Protein 6ME1 (pdb70)

Structure (mmCIF, N/CA/C/O backbone):
data_6ME1
#
_entry.id   6ME1
#
_cell.length_a   42.421
_cell.length_b   123.670
_cell.length_c   101.253
_cell.angle_alpha   90.00
_cell.angle_beta   90.87
_cell.angle_gamma   90.00
#
_symmetry.space_group_name_H-M   'P 1 21 1'
#
loop_
_entity.id
_entity.type
_entity.pdbx_description
1 polymer 'VRC34.01 Fab heavy chain'
2 polymer 'VRC34.01 Fab light chain'
3 polymer 'Envelope glycoprotein gp160'
4 water water
#
loop_
_atom_site.group_PDB
_atom_site.id
_atom_site.type_symbol
_atom_site.label_atom_id
_atom_site.label_alt_id
_atom_site.label_comp_id
_atom_site.label_asym_id
_atom_site.label_entity_id
_atom_site.label_seq_id
_atom_site.pdbx_PDB_ins_code
_atom_site.Cartn_x
_atom_site.Cartn_y
_atom_site.Cartn_z
_atom_site.occupancy
_atom_site.B_iso_or_equiv
_atom_site.auth_seq_id
_atom_site.auth_comp_id
_atom_site.auth_asym_id
_atom_site.auth_atom_id
_atom_site.pdbx_PDB_model_num
ATOM 1 N N . GLN A 1 1 ? 1.735 -20.074 12.098 1.00 32.48 1 GLN A N 1
ATOM 2 C CA . GLN A 1 1 ? 2.514 -20.637 11.005 1.00 26.97 1 GLN A CA 1
ATOM 3 C C . GLN A 1 1 ? 4.000 -20.715 11.374 1.00 28.94 1 GLN A C 1
ATOM 4 O O . GLN A 1 1 ? 4.692 -21.651 10.969 1.00 25.49 1 GLN A O 1
ATOM 10 N N . GLU A 1 2 ? 4.469 -19.746 12.164 1.00 23.46 2 GLU A N 1
ATOM 11 C CA . GLU A 1 2 ? 5.877 -19.677 12.541 1.00 22.94 2 GLU A CA 1
ATOM 12 C C . GLU A 1 2 ? 6.211 -20.772 13.548 1.00 25.14 2 GLU A C 1
ATOM 13 O O . GLU A 1 2 ? 5.587 -20.858 14.611 1.00 25.00 2 GLU A O 1
ATOM 19 N N . VAL A 1 3 ? 7.208 -21.595 13.225 1.00 22.54 3 VAL A N 1
ATOM 20 C CA . VAL A 1 3 ? 7.592 -22.740 14.046 1.00 23.65 3 VAL A CA 1
ATOM 21 C C . VAL A 1 3 ? 9.110 -22.873 14.012 1.00 26.13 3 VAL A C 1
ATOM 22 O O . VAL A 1 3 ? 9.736 -22.687 12.963 1.00 26.39 3 VAL A O 1
ATOM 26 N N . LEU A 1 4 ? 9.702 -23.176 15.165 1.00 20.84 4 LEU A N 1
ATOM 27 C CA . LEU A 1 4 ? 11.119 -23.504 15.270 1.00 19.84 4 LEU A CA 1
ATOM 28 C C . LEU A 1 4 ? 11.259 -24.943 15.756 1.00 21.03 4 LEU A C 1
ATOM 29 O O . LEU A 1 4 ? 10.690 -25.310 16.790 1.00 23.64 4 LEU A O 1
ATOM 34 N N . VAL A 1 5 ? 12.020 -25.750 15.022 1.00 21.83 5 VAL A N 1
ATOM 35 C CA . VAL A 1 5 ? 12.182 -27.172 15.322 1.00 22.08 5 VAL A CA 1
ATOM 36 C C . VAL A 1 5 ? 13.633 -27.421 15.704 1.00 20.42 5 VAL A C 1
ATOM 37 O O . VAL A 1 5 ? 14.538 -27.198 14.892 1.00 22.12 5 VAL A O 1
ATOM 41 N N . GLN A 1 6 ? 13.852 -27.901 16.924 1.00 18.53 6 GLN A N 1
ATOM 42 C CA . GLN A 1 6 ? 15.193 -28.127 17.442 1.00 21.86 6 GLN A CA 1
ATOM 43 C C . GLN A 1 6 ? 15.555 -29.608 17.380 1.00 22.49 6 GLN A C 1
ATOM 44 O O . GLN A 1 6 ? 14.689 -30.483 17.334 1.00 21.76 6 GLN A O 1
ATOM 50 N N . SER A 1 7 ? 16.858 -29.873 17.386 1.00 21.63 7 SER A N 1
ATOM 51 C CA . SER A 1 7 ? 17.370 -31.235 17.392 1.00 26.14 7 SER A CA 1
ATOM 52 C C . SER A 1 7 ? 17.132 -31.897 18.753 1.00 27.44 7 SER A C 1
ATOM 53 O O . SER A 1 7 ? 16.731 -31.257 19.731 1.00 24.29 7 SER A O 1
ATOM 56 N N . GLY A 1 8 ? 17.405 -33.204 18.812 1.00 27.02 8 GLY A N 1
ATOM 57 C CA . GLY A 1 8 ? 17.030 -34.018 19.950 1.00 23.05 8 GLY A CA 1
ATOM 58 C C . GLY A 1 8 ? 17.997 -33.952 21.123 1.00 25.09 8 GLY A C 1
ATOM 59 O O . GLY A 1 8 ? 19.029 -33.281 21.103 1.00 26.10 8 GLY A O 1
ATOM 60 N N . ALA A 1 9 ? 17.642 -34.699 22.168 1.00 25.11 9 ALA A N 1
ATOM 61 C CA . ALA A 1 9 ? 18.355 -34.633 23.438 1.00 27.13 9 ALA A CA 1
ATOM 62 C C . ALA A 1 9 ? 19.810 -35.058 23.279 1.00 26.70 9 ALA A C 1
ATOM 63 O O . ALA A 1 9 ? 20.147 -35.917 22.460 1.00 27.16 9 ALA A O 1
ATOM 65 N N . GLU A 1 10 ? 20.678 -34.443 24.080 1.00 27.51 10 GLU A N 1
ATOM 66 C CA . GLU A 1 10 ? 22.108 -34.702 24.046 1.00 25.55 10 GLU A CA 1
ATOM 67 C C . GLU A 1 10 ? 22.612 -35.087 25.432 1.00 31.88 10 GLU A C 1
ATOM 68 O O . GLU A 1 10 ? 22.132 -34.579 26.450 1.00 24.61 10 GLU A O 1
ATOM 74 N N . VAL A 1 11 ? 23.585 -35.997 25.460 1.00 29.33 11 VAL A N 1
ATOM 75 C CA . VAL A 1 11 ? 24.274 -36.400 26.683 1.00 30.01 11 VAL A CA 1
ATOM 76 C C . VAL A 1 11 ? 25.767 -36.333 26.402 1.00 29.54 11 VAL A C 1
ATOM 77 O O . VAL A 1 11 ? 26.256 -36.995 25.479 1.00 28.17 11 VAL A O 1
ATOM 81 N N . LYS A 1 12 ? 26.486 -35.527 27.180 1.00 27.72 12 LYS A N 1
ATOM 82 C CA . LYS A 1 12 ? 27.896 -35.268 26.935 1.00 25.50 12 LYS A CA 1
ATOM 83 C C . LYS A 1 12 ? 28.690 -35.425 28.225 1.00 32.12 12 LYS A C 1
ATOM 84 O O . LYS A 1 12 ? 28.158 -35.288 29.330 1.00 32.40 12 LYS A O 1
ATOM 90 N N . LYS A 1 13 ? 29.980 -35.710 28.066 1.00 31.72 13 LYS A N 1
ATOM 91 C CA . LYS A 1 13 ? 30.912 -35.783 29.180 1.00 34.48 13 LYS A CA 1
ATOM 92 C C . LYS A 1 13 ? 31.499 -34.409 29.470 1.00 39.07 13 LYS A C 1
ATOM 93 O O . LYS A 1 13 ? 31.510 -33.531 28.601 1.00 34.20 13 LYS A O 1
ATOM 99 N N . PRO A 1 14 ? 31.984 -34.183 30.693 1.00 32.46 14 PRO A N 1
ATOM 100 C CA . PRO A 1 14 ? 32.634 -32.902 30.994 1.00 34.68 14 PRO A CA 1
ATOM 101 C C . PRO A 1 14 ? 33.803 -32.651 30.054 1.00 40.91 14 PRO A C 1
ATOM 102 O O . PRO A 1 14 ? 34.566 -33.560 29.724 1.00 40.18 14 PRO A O 1
ATOM 106 N N . GLY A 1 15 ? 33.923 -31.403 29.602 1.00 34.43 15 GLY A N 1
ATOM 107 C CA . GLY A 1 15 ? 34.955 -31.025 28.663 1.00 35.08 15 GLY A CA 1
ATOM 108 C C . GLY A 1 15 ? 34.602 -31.218 27.205 1.00 34.13 15 GLY A C 1
ATOM 109 O O . GLY A 1 15 ? 35.338 -30.730 26.337 1.00 34.10 15 GLY A O 1
ATOM 110 N N . ALA A 1 16 ? 33.507 -31.913 26.903 1.00 32.97 16 ALA A N 1
ATOM 111 C CA . ALA A 1 16 ? 33.095 -32.127 25.527 1.00 36.58 16 ALA A CA 1
ATOM 112 C C . ALA A 1 16 ? 32.396 -30.879 24.990 1.00 32.22 16 ALA A C 1
ATOM 113 O O . ALA A 1 16 ? 32.226 -29.877 25.690 1.00 28.96 16 ALA A O 1
ATOM 115 N N . SER A 1 17 ? 31.993 -30.939 23.726 1.00 33.47 17 SER A N 1
ATOM 116 C CA . SER A 1 17 ? 31.212 -29.893 23.087 1.00 28.94 17 SER A CA 1
ATOM 117 C C . SER A 1 17 ? 29.874 -30.465 22.640 1.00 34.94 17 SER A C 1
ATOM 118 O O . SER A 1 17 ? 29.707 -31.682 22.515 1.00 29.99 17 SER A O 1
ATOM 121 N N . VAL A 1 18 ? 28.917 -29.575 22.393 1.00 28.04 18 VAL A N 1
ATOM 122 C CA . VAL A 1 18 ? 27.608 -29.974 21.889 1.00 29.99 18 VAL A CA 1
ATOM 123 C C . VAL A 1 18 ? 27.166 -28.976 20.826 1.00 32.70 18 VAL A C 1
ATOM 124 O O . VAL A 1 18 ? 27.426 -27.774 20.937 1.00 32.70 18 VAL A O 1
ATOM 128 N N . LYS A 1 19 ? 26.516 -29.482 19.780 1.00 25.86 19 LYS A N 1
ATOM 129 C CA . LYS A 1 19 ? 25.999 -28.656 18.695 1.00 33.38 19 LYS A CA 1
ATOM 130 C C . LYS A 1 19 ? 24.503 -28.915 18.587 1.00 31.16 19 LYS A C 1
ATOM 131 O O . LYS A 1 19 ? 24.085 -30.027 18.245 1.00 34.79 19 LYS A O 1
ATOM 137 N N . VAL A 1 20 ? 23.696 -27.905 18.896 1.00 29.01 20 VAL A N 1
ATOM 138 C CA . VAL A 1 20 ? 22.246 -28.008 18.795 1.00 30.32 20 VAL A CA 1
ATOM 139 C C . VAL A 1 20 ? 21.799 -27.188 17.593 1.00 26.54 20 VAL A C 1
ATOM 140 O O . VAL A 1 20 ? 22.383 -26.140 17.291 1.00 25.01 20 VAL A O 1
ATOM 144 N N . SER A 1 21 ? 20.787 -27.684 16.888 1.00 25.29 21 SER A N 1
ATOM 145 C CA . SER A 1 21 ? 20.301 -27.056 15.672 1.00 24.93 21 SER A CA 1
ATOM 146 C C . SER A 1 21 ? 18.849 -26.634 15.853 1.00 27.55 21 SER A C 1
ATOM 147 O O . SER A 1 21 ? 18.126 -27.168 16.697 1.00 23.78 21 SER A O 1
ATOM 150 N N . CYS A 1 22 ? 18.429 -25.679 15.026 1.00 23.54 22 CYS A N 1
ATOM 151 C CA . CYS A 1 22 ? 17.130 -25.024 15.167 1.00 22.05 22 CYS A CA 1
ATOM 152 C C . CYS A 1 22 ? 16.699 -24.561 13.783 1.00 22.47 22 CYS A C 1
ATOM 153 O O . CYS A 1 22 ? 17.256 -23.591 13.266 1.00 22.37 22 CYS A O 1
ATOM 156 N N . ARG A 1 23 ? 15.723 -25.239 13.186 1.00 24.28 23 ARG A N 1
ATOM 157 C CA . ARG A 1 23 ? 15.292 -24.938 11.827 1.00 22.92 23 ARG A CA 1
ATOM 158 C C . ARG A 1 23 ? 13.970 -24.190 11.860 1.00 21.52 23 ARG A C 1
ATOM 159 O O . ARG A 1 23 ? 13.028 -24.617 12.534 1.00 22.72 23 ARG A O 1
ATOM 167 N N . ALA A 1 24 ? 13.897 -23.094 11.106 1.00 22.23 24 ALA A N 1
ATOM 168 C CA . ALA A 1 24 ? 12.720 -22.239 11.082 1.00 22.63 24 ALA A CA 1
ATOM 169 C C . ALA A 1 24 ? 11.778 -22.651 9.958 1.00 24.35 24 ALA A C 1
ATOM 170 O O . ALA A 1 24 ? 12.206 -22.818 8.811 1.00 23.54 24 ALA A O 1
ATOM 172 N N . PHE A 1 25 ? 10.497 -22.805 10.289 1.00 22.35 25 PHE A N 1
ATOM 173 C CA . PHE A 1 25 ? 9.445 -23.077 9.320 1.00 24.34 25 PHE A CA 1
ATOM 174 C C . PHE A 1 25 ? 8.364 -22.010 9.420 1.00 24.29 25 PHE A C 1
ATOM 175 O O . PHE A 1 25 ? 8.153 -21.418 10.481 1.00 23.81 25 PHE A O 1
ATOM 183 N N . GLY A 1 26 ? 7.676 -21.771 8.307 1.00 19.71 26 GLY A N 1
ATOM 184 C CA . GLY A 1 26 ? 6.498 -20.934 8.314 1.00 22.21 26 GLY A CA 1
ATOM 185 C C . GLY A 1 26 ? 6.743 -19.447 8.164 1.00 23.20 26 GLY A C 1
ATOM 186 O O . GLY A 1 26 ? 5.776 -18.676 8.195 1.00 21.94 26 GLY A O 1
ATOM 187 N N . TYR A 1 27 ? 7.992 -19.017 8.009 1.00 21.42 27 TYR A N 1
ATOM 188 C CA . TYR A 1 27 ? 8.302 -17.609 7.801 1.00 22.59 27 TYR A CA 1
ATOM 189 C C . TYR A 1 27 ? 9.686 -17.520 7.176 1.00 25.77 27 TYR A C 1
ATOM 190 O O . TYR A 1 27 ? 10.420 -18.508 7.104 1.00 25.33 27 TYR A O 1
ATOM 199 N N . THR A 1 28 ? 10.038 -16.317 6.726 1.00 25.61 28 THR A N 1
ATOM 200 C CA . THR A 1 28 ? 11.334 -16.094 6.092 1.00 27.38 28 THR A CA 1
ATOM 201 C C . THR A 1 28 ? 12.430 -16.088 7.154 1.00 26.90 28 THR A C 1
ATOM 202 O O . THR A 1 28 ? 12.503 -15.176 7.986 1.00 24.26 28 THR A O 1
ATOM 206 N N . PHE A 1 29 ? 13.293 -17.107 7.104 1.00 26.86 29 PHE A N 1
ATOM 207 C CA . PHE A 1 29 ? 14.321 -17.314 8.124 1.00 27.62 29 PHE A CA 1
ATOM 208 C C . PHE A 1 29 ? 15.211 -16.088 8.304 1.00 28.39 29 PHE A C 1
ATOM 209 O O . PHE A 1 29 ? 15.520 -15.694 9.436 1.00 23.45 29 PHE A O 1
ATOM 217 N N . THR A 1 30 ? 15.629 -15.465 7.204 1.00 23.41 30 THR A N 1
ATOM 218 C CA . THR A 1 30 ? 16.545 -14.332 7.283 1.00 25.96 30 THR A CA 1
ATOM 219 C C . THR A 1 30 ? 15.862 -13.035 7.699 1.00 28.35 30 THR A C 1
ATOM 220 O O . THR A 1 30 ? 16.513 -11.986 7.695 1.00 26.59 30 THR A O 1
ATOM 224 N N . GLY A 1 31 ? 14.578 -13.072 8.050 1.00 23.19 31 GLY A N 1
ATOM 225 C CA . GLY A 1 31 ? 13.858 -11.868 8.406 1.00 24.18 31 GLY A CA 1
ATOM 226 C C . GLY A 1 31 ? 13.856 -11.486 9.867 1.00 22.98 31 GLY A C 1
ATOM 227 O O . GLY A 1 31 ? 13.396 -10.389 10.195 1.00 19.54 31 GLY A O 1
ATOM 228 N N . ASN A 1 32 ? 14.343 -12.346 10.767 1.00 21.65 32 ASN A N 1
ATOM 229 C CA . ASN A 1 32 ? 14.264 -12.064 12.197 1.00 20.49 32 ASN A CA 1
ATOM 230 C C . ASN A 1 32 ? 15.502 -12.580 12.914 1.00 24.82 32 ASN A C 1
ATOM 231 O O . ASN A 1 32 ? 15.977 -13.681 12.628 1.00 25.04 32 ASN A O 1
ATOM 236 N N . ALA A 1 33 ? 15.996 -11.795 13.870 1.00 19.93 33 ALA A N 1
ATOM 237 C CA . ALA A 1 33 ? 17.071 -12.259 14.736 1.00 21.54 33 ALA A CA 1
ATOM 238 C C . ALA A 1 33 ? 16.574 -13.403 15.612 1.00 24.03 33 ALA A C 1
ATOM 239 O O . ALA A 1 33 ? 15.383 -13.504 15.914 1.00 20.62 33 ALA A O 1
ATOM 241 N N . LEU A 1 34 ? 17.505 -14.263 16.031 1.00 21.91 34 LEU A N 1
ATOM 242 C CA . LEU A 1 34 ? 17.192 -15.467 16.795 1.00 22.29 34 LEU A CA 1
ATOM 243 C C . LEU A 1 34 ? 18.041 -15.529 18.053 1.00 20.91 34 LEU A C 1
ATOM 244 O O . LEU A 1 34 ? 19.269 -15.455 17.975 1.00 23.45 34 LEU A O 1
ATOM 249 N N . HIS A 1 35 ? 17.389 -15.699 19.198 1.00 20.66 35 HIS A N 1
ATOM 250 C CA . HIS A 1 35 ? 18.072 -15.809 20.479 1.00 18.40 35 HIS A CA 1
ATOM 251 C C . HIS A 1 35 ? 18.347 -17.267 20.820 1.00 21.02 35 HIS A C 1
ATOM 252 O O . HIS A 1 35 ? 17.687 -18.180 20.320 1.00 20.46 35 HIS A O 1
ATOM 259 N N . TRP A 1 36 ? 19.316 -17.471 21.710 1.00 17.96 36 TRP A N 1
ATOM 260 C CA . TRP A 1 36 ? 19.505 -18.742 22.399 1.00 18.09 36 TRP A CA 1
ATOM 261 C C . TRP A 1 36 ? 19.380 -18.515 23.899 1.00 20.22 36 TRP A C 1
ATOM 262 O O . TRP A 1 36 ? 20.068 -17.656 24.462 1.00 23.45 36 TRP A O 1
ATOM 273 N N . VAL A 1 37 ? 18.494 -19.275 24.534 1.00 21.36 37 VAL A N 1
ATOM 274 C CA . VAL A 1 37 ? 18.151 -19.110 25.943 1.00 21.15 37 VAL A CA 1
ATOM 275 C C . VAL A 1 37 ? 18.106 -20.495 26.577 1.00 20.03 37 VAL A C 1
ATOM 276 O O . VAL A 1 37 ? 17.605 -21.445 25.967 1.00 23.33 37 VAL A O 1
ATOM 280 N N . ARG A 1 38 ? 18.628 -20.618 27.798 1.00 19.85 38 ARG A N 1
ATOM 281 C CA . ARG A 1 38 ? 18.698 -21.913 28.458 1.00 21.80 38 ARG A CA 1
ATOM 282 C C . ARG A 1 38 ? 18.063 -21.842 29.837 1.00 23.48 38 ARG A C 1
ATOM 283 O O . ARG A 1 38 ? 17.932 -20.770 30.436 1.00 22.86 38 ARG A O 1
ATOM 291 N N . GLN A 1 39 ? 17.677 -23.015 30.338 1.00 22.07 39 GLN A N 1
ATOM 292 C CA . GLN A 1 39 ? 16.981 -23.137 31.615 1.00 22.89 39 GLN A CA 1
ATOM 293 C C . GLN A 1 39 ? 17.502 -24.374 32.340 1.00 25.72 39 GLN A C 1
ATOM 294 O O . GLN A 1 39 ? 17.227 -25.504 31.926 1.00 24.05 39 GLN A O 1
ATOM 300 N N . ALA A 1 40 ? 18.263 -24.161 33.406 1.00 26.78 40 ALA A N 1
ATOM 301 C CA . ALA A 1 40 ? 18.720 -25.271 34.225 1.00 28.53 40 ALA A CA 1
ATOM 302 C C . ALA A 1 40 ? 17.552 -25.856 35.021 1.00 28.78 40 ALA A C 1
ATOM 303 O O . ALA A 1 40 ? 16.563 -25.164 35.282 1.00 25.60 40 ALA A O 1
ATOM 305 N N . PRO A 1 41 ? 17.638 -27.143 35.413 1.00 32.08 41 PRO A N 1
ATOM 306 C CA . PRO A 1 41 ? 16.534 -27.765 36.161 1.00 33.16 41 PRO A CA 1
ATOM 307 C C . PRO A 1 41 ? 16.086 -26.953 37.365 1.00 31.71 41 PRO A C 1
ATOM 308 O O . PRO A 1 41 ? 16.880 -26.657 38.262 1.00 31.94 41 PRO A O 1
ATOM 312 N N . GLY A 1 42 ? 14.813 -26.566 37.371 1.00 34.26 42 GLY A N 1
ATOM 313 C CA . GLY A 1 42 ? 14.250 -25.799 38.464 1.00 30.77 42 GLY A CA 1
ATOM 314 C C . GLY A 1 42 ? 14.757 -24.374 38.581 1.00 34.66 42 GLY A C 1
ATOM 315 O O . GLY A 1 42 ? 14.504 -23.713 39.590 1.00 35.68 42 GLY A O 1
ATOM 316 N N . GLN A 1 43 ? 15.468 -23.880 37.568 1.00 31.48 43 GLN A N 1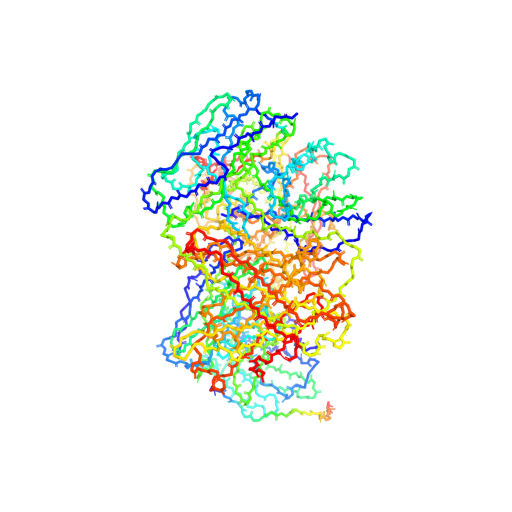
ATOM 317 C CA . GLN A 1 43 ? 16.026 -22.536 37.602 1.00 29.79 43 GLN A CA 1
ATOM 318 C C . GLN A 1 43 ? 15.282 -21.628 36.624 1.00 28.07 43 GLN A C 1
ATOM 319 O O . GLN A 1 43 ? 14.303 -22.032 35.980 1.00 26.21 43 GLN A O 1
ATOM 325 N N . GLY A 1 44 ? 15.760 -20.391 36.512 1.00 28.27 44 GLY A N 1
ATOM 326 C CA . GLY A 1 44 ? 15.170 -19.396 35.637 1.00 25.75 44 GLY A CA 1
ATOM 327 C C . GLY A 1 44 ? 15.735 -19.435 34.232 1.00 27.50 44 GLY A C 1
ATOM 328 O O . GLY A 1 44 ? 16.341 -20.418 33.798 1.00 26.00 44 GLY A O 1
ATOM 329 N N . LEU A 1 45 ? 15.522 -18.339 33.507 1.00 27.49 45 LEU A N 1
ATOM 330 C CA . LEU A 1 45 ? 15.925 -18.231 32.112 1.00 22.81 45 LEU A CA 1
ATOM 331 C C . LEU A 1 45 ? 17.209 -17.421 32.013 1.00 26.55 45 LEU A C 1
ATOM 332 O O . LEU A 1 45 ? 17.334 -16.364 32.640 1.00 23.70 45 LEU A O 1
ATOM 337 N N . GLU A 1 46 ? 18.158 -17.920 31.227 1.00 25.29 46 GLU A N 1
ATOM 338 C CA . GLU A 1 46 ? 19.463 -17.294 31.070 1.00 22.78 46 GLU A CA 1
ATOM 339 C C . GLU A 1 46 ? 19.753 -17.096 29.591 1.00 24.24 46 GLU A C 1
ATOM 340 O O . GLU A 1 46 ? 19.710 -18.056 28.814 1.00 23.25 46 GLU A O 1
ATOM 346 N N . TRP A 1 47 ? 20.062 -15.857 29.213 1.00 21.24 47 TRP A N 1
ATOM 347 C CA . TRP A 1 47 ? 20.295 -15.512 27.816 1.00 25.50 47 TRP A CA 1
ATOM 348 C C . TRP A 1 47 ? 21.740 -15.814 27.429 1.00 24.79 47 TRP A C 1
ATOM 349 O O . TRP A 1 47 ? 22.676 -15.401 28.119 1.00 22.09 47 TRP A O 1
ATOM 360 N N . LEU A 1 48 ? 21.917 -16.545 26.330 1.00 18.99 48 LEU A N 1
ATOM 361 C CA . LEU A 1 48 ? 23.241 -16.901 25.831 1.00 18.21 48 LEU A CA 1
ATOM 362 C C . LEU A 1 48 ? 23.743 -15.923 24.775 1.00 22.87 48 LEU A C 1
ATOM 363 O O . LEU A 1 48 ? 24.937 -15.608 24.735 1.00 21.55 48 LEU A O 1
ATOM 368 N N . GLY A 1 49 ? 22.857 -15.458 23.911 1.00 22.84 49 GLY A N 1
ATOM 369 C CA . GLY A 1 49 ? 23.245 -14.616 22.800 1.00 21.44 49 GLY A CA 1
ATOM 370 C C . GLY A 1 49 ? 22.178 -14.657 21.728 1.00 22.01 49 GLY A C 1
ATOM 371 O O . GLY A 1 49 ? 21.156 -15.328 21.861 1.00 19.35 49 GLY A O 1
ATOM 372 N N . TRP A 1 50 ? 22.429 -13.906 20.658 1.00 19.74 50 TRP A N 1
ATOM 373 C CA . TRP A 1 50 ? 21.526 -13.956 19.519 1.00 23.04 50 TRP A CA 1
ATOM 374 C C . TRP A 1 50 ? 22.310 -13.753 18.234 1.00 23.90 50 TRP A C 1
ATOM 375 O O . TRP A 1 50 ? 23.463 -13.318 18.245 1.00 21.23 50 TRP A O 1
ATOM 386 N N . ILE A 1 51 ? 21.666 -14.100 17.122 1.00 23.03 51 ILE A N 1
ATOM 387 C CA . ILE A 1 51 ? 22.306 -14.124 15.815 1.00 25.34 51 ILE A CA 1
ATOM 388 C C . ILE A 1 51 ? 21.390 -13.444 14.809 1.00 22.98 51 ILE A C 1
ATOM 389 O O . ILE A 1 51 ? 20.162 -13.551 14.898 1.00 19.70 51 ILE A O 1
ATOM 394 N N . ASN A 1 52 ? 21.993 -12.725 13.863 1.00 22.56 52 ASN A N 1
ATOM 395 C CA . ASN A 1 52 ? 21.276 -12.224 12.700 1.00 25.31 52 ASN A CA 1
ATOM 396 C C . ASN A 1 52 ? 21.407 -13.253 11.583 1.00 24.40 52 ASN A C 1
ATOM 397 O O . ASN A 1 52 ? 22.501 -13.401 11.020 1.00 27.83 52 ASN A O 1
ATOM 402 N N . PRO A 1 53 A 20.342 -13.976 11.224 1.00 23.82 52 PRO A N 1
ATOM 403 C CA . PRO A 1 53 A 20.483 -15.028 10.202 1.00 24.82 52 PRO A CA 1
ATOM 404 C C . PRO A 1 53 A 20.755 -14.484 8.813 1.00 27.48 52 PRO A C 1
ATOM 405 O O . PRO A 1 53 A 21.283 -15.216 7.970 1.00 30.66 52 PRO A O 1
ATOM 409 N N . HIS A 1 54 ? 20.410 -13.225 8.549 1.00 24.60 53 HIS A N 1
ATOM 410 C CA . HIS A 1 54 ? 20.718 -12.622 7.258 1.00 30.01 53 HIS A CA 1
ATOM 411 C C . HIS A 1 54 ? 22.222 -12.427 7.088 1.00 30.35 53 HIS A C 1
ATOM 412 O O . HIS A 1 54 ? 22.817 -12.897 6.112 1.00 34.05 53 HIS A O 1
ATOM 419 N N . SER A 1 55 ? 22.858 -11.746 8.038 1.00 26.65 54 SER A N 1
ATOM 420 C CA . SER A 1 55 ? 24.272 -11.420 7.918 1.00 28.25 54 SER A CA 1
ATOM 421 C C . SER A 1 55 ? 25.189 -12.407 8.628 1.00 33.42 54 SER A C 1
ATOM 422 O O . SER A 1 55 ? 26.389 -12.436 8.328 1.00 31.53 54 SER A O 1
ATOM 425 N N . GLY A 1 56 ? 24.667 -13.220 9.544 1.00 27.67 55 GLY A N 1
ATOM 426 C CA . GLY A 1 56 ? 25.517 -14.034 10.387 1.00 27.44 55 GLY A CA 1
ATOM 427 C C . GLY A 1 56 ? 26.138 -13.300 11.556 1.00 27.67 55 GLY A C 1
ATOM 428 O O . GLY A 1 56 ? 26.877 -13.919 12.335 1.00 30.84 55 GLY A O 1
ATOM 429 N N . ASP A 1 57 ? 25.868 -12.005 11.707 1.00 28.51 56 ASP A N 1
ATOM 430 C CA . ASP A 1 57 ? 26.372 -11.263 12.853 1.00 29.27 56 ASP A CA 1
ATOM 431 C C . ASP A 1 57 ? 25.735 -11.773 14.140 1.00 29.17 56 ASP A C 1
ATOM 432 O O . ASP A 1 57 ? 24.586 -12.225 14.158 1.00 26.96 56 ASP A O 1
ATOM 437 N N . THR A 1 58 ? 26.497 -11.692 15.228 1.00 26.43 57 THR A N 1
ATOM 438 C CA . THR A 1 58 ? 26.068 -12.224 16.513 1.00 28.33 57 THR A CA 1
ATOM 439 C C . THR A 1 58 ? 26.436 -11.252 17.623 1.00 29.34 57 THR A C 1
ATOM 440 O O . THR A 1 58 ? 27.296 -10.384 17.461 1.00 34.00 57 THR A O 1
ATOM 444 N N . THR A 1 59 ? 25.770 -11.419 18.761 1.00 22.55 58 THR A N 1
ATOM 445 C CA . THR A 1 59 ? 26.228 -10.877 20.031 1.00 22.42 58 THR A CA 1
ATOM 446 C C . THR A 1 59 ? 26.103 -11.984 21.064 1.00 24.44 58 THR A C 1
ATOM 447 O O . THR A 1 59 ? 25.040 -12.602 21.188 1.00 23.47 58 THR A O 1
ATOM 451 N N . THR A 1 60 ? 27.186 -12.237 21.790 1.00 22.46 59 THR A N 1
ATOM 452 C CA . THR A 1 60 ? 27.268 -13.325 22.753 1.00 24.75 59 THR A CA 1
ATOM 453 C C . THR A 1 60 ? 27.463 -12.744 24.145 1.00 25.24 59 THR A C 1
ATOM 454 O O . THR A 1 60 ? 28.320 -11.878 24.341 1.00 27.37 59 THR A O 1
ATOM 458 N N . SER A 1 61 ? 26.661 -13.213 25.100 1.00 25.83 60 SER A N 1
ATOM 459 C CA . SER A 1 61 ? 26.775 -12.744 26.476 1.00 25.86 60 SER A CA 1
ATOM 460 C C . SER A 1 61 ? 28.187 -12.968 27.004 1.00 26.52 60 SER A C 1
ATOM 461 O O . SER A 1 61 ? 28.790 -14.019 26.772 1.00 26.36 60 SER A O 1
ATOM 464 N N . GLN A 1 62 ? 28.712 -11.964 27.720 1.00 26.71 61 GLN A N 1
ATOM 465 C CA . GLN A 1 62 ? 30.101 -12.005 28.176 1.00 28.55 61 GLN A CA 1
ATOM 466 C C . GLN A 1 62 ? 30.408 -13.275 28.963 1.00 26.65 61 GLN A C 1
ATOM 467 O O . GLN A 1 62 ? 31.513 -13.821 28.867 1.00 29.09 61 GLN A O 1
ATOM 473 N N . LYS A 1 63 ? 29.439 -13.757 29.745 1.00 25.12 62 LYS A N 1
ATOM 474 C CA . LYS A 1 63 ? 29.630 -14.986 30.511 1.00 30.59 62 LYS A CA 1
ATOM 475 C C . LYS A 1 63 ? 29.998 -16.170 29.619 1.00 30.57 62 LYS A C 1
ATOM 476 O O . LYS A 1 63 ? 30.726 -17.071 30.054 1.00 30.94 62 LYS A O 1
ATOM 482 N N . PHE A 1 64 ? 29.532 -16.182 28.369 1.00 27.42 63 PHE A N 1
ATOM 483 C CA . PHE A 1 64 ? 29.711 -17.329 27.488 1.00 29.46 63 PHE A CA 1
ATOM 484 C C . PHE A 1 64 ? 30.661 -17.074 26.330 1.00 29.20 63 PHE A C 1
ATOM 485 O O . PHE A 1 64 ? 30.897 -17.988 25.531 1.00 29.58 63 PHE A O 1
ATOM 493 N N . GLN A 1 65 ? 31.210 -15.871 26.209 1.00 27.18 64 GLN A N 1
ATOM 494 C CA . GLN A 1 65 ? 32.187 -15.618 25.160 1.00 29.31 64 GLN A CA 1
ATOM 495 C C . GLN A 1 65 ? 33.391 -16.544 25.315 1.00 33.40 64 GLN A C 1
ATOM 496 O O . GLN A 1 65 ? 33.799 -16.881 26.431 1.00 28.18 64 GLN A O 1
ATOM 502 N N . GLY A 1 66 ? 33.942 -16.976 24.177 1.00 32.22 65 GLY A N 1
ATOM 503 C CA . GLY A 1 66 ? 35.014 -17.953 24.144 1.00 32.67 65 GLY A CA 1
ATOM 504 C C . GLY A 1 66 ? 34.569 -19.396 24.236 1.00 36.02 65 GLY A C 1
ATOM 505 O O . GLY A 1 66 ? 35.409 -20.298 24.115 1.00 36.00 65 GLY A O 1
ATOM 506 N N . ARG A 1 67 ? 33.276 -19.648 24.417 1.00 32.44 66 ARG A N 1
ATOM 507 C CA . ARG A 1 67 ? 32.786 -20.984 24.713 1.00 32.23 66 ARG A CA 1
ATOM 508 C C . ARG A 1 67 ? 31.557 -21.307 23.870 1.00 31.85 66 ARG A C 1
ATOM 509 O O . ARG A 1 67 ? 31.285 -22.474 23.565 1.00 29.36 66 ARG A O 1
ATOM 517 N N . VAL A 1 68 ? 30.813 -20.274 23.487 1.00 29.60 67 VAL A N 1
ATOM 518 C CA . VAL A 1 68 ? 29.552 -20.417 22.773 1.00 32.91 67 VAL A CA 1
ATOM 519 C C . VAL A 1 68 ? 29.697 -19.780 21.399 1.00 30.01 67 VAL A C 1
ATOM 520 O O . VAL A 1 68 ? 30.192 -18.653 21.281 1.00 33.77 67 VAL A O 1
ATOM 524 N N . TYR A 1 69 ? 29.256 -20.495 20.365 1.00 27.40 68 TYR A N 1
ATOM 525 C CA . TYR A 1 69 ? 29.365 -20.031 18.989 1.00 30.44 68 TYR A CA 1
ATOM 526 C C . TYR A 1 69 ? 28.031 -20.214 18.288 1.00 29.96 68 TYR A C 1
ATOM 527 O O . TYR A 1 69 ? 27.442 -21.300 18.332 1.00 30.74 68 TYR A O 1
ATOM 536 N N . MET A 1 70 ? 27.567 -19.154 17.635 1.00 25.00 69 MET A N 1
ATOM 537 C CA . MET A 1 70 ? 26.301 -19.158 16.920 1.00 25.65 69 MET A CA 1
ATOM 538 C C . MET A 1 70 ? 26.576 -19.000 15.431 1.00 26.35 69 MET A C 1
ATOM 539 O O . MET A 1 70 ? 27.261 -18.059 15.018 1.00 26.15 69 MET A O 1
ATOM 544 N N . THR A 1 71 ? 26.064 -19.935 14.637 1.00 29.16 70 THR A N 1
ATOM 545 C CA . THR A 1 71 ? 26.196 -19.919 13.188 1.00 25.88 70 THR A CA 1
ATOM 546 C C . THR A 1 71 ? 24.830 -20.177 12.574 1.00 25.31 70 THR A C 1
ATOM 547 O O . THR A 1 71 ? 23.850 -20.436 13.275 1.00 26.62 70 THR A O 1
ATOM 551 N N . ARG A 1 72 ? 24.767 -20.110 11.246 1.00 23.22 71 ARG A N 1
ATOM 552 C CA . ARG A 1 72 ? 23.537 -20.429 10.538 1.00 21.42 71 ARG A CA 1
ATOM 553 C C . ARG A 1 72 ? 23.871 -20.908 9.135 1.00 24.70 71 ARG A C 1
ATOM 554 O O . ARG A 1 72 ? 24.914 -20.569 8.572 1.00 27.29 71 ARG A O 1
ATOM 562 N N . ASP A 1 73 ? 22.960 -21.703 8.579 1.00 23.53 72 ASP A N 1
ATOM 563 C CA . ASP A 1 73 ? 23.047 -22.194 7.205 1.00 30.46 72 ASP A CA 1
ATOM 564 C C . ASP A 1 73 ? 21.739 -21.798 6.528 1.00 27.02 72 ASP A C 1
ATOM 565 O O . ASP A 1 73 ? 20.698 -22.417 6.772 1.00 28.67 72 ASP A O 1
ATOM 570 N N . LYS A 1 74 ? 21.806 -20.767 5.681 1.00 26.92 73 LYS A N 1
ATOM 571 C CA . LYS A 1 74 ? 20.614 -20.274 4.994 1.00 28.48 73 LYS A CA 1
ATOM 572 C C . LYS A 1 74 ? 19.965 -21.355 4.139 1.00 29.91 73 LYS A C 1
ATOM 573 O O . LYS A 1 74 ? 18.733 -21.426 4.049 1.00 30.80 73 LYS A O 1
ATOM 579 N N . SER A 1 75 ? 20.775 -22.203 3.500 1.00 29.30 74 SER A N 1
ATOM 580 C CA . SER A 1 75 ? 20.233 -23.182 2.560 1.00 31.79 74 SER A CA 1
ATOM 581 C C . SER A 1 75 ? 19.236 -24.129 3.213 1.00 32.93 74 SER A C 1
ATOM 582 O O . SER A 1 75 ? 18.378 -24.686 2.520 1.00 30.53 74 SER A O 1
ATOM 585 N N . ILE A 1 76 ? 19.319 -24.319 4.529 1.00 26.57 75 ILE A N 1
ATOM 586 C CA . ILE A 1 76 ? 18.407 -25.203 5.236 1.00 24.46 75 ILE A CA 1
ATOM 587 C C . ILE A 1 76 ? 17.652 -24.480 6.345 1.00 28.80 75 ILE A C 1
ATOM 588 O O . ILE A 1 76 ? 17.064 -25.130 7.209 1.00 26.45 75 ILE A O 1
ATOM 593 N N . ASN A 1 77 ? 17.667 -23.143 6.345 1.00 24.77 76 ASN A N 1
ATOM 594 C CA . ASN A 1 77 ? 16.902 -22.343 7.307 1.00 23.99 76 ASN A CA 1
ATOM 595 C C . ASN A 1 77 ?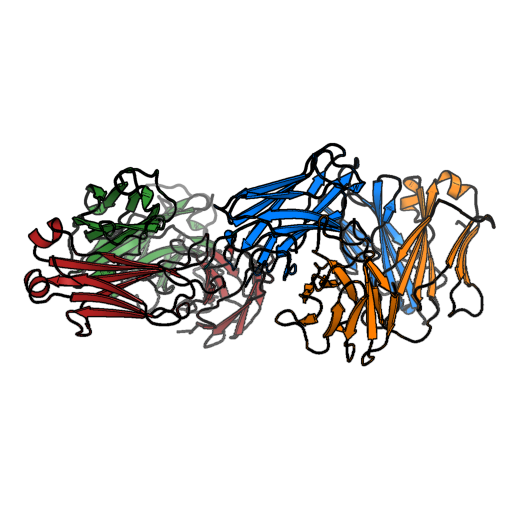 17.227 -22.719 8.755 1.00 21.92 76 ASN A C 1
ATOM 596 O O . ASN A 1 77 ? 16.355 -22.696 9.626 1.00 26.51 76 ASN A O 1
ATOM 601 N N . THR A 1 78 ? 18.486 -23.057 9.027 1.00 21.71 77 THR A N 1
ATOM 602 C CA . THR A 1 78 ? 18.865 -23.642 10.309 1.00 24.52 77 THR A CA 1
ATOM 603 C C . THR A 1 78 ? 19.918 -22.788 10.999 1.00 27.28 77 THR A C 1
ATOM 604 O O . THR A 1 78 ? 20.907 -22.386 10.379 1.00 25.35 77 THR A O 1
ATOM 608 N N . ALA A 1 79 ? 19.700 -22.522 12.284 1.00 25.52 78 ALA A N 1
ATOM 609 C CA . ALA A 1 79 ? 20.673 -21.862 13.139 1.00 24.00 78 ALA A CA 1
ATOM 610 C C . ALA A 1 79 ? 21.269 -22.884 14.100 1.00 23.03 78 ALA A C 1
ATOM 611 O O . ALA A 1 79 ? 20.566 -23.781 14.576 1.00 24.60 78 ALA A O 1
ATOM 613 N N . PHE A 1 80 ? 22.566 -22.754 14.379 1.00 23.53 79 PHE A N 1
ATOM 614 C CA . PHE A 1 80 ? 23.289 -23.712 15.207 1.00 25.11 79 PHE A CA 1
ATOM 615 C C . PHE A 1 80 ? 23.857 -23.030 16.442 1.00 26.36 79 PHE A C 1
ATOM 616 O O . PHE A 1 80 ? 24.324 -21.888 16.375 1.00 25.64 79 PHE A O 1
ATOM 624 N N . LEU A 1 81 ? 23.840 -23.754 17.558 1.00 21.55 80 LEU A N 1
ATOM 625 C CA . LEU A 1 81 ? 24.482 -23.331 18.796 1.00 26.83 80 LEU A CA 1
ATOM 626 C C . LEU A 1 81 ? 25.567 -24.337 19.147 1.00 28.31 80 LEU A C 1
ATOM 627 O O . LEU A 1 81 ? 25.279 -25.522 19.344 1.00 29.06 80 LEU A O 1
ATOM 632 N N . ASP A 1 82 ? 26.808 -23.868 19.212 1.00 28.66 81 ASP A N 1
ATOM 633 C CA . ASP A 1 82 ? 27.935 -24.673 19.665 1.00 32.66 81 ASP A CA 1
ATOM 634 C C . ASP A 1 82 ? 28.300 -24.251 21.081 1.00 30.67 81 ASP A C 1
ATOM 635 O O . ASP A 1 82 ? 28.560 -23.070 21.331 1.00 28.65 81 ASP A O 1
ATOM 640 N N . VAL A 1 83 ? 28.314 -25.207 22.005 1.00 29.79 82 VAL A N 1
ATOM 641 C CA . VAL A 1 83 ? 28.738 -24.959 23.378 1.00 28.99 82 VAL A CA 1
ATOM 642 C C . VAL A 1 83 ? 29.889 -25.907 23.677 1.00 32.27 82 VAL A C 1
ATOM 643 O O . VAL A 1 83 ? 29.701 -27.130 23.694 1.00 29.75 82 VAL A O 1
ATOM 647 N N . THR A 1 84 A 31.075 -25.348 23.898 1.00 29.95 82 THR A N 1
ATOM 648 C CA . THR A 1 84 A 32.282 -26.120 24.156 1.00 29.76 82 THR A CA 1
ATOM 649 C C . THR A 1 84 A 32.625 -26.089 25.644 1.00 30.58 82 THR A C 1
ATOM 650 O O . THR A 1 84 A 31.992 -25.392 26.440 1.00 30.65 82 THR A O 1
ATOM 654 N N . ARG A 1 85 B 33.651 -26.860 26.007 1.00 31.14 82 ARG A N 1
ATOM 655 C CA . ARG A 1 85 B 34.148 -26.936 27.383 1.00 33.65 82 ARG A CA 1
ATOM 656 C C . ARG A 1 85 B 33.002 -27.081 28.386 1.00 30.43 82 ARG A C 1
ATOM 657 O O . ARG A 1 85 B 32.899 -26.342 29.366 1.00 31.29 82 ARG A O 1
ATOM 665 N N . LEU A 1 86 C 32.128 -28.050 28.127 1.00 34.41 82 LEU A N 1
ATOM 666 C CA . LEU A 1 86 C 30.939 -28.233 28.947 1.00 31.44 82 LEU A CA 1
ATOM 667 C C . LEU A 1 86 C 31.303 -28.675 30.360 1.00 34.09 82 LEU A C 1
ATOM 668 O O . LEU A 1 86 C 32.273 -29.403 30.578 1.00 31.52 82 LEU A O 1
ATOM 673 N N . THR A 1 87 ? 30.513 -28.212 31.327 1.00 28.41 83 THR A N 1
ATOM 674 C CA . THR A 1 87 ? 30.532 -28.728 32.688 1.00 34.69 83 THR A CA 1
ATOM 675 C C . THR A 1 87 ? 29.096 -29.011 33.108 1.00 37.27 83 THR A C 1
ATOM 676 O O . THR A 1 87 ? 28.144 -28.680 32.397 1.00 31.54 83 THR A O 1
ATOM 680 N N . SER A 1 88 ? 28.941 -29.624 34.286 1.00 33.21 84 SER A N 1
ATOM 681 C CA . SER A 1 88 ? 27.605 -29.918 34.791 1.00 30.35 84 SER A CA 1
ATOM 682 C C . SER A 1 88 ? 26.778 -28.653 34.998 1.00 32.35 84 SER A C 1
ATOM 683 O O . SER A 1 88 ? 25.547 -28.737 35.074 1.00 32.65 84 SER A O 1
ATOM 686 N N . ASP A 1 89 ? 27.420 -27.485 35.091 1.00 32.49 85 ASP A N 1
ATOM 687 C CA . ASP A 1 89 ? 26.685 -26.226 35.135 1.00 32.93 85 ASP A CA 1
ATOM 688 C C . ASP A 1 89 ? 25.964 -25.919 33.829 1.00 29.28 85 ASP A C 1
ATOM 689 O O . ASP A 1 89 ? 25.118 -25.018 33.807 1.00 35.19 85 ASP A O 1
ATOM 694 N N . ASP A 1 90 ? 26.277 -26.631 32.751 1.00 32.09 86 ASP A N 1
ATOM 695 C CA . ASP A 1 90 ? 25.643 -26.417 31.457 1.00 29.42 86 ASP A CA 1
ATOM 696 C C . ASP A 1 90 ? 24.483 -27.369 31.208 1.00 32.62 86 ASP A C 1
ATOM 697 O O . ASP A 1 90 ? 23.859 -27.307 30.140 1.00 26.99 86 ASP A O 1
ATOM 702 N N . THR A 1 91 ? 24.192 -28.253 32.159 1.00 28.53 87 THR A N 1
ATOM 703 C CA . THR A 1 91 ? 23.049 -29.146 32.044 1.00 26.75 87 THR A CA 1
ATOM 704 C C . THR A 1 91 ? 21.759 -28.340 32.115 1.00 26.05 87 THR A C 1
ATOM 705 O O . THR A 1 91 ? 21.605 -27.471 32.978 1.00 23.23 87 THR A O 1
ATOM 709 N N . GLY A 1 92 ? 20.833 -28.629 31.215 1.00 20.02 88 GLY A N 1
ATOM 710 C CA . GLY A 1 92 ? 19.582 -27.904 31.179 1.00 21.63 88 GLY A CA 1
ATOM 711 C C . GLY A 1 92 ? 18.950 -28.009 29.805 1.00 27.34 88 GLY A C 1
ATOM 712 O O . GLY A 1 92 ? 19.395 -28.774 28.951 1.00 25.23 88 GLY A O 1
ATOM 713 N N . ILE A 1 93 ? 17.897 -27.221 29.616 1.00 21.79 89 ILE A N 1
ATOM 714 C CA . ILE A 1 93 ? 17.147 -27.192 28.369 1.00 20.23 89 ILE A CA 1
ATOM 715 C C . ILE A 1 93 ? 17.508 -25.911 27.635 1.00 23.17 89 ILE A C 1
ATOM 716 O O . ILE A 1 93 ? 17.428 -24.816 28.207 1.00 19.93 89 ILE A O 1
ATOM 721 N N . TYR A 1 94 ? 17.924 -26.052 26.382 1.00 22.00 90 TYR A N 1
ATOM 722 C CA . TYR A 1 94 ? 18.371 -24.943 25.553 1.00 21.85 90 TYR A CA 1
ATOM 723 C C . TYR A 1 94 ? 17.310 -24.641 24.505 1.00 24.82 90 TYR A C 1
ATOM 724 O O . TYR A 1 94 ? 16.835 -25.552 23.816 1.00 22.76 90 TYR A O 1
ATOM 733 N N . TYR A 1 95 ? 16.942 -23.369 24.391 1.00 20.56 91 TYR A N 1
ATOM 734 C CA . TYR A 1 95 ? 15.920 -22.915 23.461 1.00 21.95 91 TYR A CA 1
ATOM 735 C C . TYR A 1 95 ? 16.529 -21.983 22.429 1.00 21.21 91 TYR A C 1
ATOM 736 O O . TYR A 1 95 ? 17.393 -21.166 22.756 1.00 22.89 91 TYR A O 1
ATOM 745 N N . CYS A 1 96 ? 16.064 -22.093 21.189 1.00 21.14 92 CYS A N 1
ATOM 746 C CA . CYS A 1 96 ? 16.154 -20.983 20.253 1.00 16.78 92 CYS A CA 1
ATOM 747 C C . CYS A 1 96 ? 14.825 -20.245 20.273 1.00 19.11 92 CYS A C 1
ATOM 748 O O . CYS A 1 96 ? 13.769 -20.844 20.489 1.00 20.83 92 CYS A O 1
ATOM 751 N N . ALA A 1 97 ? 14.879 -18.934 20.058 1.00 20.71 93 ALA A N 1
ATOM 752 C CA . ALA A 1 97 ? 13.665 -18.134 20.124 1.00 22.49 93 ALA A CA 1
ATOM 753 C C . ALA A 1 97 ? 13.792 -16.949 19.182 1.00 19.37 93 ALA A C 1
ATOM 754 O O . ALA A 1 97 ? 14.790 -16.224 19.219 1.00 19.62 93 ALA A O 1
ATOM 756 N N . ARG A 1 98 ? 12.777 -16.761 18.349 1.00 20.40 94 ARG A N 1
ATOM 757 C CA . ARG A 1 98 ? 12.762 -15.657 17.406 1.00 21.48 94 ARG A CA 1
ATOM 758 C C . ARG A 1 98 ? 12.385 -14.360 18.105 1.00 19.42 94 ARG A C 1
ATOM 759 O O . ARG A 1 98 ? 11.519 -14.343 18.982 1.00 16.98 94 ARG A O 1
ATOM 767 N N . ASP A 1 99 ? 13.024 -13.268 17.700 1.00 20.02 95 ASP A N 1
ATOM 768 C CA . ASP A 1 99 ? 12.617 -11.941 18.135 1.00 23.47 95 ASP A CA 1
ATOM 769 C C . ASP A 1 99 ? 11.690 -11.316 17.099 1.00 24.07 95 ASP A C 1
ATOM 770 O O . ASP A 1 99 ? 11.908 -11.453 15.891 1.00 20.00 95 ASP A O 1
ATOM 775 N N . LYS A 1 100 ? 10.643 -10.637 17.580 1.00 23.32 96 LYS A N 1
ATOM 776 C CA . LYS A 1 100 ? 9.796 -9.865 16.674 1.00 22.30 96 LYS A CA 1
ATOM 777 C C . LYS A 1 100 ? 10.640 -8.925 15.824 1.00 24.28 96 LYS A C 1
ATOM 778 O O . LYS A 1 100 ? 10.370 -8.731 14.632 1.00 23.45 96 LYS A O 1
ATOM 784 N N . TYR A 1 101 ? 11.668 -8.331 16.431 1.00 23.92 97 TYR A N 1
ATOM 785 C CA . TYR A 1 101 ? 12.730 -7.620 15.724 1.00 24.80 97 TYR A CA 1
ATOM 786 C C . TYR A 1 101 ? 12.201 -6.426 14.932 1.00 22.73 97 TYR A C 1
ATOM 787 O O . TYR A 1 101 ? 12.751 -6.072 13.886 1.00 22.85 97 TYR A O 1
ATOM 796 N N . TYR A 1 102 ? 11.136 -5.792 15.425 1.00 24.64 98 TYR A N 1
ATOM 797 C CA . TYR A 1 102 ? 10.630 -4.577 14.792 1.00 27.84 98 TYR A CA 1
ATOM 798 C C . TYR A 1 102 ? 11.711 -3.505 14.773 1.00 29.25 98 TYR A C 1
ATOM 799 O O . TYR A 1 102 ? 12.364 -3.248 15.788 1.00 27.07 98 TYR A O 1
ATOM 808 N N . GLY A 1 103 ? 11.899 -2.881 13.612 1.00 29.68 99 GLY A N 1
ATOM 809 C CA . GLY A 1 103 ? 12.903 -1.840 13.492 1.00 30.72 99 GLY A CA 1
ATOM 810 C C . GLY A 1 103 ? 14.320 -2.304 13.738 1.00 32.72 99 GLY A C 1
ATOM 811 O O . GLY A 1 103 ? 15.173 -1.492 14.109 1.00 32.93 99 GLY A O 1
ATOM 812 N N . ASN A 1 104 ? 14.590 -3.598 13.551 1.00 27.56 100 ASN A N 1
ATOM 813 C CA . ASN A 1 104 ? 15.924 -4.177 13.714 1.00 27.36 100 ASN A CA 1
ATOM 814 C C . ASN A 1 104 ? 16.456 -4.016 15.138 1.00 25.09 100 ASN A C 1
ATOM 815 O O . ASN A 1 104 ? 17.658 -3.842 15.349 1.00 25.85 100 ASN A O 1
ATOM 820 N N . GLU A 1 105 A 15.582 -4.076 16.136 1.00 24.17 100 GLU A N 1
ATOM 821 C CA . GLU A 1 105 A 16.036 -4.125 17.516 1.00 25.89 100 GLU A CA 1
ATOM 822 C C . GLU A 1 105 A 15.237 -5.166 18.285 1.00 26.84 100 GLU A C 1
ATOM 823 O O . GLU A 1 105 A 14.199 -5.653 17.827 1.00 26.30 100 GLU A O 1
ATOM 829 N N . ALA A 1 106 B 15.742 -5.509 19.468 1.00 21.73 100 ALA A N 1
ATOM 830 C CA . ALA A 1 106 B 15.090 -6.515 20.295 1.00 26.43 100 ALA A CA 1
ATOM 831 C C . ALA A 1 106 B 13.763 -5.978 20.812 1.00 26.06 100 ALA A C 1
ATOM 832 O O . ALA A 1 106 B 13.687 -4.849 21.312 1.00 23.42 100 ALA A O 1
ATOM 834 N N . VAL A 1 107 C 12.711 -6.785 20.682 1.00 21.52 100 VAL A N 1
ATOM 835 C CA . VAL A 1 107 C 11.367 -6.370 21.066 1.00 21.31 100 VAL A CA 1
ATOM 836 C C . VAL A 1 107 C 10.725 -7.424 21.960 1.00 20.47 100 VAL A C 1
ATOM 837 O O . VAL A 1 107 C 10.111 -7.099 22.983 1.00 20.13 100 VAL A O 1
ATOM 841 N N . GLY A 1 108 D 10.860 -8.691 21.577 1.00 20.43 100 GLY A N 1
ATOM 842 C CA . GLY A 1 108 D 10.290 -9.778 22.344 1.00 21.52 100 GLY A CA 1
ATOM 843 C C . GLY A 1 108 D 10.456 -11.106 21.641 1.00 19.49 100 GLY A C 1
ATOM 844 O O . GLY A 1 108 D 10.519 -11.157 20.411 1.00 19.98 100 GLY A O 1
ATOM 845 N N . MET A 1 109 E 10.533 -12.194 22.401 1.00 20.48 100 MET A N 1
ATOM 846 C CA . MET A 1 109 E 10.774 -13.510 21.815 1.00 18.42 100 MET A CA 1
ATOM 847 C C . MET A 1 109 E 9.421 -14.155 21.541 1.00 22.14 100 MET A C 1
ATOM 848 O O . MET A 1 109 E 8.814 -14.747 22.435 1.00 23.30 100 MET A O 1
ATOM 853 N N . ASP A 1 110 ? 8.943 -14.051 20.293 1.00 19.11 101 ASP A N 1
ATOM 854 C CA . ASP A 1 110 ? 7.558 -14.409 20.004 1.00 20.03 101 ASP A CA 1
ATOM 855 C C . ASP A 1 110 ? 7.372 -15.839 19.509 1.00 22.49 101 ASP A C 1
ATOM 856 O O . ASP A 1 110 ? 6.236 -16.319 19.499 1.00 22.41 101 ASP A O 1
ATOM 861 N N . VAL A 1 111 ? 8.434 -16.525 19.093 1.00 18.91 102 VAL A N 1
ATOM 862 C CA . VAL A 1 111 ? 8.347 -17.921 18.671 1.00 19.59 102 VAL A CA 1
ATOM 863 C C . VAL A 1 111 ? 9.484 -18.685 19.328 1.00 17.85 102 VAL A C 1
ATOM 864 O O . VAL A 1 111 ? 10.648 -18.287 19.212 1.00 21.83 102 VAL A O 1
ATOM 868 N N . TRP A 1 112 ? 9.153 -19.789 19.995 1.00 19.90 103 TRP A N 1
ATOM 869 C CA . TRP A 1 112 ? 10.122 -20.594 20.726 1.00 22.27 103 TRP A CA 1
ATOM 870 C C . TRP A 1 112 ? 10.163 -22.003 20.157 1.00 20.31 103 TRP A C 1
ATOM 871 O O . TRP A 1 112 ? 9.115 -22.615 19.935 1.00 20.88 103 TRP A O 1
ATOM 882 N N . GLY A 1 113 ? 11.367 -22.519 19.941 1.00 16.81 104 GLY A N 1
ATOM 883 C CA . GLY A 1 113 ? 11.528 -23.937 19.682 1.00 21.88 104 GLY A CA 1
ATOM 884 C C . GLY A 1 113 ? 11.044 -24.765 20.859 1.00 23.17 104 GLY A C 1
ATOM 885 O O . GLY A 1 113 ? 10.710 -24.257 21.929 1.00 24.83 104 GLY A O 1
ATOM 886 N N . GLN A 1 114 ? 10.997 -26.080 20.654 1.00 20.73 105 GLN A N 1
ATOM 887 C CA . GLN A 1 114 ? 10.522 -26.946 21.724 1.00 23.50 105 GLN A CA 1
ATOM 888 C C . GLN A 1 114 ? 11.572 -27.196 22.798 1.00 23.71 105 GLN A C 1
ATOM 889 O O . GLN A 1 114 ? 11.238 -27.770 23.840 1.00 20.70 105 GLN A O 1
ATOM 895 N N . GLY A 1 115 ? 12.812 -26.786 22.581 1.00 23.38 106 GLY A N 1
ATOM 896 C CA . GLY A 1 115 ? 13.849 -27.011 23.571 1.00 23.36 106 GLY A CA 1
ATOM 897 C C . GLY A 1 115 ? 14.647 -28.269 23.296 1.00 20.64 106 GLY A C 1
ATOM 898 O O . GLY A 1 115 ? 14.142 -29.262 22.775 1.00 26.66 106 GLY A O 1
ATOM 899 N N . THR A 1 116 ? 15.936 -28.205 23.624 1.00 22.06 107 THR A N 1
ATOM 900 C CA . THR A 1 116 ? 16.852 -29.334 23.500 1.00 24.26 107 THR A CA 1
ATOM 901 C C . THR A 1 116 ? 17.462 -29.602 24.868 1.00 25.12 107 THR A C 1
ATOM 902 O O . THR A 1 116 ? 18.098 -28.717 25.454 1.00 25.38 107 THR A O 1
ATOM 906 N N . SER A 1 117 ? 17.261 -30.810 25.379 1.00 25.02 108 SER A N 1
ATOM 907 C CA . SER A 1 117 ? 17.824 -31.187 26.667 1.00 24.80 108 SER A CA 1
ATOM 908 C C . SER A 1 117 ? 19.291 -31.564 26.500 1.00 25.22 108 SER A C 1
ATOM 909 O O . SER A 1 117 ? 19.633 -32.402 25.661 1.00 24.09 108 SER A O 1
ATOM 912 N N . VAL A 1 118 ? 20.159 -30.937 27.290 1.00 22.58 109 VAL A N 1
ATOM 913 C CA . VAL A 1 118 ? 21.585 -31.246 27.294 1.00 25.46 109 VAL A CA 1
ATOM 914 C C . VAL A 1 118 ? 21.965 -31.690 28.703 1.00 25.59 109 VAL A C 1
ATOM 915 O O . VAL A 1 118 ? 21.770 -30.942 29.668 1.00 23.03 109 VAL A O 1
ATOM 919 N N . THR A 1 119 ? 22.489 -32.907 28.821 1.00 26.03 110 THR A N 1
ATOM 920 C CA . THR A 1 119 ? 22.972 -33.444 30.090 1.00 26.00 110 THR A CA 1
ATOM 921 C C . THR A 1 119 ? 24.487 -33.575 30.013 1.00 26.63 110 THR A C 1
ATOM 922 O O . THR A 1 119 ? 25.011 -34.222 29.099 1.00 30.00 110 THR A O 1
ATOM 926 N N . VAL A 1 120 ? 25.185 -32.957 30.959 1.00 26.77 111 VAL A N 1
ATOM 927 C CA . VAL A 1 120 ? 26.641 -33.013 31.033 1.00 25.31 111 VAL A CA 1
ATOM 928 C C . VAL A 1 120 ? 26.997 -33.783 32.299 1.00 32.00 111 VAL A C 1
ATOM 929 O O . VAL A 1 120 ? 26.758 -33.304 33.415 1.00 26.29 111 VAL A O 1
ATOM 933 N N . SER A 1 121 ? 27.561 -34.978 32.133 1.00 30.79 112 SER A N 1
ATOM 934 C CA . SER A 1 121 ? 27.823 -35.844 33.276 1.00 35.96 112 SER A CA 1
ATOM 935 C C . SER A 1 121 ? 28.873 -36.886 32.917 1.00 34.64 112 SER A C 1
ATOM 936 O O . SER A 1 121 ? 29.034 -37.252 31.750 1.00 34.27 112 SER A O 1
ATOM 939 N N . SER A 1 122 ? 29.586 -37.354 33.945 1.00 43.26 113 SER A N 1
ATOM 940 C CA . SER A 1 122 ? 30.526 -38.458 33.789 1.00 44.34 113 SER A CA 1
ATOM 941 C C . SER A 1 122 ? 29.827 -39.806 33.715 1.00 46.94 113 SER A C 1
ATOM 942 O O . SER A 1 122 ? 30.426 -40.775 33.234 1.00 48.79 113 SER A O 1
ATOM 945 N N . ALA A 1 123 ? 28.581 -39.886 34.174 1.00 40.34 114 ALA A N 1
ATOM 946 C CA . ALA A 1 123 ? 27.877 -41.157 34.225 1.00 42.26 114 ALA A CA 1
ATOM 947 C C . ALA A 1 123 ? 27.677 -41.731 32.828 1.00 43.24 114 ALA A C 1
ATOM 948 O O . ALA A 1 123 ? 27.598 -41.003 31.834 1.00 49.03 114 ALA A O 1
ATOM 950 N N . SER A 1 124 ? 27.608 -43.056 32.759 1.00 39.91 115 SER A N 1
ATOM 951 C CA . SER A 1 124 ? 27.298 -43.773 31.535 1.00 43.52 115 SER A CA 1
ATOM 952 C C . SER A 1 124 ? 25.878 -44.321 31.606 1.00 41.51 115 SER A C 1
ATOM 953 O O . SER A 1 124 ? 25.290 -44.441 32.684 1.00 39.19 115 SER A O 1
ATOM 956 N N . THR A 1 125 ? 25.332 -44.645 30.435 1.00 39.43 116 THR A N 1
ATOM 957 C CA . THR A 1 125 ? 23.955 -45.115 30.340 1.00 40.34 116 THR A CA 1
ATOM 958 C C . THR A 1 125 ? 23.734 -46.323 31.244 1.00 46.01 116 THR A C 1
ATOM 959 O O . THR A 1 125 ? 24.570 -47.227 31.315 1.00 43.66 116 THR A O 1
ATOM 963 N N . LYS A 1 126 ? 22.601 -46.327 31.945 1.00 42.33 117 LYS A N 1
ATOM 964 C CA . LYS A 1 126 ? 22.307 -47.392 32.901 1.00 39.30 117 LYS A CA 1
ATOM 965 C C . LYS A 1 126 ? 20.806 -47.456 33.127 1.00 37.69 117 LYS A C 1
ATOM 966 O O . LYS A 1 126 ? 20.189 -46.444 33.474 1.00 39.62 117 LYS A O 1
ATOM 972 N N . GLY A 1 127 ? 20.223 -48.634 32.930 1.00 35.59 118 GLY A N 1
ATOM 973 C CA . GLY A 1 127 ? 18.829 -48.850 33.231 1.00 42.21 118 GLY A CA 1
ATOM 974 C C . GLY A 1 127 ? 18.592 -48.886 34.728 1.00 37.44 118 GLY A C 1
ATOM 975 O O . GLY A 1 127 ? 19.515 -49.105 35.518 1.00 37.10 118 GLY A O 1
ATOM 976 N N . PRO A 1 128 ? 17.350 -48.667 35.148 1.00 33.89 119 PRO A N 1
ATOM 977 C CA . PRO A 1 128 ? 17.053 -48.623 36.581 1.00 38.96 119 PRO A CA 1
ATOM 978 C C . PRO A 1 128 ? 16.789 -49.994 37.181 1.00 44.69 119 PRO A C 1
ATOM 979 O O . PRO A 1 128 ? 16.383 -50.941 36.503 1.00 42.44 119 PRO A O 1
ATOM 983 N N . SER A 1 129 ? 17.028 -50.082 38.485 1.00 41.74 120 SER A N 1
ATOM 984 C CA . SER A 1 129 ? 16.501 -51.166 39.298 1.00 39.54 120 SER A CA 1
ATOM 985 C C . SER A 1 129 ? 15.168 -50.715 39.876 1.00 40.55 120 SER A C 1
ATOM 986 O O . SER A 1 129 ? 15.080 -49.638 40.475 1.00 39.47 120 SER A O 1
ATOM 989 N N . VAL A 1 130 ? 14.132 -51.521 39.681 1.00 35.88 121 VAL A N 1
ATOM 990 C CA . VAL A 1 130 ? 12.789 -51.201 40.152 1.00 36.29 121 VAL A CA 1
ATOM 991 C C . VAL A 1 130 ? 12.487 -52.082 41.357 1.00 47.14 121 VAL A C 1
ATOM 992 O O . VAL A 1 130 ? 12.516 -53.315 41.257 1.00 45.67 121 VAL A O 1
ATOM 996 N N . PHE A 1 131 ? 12.200 -51.447 42.494 1.00 41.47 122 PHE A N 1
ATOM 997 C CA . PHE A 1 131 ? 11.875 -52.123 43.740 1.00 43.98 122 PHE A CA 1
ATOM 998 C C . PHE A 1 131 ? 10.460 -51.765 44.179 1.00 46.21 122 PHE A C 1
ATOM 999 O O . PHE A 1 131 ? 9.985 -50.655 43.920 1.00 39.74 122 PHE A O 1
ATOM 1007 N N . PRO A 1 132 ? 9.763 -52.679 44.847 1.00 47.02 123 PRO A N 1
ATOM 1008 C CA . PRO A 1 132 ? 8.402 -52.380 45.289 1.00 44.55 123 PRO A CA 1
ATOM 1009 C C . PRO A 1 132 ? 8.388 -51.528 46.546 1.00 45.14 123 PRO A C 1
ATOM 1010 O O . PRO A 1 132 ? 9.267 -51.618 47.407 1.00 42.48 123 PRO A O 1
ATOM 1014 N N . LEU A 1 133 ? 7.377 -50.671 46.626 1.00 41.82 124 LEU A N 1
ATOM 1015 C CA . LEU A 1 133 ? 7.034 -49.948 47.847 1.00 44.30 124 LEU A CA 1
ATOM 1016 C C . LEU A 1 133 ? 5.783 -50.644 48.376 1.00 46.85 124 LEU A C 1
ATOM 1017 O O . LEU A 1 133 ? 4.656 -50.286 48.027 1.00 43.34 124 LEU A O 1
ATOM 1022 N N . ALA A 1 134 ? 5.997 -51.654 49.212 1.00 50.82 125 ALA A N 1
ATOM 1023 C CA . ALA A 1 134 ? 4.933 -52.592 49.552 1.00 53.13 125 ALA A CA 1
ATOM 1024 C C . ALA A 1 134 ? 3.882 -51.923 50.428 1.00 49.16 125 ALA A C 1
ATOM 1025 O O . ALA A 1 134 ? 4.234 -51.246 51.402 1.00 53.24 125 ALA A O 1
ATOM 1027 N N . PRO A 1 135 ? 2.595 -52.098 50.131 1.00 48.74 126 PRO A N 1
ATOM 1028 C CA . PRO A 1 135 ? 1.556 -51.518 50.989 1.00 54.77 126 PRO A CA 1
ATOM 1029 C C . PRO A 1 135 ? 1.632 -52.097 52.395 1.00 62.06 126 PRO A C 1
ATOM 1030 O O . PRO A 1 135 ? 1.677 -53.315 52.582 1.00 63.99 126 PRO A O 1
ATOM 1034 N N . SER A 1 136 ? 1.659 -51.206 53.383 1.00 65.94 127 SER A N 1
ATOM 1035 C CA . SER A 1 136 ? 1.917 -51.609 54.758 1.00 70.11 127 SER A CA 1
ATOM 1036 C C . SER A 1 136 ? 0.847 -52.571 55.256 1.00 75.62 127 SER A C 1
ATOM 1037 O O . SER A 1 136 ? -0.322 -52.498 54.868 1.00 76.26 127 SER A O 1
ATOM 1040 N N . SER A 1 137 ? 1.261 -53.480 56.134 1.00 80.98 128 SER A N 1
ATOM 1041 C CA . SER A 1 137 ? 0.344 -54.390 56.811 1.00 83.33 128 SER A CA 1
ATOM 1042 C C . SER A 1 137 ? -0.516 -53.688 57.861 1.00 87.96 128 SER A C 1
ATOM 1043 O O . SER A 1 137 ? -1.186 -54.360 58.659 1.00 87.25 128 SER A O 1
ATOM 1046 N N . LYS A 1 138 ? -0.494 -52.355 57.857 1.00 88.21 129 LYS A N 1
ATOM 1047 C CA . LYS A 1 138 ? -1.283 -51.549 58.778 1.00 90.59 129 LYS A CA 1
ATOM 1048 C C . LYS A 1 138 ? -2.265 -50.677 58.003 1.00 93.42 129 LYS A C 1
ATOM 1049 O O . LYS A 1 138 ? -2.369 -49.472 58.260 1.00 94.06 129 LYS A O 1
ATOM 1055 N N . SER A 1 139 ? -2.983 -51.270 57.053 1.00 91.40 130 SER A N 1
ATOM 1056 C CA . SER A 1 139 ? -3.904 -50.514 56.214 1.00 93.49 130 SER A CA 1
ATOM 1057 C C . SER A 1 139 ? -5.224 -50.275 56.937 1.00 101.42 130 SER A C 1
ATOM 1058 O O . SER A 1 139 ? -5.714 -51.137 57.674 1.00 98.21 130 SER A O 1
ATOM 1061 N N . THR A 1 140 ? -5.800 -49.093 56.719 1.00 100.64 131 THR A N 1
ATOM 1062 C CA . THR A 1 140 ? -7.072 -48.740 57.340 1.00 98.38 131 THR A CA 1
ATOM 1063 C C . THR A 1 140 ? -8.189 -49.608 56.771 1.00 99.18 131 THR A C 1
ATOM 1064 O O . THR A 1 140 ? -8.405 -49.634 55.555 1.00 96.85 131 THR A O 1
ATOM 1068 N N . SER A 1 141 ? -8.897 -50.316 57.650 1.00 103.41 132 SER A N 1
ATOM 1069 C CA . SER A 1 141 ? -9.970 -51.215 57.232 1.00 103.84 132 SER A CA 1
ATOM 1070 C C . SER A 1 141 ? -11.101 -50.402 56.612 1.00 101.51 132 SER A C 1
ATOM 1071 O O . SER A 1 141 ? -11.803 -49.665 57.311 1.00 100.93 132 SER A O 1
ATOM 1074 N N . GLY A 1 142 ? -11.279 -50.535 55.299 1.00 100.37 133 GLY A N 1
ATOM 1075 C CA . GLY A 1 142 ? -12.237 -49.723 54.580 1.00 93.22 133 GLY A CA 1
ATOM 1076 C C . GLY A 1 142 ? -11.747 -48.341 54.217 1.00 94.01 133 GLY A C 1
ATOM 1077 O O . GLY A 1 142 ? -12.533 -47.538 53.701 1.00 94.95 133 GLY A O 1
ATOM 1078 N N . GLY A 1 143 ? -10.475 -48.038 54.468 1.00 92.22 134 GLY A N 1
ATOM 1079 C CA . GLY A 1 143 ? -9.925 -46.731 54.175 1.00 87.93 134 GLY A CA 1
ATOM 1080 C C . GLY A 1 143 ? -9.113 -46.691 52.897 1.00 81.35 134 GLY A C 1
ATOM 1081 O O . GLY A 1 143 ? -9.629 -46.988 51.815 1.00 81.71 134 GLY A O 1
ATOM 1082 N N . THR A 1 144 ? -7.836 -46.333 53.011 1.00 76.21 135 THR A N 1
ATOM 1083 C CA . THR A 1 144 ? -6.978 -46.147 51.848 1.00 70.77 135 THR A CA 1
ATOM 1084 C C . THR A 1 144 ? -5.569 -46.624 52.165 1.00 65.54 135 THR A C 1
ATOM 1085 O O . THR A 1 144 ? -5.015 -46.282 53.213 1.00 61.33 135 THR A O 1
ATOM 1089 N N . ALA A 1 145 ? -5.001 -47.417 51.260 1.00 61.42 136 ALA A N 1
ATOM 1090 C CA . ALA A 1 145 ? -3.624 -47.875 51.351 1.00 57.93 136 ALA A CA 1
ATOM 1091 C C . ALA A 1 145 ? -2.766 -47.148 50.324 1.00 49.48 136 ALA A C 1
ATOM 1092 O O . ALA A 1 145 ? -3.272 -46.512 49.396 1.00 47.12 136 ALA A O 1
ATOM 1094 N N . ALA A 1 146 ? -1.450 -47.247 50.499 1.00 46.14 137 ALA A N 1
ATOM 1095 C CA . ALA A 1 146 ? -0.498 -46.609 49.601 1.00 44.06 137 ALA A CA 1
ATOM 1096 C C . ALA A 1 146 ? 0.591 -47.600 49.235 1.00 42.10 137 ALA A C 1
ATOM 1097 O O . ALA A 1 146 ? 1.144 -48.273 50.112 1.00 42.45 137 ALA A O 1
ATOM 1099 N N . LEU A 1 147 ? 0.895 -47.682 47.942 1.00 37.71 138 LEU A N 1
ATOM 1100 C CA . LEU A 1 147 ? 1.938 -48.559 47.433 1.00 42.49 138 LEU A CA 1
ATOM 1101 C C . LEU A 1 147 ? 2.610 -47.868 46.258 1.00 40.65 138 LEU A C 1
ATOM 1102 O O . LEU A 1 147 ? 2.079 -46.907 45.696 1.00 42.49 138 LEU A O 1
ATOM 1107 N N . GLY A 1 148 ? 3.782 -48.362 45.885 1.00 38.09 139 GLY A N 1
ATOM 1108 C CA . GLY A 1 148 ? 4.482 -47.717 44.796 1.00 41.35 139 GLY A CA 1
ATOM 1109 C C . GLY A 1 148 ? 5.678 -48.508 44.324 1.00 44.26 139 GLY A C 1
ATOM 1110 O O . GLY A 1 148 ? 5.899 -49.650 44.732 1.00 45.55 139 GLY A O 1
ATOM 1111 N N . CYS A 1 149 ? 6.446 -47.871 43.441 1.00 39.75 140 CYS A N 1
ATOM 1112 C CA . CYS A 1 149 ? 7.654 -48.445 42.869 1.00 34.25 140 CYS A CA 1
ATOM 1113 C C . CYS A 1 149 ? 8.794 -47.451 43.007 1.00 37.45 140 CYS A C 1
ATOM 1114 O O . CYS A 1 149 ? 8.638 -46.268 42.682 1.00 34.94 140 CYS A O 1
ATOM 1117 N N . LEU A 1 150 ? 9.933 -47.934 43.490 1.00 31.89 141 LEU A N 1
ATOM 1118 C CA . LEU A 1 150 ? 11.155 -47.145 43.546 1.00 35.71 141 LEU A CA 1
ATOM 1119 C C . LEU A 1 150 ? 11.971 -47.432 42.292 1.00 38.52 141 LEU A C 1
ATOM 1120 O O . LEU A 1 150 ? 12.348 -48.582 42.041 1.00 38.43 141 LEU A O 1
ATOM 1125 N N . VAL A 1 151 ? 12.231 -46.394 41.506 1.00 38.30 142 VAL A N 1
ATOM 1126 C CA . VAL A 1 151 ? 12.958 -46.506 40.248 1.00 33.40 142 VAL A CA 1
ATOM 1127 C C . VAL A 1 151 ? 14.308 -45.835 40.464 1.00 37.85 142 VAL A C 1
ATOM 1128 O O . VAL A 1 151 ? 14.420 -44.606 40.391 1.00 36.42 142 VAL A O 1
ATOM 1132 N N . LYS A 1 152 ? 15.342 -46.635 40.713 1.00 33.45 143 LYS A N 1
ATOM 1133 C CA . LYS A 1 152 ? 16.585 -46.145 41.291 1.00 35.97 143 LYS A CA 1
ATOM 1134 C C . LYS A 1 152 ? 17.771 -46.409 40.372 1.00 35.13 143 LYS A C 1
ATOM 1135 O O . LYS A 1 152 ? 17.824 -47.433 39.683 1.00 35.35 143 LYS A O 1
ATOM 1141 N N . ASP A 1 153 ? 18.715 -45.465 40.367 1.00 33.84 144 ASP A N 1
ATOM 1142 C CA . ASP A 1 153 ? 20.041 -45.630 39.768 1.00 33.22 144 ASP A CA 1
ATOM 1143 C C . ASP A 1 153 ? 19.961 -45.834 38.253 1.00 38.33 144 ASP A C 1
ATOM 1144 O O . ASP A 1 153 ? 20.343 -46.875 37.716 1.00 39.55 144 ASP A O 1
ATOM 1149 N N . TYR A 1 154 ? 19.479 -44.804 37.561 1.00 34.02 145 TYR A N 1
ATOM 1150 C CA . TYR A 1 154 ? 19.463 -44.805 36.108 1.00 32.41 145 TYR A CA 1
ATOM 1151 C C . TYR A 1 154 ? 20.081 -43.518 35.580 1.00 35.78 145 TYR A C 1
ATOM 1152 O O . TYR A 1 154 ? 20.205 -42.518 36.293 1.00 32.79 145 TYR A O 1
ATOM 1161 N N . PHE A 1 155 ? 20.460 -43.558 34.301 1.00 37.37 146 PHE A N 1
ATOM 1162 C CA . PHE A 1 155 ? 21.050 -42.415 33.626 1.00 30.93 146 PHE A CA 1
ATOM 1163 C C . PHE A 1 155 ? 20.958 -42.672 32.134 1.00 38.08 146 PHE A C 1
ATOM 1164 O O . PHE A 1 155 ? 21.209 -43.806 31.702 1.00 40.23 146 PHE A O 1
ATOM 1172 N N . PRO A 1 156 ? 20.600 -41.670 31.320 1.00 33.57 147 PRO A N 1
ATOM 1173 C CA . PRO A 1 156 ? 20.184 -40.336 31.758 1.00 30.83 147 PRO A CA 1
ATOM 1174 C C . PRO A 1 156 ? 18.669 -40.229 31.888 1.00 32.98 147 PRO A C 1
ATOM 1175 O O . PRO A 1 156 ? 17.974 -41.238 31.742 1.00 30.42 147 PRO A O 1
ATOM 1179 N N . GLU A 1 157 ? 18.167 -39.026 32.161 1.00 30.53 148 GLU A N 1
ATOM 1180 C CA . GLU A 1 157 ? 16.740 -38.783 32.030 1.00 33.18 148 GLU A CA 1
ATOM 1181 C C . GLU A 1 157 ? 16.310 -39.095 30.596 1.00 36.53 148 GLU A C 1
ATOM 1182 O O . GLU A 1 157 ? 17.122 -39.012 29.670 1.00 39.91 148 GLU A O 1
ATOM 1188 N N . PRO A 1 158 ? 15.037 -39.471 30.377 1.00 40.60 149 PRO A N 1
ATOM 1189 C CA . PRO A 1 158 ? 13.968 -39.659 31.358 1.00 39.07 149 PRO A CA 1
ATOM 1190 C C . PRO A 1 158 ? 13.533 -41.111 31.520 1.00 39.33 149 PRO A C 1
ATOM 1191 O O . PRO A 1 158 ? 13.981 -41.984 30.774 1.00 35.93 149 PRO A O 1
ATOM 1195 N N . VAL A 1 159 ? 12.660 -41.362 32.492 1.00 37.67 150 VAL A N 1
ATOM 1196 C CA . VAL A 1 159 ? 11.905 -42.606 32.551 1.00 40.25 150 VAL A CA 1
ATOM 1197 C C . VAL A 1 159 ? 10.431 -42.243 32.602 1.00 40.49 150 VAL A C 1
ATOM 1198 O O . VAL A 1 159 ? 10.052 -41.157 33.053 1.00 39.67 150 VAL A O 1
ATOM 1202 N N . THR A 1 160 ? 9.603 -43.150 32.104 1.00 42.96 151 THR A N 1
ATOM 1203 C CA . THR A 1 160 ? 8.162 -43.054 32.243 1.00 45.77 151 THR A CA 1
ATOM 1204 C C . THR A 1 160 ? 7.678 -44.203 33.114 1.00 44.63 151 THR A C 1
ATOM 1205 O O . THR A 1 160 ? 8.287 -45.277 33.149 1.00 44.81 151 THR A O 1
ATOM 1209 N N . VAL A 1 161 ? 6.591 -43.959 33.839 1.00 44.72 152 VAL A N 1
ATOM 1210 C CA . VAL A 1 161 ? 5.990 -44.954 34.716 1.00 46.94 152 VAL A CA 1
ATOM 1211 C C . VAL A 1 161 ? 4.488 -44.949 34.483 1.00 45.88 152 VAL A C 1
ATOM 1212 O O . VAL A 1 161 ? 3.849 -43.892 34.539 1.00 45.41 152 VAL A O 1
ATOM 1216 N N . SER A 1 162 ? 3.931 -46.124 34.212 1.00 47.59 153 SER A N 1
ATOM 1217 C CA . SER A 1 162 ? 2.493 -46.331 34.199 1.00 50.45 153 SER A CA 1
ATOM 1218 C C . SER A 1 162 ? 2.148 -47.438 35.188 1.00 47.85 153 SER A C 1
ATOM 1219 O O . SER A 1 162 ? 3.019 -48.172 35.663 1.00 47.06 153 SER A O 1
ATOM 1222 N N . TRP A 1 163 ? 0.862 -47.548 35.508 1.00 49.07 154 TRP A N 1
ATOM 1223 C CA . TRP A 1 163 ? 0.371 -48.549 36.446 1.00 51.35 154 TRP A CA 1
ATOM 1224 C C . TRP A 1 163 ? -0.663 -49.426 35.758 1.00 54.57 154 TRP A C 1
ATOM 1225 O O . TRP A 1 163 ? -1.584 -48.914 35.111 1.00 52.37 154 TRP A O 1
ATOM 1236 N N . ASN A 1 164 ? -0.504 -50.742 35.904 1.00 55.66 155 ASN A N 1
ATOM 1237 C CA . ASN A 1 164 ? -1.409 -51.724 35.310 1.00 57.08 155 ASN A CA 1
ATOM 1238 C C . ASN A 1 164 ? -1.590 -51.464 33.815 1.00 55.85 155 ASN A C 1
ATOM 1239 O O . ASN A 1 164 ? -2.707 -51.356 33.303 1.00 55.28 155 ASN A O 1
ATOM 1244 N N . SER A 1 165 ? -0.457 -51.341 33.118 1.00 57.44 156 SER A N 1
ATOM 1245 C CA . SER A 1 165 ? -0.424 -51.097 31.673 1.00 53.64 156 SER A CA 1
ATOM 1246 C C . SER A 1 165 ? -1.245 -49.870 31.285 1.00 56.45 156 SER A C 1
ATOM 1247 O O . SER A 1 165 ? -1.798 -49.796 30.185 1.00 56.23 156 SER A O 1
ATOM 1250 N N . GLY A 1 166 ? -1.328 -48.895 32.187 1.00 58.76 157 GLY A N 1
ATOM 1251 C CA . GLY A 1 166 ? -2.054 -47.670 31.928 1.00 52.64 157 GLY A CA 1
ATOM 1252 C C . GLY A 1 166 ? -3.502 -47.666 32.365 1.00 54.84 157 GLY A C 1
ATOM 1253 O O . GLY A 1 166 ? -4.182 -46.648 32.178 1.00 52.49 157 GLY A O 1
ATOM 1254 N N . ALA A 1 167 ? -3.998 -48.763 32.945 1.00 54.31 158 ALA A N 1
ATOM 1255 C CA . ALA A 1 167 ? -5.400 -48.829 33.345 1.00 56.72 158 ALA A CA 1
ATOM 1256 C C . ALA A 1 167 ? -5.683 -48.020 34.605 1.00 57.69 158 ALA A C 1
ATOM 1257 O O . ALA A 1 167 ? -6.808 -47.539 34.786 1.00 59.92 158 ALA A O 1
ATOM 1259 N N . LEU A 1 168 ? -4.693 -47.860 35.477 1.00 56.10 159 LEU A N 1
ATOM 1260 C CA . LEU A 1 168 ? -4.851 -47.146 36.738 1.00 53.10 159 LEU A CA 1
ATOM 1261 C C . LEU A 1 168 ? -4.173 -45.788 36.627 1.00 51.64 159 LEU A C 1
ATOM 1262 O O . LEU A 1 168 ? -2.950 -45.713 36.466 1.00 48.42 159 LEU A O 1
ATOM 1267 N N . THR A 1 169 ? -4.970 -44.720 36.709 1.00 51.75 160 THR A N 1
ATOM 1268 C CA . THR A 1 169 ? -4.458 -43.359 36.631 1.00 51.04 160 THR A CA 1
ATOM 1269 C C . THR A 1 169 ? -4.946 -42.453 37.752 1.00 52.80 160 THR A C 1
ATOM 1270 O O . THR A 1 169 ? -4.452 -41.325 37.863 1.00 49.59 160 THR A O 1
ATOM 1274 N N . SER A 1 170 ? -5.893 -42.895 38.574 1.00 50.34 161 SER A N 1
ATOM 1275 C CA . SER A 1 170 ? -6.418 -42.075 39.655 1.00 50.59 161 SER A CA 1
ATOM 1276 C C . SER A 1 170 ? -5.596 -42.298 40.916 1.00 44.80 161 SER A C 1
ATOM 1277 O O . SER A 1 170 ? -5.261 -43.435 41.261 1.00 41.66 161 SER A O 1
ATOM 1280 N N . GLY A 1 171 ? -5.263 -41.203 41.597 1.00 47.34 162 GLY A N 1
ATOM 1281 C CA . GLY A 1 171 ? -4.437 -41.283 42.784 1.00 43.23 162 GLY A CA 1
ATOM 1282 C C . GLY A 1 171 ? -2.970 -41.541 42.532 1.00 38.79 162 GLY A C 1
ATOM 1283 O O . GLY A 1 171 ? -2.224 -41.775 43.488 1.00 44.56 162 GLY A O 1
ATOM 1284 N N . VAL A 1 172 ? -2.530 -41.505 41.278 1.00 42.53 163 VAL A N 1
ATOM 1285 C CA . VAL A 1 172 ? -1.135 -41.763 40.940 1.00 41.82 163 VAL A CA 1
ATOM 1286 C C . VAL A 1 172 ? -0.337 -40.475 41.095 1.00 39.25 163 VAL A C 1
ATOM 1287 O O . VAL A 1 172 ? -0.775 -39.402 40.660 1.00 38.07 163 VAL A O 1
ATOM 1291 N N . HIS A 1 173 ? 0.827 -40.575 41.736 1.00 37.31 164 HIS A N 1
ATOM 1292 C CA . HIS A 1 173 ? 1.798 -39.486 41.808 1.00 35.23 164 HIS A CA 1
ATOM 1293 C C . HIS A 1 173 ? 3.158 -40.059 41.440 1.00 34.86 164 HIS A C 1
ATOM 1294 O O . HIS A 1 173 ? 3.721 -40.858 42.195 1.00 33.13 164 HIS A O 1
ATOM 1301 N N . THR A 1 174 ? 3.682 -39.665 40.280 1.00 37.02 165 THR A N 1
ATOM 1302 C CA . THR A 1 174 ? 5.028 -40.040 39.858 1.00 35.05 165 THR A CA 1
ATOM 1303 C C . THR A 1 174 ? 5.930 -38.827 40.058 1.00 35.32 165 THR A C 1
ATOM 1304 O O . THR A 1 174 ? 5.784 -37.813 39.367 1.00 33.75 165 THR A O 1
ATOM 1308 N N . PHE A 1 175 ? 6.854 -38.931 41.000 1.00 31.48 166 PHE A N 1
ATOM 1309 C CA . PHE A 1 175 ? 7.609 -37.768 41.431 1.00 29.87 166 PHE A CA 1
ATOM 1310 C C . PHE A 1 175 ? 8.700 -37.399 40.428 1.00 32.22 166 PHE A C 1
ATOM 1311 O O . PHE A 1 175 ? 9.237 -38.268 39.734 1.00 33.23 166 PHE A O 1
ATOM 1319 N N . PRO A 1 176 ? 9.037 -36.110 40.336 1.00 29.82 167 PRO A N 1
ATOM 1320 C CA . PRO A 1 176 ? 10.224 -35.713 39.573 1.00 30.79 167 PRO A CA 1
ATOM 1321 C C . PRO A 1 176 ? 11.457 -36.425 40.102 1.00 33.29 167 PRO A C 1
ATOM 1322 O O . PRO A 1 176 ? 11.631 -36.589 41.312 1.00 32.10 167 PRO A O 1
ATOM 1326 N N . ALA A 1 177 ? 12.314 -36.854 39.183 1.00 31.08 168 ALA A N 1
ATOM 1327 C CA . ALA A 1 177 ? 13.542 -37.523 39.578 1.00 32.88 168 ALA A CA 1
ATOM 1328 C C . ALA A 1 177 ? 14.471 -36.557 40.300 1.00 36.11 168 ALA A C 1
ATOM 1329 O O . ALA A 1 177 ? 14.503 -35.358 40.014 1.00 30.82 168 ALA A O 1
ATOM 1331 N N . VAL A 1 178 ? 15.221 -37.094 41.258 1.00 28.72 169 VAL A N 1
ATOM 1332 C CA . VAL A 1 178 ? 16.304 -36.373 41.909 1.00 32.22 169 VAL A CA 1
ATOM 1333 C C . VAL A 1 178 ? 17.614 -36.931 41.373 1.00 31.13 169 VAL A C 1
ATOM 1334 O O . VAL A 1 178 ? 17.685 -38.083 40.928 1.00 36.80 169 VAL A O 1
ATOM 1338 N N . LEU A 1 179 ? 18.652 -36.102 41.395 1.00 32.34 170 LEU A N 1
ATOM 1339 C CA . LEU A 1 179 ? 19.990 -36.516 40.988 1.00 34.07 170 LEU A CA 1
ATOM 1340 C C . LEU A 1 179 ? 20.766 -36.889 42.244 1.00 35.79 170 LEU A C 1
ATOM 1341 O O . LEU A 1 179 ? 21.091 -36.021 43.061 1.00 39.08 170 LEU A O 1
ATOM 1346 N N . GLN A 1 180 ? 21.047 -38.179 42.402 1.00 36.61 171 GLN A N 1
ATOM 1347 C CA . GLN A 1 180 ? 21.785 -38.652 43.561 1.00 37.34 171 GLN A CA 1
ATOM 1348 C C . GLN A 1 180 ? 23.249 -38.238 43.461 1.00 39.20 171 GLN A C 1
ATOM 1349 O O . GLN A 1 180 ? 23.776 -37.984 42.376 1.00 37.65 171 GLN A O 1
ATOM 1355 N N . SER A 1 181 ? 23.912 -38.179 44.620 1.00 39.38 172 SER A N 1
ATOM 1356 C CA . SER A 1 181 ? 25.330 -37.833 44.654 1.00 39.38 172 SER A CA 1
ATOM 1357 C C . SER A 1 181 ? 26.175 -38.753 43.778 1.00 40.61 172 SER A C 1
ATOM 1358 O O . SER A 1 181 ? 27.274 -38.365 43.365 1.00 41.96 172 SER A O 1
ATOM 1361 N N . SER A 1 182 ? 25.683 -39.957 43.479 1.00 38.42 173 SER A N 1
ATOM 1362 C CA . SER A 1 182 ? 26.388 -40.877 42.595 1.00 41.57 173 SER A CA 1
ATOM 1363 C C . SER A 1 182 ? 26.428 -40.394 41.150 1.00 42.01 173 SER A C 1
ATOM 1364 O O . SER A 1 182 ? 27.243 -40.892 40.364 1.00 34.74 173 SER A O 1
ATOM 1367 N N . GLY A 1 183 ? 25.577 -39.442 40.782 1.00 38.21 174 GLY A N 1
ATOM 1368 C CA . GLY A 1 183 ? 25.420 -39.066 39.397 1.00 38.46 174 GLY A CA 1
ATOM 1369 C C . GLY A 1 183 ? 24.343 -39.832 38.667 1.00 34.59 174 GLY A C 1
ATOM 1370 O O . GLY A 1 183 ? 24.140 -39.598 37.469 1.00 36.82 174 GLY A O 1
ATOM 1371 N N . LEU A 1 184 ? 23.655 -40.742 39.348 1.00 32.53 175 LEU A N 1
ATOM 1372 C CA . LEU A 1 184 ? 22.522 -41.464 38.796 1.00 32.74 175 LEU A CA 1
ATOM 1373 C C . LEU A 1 184 ? 21.224 -40.863 39.316 1.00 33.80 175 LEU A C 1
ATOM 1374 O O . LEU A 1 184 ? 21.171 -40.305 40.415 1.00 35.83 175 LEU A O 1
ATOM 1379 N N . TYR A 1 185 ? 20.177 -40.980 38.513 1.00 30.36 176 TYR A N 1
ATOM 1380 C CA . TYR A 1 185 ? 18.872 -40.474 38.900 1.00 33.05 176 TYR A CA 1
ATOM 1381 C C . TYR A 1 185 ? 18.083 -41.546 39.644 1.00 35.48 176 TYR A C 1
ATOM 1382 O O . TYR A 1 185 ? 18.367 -42.744 39.555 1.00 33.11 176 TYR A O 1
ATOM 1391 N N . SER A 1 186 ? 17.085 -41.089 40.395 1.00 30.36 177 SER A N 1
ATOM 1392 C CA . SER A 1 186 ? 16.176 -41.969 41.109 1.00 34.95 177 SER A CA 1
ATOM 1393 C C . SER A 1 186 ? 14.839 -41.261 41.264 1.00 32.70 177 SER A C 1
ATOM 1394 O O . SER A 1 186 ? 14.797 -40.048 41.482 1.00 33.56 177 SER A O 1
ATOM 1397 N N . LEU A 1 187 ? 13.752 -42.017 41.133 1.00 31.05 178 LEU A N 1
ATOM 1398 C CA . LEU A 1 187 ? 12.433 -41.474 41.419 1.00 33.87 178 LEU A CA 1
ATOM 1399 C C . LEU A 1 187 ? 11.560 -42.574 42.002 1.00 37.04 178 LEU A C 1
ATOM 1400 O O . LEU A 1 187 ? 11.908 -43.757 41.980 1.00 36.38 178 LEU A O 1
ATOM 1405 N N . SER A 1 188 ? 10.413 -42.159 42.524 1.00 35.72 179 SER A N 1
ATOM 1406 C CA . SER A 1 188 ? 9.378 -43.071 42.974 1.00 33.22 179 SER A CA 1
ATOM 1407 C C . SER A 1 188 ? 8.067 -42.695 42.306 1.00 34.53 179 SER A C 1
ATOM 1408 O O . SER A 1 188 ? 7.850 -41.540 41.929 1.00 35.83 179 SER A O 1
ATOM 1411 N N . SER A 1 189 ? 7.206 -43.693 42.148 1.00 32.71 180 SER A N 1
ATOM 1412 C CA . SER A 1 189 ? 5.840 -43.502 41.687 1.00 31.62 180 SER A CA 1
ATOM 1413 C C . SER A 1 189 ? 4.930 -44.205 42.675 1.00 36.73 180 SER A C 1
ATOM 1414 O O . SER A 1 189 ? 5.173 -45.365 43.018 1.00 39.94 180 SER A O 1
ATOM 1417 N N . VAL A 1 190 ? 3.896 -43.508 43.146 1.00 38.76 181 VAL A N 1
ATOM 1418 C CA . VAL A 1 190 ? 3.013 -44.039 44.174 1.00 38.62 181 VAL A CA 1
ATOM 1419 C C . VAL A 1 190 ? 1.569 -43.882 43.724 1.00 37.07 181 VAL A C 1
ATOM 1420 O O . VAL A 1 190 ? 1.260 -43.157 42.777 1.00 35.18 181 VAL A O 1
ATOM 1424 N N . VAL A 1 191 ? 0.680 -44.586 44.423 1.00 39.00 182 VAL A N 1
ATOM 1425 C CA . VAL A 1 191 ? -0.753 -44.510 44.172 1.00 38.48 182 VAL A CA 1
ATOM 1426 C C . VAL A 1 191 ? -1.477 -44.900 45.453 1.00 40.30 182 VAL A C 1
ATOM 1427 O O . VAL A 1 191 ? -1.004 -45.742 46.221 1.00 39.93 182 VAL A O 1
ATOM 1431 N N . THR A 1 192 ? -2.619 -44.261 45.695 1.00 41.96 183 THR A N 1
ATOM 1432 C CA . THR A 1 192 ? -3.473 -44.584 46.830 1.00 47.83 183 THR A CA 1
ATOM 1433 C C . THR A 1 192 ? -4.676 -45.376 46.331 1.00 52.33 183 THR A C 1
ATOM 1434 O O . THR A 1 192 ? -5.401 -44.920 45.439 1.00 48.15 183 THR A O 1
ATOM 1438 N N . VAL A 1 193 ? -4.874 -46.563 46.897 1.00 52.58 184 VAL A N 1
ATOM 1439 C CA . VAL A 1 193 ? -5.951 -47.458 46.482 1.00 61.09 184 VAL A CA 1
ATOM 1440 C C . VAL A 1 193 ? -6.730 -47.879 47.720 1.00 61.00 184 VAL A C 1
ATOM 1441 O O . VAL A 1 193 ? -6.216 -47.809 48.849 1.00 59.70 184 VAL A O 1
ATOM 1445 N N . PRO A 1 194 ? -7.982 -48.302 47.548 1.00 63.80 185 PRO A N 1
ATOM 1446 C CA . PRO A 1 194 ? -8.747 -48.810 48.695 1.00 64.77 185 PRO A CA 1
ATOM 1447 C C . PRO A 1 194 ? -8.063 -50.019 49.316 1.00 64.25 185 PRO A C 1
ATOM 1448 O O . PRO A 1 194 ? -7.615 -50.930 48.616 1.00 64.76 185 PRO A O 1
ATOM 1452 N N . SER A 1 195 ? -7.978 -50.013 50.648 1.00 64.91 186 SER A N 1
ATOM 1453 C CA . SER A 1 195 ? -7.334 -51.110 51.360 1.00 67.37 186 SER A CA 1
ATOM 1454 C C . SER A 1 195 ? -8.064 -52.432 51.165 1.00 65.64 186 SER A C 1
ATOM 1455 O O . SER A 1 195 ? -7.448 -53.495 51.297 1.00 64.47 186 SER A O 1
ATOM 1458 N N . SER A 1 196 ? -9.363 -52.389 50.860 1.00 64.25 187 SER A N 1
ATOM 1459 C CA . SER A 1 196 ? -10.113 -53.614 50.616 1.00 66.79 187 SER A CA 1
ATOM 1460 C C . SER A 1 196 ? -9.721 -54.282 49.304 1.00 68.46 187 SER A C 1
ATOM 1461 O O . SER A 1 196 ? -10.052 -55.455 49.099 1.00 70.44 187 SER A O 1
ATOM 1464 N N . SER A 1 197 ? -9.026 -53.568 48.417 1.00 64.30 188 SER A N 1
ATOM 1465 C CA . SER A 1 197 ? -8.634 -54.113 47.124 1.00 67.97 188 SER A CA 1
ATOM 1466 C C . SER A 1 197 ? -7.299 -54.848 47.161 1.00 67.83 188 SER A C 1
ATOM 1467 O O . SER A 1 197 ? -6.977 -55.556 46.202 1.00 70.61 188 SER A O 1
ATOM 1470 N N . LEU A 1 198 ? -6.519 -54.698 48.229 1.00 66.51 189 LEU A N 1
ATOM 1471 C CA . LEU A 1 198 ? -5.262 -55.422 48.342 1.00 66.78 189 LEU A CA 1
ATOM 1472 C C . LEU A 1 198 ? -5.517 -56.921 48.329 1.00 72.89 189 LEU A C 1
ATOM 1473 O O . LEU A 1 198 ? -6.489 -57.411 48.912 1.00 75.06 189 LEU A O 1
ATOM 1478 N N . GLY A 1 199 ? -4.636 -57.654 47.651 1.00 72.31 190 GLY A N 1
ATOM 1479 C CA . GLY A 1 199 ? -4.830 -59.086 47.470 1.00 78.27 190 GLY A CA 1
ATOM 1480 C C . GLY A 1 199 ? -5.822 -59.391 46.366 1.00 79.81 190 GLY A C 1
ATOM 1481 O O . GLY A 1 199 ? -5.577 -60.251 45.517 1.00 82.92 190 GLY A O 1
ATOM 1482 N N . THR A 1 200 ? -6.955 -58.690 46.381 1.00 76.14 191 THR A N 1
ATOM 1483 C CA . THR A 1 200 ? -7.967 -58.817 45.343 1.00 74.07 191 THR A CA 1
ATOM 1484 C C . THR A 1 200 ? -7.444 -58.302 44.008 1.00 76.15 191 THR A C 1
ATOM 1485 O O . THR A 1 200 ? -7.287 -59.070 43.053 1.00 73.85 191 THR A O 1
ATOM 1489 N N . GLN A 1 201 ? -7.170 -57.001 43.942 1.00 73.43 192 GLN A N 1
ATOM 1490 C CA . GLN A 1 201 ? -6.728 -56.366 42.709 1.00 69.79 192 GLN A CA 1
ATOM 1491 C C . GLN A 1 201 ? -5.218 -56.494 42.547 1.00 69.01 192 GLN A C 1
ATOM 1492 O O . GLN A 1 201 ? -4.464 -56.433 43.523 1.00 69.39 192 GLN A O 1
ATOM 1498 N N . THR A 1 202 ? -4.782 -56.688 41.304 1.00 67.30 193 THR A N 1
ATOM 1499 C CA . THR A 1 202 ? -3.366 -56.757 40.970 1.00 65.88 193 THR A CA 1
ATOM 1500 C C . THR A 1 202 ? -2.823 -55.356 40.706 1.00 60.73 193 THR A C 1
ATOM 1501 O O . THR A 1 202 ? -3.475 -54.539 40.048 1.00 58.31 193 THR A O 1
ATOM 1505 N N . TYR A 1 203 ? -1.630 -55.078 41.231 1.00 58.00 194 TYR A N 1
ATOM 1506 C CA . TYR A 1 203 ? -0.991 -53.773 41.081 1.00 54.91 194 TYR A CA 1
ATOM 1507 C C . TYR A 1 203 ? 0.425 -53.965 40.554 1.00 56.38 194 TYR A C 1
ATOM 1508 O O . TYR A 1 203 ? 1.293 -54.485 41.264 1.00 57.11 194 TYR A O 1
ATOM 1517 N N . ILE A 1 204 ? 0.651 -53.542 39.311 1.00 58.97 195 ILE A N 1
ATOM 1518 C CA . ILE A 1 204 ? 1.942 -53.653 38.642 1.00 58.01 195 ILE A CA 1
ATOM 1519 C C . ILE A 1 204 ? 2.305 -52.290 38.072 1.00 54.34 195 ILE A C 1
ATOM 1520 O O . ILE A 1 204 ? 1.448 -51.592 37.517 1.00 55.12 195 ILE A O 1
ATOM 1525 N N . CYS A 1 205 ? 3.572 -51.910 38.206 1.00 52.76 196 CYS A N 1
ATOM 1526 C CA . CYS A 1 205 ? 4.080 -50.664 37.649 1.00 54.35 196 CYS A CA 1
ATOM 1527 C C . CYS A 1 205 ? 4.941 -50.966 36.429 1.00 51.16 196 CYS A C 1
ATOM 1528 O O . CYS A 1 205 ? 5.749 -51.900 36.442 1.00 49.93 196 CYS A O 1
ATOM 1531 N N . ASN A 1 206 ? 4.756 -50.178 35.374 1.00 52.39 197 ASN A N 1
ATOM 1532 C CA . ASN A 1 206 ? 5.480 -50.350 34.121 1.00 48.85 197 ASN A CA 1
ATOM 1533 C C . ASN A 1 206 ? 6.498 -49.226 33.987 1.00 47.54 197 ASN A C 1
ATOM 1534 O O . ASN A 1 206 ? 6.121 -48.056 33.871 1.00 48.17 197 ASN A O 1
ATOM 1539 N N . VAL A 1 207 ? 7.778 -49.582 33.998 1.00 50.35 198 VAL A N 1
ATOM 1540 C CA . VAL A 1 207 ? 8.870 -48.617 33.944 1.00 48.38 198 VAL A CA 1
ATOM 1541 C C . VAL A 1 207 ? 9.527 -48.708 32.575 1.00 51.63 198 VAL A C 1
ATOM 1542 O O . VAL A 1 207 ? 9.863 -49.805 32.112 1.00 48.85 198 VAL A O 1
ATOM 1546 N N . ASN A 1 208 ? 9.716 -47.557 31.934 1.00 48.79 199 ASN A N 1
ATOM 1547 C CA . ASN A 1 208 ? 10.320 -47.488 30.609 1.00 47.08 199 ASN A CA 1
ATOM 1548 C C . ASN A 1 208 ? 11.472 -46.496 30.639 1.00 43.07 199 ASN A C 1
ATOM 1549 O O . ASN A 1 208 ? 11.257 -45.298 30.848 1.00 48.99 199 ASN A O 1
ATOM 1554 N N . HIS A 1 209 ? 12.689 -46.995 30.430 1.00 41.21 200 HIS A N 1
ATOM 1555 C CA . HIS A 1 209 ? 13.889 -46.168 30.308 1.00 43.74 200 HIS A CA 1
ATOM 1556 C C . HIS A 1 209 ? 14.430 -46.361 28.895 1.00 45.35 200 HIS A C 1
ATOM 1557 O O . HIS A 1 209 ? 15.322 -47.180 28.662 1.00 44.83 200 HIS A O 1
ATOM 1564 N N . LYS A 1 210 ? 13.877 -45.602 27.951 1.00 45.56 201 LYS A N 1
ATOM 1565 C CA . LYS A 1 210 ? 14.273 -45.752 26.552 1.00 47.97 201 LYS A CA 1
ATOM 1566 C C . LYS A 1 210 ? 15.760 -45.522 26.290 1.00 47.51 201 LYS A C 1
ATOM 1567 O O . LYS A 1 210 ? 16.306 -46.204 25.405 1.00 50.38 201 LYS A O 1
ATOM 1573 N N . PRO A 1 211 ? 16.463 -44.605 26.971 1.00 46.78 202 PRO A N 1
ATOM 1574 C CA . PRO A 1 211 ? 17.910 -44.473 26.726 1.00 42.57 202 PRO A CA 1
ATOM 1575 C C . PRO A 1 211 ? 18.707 -45.764 26.854 1.00 46.02 202 PRO A C 1
ATOM 1576 O O . PRO A 1 211 ? 19.739 -45.902 26.185 1.00 48.79 202 PRO A O 1
ATOM 1580 N N . SER A 1 212 ? 18.276 -46.715 27.683 1.00 45.84 203 SER A N 1
ATOM 1581 C CA . SER A 1 212 ? 18.974 -47.989 27.816 1.00 46.86 203 SER A CA 1
ATOM 1582 C C . SER A 1 212 ? 18.140 -49.168 27.332 1.00 47.68 203 SER A C 1
ATOM 1583 O O . SER A 1 212 ? 18.551 -50.319 27.518 1.00 45.59 203 SER A O 1
ATOM 1586 N N . ASN A 1 213 ? 16.981 -48.907 26.721 1.00 49.17 204 ASN A N 1
ATOM 1587 C CA . ASN A 1 213 ? 16.079 -49.951 26.231 1.00 53.45 204 ASN A CA 1
ATOM 1588 C C . ASN A 1 213 ? 15.658 -50.886 27.362 1.00 56.00 204 ASN A C 1
ATOM 1589 O O . ASN A 1 213 ? 15.666 -52.111 27.219 1.00 58.91 204 ASN A O 1
ATOM 1594 N N . THR A 1 214 ? 15.288 -50.302 28.498 1.00 53.91 205 THR A N 1
ATOM 1595 C CA . THR A 1 214 ? 14.901 -51.046 29.689 1.00 50.93 205 THR A CA 1
ATOM 1596 C C . THR A 1 214 ? 13.403 -50.888 29.909 1.00 54.00 205 THR A C 1
ATOM 1597 O O . THR A 1 214 ? 12.918 -49.772 30.128 1.00 52.65 205 THR A O 1
ATOM 1601 N N . LYS A 1 215 ? 12.675 -52.001 29.842 1.00 58.53 206 LYS A N 1
ATOM 1602 C CA . LYS A 1 215 ? 11.250 -52.049 30.160 1.00 59.85 206 LYS A CA 1
ATOM 1603 C C . LYS A 1 215 ? 11.055 -53.071 31.271 1.00 59.30 206 LYS A C 1
ATOM 1604 O O . LYS A 1 215 ? 11.224 -54.275 31.049 1.00 66.96 206 LYS A O 1
ATOM 1610 N N . VAL A 1 216 ? 10.702 -52.596 32.463 1.00 58.07 207 VAL A N 1
ATOM 1611 C CA . VAL A 1 216 ? 10.566 -53.442 33.643 1.00 52.38 207 VAL A CA 1
ATOM 1612 C C . VAL A 1 216 ? 9.122 -53.390 34.121 1.00 53.76 207 VAL A C 1
ATOM 1613 O O . VAL A 1 216 ? 8.540 -52.306 34.244 1.00 53.04 207 VAL A O 1
ATOM 1617 N N . ASP A 1 217 ? 8.546 -54.562 34.370 1.00 56.28 208 ASP A N 1
ATOM 1618 C CA . ASP A 1 217 ? 7.274 -54.698 35.067 1.00 57.84 208 ASP A CA 1
ATOM 1619 C C . ASP A 1 217 ? 7.553 -55.324 36.425 1.00 57.39 208 ASP A C 1
ATOM 1620 O O . ASP A 1 217 ? 8.116 -56.422 36.500 1.00 58.65 208 ASP A O 1
ATOM 1625 N N . LYS A 1 218 ? 7.179 -54.625 37.491 1.00 56.77 209 LYS A N 1
ATOM 1626 C CA . LYS A 1 218 ? 7.354 -55.120 38.848 1.00 52.96 209 LYS A CA 1
ATOM 1627 C C . LYS A 1 218 ? 5.997 -55.189 39.531 1.00 55.47 209 LYS A C 1
ATOM 1628 O O . LYS A 1 218 ? 5.266 -54.193 39.575 1.00 53.73 209 LYS A O 1
ATOM 1634 N N . LYS A 1 219 ? 5.660 -56.369 40.045 1.00 56.99 210 LYS A N 1
ATOM 1635 C CA . LYS A 1 219 ? 4.410 -56.566 40.765 1.00 57.08 210 LYS A CA 1
ATOM 1636 C C . LYS A 1 219 ? 4.588 -56.127 42.213 1.00 52.83 210 LYS A C 1
ATOM 1637 O O . LYS A 1 219 ? 5.575 -56.488 42.862 1.00 53.25 210 LYS A O 1
ATOM 1643 N N . VAL A 1 220 ? 3.643 -55.336 42.711 1.00 54.74 211 VAL A N 1
ATOM 1644 C CA . VAL A 1 220 ? 3.721 -54.751 44.046 1.00 54.79 211 VAL A CA 1
ATOM 1645 C C . VAL A 1 220 ? 2.645 -55.404 44.902 1.00 50.97 211 VAL A C 1
ATOM 1646 O O . VAL A 1 220 ? 1.447 -55.172 44.697 1.00 52.24 211 VAL A O 1
ATOM 1650 N N . GLU A 1 221 ? 3.070 -56.211 45.867 1.00 60.40 212 GLU A N 1
ATOM 1651 C CA . GLU A 1 221 ? 2.160 -56.951 46.724 1.00 65.58 212 GLU A CA 1
ATOM 1652 C C . GLU A 1 221 ? 2.508 -56.720 48.186 1.00 65.45 212 GLU A C 1
ATOM 1653 O O . GLU A 1 221 ? 3.665 -56.441 48.518 1.00 63.54 212 GLU A O 1
ATOM 1659 N N . PRO A 1 222 ? 1.522 -56.818 49.080 1.00 65.73 213 PRO A N 1
ATOM 1660 C CA . PRO A 1 222 ? 1.809 -56.664 50.510 1.00 64.06 213 PRO A CA 1
ATOM 1661 C C . PRO A 1 222 ? 2.806 -57.707 50.990 1.00 67.31 213 PRO A C 1
ATOM 1662 O O . PRO A 1 222 ? 2.939 -58.787 50.410 1.00 66.81 213 PRO A O 1
ATOM 1666 N N . LYS A 1 223 ? 3.519 -57.366 52.059 1.00 67.26 214 LYS A N 1
ATOM 1667 C CA . LYS A 1 223 ? 4.465 -58.295 52.668 1.00 72.89 214 LYS A CA 1
ATOM 1668 C C . LYS A 1 223 ? 3.923 -58.853 53.979 1.00 72.87 214 LYS A C 1
ATOM 1669 O O . LYS A 1 223 ? 3.977 -60.060 54.217 1.00 68.76 214 LYS A O 1
ATOM 1675 N N . ASP B 2 1 ? 25.572 -5.744 34.548 1.00 46.48 1 ASP B N 1
ATOM 1676 C CA . ASP B 2 1 ? 24.303 -6.315 34.111 1.00 42.04 1 ASP B CA 1
ATOM 1677 C C . ASP B 2 1 ? 23.128 -5.674 34.836 1.00 44.35 1 ASP B C 1
ATOM 1678 O O . ASP B 2 1 ? 23.210 -5.374 36.027 1.00 44.03 1 ASP B O 1
ATOM 1683 N N . ILE B 2 2 ? 22.035 -5.463 34.112 1.00 41.31 2 ILE B N 1
ATOM 1684 C CA . ILE B 2 2 ? 20.794 -5.004 34.724 1.00 40.53 2 ILE B CA 1
ATOM 1685 C C . ILE B 2 2 ? 20.119 -6.199 35.382 1.00 40.74 2 ILE B C 1
ATOM 1686 O O . ILE B 2 2 ? 19.831 -7.202 34.721 1.00 40.22 2 ILE B O 1
ATOM 1691 N N . GLN B 2 3 ? 19.882 -6.105 36.686 1.00 32.59 3 GLN B N 1
ATOM 1692 C CA . GLN B 2 3 ? 19.139 -7.128 37.403 1.00 39.89 3 GLN B CA 1
ATOM 1693 C C . GLN B 2 3 ? 17.669 -6.745 37.478 1.00 41.74 3 GLN B C 1
ATOM 1694 O O . GLN B 2 3 ? 17.329 -5.590 37.749 1.00 37.34 3 GLN B O 1
ATOM 1700 N N . LEU B 2 4 ? 16.802 -7.720 37.229 1.00 33.54 4 LEU B N 1
ATOM 1701 C CA . LEU B 2 4 ? 15.358 -7.534 37.290 1.00 35.01 4 LEU B CA 1
ATOM 1702 C C . LEU B 2 4 ? 14.829 -8.292 38.498 1.00 32.44 4 LEU B C 1
ATOM 1703 O O . LEU B 2 4 ? 14.953 -9.519 38.566 1.00 31.70 4 LEU B O 1
ATOM 1708 N N . THR B 2 5 ? 14.241 -7.570 39.444 1.00 32.78 5 THR B N 1
ATOM 1709 C CA . THR B 2 5 ? 13.687 -8.180 40.645 1.00 36.11 5 THR B CA 1
ATOM 1710 C C . THR B 2 5 ? 12.170 -8.214 40.527 1.00 31.59 5 THR B C 1
ATOM 1711 O O . THR B 2 5 ? 11.534 -7.170 40.344 1.00 35.60 5 THR B O 1
ATOM 1715 N N . GLN B 2 6 ? 11.599 -9.410 40.628 1.00 29.55 6 GLN B N 1
ATOM 1716 C CA . GLN B 2 6 ? 10.159 -9.606 40.549 1.00 34.74 6 GLN B CA 1
ATOM 1717 C C . GLN B 2 6 ? 9.583 -9.837 41.938 1.00 35.21 6 GLN B C 1
ATOM 1718 O O . GLN B 2 6 ? 10.201 -10.501 42.775 1.00 40.49 6 GLN B O 1
ATOM 1724 N N . SER B 2 7 ? 8.383 -9.303 42.170 1.00 35.42 7 SER B N 1
ATOM 1725 C CA . SER B 2 7 ? 7.703 -9.460 43.446 1.00 39.56 7 SER B CA 1
ATOM 1726 C C . SER B 2 7 ? 6.205 -9.624 43.224 1.00 37.30 7 SER B C 1
ATOM 1727 O O . SER B 2 7 ? 5.624 -8.947 42.360 1.00 36.10 7 SER B O 1
ATOM 1730 N N . PRO B 2 8 ? 5.559 -10.536 43.963 1.00 34.97 8 PRO B N 1
ATOM 1731 C CA . PRO B 2 8 ? 6.270 -11.457 44.853 1.00 35.17 8 PRO B CA 1
ATOM 1732 C C . PRO B 2 8 ? 6.816 -12.644 44.068 1.00 40.04 8 PRO B C 1
ATOM 1733 O O . PRO B 2 8 ? 6.457 -12.809 42.902 1.00 34.66 8 PRO B O 1
ATOM 1737 N N . SER B 2 9 ? 7.685 -13.448 44.679 1.00 34.00 9 SER B N 1
ATOM 1738 C CA . SER B 2 9 ? 8.175 -14.634 43.986 1.00 34.23 9 SER B CA 1
ATOM 1739 C C . SER B 2 9 ? 7.101 -15.709 43.893 1.00 35.00 9 SER B C 1
ATOM 1740 O O . SER B 2 9 ? 7.102 -16.509 42.949 1.00 32.76 9 SER B O 1
ATOM 1743 N N . PHE B 2 10 ? 6.176 -15.736 44.846 1.00 35.50 10 PHE B N 1
ATOM 1744 C CA . PHE B 2 10 ? 5.151 -16.765 44.913 1.00 37.07 10 PHE B CA 1
ATOM 1745 C C . PHE B 2 10 ? 3.826 -16.115 45.279 1.00 38.43 10 PHE B C 1
ATOM 1746 O O . PHE B 2 10 ? 3.785 -15.212 46.118 1.00 38.94 10 PHE B O 1
ATOM 1754 N N . LEU B 2 11 ? 2.748 -16.578 44.649 1.00 35.34 11 LEU B N 1
ATOM 1755 C CA . LEU B 2 11 ? 1.436 -15.962 44.805 1.00 38.31 11 LEU B CA 1
ATOM 1756 C C . LEU B 2 11 ? 0.370 -17.047 44.792 1.00 34.76 11 LEU B C 1
ATOM 1757 O O . LEU B 2 11 ? 0.391 -17.928 43.928 1.00 35.26 11 LEU B O 1
ATOM 1762 N N . SER B 2 12 ? -0.558 -16.976 45.745 1.00 32.80 12 SER B N 1
ATOM 1763 C CA . SER B 2 12 ? -1.708 -17.870 45.808 1.00 38.81 12 SER B CA 1
ATOM 1764 C C . SER B 2 12 ? -2.969 -17.073 45.501 1.00 40.41 12 SER B C 1
ATOM 1765 O O . SER B 2 12 ? -3.203 -16.022 46.104 1.00 38.09 12 SER B O 1
ATOM 1768 N N . ALA B 2 13 ? -3.781 -17.574 44.574 1.00 38.86 13 ALA B N 1
ATOM 1769 C CA . ALA B 2 13 ? -4.994 -16.866 44.197 1.00 37.24 13 ALA B CA 1
ATOM 1770 C C . ALA B 2 13 ? -6.055 -17.865 43.764 1.00 35.26 13 ALA B C 1
ATOM 1771 O O . ALA B 2 13 ? -5.784 -19.052 43.567 1.00 38.94 13 ALA B O 1
ATOM 1773 N N . SER B 2 14 ? -7.273 -17.359 43.605 1.00 38.26 14 SER B N 1
ATOM 1774 C CA . SER B 2 14 ? -8.413 -18.148 43.167 1.00 42.86 14 SER B CA 1
ATOM 1775 C C . SER B 2 14 ? -8.840 -17.731 41.765 1.00 41.29 14 SER B C 1
ATOM 1776 O O . SER B 2 14 ? -8.559 -16.619 41.309 1.00 40.44 14 SER B O 1
ATOM 1779 N N . VAL B 2 15 ? -9.527 -18.649 41.081 1.00 40.87 15 VAL B N 1
ATOM 1780 C CA . VAL B 2 15 ? -10.118 -18.325 39.789 1.00 41.95 15 VAL B CA 1
ATOM 1781 C C . VAL B 2 15 ? -11.049 -17.135 39.951 1.00 43.87 15 VAL B C 1
ATOM 1782 O O . VAL B 2 15 ? -11.913 -17.117 40.835 1.00 43.88 15 VAL B O 1
ATOM 1786 N N . GLY B 2 16 ? -10.865 -16.123 39.105 1.00 39.83 16 GLY B N 1
ATOM 1787 C CA . GLY B 2 16 ? -11.647 -14.911 39.157 1.00 40.37 16 GLY B CA 1
ATOM 1788 C C . GLY B 2 16 ? -10.964 -13.748 39.845 1.00 36.75 16 GLY B C 1
ATOM 1789 O O . GLY B 2 16 ? -11.415 -12.608 39.694 1.00 38.81 16 GLY B O 1
ATOM 1790 N N . ASP B 2 17 ? -9.893 -14.003 40.591 1.00 37.52 17 ASP B N 1
ATOM 1791 C CA . ASP B 2 17 ? -9.190 -12.930 41.276 1.00 41.40 17 ASP B CA 1
ATOM 1792 C C . ASP B 2 17 ? -8.468 -12.034 40.277 1.00 42.17 17 ASP B C 1
ATOM 1793 O O . ASP B 2 17 ? -8.116 -12.446 39.168 1.00 40.59 17 ASP B O 1
ATOM 1798 N N . LYS B 2 18 ? -8.254 -10.787 40.686 1.00 39.55 18 LYS B N 1
ATOM 1799 C CA . LYS B 2 18 ? -7.351 -9.876 40.000 1.00 39.28 18 LYS B CA 1
ATOM 1800 C C . LYS B 2 18 ? -6.010 -9.894 40.721 1.00 41.78 18 LYS B C 1
ATOM 1801 O O . LYS B 2 18 ? -5.956 -9.712 41.942 1.00 40.31 18 LYS B O 1
ATOM 1807 N N . VAL B 2 19 ? -4.933 -10.137 39.977 1.00 38.74 19 VAL B N 1
ATOM 1808 C CA . VAL B 2 19 ? -3.598 -10.185 40.559 1.00 39.10 19 VAL B CA 1
ATOM 1809 C C . VAL B 2 19 ? -2.663 -9.297 39.753 1.00 36.78 19 VAL B C 1
ATOM 1810 O O . VAL B 2 19 ? -2.790 -9.171 38.530 1.00 33.68 19 VAL B O 1
ATOM 1814 N N . THR B 2 20 ? -1.720 -8.675 40.457 1.00 34.42 20 THR B N 1
ATOM 1815 C CA . THR B 2 20 ? -0.721 -7.799 39.861 1.00 35.60 20 THR B CA 1
ATOM 1816 C C . THR B 2 20 ? 0.670 -8.280 40.255 1.00 38.30 20 THR B C 1
ATOM 1817 O O . THR B 2 20 ? 0.943 -8.512 41.438 1.00 37.30 20 THR B O 1
ATOM 1821 N N . ILE B 2 21 ? 1.536 -8.442 39.261 1.00 35.11 21 ILE B N 1
ATOM 1822 C CA . ILE B 2 21 ? 2.926 -8.831 39.465 1.00 35.08 21 ILE B CA 1
ATOM 1823 C C . ILE B 2 21 ? 3.798 -7.622 39.166 1.00 31.26 21 ILE B C 1
ATOM 1824 O O . ILE B 2 21 ? 3.478 -6.806 38.296 1.00 33.39 21 ILE B O 1
ATOM 1829 N N . THR B 2 22 ? 4.904 -7.505 39.893 1.00 29.68 22 THR B N 1
ATOM 1830 C CA . THR B 2 22 ? 5.783 -6.348 39.810 1.00 31.74 22 THR B CA 1
ATOM 1831 C C . THR B 2 22 ? 7.178 -6.769 39.367 1.00 31.33 22 THR B C 1
ATOM 1832 O O . THR B 2 22 ? 7.693 -7.802 39.803 1.00 32.93 22 THR B O 1
ATOM 1836 N N . CYS B 2 23 ? 7.782 -5.960 38.499 1.00 31.73 23 CYS B N 1
ATOM 1837 C CA . CYS B 2 23 ? 9.151 -6.157 38.036 1.00 36.09 23 CYS B CA 1
ATOM 1838 C C . CYS B 2 23 ? 9.890 -4.838 38.197 1.00 35.30 23 CYS B C 1
ATOM 1839 O O . CYS B 2 23 ? 9.486 -3.827 37.614 1.00 37.51 23 CYS B O 1
ATOM 1842 N N . ARG B 2 24 ? 10.956 -4.841 38.995 1.00 37.01 24 ARG B N 1
ATOM 1843 C CA . ARG B 2 24 ? 11.791 -3.663 39.198 1.00 36.72 24 ARG B CA 1
ATOM 1844 C C . ARG B 2 24 ? 13.160 -3.897 38.577 1.00 33.87 24 ARG B C 1
ATOM 1845 O O . ARG B 2 24 ? 13.819 -4.896 38.879 1.00 35.19 24 ARG B O 1
ATOM 1853 N N . ALA B 2 25 ? 13.587 -2.978 37.720 1.00 35.32 25 ALA B N 1
ATOM 1854 C CA . ALA B 2 25 ? 14.906 -3.053 37.115 1.00 36.35 25 ALA B CA 1
ATOM 1855 C C . ALA B 2 25 ? 15.895 -2.232 37.929 1.00 44.73 25 ALA B C 1
ATOM 1856 O O . ALA B 2 25 ? 15.573 -1.133 38.386 1.00 40.40 25 ALA B O 1
ATOM 1858 N N . SER B 2 26 ? 17.104 -2.774 38.107 1.00 37.83 26 SER B N 1
ATOM 1859 C CA . SER B 2 26 ? 18.137 -2.060 38.851 1.00 44.72 26 SER B CA 1
ATOM 1860 C C . SER B 2 26 ? 18.623 -0.815 38.119 1.00 44.11 26 SER B C 1
ATOM 1861 O O . SER B 2 26 ? 19.259 0.043 38.741 1.00 50.93 26 SER B O 1
ATOM 1864 N N . GLN B 2 27 ? 18.356 -0.708 36.819 1.00 42.05 27 GLN B N 1
ATOM 1865 C CA . GLN B 2 27 ? 18.618 0.501 36.049 1.00 44.36 27 GLN B CA 1
ATOM 1866 C C . GLN B 2 27 ? 17.408 0.784 35.170 1.00 45.31 27 GLN B C 1
ATOM 1867 O O . GLN B 2 27 ? 16.561 -0.083 34.955 1.00 42.52 27 GLN B O 1
ATOM 1873 N N . GLY B 2 28 ? 17.340 2.005 34.646 1.00 43.30 28 GLY B N 1
ATOM 1874 C CA . GLY B 2 28 ? 16.240 2.362 33.763 1.00 42.64 28 GLY B CA 1
ATOM 1875 C C . GLY B 2 28 ? 16.364 1.673 32.413 1.00 44.02 28 GLY B C 1
ATOM 1876 O O . GLY B 2 28 ? 17.448 1.576 31.838 1.00 42.55 28 GLY B O 1
ATOM 1877 N N . VAL B 2 29 ? 15.230 1.187 31.901 1.00 40.83 29 VAL B N 1
ATOM 1878 C CA . VAL B 2 29 ? 15.219 0.459 30.635 1.00 38.92 29 VAL B CA 1
ATOM 1879 C C . VAL B 2 29 ? 14.170 1.032 29.689 1.00 41.92 29 VAL B C 1
ATOM 1880 O O . VAL B 2 29 ? 13.850 0.416 28.666 1.00 36.07 29 VAL B O 1
ATOM 1884 N N . ARG B 2 30 ? 13.627 2.201 30.022 1.00 41.47 30 ARG B N 1
ATOM 1885 C CA . ARG B 2 30 ? 12.636 2.895 29.182 1.00 37.78 30 ARG B CA 1
ATOM 1886 C C . ARG B 2 30 ? 11.441 1.958 29.000 1.00 36.35 30 ARG B C 1
ATOM 1887 O O . ARG B 2 30 ? 10.927 1.434 30.002 1.00 34.57 30 ARG B O 1
ATOM 1895 N N . ASN B 2 31 ? 10.967 1.726 27.776 1.00 33.62 31 ASN B N 1
ATOM 1896 C CA . ASN B 2 31 ? 9.861 0.816 27.506 1.00 36.87 31 ASN B CA 1
ATOM 1897 C C . ASN B 2 31 ? 10.336 -0.540 26.996 1.00 33.79 31 ASN B C 1
ATOM 1898 O O . ASN B 2 31 ? 9.537 -1.306 26.450 1.00 25.99 31 ASN B O 1
ATOM 1903 N N . GLU B 2 32 ? 11.618 -0.853 27.159 1.00 29.97 32 GLU B N 1
ATOM 1904 C CA . GLU B 2 32 ? 12.223 -1.990 26.470 1.00 30.45 32 GLU B CA 1
ATOM 1905 C C . GLU B 2 32 ? 12.166 -3.227 27.368 1.00 28.85 32 GLU B C 1
ATOM 1906 O O . GLU B 2 32 ? 13.172 -3.773 27.824 1.00 27.71 32 GLU B O 1
ATOM 1912 N N . LEU B 2 33 ? 10.932 -3.673 27.602 1.00 26.77 33 LEU B N 1
ATOM 1913 C CA . LEU B 2 33 ? 10.654 -4.753 28.534 1.00 24.57 33 LEU B CA 1
ATOM 1914 C C . LEU B 2 33 ? 9.515 -5.613 28.007 1.00 26.55 33 LEU B C 1
ATOM 1915 O O . LEU B 2 33 ? 8.538 -5.099 27.457 1.00 27.46 33 LEU B O 1
ATOM 1920 N N . ALA B 2 34 ? 9.644 -6.923 28.190 1.00 22.59 34 ALA B N 1
ATOM 1921 C CA . ALA B 2 34 ? 8.638 -7.887 27.779 1.00 24.12 34 ALA B CA 1
ATOM 1922 C C . ALA B 2 34 ? 8.242 -8.752 28.969 1.00 25.62 34 ALA B C 1
ATOM 1923 O O . ALA B 2 34 ? 9.002 -8.895 29.929 1.00 24.26 34 ALA B O 1
ATOM 1925 N N . TRP B 2 35 ? 7.044 -9.336 28.890 1.00 22.19 35 TRP B N 1
ATOM 1926 C CA . TRP B 2 35 ? 6.552 -10.291 29.875 1.00 22.67 35 TRP B CA 1
ATOM 1927 C C . TRP B 2 35 ? 6.297 -11.635 29.207 1.00 22.96 35 TRP B C 1
ATOM 1928 O O . TRP B 2 35 ? 5.873 -11.691 28.047 1.00 20.71 35 TRP B O 1
ATOM 1939 N N . TYR B 2 36 ? 6.531 -12.715 29.953 1.00 22.17 36 TYR B N 1
ATOM 1940 C CA . TYR B 2 36 ? 6.340 -14.070 29.454 1.00 22.93 36 TYR B CA 1
ATOM 1941 C C . TYR B 2 36 ? 5.575 -14.902 30.469 1.00 20.51 36 TYR B C 1
ATOM 1942 O O . TYR B 2 36 ? 5.624 -14.646 31.676 1.00 25.22 36 TYR B O 1
ATOM 1951 N N . GLN B 2 37 ? 4.877 -15.912 29.960 1.00 22.05 37 GLN B N 1
ATOM 1952 C CA . GLN B 2 37 ? 4.259 -16.953 30.769 1.00 26.00 37 GLN B CA 1
ATOM 1953 C C . GLN B 2 37 ? 4.977 -18.265 30.492 1.00 23.26 37 GLN B C 1
ATOM 1954 O O . GLN B 2 37 ? 5.358 -18.537 29.352 1.00 22.40 37 GLN B O 1
ATOM 1960 N N . GLN B 2 38 ? 5.164 -19.083 31.527 1.00 23.42 38 GLN B N 1
ATOM 1961 C CA . GLN B 2 38 ? 5.731 -20.408 31.315 1.00 23.65 38 GLN B CA 1
ATOM 1962 C C . GLN B 2 38 ? 5.052 -21.419 32.223 1.00 26.71 38 GLN B C 1
ATOM 1963 O O . GLN B 2 38 ? 4.823 -21.149 33.406 1.00 26.35 38 GLN B O 1
ATOM 1969 N N . LYS B 2 39 ? 4.745 -22.581 31.660 1.00 27.65 39 LYS B N 1
ATOM 1970 C CA . LYS B 2 39 ? 4.196 -23.720 32.377 1.00 30.09 39 LYS B CA 1
ATOM 1971 C C . LYS B 2 39 ? 5.206 -24.860 32.414 1.00 30.60 39 LYS B C 1
ATOM 1972 O O . LYS B 2 39 ? 6.104 -24.932 31.568 1.00 26.44 39 LYS B O 1
ATOM 1978 N N . PRO B 2 40 ? 5.106 -25.758 33.396 1.00 32.33 40 PRO B N 1
ATOM 1979 C CA . PRO B 2 40 ? 6.100 -26.836 33.517 1.00 32.75 40 PRO B CA 1
ATOM 1980 C C . PRO B 2 40 ? 6.206 -27.662 32.244 1.00 29.14 40 PRO B C 1
ATOM 1981 O O . PRO B 2 40 ? 5.202 -28.104 31.681 1.00 29.02 40 PRO B O 1
ATOM 1985 N N . GLY B 2 41 ? 7.442 -27.864 31.792 1.00 29.86 41 GLY B N 1
ATOM 1986 C CA . GLY B 2 41 ? 7.693 -28.641 30.598 1.00 30.18 41 GLY B CA 1
ATOM 1987 C C . GLY B 2 41 ? 7.397 -27.938 29.294 1.00 33.49 41 GLY B C 1
ATOM 1988 O O . GLY B 2 41 ? 7.378 -28.595 28.247 1.00 33.52 41 GLY B O 1
ATOM 1989 N N . LYS B 2 42 ? 7.169 -26.627 29.314 1.00 30.53 42 LYS B N 1
ATOM 1990 C CA . LYS B 2 42 ? 6.828 -25.880 28.112 1.00 31.02 42 LYS B CA 1
ATOM 1991 C C . LYS B 2 42 ? 7.767 -24.696 27.956 1.00 29.60 42 LYS B C 1
ATOM 1992 O O . LYS B 2 42 ? 8.301 -24.172 28.937 1.00 23.47 42 LYS B O 1
ATOM 1998 N N . ALA B 2 43 ? 7.963 -24.281 26.708 1.00 28.47 43 ALA B N 1
ATOM 1999 C CA . ALA B 2 43 ? 8.693 -23.055 26.448 1.00 27.78 43 ALA B CA 1
ATOM 2000 C C . ALA B 2 43 ? 7.854 -21.856 26.890 1.00 25.87 43 ALA B C 1
ATOM 2001 O O . ALA B 2 43 ? 6.625 -21.942 26.956 1.00 24.43 43 ALA B O 1
ATOM 2003 N N . PRO B 2 44 ? 8.495 -20.734 27.222 1.00 24.25 44 PRO B N 1
ATOM 2004 C CA . PRO B 2 44 ? 7.732 -19.523 27.539 1.00 23.98 44 PRO B CA 1
ATOM 2005 C C . PRO B 2 44 ? 6.924 -19.062 26.337 1.00 29.65 44 PRO B C 1
ATOM 2006 O O . PRO B 2 44 ? 7.227 -19.394 25.189 1.00 26.17 44 PRO B O 1
ATOM 2010 N N . ASN B 2 45 ? 5.874 -18.292 26.619 1.00 29.51 45 ASN B N 1
ATOM 2011 C CA . ASN B 2 45 ? 5.053 -17.652 25.598 1.00 26.58 45 ASN B CA 1
ATOM 2012 C C . ASN B 2 45 ? 5.033 -16.151 25.855 1.00 22.97 45 ASN B C 1
ATOM 2013 O O . ASN B 2 45 ? 4.801 -15.717 26.988 1.00 22.32 45 ASN B O 1
ATOM 2018 N N . LEU B 2 46 ? 5.259 -15.368 24.804 1.00 23.13 46 LEU B N 1
ATOM 2019 C CA . LEU B 2 46 ? 5.328 -13.918 24.945 1.00 21.59 46 LEU B CA 1
ATOM 2020 C C . LEU B 2 46 ? 3.941 -13.332 25.184 1.00 24.86 46 LEU B C 1
ATOM 2021 O O . LEU B 2 46 ? 2.995 -13.621 24.443 1.00 23.93 46 LEU B O 1
ATOM 2026 N N . LEU B 2 47 ? 3.824 -12.503 26.221 1.00 18.58 47 LEU B N 1
ATOM 2027 C CA . LEU B 2 47 ? 2.580 -11.825 26.567 1.00 23.06 47 LEU B CA 1
ATOM 2028 C C . LEU B 2 47 ? 2.581 -10.354 26.169 1.00 24.74 47 LEU B C 1
ATOM 2029 O O . LEU B 2 47 ? 1.612 -9.864 25.582 1.00 23.82 47 LEU B O 1
ATOM 2034 N N . ILE B 2 48 ? 3.643 -9.633 26.515 1.00 22.94 48 ILE B N 1
ATOM 2035 C CA . ILE B 2 48 ? 3.683 -8.178 26.436 1.00 22.99 48 ILE B CA 1
ATOM 2036 C C . ILE B 2 48 ? 5.022 -7.781 25.842 1.00 25.99 48 ILE B C 1
ATOM 2037 O O . ILE B 2 48 ? 6.048 -8.392 26.158 1.00 22.10 48 ILE B O 1
ATOM 2042 N N . TYR B 2 49 ? 5.014 -6.774 24.970 1.00 22.19 49 TYR B N 1
ATOM 2043 C CA . TYR B 2 49 ? 6.244 -6.134 24.529 1.00 22.44 49 TYR B CA 1
ATOM 2044 C C . TYR B 2 49 ? 6.034 -4.623 24.531 1.00 24.66 49 TYR B C 1
ATOM 2045 O O . TYR B 2 49 ? 4.913 -4.129 24.684 1.00 23.83 49 TYR B O 1
ATOM 2054 N N . TYR B 2 50 ? 7.136 -3.888 24.380 1.00 24.04 50 TYR B N 1
ATOM 2055 C CA . TYR B 2 50 ? 7.146 -2.437 24.596 1.00 27.94 50 TYR B CA 1
ATOM 2056 C C . TYR B 2 50 ? 6.518 -2.082 25.945 1.00 26.60 50 TYR B C 1
ATOM 2057 O O . TYR B 2 50 ? 5.865 -1.046 26.089 1.00 28.54 50 TYR B O 1
ATOM 2066 N N . ALA B 2 51 ? 6.674 -2.981 26.921 1.00 25.18 51 ALA B N 1
ATOM 2067 C CA . ALA B 2 51 ? 6.231 -2.805 28.303 1.00 22.91 51 ALA B CA 1
ATOM 2068 C C . ALA B 2 51 ? 4.714 -2.846 28.481 1.00 23.95 51 ALA B C 1
ATOM 2069 O O . ALA B 2 51 ? 4.235 -3.121 29.586 1.00 23.57 51 ALA B O 1
ATOM 2071 N N . SER B 2 52 ? 3.938 -2.585 27.425 1.00 25.89 52 SER B N 1
ATOM 2072 C CA . SER B 2 52 ? 2.492 -2.513 27.608 1.00 26.02 52 SER B CA 1
ATOM 2073 C C . SER B 2 52 ? 1.665 -2.936 26.402 1.00 27.45 52 SER B C 1
ATOM 2074 O O . SER B 2 52 ? 0.437 -2.860 26.483 1.00 29.02 52 SER B O 1
ATOM 2077 N N . THR B 2 53 ? 2.263 -3.372 25.297 1.00 23.97 53 THR B N 1
ATOM 2078 C CA . THR B 2 53 ? 1.488 -3.835 24.152 1.00 25.58 53 THR B CA 1
ATOM 2079 C C . THR B 2 53 ? 1.321 -5.349 24.206 1.00 25.01 53 THR B C 1
ATOM 2080 O O . THR B 2 53 ? 2.303 -6.081 24.354 1.00 22.83 53 THR B O 1
ATOM 2084 N N . LEU B 2 54 ? 0.075 -5.808 24.085 1.00 28.69 54 LEU B N 1
ATOM 2085 C CA . LEU B 2 54 ? -0.224 -7.236 24.094 1.00 27.64 54 LEU B CA 1
ATOM 2086 C C . LEU B 2 54 ? 0.272 -7.913 22.823 1.00 29.80 54 LEU B C 1
ATOM 2087 O O . LEU B 2 54 ? 0.084 -7.405 21.716 1.00 29.03 54 LEU B O 1
ATOM 2092 N N . GLN B 2 55 ? 0.885 -9.080 22.988 1.00 25.39 55 GLN B N 1
ATOM 2093 C CA . GLN B 2 55 ? 1.245 -9.913 21.849 1.00 30.02 55 GLN B CA 1
ATOM 2094 C C . GLN B 2 55 ? -0.010 -10.471 21.182 1.00 30.08 55 GLN B C 1
ATOM 2095 O O . GLN B 2 55 ? -1.023 -10.734 21.835 1.00 27.95 55 GLN B O 1
ATOM 2101 N N . SER B 2 56 ? 0.060 -10.625 19.860 1.00 32.68 56 SER B N 1
ATOM 2102 C CA . SER B 2 56 ? -1.050 -11.173 19.089 1.00 37.94 56 SER B CA 1
ATOM 2103 C C . SER B 2 56 ? -1.542 -12.489 19.680 1.00 31.60 56 SER B C 1
ATOM 2104 O O . SER B 2 56 ? -0.753 -13.396 19.963 1.00 34.16 56 SER B O 1
ATOM 2107 N N . GLY B 2 57 ? -2.854 -12.581 19.880 1.00 26.98 57 GLY B N 1
ATOM 2108 C CA . GLY B 2 57 ? -3.462 -13.792 20.385 1.00 32.08 57 GLY B CA 1
ATOM 2109 C C . GLY B 2 57 ? -3.427 -13.952 21.889 1.00 32.72 57 GLY B C 1
ATOM 2110 O O . GLY B 2 57 ? -3.929 -14.962 22.396 1.00 35.42 57 GLY B O 1
ATOM 2111 N N . VAL B 2 58 ? -2.850 -13.005 22.619 1.00 26.90 58 VAL B N 1
ATOM 2112 C CA . VAL B 2 58 ? -2.846 -13.071 24.077 1.00 26.06 58 VAL B CA 1
ATOM 2113 C C . VAL B 2 58 ? -4.199 -12.565 24.562 1.00 25.19 58 VAL B C 1
ATOM 2114 O O . VAL B 2 58 ? -4.691 -11.553 24.046 1.00 26.89 58 VAL B O 1
ATOM 2118 N N . PRO B 2 59 ? -4.842 -13.238 25.517 1.00 27.72 59 PRO B N 1
ATOM 2119 C CA . PRO B 2 59 ? -6.150 -12.770 25.994 1.00 29.56 59 PRO B CA 1
ATOM 2120 C C . PRO B 2 59 ? -6.061 -11.388 26.626 1.00 29.10 59 PRO B C 1
ATOM 2121 O O . PRO B 2 59 ? -5.048 -11.017 27.223 1.00 30.87 59 PRO B O 1
ATOM 2125 N N . SER B 2 60 ? -7.152 -10.627 26.497 1.00 29.02 60 SER B N 1
ATOM 2126 C CA . SER B 2 60 ? -7.178 -9.241 26.954 1.00 31.86 60 SER B CA 1
ATOM 2127 C C . SER B 2 60 ? -7.245 -9.103 28.468 1.00 35.85 60 SER B C 1
ATOM 2128 O O . SER B 2 60 ? -7.110 -7.983 28.972 1.00 31.94 60 SER B O 1
ATOM 2131 N N . ARG B 2 61 ? -7.452 -10.191 29.210 1.00 32.29 61 ARG B N 1
ATOM 2132 C CA . ARG B 2 61 ? -7.377 -10.046 30.657 1.00 33.80 61 ARG B CA 1
ATOM 2133 C C . ARG B 2 61 ? -5.955 -9.789 31.137 1.00 29.89 61 ARG B C 1
ATOM 2134 O O . ARG B 2 61 ? -5.776 -9.384 32.289 1.00 29.79 61 ARG B O 1
ATOM 2142 N N . PHE B 2 62 ? -4.950 -10.008 30.289 1.00 28.53 62 PHE B N 1
ATOM 2143 C CA . PHE B 2 62 ? -3.598 -9.561 30.586 1.00 25.64 62 PHE B CA 1
ATOM 2144 C C . PHE B 2 62 ? -3.419 -8.108 30.161 1.00 34.12 62 PHE B C 1
ATOM 2145 O O . PHE B 2 62 ? -3.837 -7.710 29.072 1.00 30.95 62 PHE B O 1
ATOM 2153 N N . SER B 2 63 ? -2.793 -7.319 31.029 1.00 27.27 63 SER B N 1
ATOM 2154 C CA . SER B 2 63 ? -2.340 -5.982 30.675 1.00 30.35 63 SER B CA 1
ATOM 2155 C C . SER B 2 63 ? -1.099 -5.683 31.502 1.00 30.48 63 SER B C 1
ATOM 2156 O O . SER B 2 63 ? -0.811 -6.364 32.489 1.00 31.06 63 SER B O 1
ATOM 2159 N N . ALA B 2 64 ? -0.360 -4.653 31.094 1.00 25.61 64 ALA B N 1
ATOM 2160 C CA . ALA B 2 64 ? 0.894 -4.325 31.754 1.00 27.45 64 ALA B CA 1
ATOM 2161 C C . ALA B 2 64 ? 1.156 -2.830 31.644 1.00 29.74 64 ALA B C 1
ATOM 2162 O O . ALA B 2 64 ? 0.739 -2.184 30.681 1.00 31.00 64 ALA B O 1
ATOM 2164 N N . THR B 2 65 ? 1.850 -2.284 32.644 1.00 25.44 65 THR B N 1
ATOM 2165 C CA . THR B 2 65 ? 2.223 -0.875 32.642 1.00 34.42 65 THR B CA 1
ATOM 2166 C C . THR B 2 65 ? 3.669 -0.732 33.095 1.00 33.59 65 THR B C 1
ATOM 2167 O O . THR B 2 65 ? 4.276 -1.665 33.626 1.00 29.71 65 THR B O 1
ATOM 2171 N N . GLY B 2 66 ? 4.218 0.461 32.886 1.00 31.84 66 GLY B N 1
ATOM 2172 C CA . GLY B 2 66 ? 5.529 0.763 33.422 1.00 35.10 66 GLY B CA 1
ATOM 2173 C C . GLY B 2 66 ? 6.476 1.453 32.461 1.00 37.43 66 GLY B C 1
ATOM 2174 O O . GLY B 2 66 ? 6.379 1.297 31.237 1.00 40.21 66 GLY B O 1
ATOM 2175 N N . SER B 2 67 ? 7.406 2.220 33.020 1.00 41.42 67 SER B N 1
ATOM 2176 C CA . SER B 2 67 ? 8.454 2.868 32.251 1.00 41.99 67 SER B CA 1
ATOM 2177 C C . SER B 2 67 ? 9.642 3.090 33.173 1.00 44.22 67 SER B C 1
ATOM 2178 O O . SER B 2 67 ? 9.479 3.338 34.372 1.00 47.92 67 SER B O 1
ATOM 2181 N N . GLY B 2 68 ? 10.839 2.986 32.608 1.00 43.94 68 GLY B N 1
ATOM 2182 C CA . GLY B 2 68 ? 12.045 3.204 33.380 1.00 41.73 68 GLY B CA 1
ATOM 2183 C C . GLY B 2 68 ? 12.463 2.021 34.226 1.00 42.26 68 GLY B C 1
ATOM 2184 O O . GLY B 2 68 ? 13.138 1.111 33.738 1.00 41.00 68 GLY B O 1
ATOM 2185 N N . THR B 2 69 ? 12.072 2.023 35.503 1.00 41.01 69 THR B N 1
ATOM 2186 C CA . THR B 2 69 ? 12.492 0.993 36.439 1.00 34.96 69 THR B CA 1
ATOM 2187 C C . THR B 2 69 ? 11.358 0.176 37.036 1.00 38.50 69 THR B C 1
ATOM 2188 O O . THR B 2 69 ? 11.626 -0.912 37.555 1.00 39.44 69 THR B O 1
ATOM 2192 N N . HIS B 2 70 ? 10.117 0.655 36.993 1.00 35.46 70 HIS B N 1
ATOM 2193 C CA . HIS B 2 70 ? 9.010 0.009 37.692 1.00 40.47 70 HIS B CA 1
ATOM 2194 C C . HIS B 2 70 ? 7.968 -0.455 36.685 1.00 35.72 70 HIS B C 1
ATOM 2195 O O . HIS B 2 70 ? 7.444 0.355 35.913 1.00 33.37 70 HIS B O 1
ATOM 2202 N N . PHE B 2 71 ? 7.652 -1.750 36.713 1.00 29.84 71 PHE B N 1
ATOM 2203 C CA . PHE B 2 71 ? 6.758 -2.361 35.739 1.00 29.92 71 PHE B CA 1
ATOM 2204 C C . PHE B 2 71 ? 5.807 -3.313 36.447 1.00 27.35 71 PHE B C 1
ATOM 2205 O O . PHE B 2 71 ? 6.188 -3.974 37.416 1.00 31.78 71 PHE B O 1
ATOM 2213 N N . THR B 2 72 ? 4.568 -3.384 35.961 1.00 28.30 72 THR B N 1
ATOM 2214 C CA . THR B 2 72 ? 3.583 -4.299 36.521 1.00 27.53 72 THR B CA 1
ATOM 2215 C C . THR B 2 72 ? 2.875 -5.063 35.413 1.00 28.01 72 THR B C 1
ATOM 2216 O O . THR B 2 72 ? 2.714 -4.567 34.296 1.00 30.99 72 THR B O 1
ATOM 2220 N N . LEU B 2 73 ? 2.467 -6.287 35.738 1.00 28.57 73 LEU B N 1
ATOM 2221 C CA . LEU B 2 73 ? 1.622 -7.111 34.886 1.00 29.29 73 LEU B CA 1
ATOM 2222 C C . LEU B 2 73 ? 0.366 -7.461 35.666 1.00 31.48 73 LEU B C 1
ATOM 2223 O O . LEU B 2 73 ? 0.454 -7.891 36.820 1.00 31.19 73 LEU B O 1
ATOM 2228 N N . THR B 2 74 ? -0.794 -7.297 35.036 1.00 29.00 74 THR B N 1
ATOM 2229 C CA . THR B 2 74 ? -2.075 -7.521 35.693 1.00 29.95 74 THR B CA 1
ATOM 2230 C C . THR B 2 74 ? -2.897 -8.531 34.907 1.00 30.43 74 THR B C 1
ATOM 2231 O O . THR B 2 74 ? -3.033 -8.410 33.685 1.00 28.49 74 THR B O 1
ATOM 2235 N N . VAL B 2 75 ? -3.432 -9.526 35.611 1.00 28.00 75 VAL B N 1
ATOM 2236 C CA . VAL B 2 75 ? -4.475 -10.400 35.086 1.00 30.29 75 VAL B CA 1
ATOM 2237 C C . VAL B 2 75 ? -5.792 -9.976 35.726 1.00 33.70 75 VAL B C 1
ATOM 2238 O O . VAL B 2 75 ? -5.935 -10.014 36.953 1.00 38.68 75 VAL B O 1
ATOM 2242 N N . SER B 2 76 ? -6.759 -9.568 34.900 1.00 37.06 76 SER B N 1
ATOM 2243 C CA . SER B 2 76 ? -7.981 -8.981 35.443 1.00 36.32 76 SER B CA 1
ATOM 2244 C C . SER B 2 76 ? -8.853 -10.018 36.139 1.00 39.67 76 SER B C 1
ATOM 2245 O O . SER B 2 76 ? -9.545 -9.692 37.109 1.00 41.07 76 SER B O 1
ATOM 2248 N N . SER B 2 77 ? -8.835 -11.265 35.664 1.00 39.65 77 SER B N 1
ATOM 2249 C CA . SER B 2 77 ? -9.662 -12.315 36.256 1.00 39.11 77 SER B CA 1
ATOM 2250 C C . SER B 2 77 ? -8.992 -13.650 35.937 1.00 34.36 77 SER B C 1
ATOM 2251 O O . SER B 2 77 ? -9.157 -14.176 34.834 1.00 31.96 77 SER B O 1
ATOM 2254 N N . LEU B 2 78 ? -8.241 -14.175 36.903 1.00 33.79 78 LEU B N 1
ATOM 2255 C CA . LEU B 2 78 ? -7.476 -15.394 36.684 1.00 31.02 78 LEU B CA 1
ATOM 2256 C C . LEU B 2 78 ? -8.394 -16.544 36.304 1.00 30.55 78 LEU B C 1
ATOM 2257 O O . LEU B 2 78 ? -9.412 -16.787 36.957 1.00 34.92 78 LEU B O 1
ATOM 2262 N N . GLN B 2 79 ? -8.026 -17.248 35.245 1.00 30.67 79 GLN B N 1
ATOM 2263 C CA . GLN B 2 79 ? -8.702 -18.449 34.788 1.00 31.76 79 GLN B CA 1
ATOM 2264 C C . GLN B 2 79 ? -7.793 -19.654 34.990 1.00 30.80 79 GLN B C 1
ATOM 2265 O O . GLN B 2 79 ? -6.584 -19.497 35.191 1.00 31.00 79 GLN B O 1
ATOM 2271 N N . PRO B 2 80 ? -8.341 -20.876 34.969 1.00 35.99 80 PRO B N 1
ATOM 2272 C CA . PRO B 2 80 ? -7.491 -22.060 35.197 1.00 33.66 80 PRO B CA 1
ATOM 2273 C C . PRO B 2 80 ? -6.237 -22.114 34.339 1.00 33.86 80 PRO B C 1
ATOM 2274 O O . PRO B 2 80 ? -5.193 -22.574 34.817 1.00 34.87 80 PRO B O 1
ATOM 2278 N N . GLU B 2 81 ? -6.302 -21.652 33.089 1.00 33.13 81 GLU B N 1
ATOM 2279 C CA . GLU B 2 81 ? -5.128 -21.666 32.221 1.00 32.98 81 GLU B CA 1
ATOM 2280 C C . GLU B 2 81 ? -4.070 -20.643 32.617 1.00 28.09 81 GLU B C 1
ATOM 2281 O O . GLU B 2 81 ? -2.952 -20.714 32.100 1.00 31.41 81 GLU B O 1
ATOM 2287 N N . ASP B 2 82 ? -4.383 -19.704 33.510 1.00 26.82 82 ASP B N 1
ATOM 2288 C CA . ASP B 2 82 ? -3.448 -18.647 33.872 1.00 25.11 82 ASP B CA 1
ATOM 2289 C C . ASP B 2 82 ? -2.541 -19.008 35.043 1.00 27.91 82 ASP B C 1
ATOM 2290 O O . ASP B 2 82 ? -1.617 -18.246 35.349 1.00 25.96 82 ASP B O 1
ATOM 2295 N N . PHE B 2 83 ? -2.779 -20.122 35.716 1.00 25.42 83 PHE B N 1
ATOM 2296 C CA . PHE B 2 83 ? -1.888 -20.511 36.798 1.00 27.25 83 PHE B CA 1
ATOM 2297 C C . PHE B 2 83 ? -0.598 -21.060 36.201 1.00 24.38 83 PHE B C 1
ATOM 2298 O O . PHE B 2 83 ? -0.607 -22.074 35.494 1.00 32.18 83 PHE B O 1
ATOM 2306 N N . ALA B 2 84 ? 0.502 -20.354 36.458 1.00 27.06 84 ALA B N 1
ATOM 2307 C CA . ALA B 2 84 ? 1.778 -20.588 35.797 1.00 28.39 84 ALA B CA 1
ATOM 2308 C C . ALA B 2 84 ? 2.820 -19.660 36.399 1.00 26.29 84 ALA B C 1
ATOM 2309 O O . ALA B 2 84 ? 2.534 -18.941 37.361 1.00 25.79 84 ALA B O 1
ATOM 2311 N N . THR B 2 85 ? 4.021 -19.652 35.833 1.00 26.59 85 THR B N 1
ATOM 2312 C CA . THR B 2 85 ? 5.073 -18.739 36.252 1.00 24.91 85 THR B CA 1
ATOM 2313 C C . THR B 2 85 ? 5.228 -17.632 35.217 1.00 26.63 85 THR B C 1
ATOM 2314 O O . THR B 2 85 ? 5.135 -17.881 34.013 1.00 24.29 85 THR B O 1
ATOM 2318 N N . TYR B 2 86 ? 5.462 -16.411 35.692 1.00 22.54 86 TYR B N 1
ATOM 2319 C CA . TYR B 2 86 ? 5.579 -15.246 34.827 1.00 21.66 86 TYR B CA 1
ATOM 2320 C C . TYR B 2 86 ? 6.952 -14.605 34.985 1.00 27.09 86 TYR B C 1
ATOM 2321 O O . TYR B 2 86 ? 7.471 -14.487 36.100 1.00 25.45 86 TYR B O 1
ATOM 2330 N N . PHE B 2 87 ? 7.543 -14.212 33.854 1.00 22.70 87 PHE B N 1
ATOM 2331 C CA . PHE B 2 87 ? 8.868 -13.606 33.803 1.00 21.35 87 PHE B CA 1
ATOM 2332 C C . PHE B 2 87 ? 8.793 -12.260 33.103 1.00 25.10 87 PHE B C 1
ATOM 2333 O O . PHE B 2 87 ? 8.092 -12.119 32.096 1.00 22.99 87 PHE B O 1
ATOM 2341 N N . CYS B 2 88 ? 9.539 -11.283 33.617 1.00 21.87 88 CYS B N 1
ATOM 2342 C CA . CYS B 2 88 ? 9.860 -10.086 32.853 1.00 20.12 88 CYS B CA 1
ATOM 2343 C C . CYS B 2 88 ? 11.250 -10.222 32.242 1.00 22.34 88 CYS B C 1
ATOM 2344 O O . CYS B 2 88 ? 12.076 -11.023 32.683 1.00 20.89 88 CYS B O 1
ATOM 2347 N N . GLN B 2 89 ? 11.487 -9.441 31.194 1.00 23.89 89 GLN B N 1
ATOM 2348 C CA . GLN B 2 89 ? 12.760 -9.451 30.489 1.00 23.88 89 GLN B CA 1
ATOM 2349 C C . GLN B 2 89 ? 12.973 -8.071 29.895 1.00 22.59 89 GLN B C 1
ATOM 2350 O O . GLN B 2 89 ? 12.042 -7.483 29.342 1.00 28.39 89 GLN B O 1
ATOM 2356 N N . HIS B 2 90 ? 14.191 -7.556 30.021 1.00 22.53 90 HIS B N 1
ATOM 2357 C CA . HIS B 2 90 ? 14.574 -6.295 29.407 1.00 23.69 90 HIS B CA 1
ATOM 2358 C C . HIS B 2 90 ? 15.465 -6.565 28.206 1.00 24.59 90 HIS B C 1
ATOM 2359 O O . HIS B 2 90 ? 16.051 -7.641 28.069 1.00 23.19 90 HIS B O 1
ATOM 2366 N N . MET B 2 91 ? 15.576 -5.566 27.339 1.00 24.84 91 MET B N 1
ATOM 2367 C CA . MET B 2 91 ? 16.452 -5.647 26.180 1.00 25.25 91 MET B CA 1
ATOM 2368 C C . MET B 2 91 ? 17.072 -4.288 25.889 1.00 27.83 91 MET B C 1
ATOM 2369 O O . MET B 2 91 ? 17.311 -3.935 24.731 1.00 26.44 91 MET B O 1
ATOM 2374 N N . SER B 2 92 ? 17.350 -3.509 26.936 1.00 31.04 92 SER B N 1
ATOM 2375 C CA . SER B 2 92 ? 17.925 -2.183 26.740 1.00 30.28 92 SER B CA 1
ATOM 2376 C C . SER B 2 92 ? 19.436 -2.214 26.532 1.00 28.27 92 SER B C 1
ATOM 2377 O O . SER B 2 92 ? 19.985 -1.266 25.959 1.00 30.39 92 SER B O 1
ATOM 2380 N N . SER B 2 93 ? 20.109 -3.282 26.956 1.00 26.25 93 SER B N 1
ATOM 2381 C CA . SER B 2 93 ? 21.559 -3.395 26.832 1.00 25.16 93 SER B CA 1
ATOM 2382 C C . SER B 2 93 ? 21.960 -4.842 27.099 1.00 28.37 93 SER B C 1
ATOM 2383 O O . SER B 2 93 ? 21.164 -5.649 27.587 1.00 27.86 93 SER B O 1
ATOM 2386 N N . TYR B 2 94 ? 23.211 -5.160 26.775 1.00 26.46 94 TYR B N 1
ATOM 2387 C CA . TYR B 2 94 ? 23.694 -6.524 26.960 1.00 27.45 94 TYR B CA 1
ATOM 2388 C C . TYR B 2 94 ? 24.281 -6.700 28.359 1.00 29.85 94 TYR B C 1
ATOM 2389 O O . TYR B 2 94 ? 24.912 -5.782 28.882 1.00 29.29 94 TYR B O 1
ATOM 2398 N N . PRO B 2 95 ? 24.104 -7.875 28.983 1.00 27.98 95 PRO B N 1
ATOM 2399 C CA . PRO B 2 95 ? 23.344 -8.987 28.411 1.00 24.98 95 PRO B CA 1
ATOM 2400 C C . PRO B 2 95 ? 21.848 -8.836 28.654 1.00 28.59 95 PRO B C 1
ATOM 2401 O O . PRO B 2 95 ? 21.458 -8.224 29.646 1.00 26.22 95 PRO B O 1
ATOM 2405 N N . LEU B 2 96 ? 21.024 -9.365 27.752 1.00 27.43 96 LEU B N 1
ATOM 2406 C CA . LEU B 2 96 ? 19.602 -9.490 28.044 1.00 24.18 96 LEU B CA 1
ATOM 2407 C C . LEU B 2 96 ? 19.421 -10.363 29.277 1.00 27.38 96 LEU B C 1
ATOM 2408 O O . LEU B 2 96 ? 20.067 -11.406 29.412 1.00 25.15 96 LEU B O 1
ATOM 2413 N N . THR B 2 97 ? 18.573 -9.919 30.200 1.00 24.64 97 THR B N 1
ATOM 2414 C CA . THR B 2 97 ? 18.344 -10.656 31.431 1.00 27.33 97 THR B CA 1
ATOM 2415 C C . THR B 2 97 ? 16.852 -10.774 31.696 1.00 26.57 97 THR B C 1
ATOM 2416 O O . THR B 2 97 ? 16.049 -9.956 31.238 1.00 23.51 97 THR B O 1
ATOM 2420 N N . PHE B 2 98 ? 16.498 -11.823 32.429 1.00 23.32 98 PHE B N 1
ATOM 2421 C CA . PHE B 2 98 ? 15.137 -12.098 32.853 1.00 22.94 98 PHE B CA 1
ATOM 2422 C C . PHE B 2 98 ? 15.016 -11.895 34.356 1.00 28.46 98 PHE B C 1
ATOM 2423 O O . PHE B 2 98 ? 15.992 -12.038 35.097 1.00 22.83 98 PHE B O 1
ATOM 2431 N N . GLY B 2 99 ? 13.801 -11.587 34.798 1.00 24.89 99 GLY B N 1
ATOM 2432 C CA . GLY B 2 99 ? 13.497 -11.617 36.211 1.00 25.13 99 GLY B CA 1
ATOM 2433 C C . GLY B 2 99 ? 13.447 -13.041 36.732 1.00 26.88 99 GLY B C 1
ATOM 2434 O O . GLY B 2 99 ? 13.374 -14.015 35.981 1.00 22.14 99 GLY B O 1
ATOM 2435 N N . GLY B 2 100 ? 13.490 -13.161 38.059 1.00 27.93 100 GLY B N 1
ATOM 2436 C CA . GLY B 2 100 ? 13.518 -14.472 38.690 1.00 27.40 100 GLY B CA 1
ATOM 2437 C C . GLY B 2 100 ? 12.214 -15.238 38.622 1.00 28.95 100 GLY B C 1
ATOM 2438 O O . GLY B 2 100 ? 12.200 -16.427 38.958 1.00 30.75 100 GLY B O 1
ATOM 2439 N N . GLY B 2 101 ? 11.129 -14.595 38.222 1.00 28.84 101 GLY B N 1
ATOM 2440 C CA . GLY B 2 101 ? 9.881 -15.299 38.019 1.00 27.14 101 GLY B CA 1
ATOM 2441 C C . GLY B 2 101 ? 8.925 -15.150 39.188 1.00 34.42 101 GLY B C 1
ATOM 2442 O O . GLY B 2 101 ? 9.327 -14.976 40.344 1.00 36.22 101 GLY B O 1
ATOM 2443 N N . THR B 2 102 ? 7.632 -15.218 38.881 1.00 28.22 102 THR B N 1
ATOM 2444 C CA . THR B 2 102 ? 6.569 -15.164 39.880 1.00 31.39 102 THR B CA 1
ATOM 2445 C C . THR B 2 102 ? 5.641 -16.338 39.618 1.00 30.85 102 THR B C 1
ATOM 2446 O O . THR B 2 102 ? 4.994 -16.395 38.568 1.00 27.03 102 THR B O 1
ATOM 2450 N N . LYS B 2 103 ? 5.575 -17.273 40.562 1.00 28.71 103 LYS B N 1
ATOM 2451 C CA . LYS B 2 103 ? 4.742 -18.456 40.401 1.00 29.35 103 LYS B CA 1
ATOM 2452 C C . LYS B 2 103 ? 3.359 -18.202 40.989 1.00 28.88 103 LYS B C 1
ATOM 2453 O O . LYS B 2 103 ? 3.231 -17.820 42.158 1.00 33.15 103 LYS B O 1
ATOM 2459 N N . VAL B 2 104 ? 2.331 -18.415 40.176 1.00 25.22 104 VAL B N 1
ATOM 2460 C CA . VAL B 2 104 ? 0.942 -18.202 40.564 1.00 28.15 104 VAL B CA 1
ATOM 2461 C C . VAL B 2 104 ? 0.300 -19.570 40.758 1.00 26.85 104 VAL B C 1
ATOM 2462 O O . VAL B 2 104 ? 0.145 -20.335 39.797 1.00 29.43 104 VAL B O 1
ATOM 2466 N N . GLU B 2 105 ? -0.073 -19.884 41.999 1.00 32.33 105 GLU B N 1
ATOM 2467 C CA . GLU B 2 105 ? -0.660 -21.171 42.345 1.00 32.49 105 GLU B CA 1
ATOM 2468 C C . GLU B 2 105 ? -2.142 -21.020 42.669 1.00 30.24 105 GLU B C 1
ATOM 2469 O O . GLU B 2 105 ? -2.645 -19.920 42.909 1.00 31.68 105 GLU B O 1
ATOM 2475 N N . ILE B 2 106 ? -2.838 -22.152 42.693 1.00 34.00 106 ILE B N 1
ATOM 2476 C CA . ILE B 2 106 ? -4.257 -22.171 43.030 1.00 31.48 106 ILE B CA 1
ATOM 2477 C C . ILE B 2 106 ? -4.416 -22.153 44.544 1.00 41.99 106 ILE B C 1
ATOM 2478 O O . ILE B 2 106 ? -3.818 -22.968 45.257 1.00 38.33 106 ILE B O 1
ATOM 2483 N N . LYS B 2 107 ? -5.233 -21.228 45.034 1.00 39.20 107 LYS B N 1
ATOM 2484 C CA . LYS B 2 107 ? -5.594 -21.192 46.441 1.00 40.27 107 LYS B CA 1
ATOM 2485 C C . LYS B 2 107 ? -6.647 -22.252 46.737 1.00 41.21 107 LYS B C 1
ATOM 2486 O O . LYS B 2 107 ? -7.579 -22.458 45.955 1.00 35.90 107 LYS B O 1
ATOM 2492 N N . ARG B 2 108 ? -6.489 -22.935 47.869 1.00 39.86 108 ARG B N 1
ATOM 2493 C CA . ARG B 2 108 ? -7.496 -23.870 48.351 1.00 33.45 108 ARG B CA 1
ATOM 2494 C C . ARG B 2 108 ? -7.416 -23.920 49.873 1.00 36.07 108 ARG B C 1
ATOM 2495 O O . ARG B 2 108 ? -6.588 -23.247 50.494 1.00 34.19 108 ARG B O 1
ATOM 2503 N N . THR B 2 109 ? -8.298 -24.712 50.473 1.00 35.99 109 THR B N 1
ATOM 2504 C CA . THR B 2 109 ? -8.311 -24.836 51.922 1.00 38.93 109 THR B CA 1
ATOM 2505 C C . THR B 2 109 ? -7.117 -25.657 52.398 1.00 34.53 109 THR B C 1
ATOM 2506 O O . THR B 2 109 ? -6.496 -26.406 51.639 1.00 34.83 109 THR B O 1
ATOM 2510 N N . VAL B 2 110 ? -6.796 -25.500 53.684 1.00 37.90 110 VAL B N 1
ATOM 2511 C CA . VAL B 2 110 ? -5.715 -26.279 54.269 1.00 31.43 110 VAL B CA 1
ATOM 2512 C C . VAL B 2 110 ? -6.080 -27.753 54.234 1.00 32.17 110 VAL B C 1
ATOM 2513 O O . VAL B 2 110 ? -7.215 -28.141 54.541 1.00 33.18 110 VAL B O 1
ATOM 2517 N N . ALA B 2 111 ? -5.119 -28.584 53.839 1.00 28.37 111 ALA B N 1
ATOM 2518 C CA . ALA B 2 111 ? -5.314 -30.026 53.784 1.00 29.25 111 ALA B CA 1
ATOM 2519 C C . ALA B 2 111 ? -4.078 -30.693 54.360 1.00 33.08 111 ALA B C 1
ATOM 2520 O O . ALA B 2 111 ? -2.975 -30.514 53.836 1.00 31.22 111 ALA B O 1
ATOM 2522 N N . ALA B 2 112 ? -4.261 -31.452 55.436 1.00 32.58 112 ALA B N 1
ATOM 2523 C CA . ALA B 2 112 ? -3.144 -32.147 56.046 1.00 29.68 112 ALA B CA 1
ATOM 2524 C C . ALA B 2 112 ? -2.685 -33.293 55.146 1.00 29.23 112 ALA B C 1
ATOM 2525 O O . ALA B 2 112 ? -3.488 -33.883 54.420 1.00 29.87 112 ALA B O 1
ATOM 2527 N N . PRO B 2 113 ? -1.396 -33.621 55.162 1.00 26.06 113 PRO B N 1
ATOM 2528 C CA . PRO B 2 113 ? -0.931 -34.777 54.391 1.00 29.22 113 PRO B CA 1
ATOM 2529 C C . PRO B 2 113 ? -1.368 -36.083 55.025 1.00 35.25 113 PRO B C 1
ATOM 2530 O O . PRO B 2 113 ? -1.455 -36.212 56.249 1.00 32.28 113 PRO B O 1
ATOM 2534 N N . SER B 2 114 ? -1.650 -37.059 54.171 1.00 32.00 114 SER B N 1
ATOM 2535 C CA . SER B 2 114 ? -1.627 -38.448 54.598 1.00 33.47 114 SER B CA 1
ATOM 2536 C C . SER B 2 114 ? -0.191 -38.940 54.490 1.00 34.26 114 SER B C 1
ATOM 2537 O O . SER B 2 114 ? 0.469 -38.721 53.470 1.00 32.57 114 SER B O 1
ATOM 2540 N N . VAL B 2 115 ? 0.305 -39.573 55.550 1.00 32.69 115 VAL B N 1
ATOM 2541 C CA . VAL B 2 115 ? 1.724 -39.885 55.681 1.00 31.65 115 VAL B CA 1
ATOM 2542 C C . VAL B 2 115 ? 1.900 -41.398 55.675 1.00 36.79 115 VAL B C 1
ATOM 2543 O O . VAL B 2 115 ? 1.189 -42.116 56.387 1.00 35.97 115 VAL B O 1
ATOM 2547 N N . PHE B 2 116 ? 2.849 -41.875 54.870 1.00 35.27 116 PHE B N 1
ATOM 2548 C CA . PHE B 2 116 ? 3.139 -43.295 54.729 1.00 35.65 116 PHE B CA 1
ATOM 2549 C C . PHE B 2 116 ? 4.646 -43.485 54.728 1.00 34.75 116 PHE B C 1
ATOM 2550 O O . PHE B 2 116 ? 5.379 -42.654 54.184 1.00 32.62 116 PHE B O 1
ATOM 2558 N N . ILE B 2 117 ? 5.110 -44.575 55.334 1.00 29.69 117 ILE B N 1
ATOM 2559 C CA . ILE B 2 117 ? 6.531 -44.898 55.358 1.00 30.58 117 ILE B CA 1
ATOM 2560 C C . ILE B 2 117 ? 6.722 -46.278 54.739 1.00 39.34 117 ILE B C 1
ATOM 2561 O O . ILE B 2 117 ? 5.877 -47.167 54.888 1.00 36.20 117 ILE B O 1
ATOM 2566 N N . PHE B 2 118 ? 7.831 -46.444 54.026 1.00 36.94 118 PHE B N 1
ATOM 2567 C CA . PHE B 2 118 ? 8.107 -47.658 53.256 1.00 33.85 118 PHE B CA 1
ATOM 2568 C C . PHE B 2 118 ? 9.495 -48.173 53.603 1.00 36.22 118 PHE B C 1
ATOM 2569 O O . PHE B 2 118 ? 10.498 -47.506 53.273 1.00 39.81 118 PHE B O 1
ATOM 2577 N N . PRO B 2 119 ? 9.610 -49.329 54.252 1.00 37.21 119 PRO B N 1
ATOM 2578 C CA . PRO B 2 119 ? 10.931 -49.920 54.493 1.00 41.30 119 PRO B CA 1
ATOM 2579 C C . PRO B 2 119 ? 11.548 -50.398 53.191 1.00 37.28 119 PRO B C 1
ATOM 2580 O O . PRO B 2 119 ? 10.827 -50.649 52.215 1.00 37.53 119 PRO B O 1
ATOM 2584 N N . PRO B 2 120 ? 12.874 -50.529 53.132 1.00 38.04 120 PRO B N 1
ATOM 2585 C CA . PRO B 2 120 ? 13.506 -51.035 51.909 1.00 39.85 120 PRO B CA 1
ATOM 2586 C C . PRO B 2 120 ? 13.088 -52.470 51.624 1.00 45.42 120 PRO B C 1
ATOM 2587 O O . PRO B 2 120 ? 12.819 -53.256 52.535 1.00 43.60 120 PRO B O 1
ATOM 2591 N N . SER B 2 121 ? 13.024 -52.801 50.337 1.00 45.33 121 SER B N 1
ATOM 2592 C CA . SER B 2 121 ? 12.630 -54.139 49.922 1.00 47.53 121 SER B CA 1
ATOM 2593 C C . SER B 2 121 ? 13.777 -55.120 50.123 1.00 47.39 121 SER B C 1
ATOM 2594 O O . SER B 2 121 ? 14.953 -54.744 50.122 1.00 49.29 121 SER B O 1
ATOM 2597 N N . ASP B 2 122 ? 13.420 -56.396 50.293 1.00 51.52 122 ASP B N 1
ATOM 2598 C CA . ASP B 2 122 ? 14.435 -57.429 50.480 1.00 55.87 122 ASP B CA 1
ATOM 2599 C C . ASP B 2 122 ? 15.359 -57.518 49.273 1.00 53.20 122 ASP B C 1
ATOM 2600 O O . ASP B 2 122 ? 16.569 -57.729 49.422 1.00 54.39 122 ASP B O 1
ATOM 2605 N N . GLU B 2 123 ? 14.807 -57.352 48.068 1.00 52.86 123 GLU B N 1
ATOM 2606 C CA . GLU B 2 123 ? 15.626 -57.406 46.861 1.00 49.90 123 GLU B CA 1
ATOM 2607 C C . GLU B 2 123 ? 16.707 -56.332 46.882 1.00 54.65 123 GLU B C 1
ATOM 2608 O O . GLU B 2 123 ? 17.876 -56.607 46.586 1.00 55.17 123 GLU B O 1
ATOM 2614 N N . GLN B 2 124 ? 16.338 -55.098 47.239 1.00 52.67 124 GLN B N 1
ATOM 2615 C CA . GLN B 2 124 ? 17.325 -54.023 47.262 1.00 49.85 124 GLN B CA 1
ATOM 2616 C C . GLN B 2 124 ? 18.388 -54.273 48.322 1.00 51.80 124 GLN B C 1
ATOM 2617 O O . GLN B 2 124 ? 19.566 -53.952 48.120 1.00 51.17 124 GLN B O 1
ATOM 2623 N N . LEU B 2 125 ? 17.992 -54.840 49.465 1.00 51.23 125 LEU B N 1
ATOM 2624 C CA . LEU B 2 125 ? 18.951 -55.115 50.527 1.00 56.28 125 LEU B CA 1
ATOM 2625 C C . LEU B 2 125 ? 20.066 -56.048 50.070 1.00 58.92 125 LEU B C 1
ATOM 2626 O O . LEU B 2 125 ? 21.162 -56.013 50.641 1.00 61.46 125 LEU B O 1
ATOM 2631 N N . LYS B 2 126 ? 19.819 -56.868 49.046 1.00 61.59 126 LYS B N 1
ATOM 2632 C CA . LYS B 2 126 ? 20.884 -57.692 48.483 1.00 64.28 126 LYS B CA 1
ATOM 2633 C C . LYS B 2 126 ? 21.928 -56.837 47.771 1.00 64.94 126 LYS B C 1
ATOM 2634 O O . LYS B 2 126 ? 23.128 -57.132 47.834 1.00 65.87 126 LYS B O 1
ATOM 2640 N N . SER B 2 127 ? 21.495 -55.766 47.101 1.00 63.88 127 SER B N 1
ATOM 2641 C CA . SER B 2 127 ? 22.416 -54.927 46.344 1.00 62.47 127 SER B CA 1
ATOM 2642 C C . SER B 2 127 ? 23.396 -54.168 47.229 1.00 61.19 127 SER B C 1
ATOM 2643 O O . SER B 2 127 ? 24.398 -53.660 46.714 1.00 65.43 127 SER B O 1
ATOM 2646 N N . GLY B 2 128 ? 23.136 -54.070 48.529 1.00 59.91 128 GLY B N 1
ATOM 2647 C CA . GLY B 2 128 ? 24.036 -53.396 49.442 1.00 58.34 128 GLY B CA 1
ATOM 2648 C C . GLY B 2 128 ? 23.635 -51.998 49.862 1.00 56.41 128 GLY B C 1
ATOM 2649 O O . GLY B 2 128 ? 24.448 -51.303 50.482 1.00 53.61 128 GLY B O 1
ATOM 2650 N N . THR B 2 129 ? 22.419 -51.559 49.541 1.00 54.11 129 THR B N 1
ATOM 2651 C CA . THR B 2 129 ? 21.931 -50.251 49.953 1.00 50.60 129 THR B CA 1
ATOM 2652 C C . THR B 2 129 ? 20.472 -50.373 50.362 1.00 49.08 129 THR B C 1
ATOM 2653 O O . THR B 2 129 ? 19.735 -51.219 49.849 1.00 40.22 129 THR B O 1
ATOM 2657 N N . ALA B 2 130 ? 20.060 -49.515 51.290 1.00 45.99 130 ALA B N 1
ATOM 2658 C CA . ALA B 2 130 ? 18.687 -49.474 51.769 1.00 44.49 130 ALA B CA 1
ATOM 2659 C C . ALA B 2 130 ? 18.098 -48.099 51.488 1.00 40.93 130 ALA B C 1
ATOM 2660 O O . ALA B 2 130 ? 18.704 -47.077 51.824 1.00 43.39 130 ALA B O 1
ATOM 2662 N N . SER B 2 131 ? 16.918 -48.079 50.876 1.00 36.36 131 SER B N 1
ATOM 2663 C CA . SER B 2 131 ? 16.183 -46.848 50.618 1.00 38.87 131 SER B CA 1
ATOM 2664 C C . SER B 2 131 ? 14.889 -46.885 51.416 1.00 38.56 131 SER B C 1
ATOM 2665 O O . SER B 2 131 ? 14.063 -47.786 51.226 1.00 35.62 131 SER B O 1
ATOM 2668 N N . VAL B 2 132 ? 14.722 -45.919 52.314 1.00 36.24 132 VAL B N 1
ATOM 2669 C CA . VAL B 2 132 ? 13.503 -45.759 53.094 1.00 36.58 132 VAL B CA 1
ATOM 2670 C C . VAL B 2 132 ? 12.762 -44.556 52.533 1.00 34.45 132 VAL B C 1
ATOM 2671 O O . VAL B 2 132 ? 13.348 -43.478 52.383 1.00 37.35 132 VAL B O 1
ATOM 2675 N N . VAL B 2 133 ? 11.482 -44.737 52.221 1.00 37.57 133 VAL B N 1
ATOM 2676 C CA . VAL B 2 133 ? 10.686 -43.714 51.555 1.00 38.68 133 VAL B CA 1
ATOM 2677 C C . VAL B 2 133 ? 9.555 -43.291 52.480 1.00 39.52 133 VAL B C 1
ATOM 2678 O O . VAL B 2 133 ? 8.849 -44.139 53.039 1.00 38.04 133 VAL B O 1
ATOM 2682 N N . CYS B 2 134 ? 9.390 -41.981 52.635 1.00 29.71 134 CYS B N 1
ATOM 2683 C CA . CYS B 2 134 ? 8.290 -41.385 53.376 1.00 32.47 134 CYS B CA 1
ATOM 2684 C C . CYS B 2 134 ? 7.466 -40.557 52.403 1.00 30.89 134 CYS B C 1
ATOM 2685 O O . CYS B 2 134 ? 8.009 -39.683 51.719 1.00 32.52 134 CYS B O 1
ATOM 2688 N N . LEU B 2 135 ? 6.167 -40.830 52.341 1.00 28.40 135 LEU B N 1
ATOM 2689 C CA . LEU B 2 135 ? 5.266 -40.182 51.397 1.00 33.02 135 LEU B CA 1
ATOM 2690 C C . LEU B 2 135 ? 4.320 -39.252 52.141 1.00 35.56 135 LEU B C 1
ATOM 2691 O O . LEU B 2 135 ? 3.705 -39.649 53.137 1.00 32.35 135 LEU B O 1
ATOM 2696 N N . LEU B 2 136 ? 4.214 -38.014 51.658 1.00 30.01 136 LEU B N 1
ATOM 2697 C CA . LEU B 2 136 ? 3.232 -37.041 52.129 1.00 29.88 136 LEU B CA 1
ATOM 2698 C C . LEU B 2 136 ? 2.247 -36.822 50.988 1.00 34.86 136 LEU B C 1
ATOM 2699 O O . LEU B 2 136 ? 2.615 -36.275 49.944 1.00 30.58 136 LEU B O 1
ATOM 2704 N N . ASN B 2 137 ? 1.001 -37.237 51.184 1.00 34.44 137 ASN B N 1
ATOM 2705 C CA . ASN B 2 137 ? 0.046 -37.357 50.090 1.00 33.36 137 ASN B CA 1
ATOM 2706 C C . ASN B 2 137 ? -1.019 -36.274 50.184 1.00 36.57 137 ASN B C 1
ATOM 2707 O O . ASN B 2 137 ? -1.723 -36.176 51.196 1.00 35.26 137 ASN B O 1
ATOM 2712 N N . ASN B 2 138 ? -1.125 -35.467 49.126 1.00 31.15 138 ASN B N 1
ATOM 2713 C CA . ASN B 2 138 ? -2.267 -34.589 48.861 1.00 33.43 138 ASN B CA 1
ATOM 2714 C C . ASN B 2 138 ? -2.502 -33.606 50.012 1.00 32.03 138 ASN B C 1
ATOM 2715 O O . ASN B 2 138 ? -3.526 -33.634 50.695 1.00 32.71 138 ASN B O 1
ATOM 2720 N N . PHE B 2 139 ? -1.539 -32.706 50.187 1.00 31.84 139 PHE B N 1
ATOM 2721 C CA . PHE B 2 139 ? -1.625 -31.701 51.235 1.00 28.12 139 PHE B CA 1
ATOM 2722 C C . PHE B 2 139 ? -1.581 -30.298 50.641 1.00 32.09 139 PHE B C 1
ATOM 2723 O O . PHE B 2 139 ? -1.228 -30.094 49.475 1.00 30.39 139 PHE B O 1
ATOM 2731 N N . TYR B 2 140 ? -1.961 -29.322 51.472 1.00 27.09 140 TYR B N 1
ATOM 2732 C CA . TYR B 2 140 ? -1.909 -27.914 51.102 1.00 31.67 140 TYR B CA 1
ATOM 2733 C C . TYR B 2 140 ? -1.903 -27.091 52.378 1.00 31.71 140 TYR B C 1
ATOM 2734 O O . TYR B 2 140 ? -2.661 -27.415 53.301 1.00 35.68 140 TYR B O 1
ATOM 2743 N N . PRO B 2 141 ? -1.092 -26.023 52.471 1.00 32.15 141 PRO B N 1
ATOM 2744 C CA . PRO B 2 141 ? -0.177 -25.500 51.446 1.00 32.97 141 PRO B CA 1
ATOM 2745 C C . PRO B 2 141 ? 1.079 -26.341 51.249 1.00 32.33 141 PRO B C 1
ATOM 2746 O O . PRO B 2 141 ? 1.239 -27.387 51.883 1.00 30.58 141 PRO B O 1
ATOM 2750 N N . ARG B 2 142 ? 1.974 -25.864 50.384 1.00 30.68 142 ARG B N 1
ATOM 2751 C CA . ARG B 2 142 ? 3.102 -26.690 49.967 1.00 37.40 142 ARG B CA 1
ATOM 2752 C C . ARG B 2 142 ? 4.186 -26.771 51.036 1.00 33.84 142 ARG B C 1
ATOM 2753 O O . ARG B 2 142 ? 4.947 -27.743 51.059 1.00 32.27 142 ARG B O 1
ATOM 2761 N N . GLU B 2 143 ? 4.276 -25.773 51.918 1.00 32.13 143 GLU B N 1
ATOM 2762 C CA . GLU B 2 143 ? 5.300 -25.773 52.959 1.00 32.20 143 GLU B CA 1
ATOM 2763 C C . GLU B 2 143 ? 5.137 -26.979 53.876 1.00 32.30 143 GLU B C 1
ATOM 2764 O O . GLU B 2 143 ? 4.055 -27.217 54.422 1.00 29.00 143 GLU B O 1
ATOM 2770 N N . ALA B 2 144 ? 6.217 -27.736 54.050 1.00 26.53 144 ALA B N 1
ATOM 2771 C CA . ALA B 2 144 ? 6.196 -28.867 54.968 1.00 34.42 144 ALA B CA 1
ATOM 2772 C C . ALA B 2 144 ? 7.620 -29.186 55.399 1.00 34.44 144 ALA B C 1
ATOM 2773 O O . ALA B 2 144 ? 8.575 -28.944 54.658 1.00 35.10 144 ALA B O 1
ATOM 2775 N N . LYS B 2 145 ? 7.752 -29.719 56.613 1.00 35.24 145 LYS B N 1
ATOM 2776 C CA . LYS B 2 145 ? 9.038 -30.159 57.137 1.00 34.04 145 LYS B CA 1
ATOM 2777 C C . LYS B 2 145 ? 9.012 -31.666 57.347 1.00 29.09 145 LYS B C 1
ATOM 2778 O O . LYS B 2 145 ? 8.092 -32.196 57.978 1.00 33.01 145 LYS B O 1
ATOM 2784 N N . VAL B 2 146 ? 10.021 -32.351 56.812 1.00 30.85 146 VAL B N 1
ATOM 2785 C CA . VAL B 2 146 ? 10.185 -33.791 56.970 1.00 30.46 146 VAL B CA 1
ATOM 2786 C C . VAL B 2 146 ? 11.554 -34.039 57.586 1.00 33.66 146 VAL B C 1
ATOM 2787 O O . VAL B 2 146 ? 12.563 -33.520 57.095 1.00 37.76 146 VAL B O 1
ATOM 2791 N N . GLN B 2 147 ? 11.592 -34.822 58.660 1.00 35.49 147 GLN B N 1
ATOM 2792 C CA . GLN B 2 147 ? 12.848 -35.162 59.312 1.00 37.27 147 GLN B CA 1
ATOM 2793 C C . GLN B 2 147 ? 12.907 -36.659 59.577 1.00 32.92 147 GLN B C 1
ATOM 2794 O O . GLN B 2 147 ? 11.898 -37.281 59.923 1.00 31.66 147 GLN B O 1
ATOM 2800 N N . TRP B 2 148 ? 14.093 -37.230 59.403 1.00 31.82 148 TRP B N 1
ATOM 2801 C CA . TRP B 2 148 ? 14.319 -38.651 59.620 1.00 34.24 148 TRP B CA 1
ATOM 2802 C C . TRP B 2 148 ? 14.983 -38.877 60.971 1.00 34.68 148 TRP B C 1
ATOM 2803 O O . TRP B 2 148 ? 15.858 -38.109 61.383 1.00 36.15 148 TRP B O 1
ATOM 2814 N N . LYS B 2 149 ? 14.553 -39.929 61.662 1.00 35.76 149 LYS B N 1
ATOM 2815 C CA . LYS B 2 149 ? 15.180 -40.361 62.904 1.00 39.94 149 LYS B CA 1
ATOM 2816 C C . LYS B 2 149 ? 15.416 -41.860 62.830 1.00 39.76 149 LYS B C 1
ATOM 2817 O O . LYS B 2 149 ? 14.500 -42.621 62.500 1.00 37.36 149 LYS B O 1
ATOM 2823 N N . VAL B 2 150 ? 16.641 -42.279 63.128 1.00 44.71 150 VAL B N 1
ATOM 2824 C CA . VAL B 2 150 ? 17.006 -43.689 63.168 1.00 40.81 150 VAL B CA 1
ATOM 2825 C C . VAL B 2 150 ? 17.492 -43.985 64.582 1.00 42.57 150 VAL B C 1
ATOM 2826 O O . VAL B 2 150 ? 18.554 -43.502 64.994 1.00 44.91 150 VAL B O 1
ATOM 2830 N N . ASP B 2 151 ? 16.716 -44.776 65.323 1.00 40.94 151 ASP B N 1
ATOM 2831 C CA . ASP B 2 151 ? 16.938 -44.985 66.756 1.00 49.14 151 ASP B CA 1
ATOM 2832 C C . ASP B 2 151 ? 17.077 -43.650 67.486 1.00 48.16 151 ASP B C 1
ATOM 2833 O O . ASP B 2 151 ? 18.031 -43.415 68.232 1.00 50.75 151 ASP B O 1
ATOM 2838 N N . ASN B 2 152 ? 16.113 -42.760 67.246 1.00 45.81 152 ASN B N 1
ATOM 2839 C CA . ASN B 2 152 ? 16.006 -41.449 67.884 1.00 44.42 152 ASN B CA 1
ATOM 2840 C C . ASN B 2 152 ? 17.160 -40.516 67.539 1.00 45.64 152 ASN B C 1
ATOM 2841 O O . ASN B 2 152 ? 17.328 -39.480 68.197 1.00 51.04 152 ASN B O 1
ATOM 2846 N N . ALA B 2 153 ? 17.957 -40.843 66.525 1.00 43.54 153 ALA B N 1
ATOM 2847 C CA . ALA B 2 153 ? 19.063 -39.998 66.092 1.00 45.96 153 ALA B CA 1
ATOM 2848 C C . ALA B 2 153 ? 18.651 -39.232 64.839 1.00 44.00 153 ALA B C 1
ATOM 2849 O O . ALA B 2 153 ? 18.297 -39.842 63.823 1.00 45.17 153 ALA B O 1
ATOM 2851 N N . LEU B 2 154 ? 18.700 -37.903 64.912 1.00 42.21 154 LEU B N 1
ATOM 2852 C CA . LEU B 2 154 ? 18.307 -37.075 63.778 1.00 40.21 154 LEU B CA 1
ATOM 2853 C C . LEU B 2 154 ? 19.285 -37.252 62.623 1.00 44.60 154 LEU B C 1
ATOM 2854 O O . LEU B 2 154 ? 20.504 -37.184 62.808 1.00 45.00 154 LEU B O 1
ATOM 2859 N N . GLN B 2 155 ? 18.745 -37.466 61.427 1.00 45.68 155 GLN B N 1
ATOM 2860 C CA . GLN B 2 155 ? 19.542 -37.723 60.236 1.00 41.09 155 GLN B CA 1
ATOM 2861 C C . GLN B 2 155 ? 19.762 -36.426 59.470 1.00 45.24 155 GLN B C 1
ATOM 2862 O O . GLN B 2 155 ? 18.823 -35.647 59.278 1.00 44.04 155 GLN B O 1
ATOM 2868 N N . SER B 2 156 ? 20.997 -36.203 59.026 1.00 42.89 156 SER B N 1
ATOM 2869 C CA . SER B 2 156 ? 21.339 -35.010 58.265 1.00 44.37 156 SER B CA 1
ATOM 2870 C C . S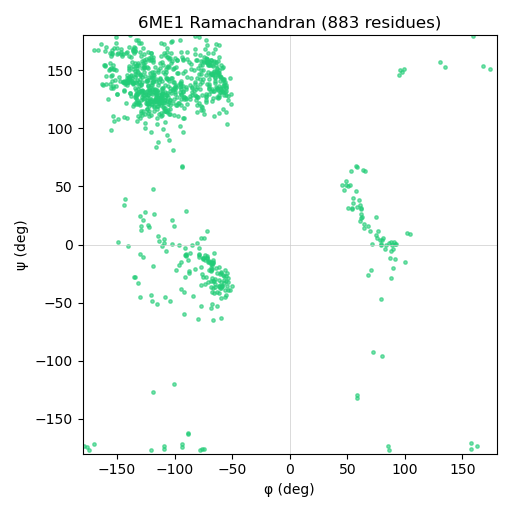ER B 2 156 ? 22.265 -35.381 57.117 1.00 46.35 156 SER B C 1
ATOM 2871 O O . SER B 2 156 ? 23.263 -36.078 57.323 1.00 47.38 156 SER B O 1
ATOM 2874 N N . GLY B 2 157 ? 21.930 -34.916 55.913 1.00 46.53 157 GLY B N 1
ATOM 2875 C CA . GLY B 2 157 ? 22.786 -35.067 54.754 1.00 43.31 157 GLY B CA 1
ATOM 2876 C C . GLY B 2 157 ? 22.609 -36.341 53.955 1.00 45.57 157 GLY B C 1
ATOM 2877 O O . GLY B 2 157 ? 23.332 -36.536 52.969 1.00 47.70 157 GLY B O 1
ATOM 2878 N N . ASN B 2 158 ? 21.673 -37.212 54.332 1.00 41.36 158 ASN B N 1
ATOM 2879 C CA . ASN B 2 158 ? 21.510 -38.508 53.687 1.00 37.65 158 ASN B CA 1
ATOM 2880 C C . ASN B 2 158 ? 20.082 -38.727 53.194 1.00 37.51 158 ASN B C 1
ATOM 2881 O O . ASN B 2 158 ? 19.618 -39.866 53.104 1.00 37.60 158 ASN B O 1
ATOM 2886 N N . SER B 2 159 ? 19.373 -37.650 52.861 1.00 39.52 159 SER B N 1
ATOM 2887 C CA . SER B 2 159 ? 18.012 -37.759 52.360 1.00 33.09 159 SER B CA 1
ATOM 2888 C C . SER B 2 159 ? 17.796 -36.761 51.230 1.00 37.07 159 SER B C 1
ATOM 2889 O O . SER B 2 159 ? 18.442 -35.711 51.169 1.00 33.61 159 SER B O 1
ATOM 2892 N N . GLN B 2 160 ? 16.882 -37.106 50.327 1.00 33.01 160 GLN B N 1
ATOM 2893 C CA . GLN B 2 160 ? 16.510 -36.230 49.225 1.00 33.18 160 GLN B CA 1
ATOM 2894 C C . GLN B 2 160 ? 14.995 -36.178 49.108 1.00 30.35 160 GLN B C 1
ATOM 2895 O O . GLN B 2 160 ? 14.312 -37.194 49.273 1.00 28.45 160 GLN B O 1
ATOM 2901 N N . GLU B 2 161 ? 14.478 -34.983 48.846 1.00 28.44 161 GLU B N 1
ATOM 2902 C CA . GLU B 2 161 ? 13.052 -34.746 48.701 1.00 31.32 161 GLU B CA 1
ATOM 2903 C C . GLU B 2 161 ? 12.708 -34.487 47.243 1.00 29.24 161 GLU B C 1
ATOM 2904 O O . GLU B 2 161 ? 13.524 -33.969 46.476 1.00 26.31 161 GLU B O 1
ATOM 2910 N N . SER B 2 162 ? 11.483 -34.848 46.874 1.00 28.05 162 SER B N 1
ATOM 2911 C CA . SER B 2 162 ? 10.923 -34.513 45.575 1.00 28.99 162 SER B CA 1
ATOM 2912 C C . SER B 2 162 ? 9.454 -34.180 45.767 1.00 33.63 162 SER B C 1
ATOM 2913 O O . SER B 2 162 ? 8.761 -34.838 46.546 1.00 28.65 162 SER B O 1
ATOM 2916 N N . VAL B 2 163 ? 8.983 -33.153 45.066 1.00 28.70 163 VAL B N 1
ATOM 2917 C CA . VAL B 2 163 ? 7.618 -32.670 45.217 1.00 27.63 163 VAL B CA 1
ATOM 2918 C C . VAL B 2 163 ? 6.979 -32.582 43.839 1.00 33.80 163 VAL B C 1
ATOM 2919 O O . VAL B 2 163 ? 7.650 -32.268 42.850 1.00 28.72 163 VAL B O 1
ATOM 2923 N N . THR B 2 164 ? 5.688 -32.890 43.775 1.00 31.17 164 THR B N 1
ATOM 2924 C CA . THR B 2 164 ? 4.928 -32.797 42.541 1.00 29.81 164 THR B CA 1
ATOM 2925 C C . THR B 2 164 ? 4.476 -31.360 42.299 1.00 33.10 164 THR B C 1
ATOM 2926 O O . THR B 2 164 ? 4.499 -30.512 43.195 1.00 29.65 164 THR B O 1
ATOM 2930 N N . GLU B 2 165 ? 4.066 -31.092 41.063 1.00 31.37 165 GLU B N 1
ATOM 2931 C CA . GLU B 2 165 ? 3.365 -29.852 40.780 1.00 34.14 165 GLU B CA 1
ATOM 2932 C C . GLU B 2 165 ? 1.963 -29.917 41.376 1.00 32.53 165 GLU B C 1
ATOM 2933 O O . GLU B 2 165 ? 1.419 -30.995 41.626 1.00 31.41 165 GLU B O 1
ATOM 2939 N N . GLN B 2 166 ? 1.382 -28.742 41.613 1.00 32.89 166 GLN B N 1
ATOM 2940 C CA . GLN B 2 166 ? 0.040 -28.665 42.173 1.00 30.08 166 GLN B CA 1
ATOM 2941 C C . GLN B 2 166 ? -0.941 -29.458 41.318 1.00 38.62 166 GLN B C 1
ATOM 2942 O O . GLN B 2 166 ? -0.986 -29.307 40.094 1.00 36.12 166 GLN B O 1
ATOM 2948 N N . ASP B 2 167 ? -1.705 -30.330 41.971 1.00 37.45 167 ASP B N 1
ATOM 2949 C CA . ASP B 2 167 ? -2.625 -31.209 41.260 1.00 35.59 167 ASP B CA 1
ATOM 2950 C C . ASP B 2 167 ? -3.697 -30.396 40.543 1.00 39.49 167 ASP B C 1
ATOM 2951 O O . ASP B 2 167 ? -4.278 -29.470 41.115 1.00 38.48 167 ASP B O 1
ATOM 2956 N N . SER B 2 168 ? -3.955 -30.737 39.278 1.00 43.04 168 SER B N 1
ATOM 2957 C CA . SER B 2 168 ? -4.955 -29.992 38.519 1.00 46.80 168 SER B CA 1
ATOM 2958 C C . SER B 2 168 ? -6.357 -30.193 39.082 1.00 46.83 168 SER B C 1
ATOM 2959 O O . SER B 2 168 ? -7.186 -29.278 39.013 1.00 46.81 168 SER B O 1
ATOM 2962 N N . LYS B 2 169 ? -6.636 -31.364 39.654 1.00 48.15 169 LYS B N 1
ATOM 2963 C CA . LYS B 2 169 ? -7.978 -31.656 40.150 1.00 50.49 169 LYS B CA 1
ATOM 2964 C C . LYS B 2 169 ? -8.234 -31.021 41.514 1.00 46.69 169 LYS B C 1
ATOM 2965 O O . LYS B 2 169 ? -9.105 -30.155 41.650 1.00 50.82 169 LYS B O 1
ATOM 2971 N N . ASP B 2 170 ? -7.492 -31.439 42.541 1.00 47.54 170 ASP B N 1
ATOM 2972 C CA . ASP B 2 170 ? -7.771 -31.008 43.907 1.00 42.80 170 ASP B CA 1
ATOM 2973 C C . ASP B 2 170 ? -6.831 -29.919 44.409 1.00 41.87 170 ASP B C 1
ATOM 2974 O O . ASP B 2 170 ? -6.958 -29.501 45.566 1.00 41.59 170 ASP B O 1
ATOM 2979 N N . SER B 2 171 ? -5.888 -29.465 43.582 1.00 35.82 171 SER B N 1
ATOM 2980 C CA . SER B 2 171 ? -4.981 -28.366 43.908 1.00 33.93 171 SER B CA 1
ATOM 2981 C C . SER B 2 171 ? -4.086 -28.661 45.110 1.00 36.59 171 SER B C 1
ATOM 2982 O O . SER B 2 171 ? -3.591 -27.730 45.752 1.00 31.59 171 SER B O 1
ATOM 2985 N N . THR B 2 172 ? -3.852 -29.933 45.435 1.00 35.01 172 THR B N 1
ATOM 2986 C CA . THR B 2 172 ? -2.954 -30.269 46.528 1.00 33.38 172 THR B CA 1
ATOM 2987 C C . THR B 2 172 ? -1.554 -30.554 45.992 1.00 37.24 172 THR B C 1
ATOM 2988 O O . THR B 2 172 ? -1.305 -30.560 44.783 1.00 32.36 172 THR B O 1
ATOM 2992 N N . TYR B 2 173 ? -0.627 -30.788 46.915 1.00 27.62 173 TYR B N 1
ATOM 2993 C CA . TYR B 2 173 ? 0.735 -31.185 46.609 1.00 26.05 173 TYR B CA 1
ATOM 2994 C C . TYR B 2 173 ? 1.014 -32.537 47.247 1.00 32.67 173 TYR B C 1
ATOM 2995 O O . TYR B 2 173 ? 0.338 -32.949 48.191 1.00 30.89 173 TYR B O 1
ATOM 3004 N N . SER B 2 174 ? 2.021 -33.227 46.721 1.00 25.90 174 SER B N 1
ATOM 3005 C CA . SER B 2 174 ? 2.518 -34.447 47.333 1.00 30.61 174 SER B CA 1
ATOM 3006 C C . SER B 2 174 ? 4.036 -34.405 47.328 1.00 32.30 174 SER B C 1
ATOM 3007 O O . SER B 2 174 ? 4.652 -33.783 46.460 1.00 29.64 174 SER B O 1
ATOM 3010 N N . LEU B 2 175 ? 4.634 -35.063 48.316 1.00 27.52 175 LEU B N 1
ATOM 3011 C CA . LEU B 2 175 ? 6.066 -34.973 48.543 1.00 28.41 175 LEU B CA 1
ATOM 3012 C C . LEU B 2 175 ? 6.601 -36.336 48.944 1.00 31.68 175 LEU B C 1
ATOM 3013 O O . LEU B 2 175 ? 5.940 -37.081 49.673 1.00 32.52 175 LEU B O 1
ATOM 3018 N N . SER B 2 176 ? 7.804 -36.647 48.479 1.00 28.17 176 SER B N 1
ATOM 3019 C CA . SER B 2 176 ? 8.519 -37.842 48.895 1.00 31.77 176 SER B CA 1
ATOM 3020 C C . SER B 2 176 ? 9.825 -37.428 49.554 1.00 33.08 176 SER B C 1
ATOM 3021 O O . SER B 2 176 ? 10.472 -36.470 49.123 1.00 31.17 176 SER B O 1
ATOM 3024 N N . SER B 2 177 ? 10.192 -38.136 50.615 1.00 35.07 177 SER B N 1
ATOM 3025 C CA . SER B 2 177 ? 11.516 -38.042 51.211 1.00 29.69 177 SER B CA 1
ATOM 3026 C C . SER B 2 177 ? 12.115 -39.439 51.218 1.00 32.69 177 SER B C 1
ATOM 3027 O O . SER B 2 177 ? 11.468 -40.388 51.672 1.00 34.73 177 SER B O 1
ATOM 3030 N N . THR B 2 178 ? 13.330 -39.571 50.696 1.00 33.53 178 THR B N 1
ATOM 3031 C CA . THR B 2 178 ? 13.978 -40.869 50.549 1.00 33.65 178 THR B CA 1
ATOM 3032 C C . THR B 2 178 ? 15.249 -40.886 51.383 1.00 30.88 178 THR B C 1
ATOM 3033 O O . THR B 2 178 ? 16.159 -40.083 51.151 1.00 27.58 178 THR B O 1
ATOM 3037 N N . LEU B 2 179 ? 15.303 -41.794 52.355 1.00 33.20 179 LEU B N 1
ATOM 3038 C CA . LEU B 2 179 ? 16.485 -41.991 53.181 1.00 36.51 179 LEU B CA 1
ATOM 3039 C C . LEU B 2 179 ? 17.324 -43.115 52.590 1.00 34.65 179 LEU B C 1
ATOM 3040 O O . LEU B 2 179 ? 16.819 -44.223 52.383 1.00 33.19 179 LEU B O 1
ATOM 3045 N N . THR B 2 180 ? 18.597 -42.829 52.320 1.00 36.17 180 THR B N 1
ATOM 3046 C CA . THR B 2 180 ? 19.505 -43.794 51.709 1.00 43.97 180 THR B CA 1
ATOM 3047 C C . THR B 2 180 ? 20.647 -44.088 52.670 1.00 45.60 180 THR B C 1
ATOM 3048 O O . THR B 2 180 ? 21.373 -43.176 53.079 1.00 44.75 180 THR B O 1
ATOM 3052 N N . LEU B 2 181 ? 20.805 -45.361 53.018 1.00 45.69 181 LEU B N 1
ATOM 3053 C CA . LEU B 2 181 ? 21.880 -45.823 53.879 1.00 54.27 181 LEU B CA 1
ATOM 3054 C C . LEU B 2 181 ? 22.527 -47.050 53.260 1.00 52.38 181 LEU B C 1
ATOM 3055 O O . LEU B 2 181 ? 21.885 -47.805 52.524 1.00 48.23 181 LEU B O 1
ATOM 3060 N N . SER B 2 182 ? 23.806 -47.243 53.563 1.00 55.68 182 SER B N 1
ATOM 3061 C CA . SER B 2 182 ? 24.441 -48.511 53.242 1.00 64.12 182 SER B CA 1
ATOM 3062 C C . SER B 2 182 ? 23.715 -49.633 53.971 1.00 57.58 182 SER B C 1
ATOM 3063 O O . SER B 2 182 ? 23.211 -49.446 55.082 1.00 56.68 182 SER B O 1
ATOM 3066 N N . LYS B 2 183 ? 23.635 -50.799 53.324 1.00 57.37 183 LYS B N 1
ATOM 3067 C CA . LYS B 2 183 ? 23.032 -51.961 53.969 1.00 58.04 183 LYS B CA 1
ATOM 3068 C C . LYS B 2 183 ? 23.677 -52.242 55.321 1.00 60.89 183 LYS B C 1
ATOM 3069 O O . LYS B 2 183 ? 23.003 -52.703 56.249 1.00 60.82 183 LYS B O 1
ATOM 3075 N N . ALA B 2 184 ? 24.974 -51.951 55.454 1.00 61.62 184 ALA B N 1
ATOM 3076 C CA . ALA B 2 184 ? 25.654 -52.119 56.734 1.00 63.42 184 ALA B CA 1
ATOM 3077 C C . ALA B 2 184 ? 25.061 -51.201 57.796 1.00 63.33 184 ALA B C 1
ATOM 3078 O O . ALA B 2 184 ? 24.676 -51.656 58.880 1.00 62.65 184 ALA B O 1
ATOM 3080 N N . ASP B 2 185 ? 24.981 -49.899 57.502 1.00 60.38 185 ASP B N 1
ATOM 3081 C CA . ASP B 2 185 ? 24.422 -48.957 58.468 1.00 57.90 185 ASP B CA 1
ATOM 3082 C C . ASP B 2 185 ? 22.970 -49.289 58.784 1.00 55.90 185 ASP B C 1
ATOM 3083 O O . ASP B 2 185 ? 22.524 -49.135 59.927 1.00 58.26 185 ASP B O 1
ATOM 3088 N N . TYR B 2 186 ? 22.219 -49.756 57.784 1.00 56.67 186 TYR B N 1
ATOM 3089 C CA . TYR B 2 186 ? 20.813 -50.080 58.002 1.00 52.88 186 TYR B CA 1
ATOM 3090 C C . TYR B 2 186 ? 20.643 -51.231 58.982 1.00 56.17 186 TYR B C 1
ATOM 3091 O O . TYR B 2 186 ? 19.641 -51.288 59.703 1.00 53.72 186 TYR B O 1
ATOM 3100 N N . GLU B 2 187 ? 21.614 -52.145 59.034 1.00 59.50 187 GLU B N 1
ATOM 3101 C CA . GLU B 2 187 ? 21.464 -53.358 59.830 1.00 62.60 187 GLU B CA 1
ATOM 3102 C C . GLU B 2 187 ? 21.657 -53.093 61.319 1.00 59.18 187 GLU B C 1
ATOM 3103 O O . GLU B 2 187 ? 20.994 -53.722 62.152 1.00 62.97 187 GLU B O 1
ATOM 3109 N N . LYS B 2 188 ? 22.559 -52.174 61.670 1.00 59.33 188 LYS B N 1
ATOM 3110 C CA . LYS B 2 188 ? 22.849 -51.905 63.076 1.00 63.35 188 LYS B CA 1
ATOM 3111 C C . LYS B 2 188 ? 21.614 -51.410 63.822 1.00 62.21 188 LYS B C 1
ATOM 3112 O O . LYS B 2 188 ? 21.403 -51.755 64.991 1.00 62.51 188 LYS B O 1
ATOM 3118 N N . HIS B 2 189 ? 20.777 -50.623 63.159 1.00 61.02 189 HIS B N 1
ATOM 3119 C CA . HIS B 2 189 ? 19.722 -49.880 63.828 1.00 55.15 189 HIS B CA 1
ATOM 3120 C C . HIS B 2 189 ? 18.360 -50.537 63.627 1.00 55.04 189 HIS B C 1
ATOM 3121 O O . HIS B 2 189 ? 18.174 -51.387 62.752 1.00 56.10 189 HIS B O 1
ATOM 3128 N N . LYS B 2 190 ? 17.398 -50.116 64.452 1.00 52.33 190 LYS B N 1
ATOM 3129 C CA . LYS B 2 190 ? 16.112 -50.796 64.580 1.00 50.55 190 LYS B CA 1
ATOM 3130 C C . LYS B 2 190 ? 14.916 -49.923 64.229 1.00 49.00 190 LYS B C 1
ATOM 3131 O O . LYS B 2 190 ? 14.033 -50.365 63.485 1.00 45.42 190 LYS B O 1
ATOM 3137 N N . VAL B 2 191 ? 14.840 -48.706 64.759 1.00 46.16 191 VAL B N 1
ATOM 3138 C CA . VAL B 2 191 ? 13.654 -47.864 64.631 1.00 47.35 191 VAL B CA 1
ATOM 3139 C C . VAL B 2 191 ? 13.891 -46.837 63.532 1.00 39.90 191 VAL B C 1
ATOM 3140 O O . VAL B 2 191 ? 14.865 -46.079 63.580 1.00 41.06 191 VAL B O 1
ATOM 3144 N N . TYR B 2 192 ? 12.992 -46.801 62.550 1.00 41.61 192 TYR B N 1
ATOM 3145 C CA . TYR B 2 192 ? 13.068 -45.864 61.434 1.00 40.81 192 TYR B CA 1
ATOM 3146 C C . TYR B 2 192 ? 11.773 -45.069 61.374 1.00 34.75 192 TYR B C 1
ATOM 3147 O O . TYR B 2 192 ? 10.689 -45.653 61.276 1.00 36.33 192 TYR B O 1
ATOM 3156 N N . ALA B 2 193 ? 11.886 -43.742 61.431 1.00 38.99 193 ALA B N 1
ATOM 3157 C CA . ALA B 2 193 ? 10.719 -42.874 61.504 1.00 38.05 193 ALA B CA 1
ATOM 3158 C C . ALA B 2 193 ? 10.938 -41.611 60.685 1.00 31.64 193 ALA B C 1
ATOM 3159 O O . ALA B 2 193 ? 12.036 -41.047 60.675 1.00 29.56 193 ALA B O 1
ATOM 3161 N N . CYS B 2 194 ? 9.891 -41.172 59.993 1.00 38.57 194 CYS B N 1
ATOM 3162 C CA . CYS B 2 194 ? 9.856 -39.846 59.393 1.00 34.24 194 CYS B CA 1
ATOM 3163 C C . CYS B 2 194 ? 8.831 -39.015 60.147 1.00 28.01 194 CYS B C 1
ATOM 3164 O O . CYS B 2 194 ? 7.706 -39.470 60.385 1.00 29.93 194 CYS B O 1
ATOM 3167 N N . GLU B 2 195 ? 9.234 -37.815 60.549 1.00 31.09 195 GLU B N 1
ATOM 3168 C CA . GLU B 2 195 ? 8.394 -36.917 61.327 1.00 34.39 195 GLU B CA 1
ATOM 3169 C C . GLU B 2 195 ? 7.969 -35.760 60.434 1.00 32.40 195 GLU B C 1
ATOM 3170 O O . GLU B 2 195 ? 8.820 -35.065 59.870 1.00 29.96 195 GLU B O 1
ATOM 3176 N N . VAL B 2 196 ? 6.661 -35.554 60.319 1.00 32.03 196 VAL B N 1
ATOM 3177 C CA . VAL B 2 196 ? 6.079 -34.634 59.349 1.00 29.75 196 VAL B CA 1
ATOM 3178 C C . VAL B 2 196 ? 5.424 -33.480 60.096 1.00 31.07 196 VAL B C 1
ATOM 3179 O O . VAL B 2 196 ? 4.535 -33.694 60.930 1.00 32.58 196 VAL B O 1
ATOM 3183 N N . THR B 2 197 ? 5.853 -32.259 59.784 1.00 29.40 197 THR B N 1
ATOM 3184 C CA . THR B 2 197 ? 5.273 -31.041 60.334 1.00 28.77 197 THR B CA 1
ATOM 3185 C C . THR B 2 197 ? 4.543 -30.305 59.220 1.00 34.80 197 THR B C 1
ATOM 3186 O O . THR B 2 197 ? 5.123 -30.053 58.156 1.00 29.55 197 THR B O 1
ATOM 3190 N N . HIS B 2 198 ? 3.277 -29.968 59.463 1.00 31.93 198 HIS B N 1
ATOM 3191 C CA . HIS B 2 198 ? 2.463 -29.296 58.459 1.00 33.41 198 HIS B CA 1
ATOM 3192 C C . HIS B 2 198 ? 1.294 -28.597 59.140 1.00 31.42 198 HIS B C 1
ATOM 3193 O O . HIS B 2 198 ? 0.731 -29.114 60.109 1.00 26.87 198 HIS B O 1
ATOM 3200 N N . GLN B 2 199 ? 0.913 -27.436 58.599 1.00 27.47 199 GLN B N 1
ATOM 3201 C CA . GLN B 2 199 ? -0.054 -26.579 59.278 1.00 29.62 199 GLN B CA 1
ATOM 3202 C C . GLN B 2 199 ? -1.452 -27.186 59.322 1.00 28.90 199 GLN B C 1
ATOM 3203 O O . GLN B 2 199 ? -2.288 -26.722 60.102 1.00 29.93 199 GLN B O 1
ATOM 3209 N N . GLY B 2 200 ? -1.729 -28.211 58.514 1.00 30.13 200 GLY B N 1
ATOM 3210 C CA . GLY B 2 200 ? -2.984 -28.930 58.649 1.00 31.03 200 GLY B CA 1
ATOM 3211 C C . GLY B 2 200 ? -3.026 -29.931 59.786 1.00 34.39 200 GLY B C 1
ATOM 3212 O O . GLY B 2 200 ? -4.097 -30.472 60.083 1.00 32.78 200 GLY B O 1
ATOM 3213 N N . LEU B 2 201 ? -1.892 -30.186 60.430 1.00 29.05 201 LEU B N 1
ATOM 3214 C CA . LEU B 2 201 ? -1.802 -31.133 61.535 1.00 31.73 201 LEU B CA 1
ATOM 3215 C C . LEU B 2 201 ? -1.789 -30.371 62.853 1.00 32.92 201 LEU B C 1
ATOM 3216 O O . LEU B 2 201 ? -1.080 -29.368 62.986 1.00 27.86 201 LEU B O 1
ATOM 3221 N N . SER B 2 202 ? -2.575 -30.844 63.825 1.00 34.71 202 SER B N 1
ATOM 3222 C CA . SER B 2 202 ? -2.575 -30.205 65.138 1.00 32.35 202 SER B CA 1
ATOM 3223 C C . SER B 2 202 ? -1.181 -30.226 65.754 1.00 31.68 202 SER B C 1
ATOM 3224 O O . SER B 2 202 ? -0.778 -29.276 66.436 1.00 33.27 202 SER B O 1
ATOM 3227 N N . SER B 2 203 ? -0.433 -31.297 65.516 1.00 31.65 203 SER B N 1
ATOM 3228 C CA . SER B 2 203 ? 0.952 -31.426 65.942 1.00 33.18 203 SER B CA 1
ATOM 3229 C C . SER B 2 203 ? 1.628 -32.411 65.000 1.00 27.11 203 SER B C 1
ATOM 3230 O O . SER B 2 203 ? 0.943 -33.128 64.261 1.00 29.18 203 SER B O 1
ATOM 3233 N N . PRO B 2 204 ? 2.964 -32.448 64.971 1.00 30.58 204 PRO B N 1
ATOM 3234 C CA . PRO B 2 204 ? 3.650 -33.279 63.972 1.00 30.56 204 PRO B CA 1
ATOM 3235 C C . PRO B 2 204 ? 3.257 -34.747 64.054 1.00 34.57 204 PRO B C 1
ATOM 3236 O O . PRO B 2 204 ? 3.051 -35.301 65.137 1.00 32.75 204 PRO B O 1
ATOM 3240 N N . VAL B 2 205 ? 3.155 -35.372 62.883 1.00 34.27 205 VAL B N 1
ATOM 3241 C CA . VAL B 2 205 ? 2.791 -36.778 62.752 1.00 34.07 205 VAL B CA 1
ATOM 3242 C C . VAL B 2 205 ? 4.050 -37.579 62.466 1.00 35.13 205 VAL B C 1
ATOM 3243 O O . VAL B 2 205 ? 4.829 -37.226 61.572 1.00 33.24 205 VAL B O 1
ATOM 3247 N N . THR B 2 206 ? 4.256 -38.653 63.222 1.00 38.31 206 THR B N 1
ATOM 3248 C CA . THR B 2 206 ? 5.348 -39.586 62.984 1.00 35.28 206 THR B CA 1
ATOM 3249 C C . THR B 2 206 ? 4.775 -40.910 62.500 1.00 37.21 206 THR B C 1
ATOM 3250 O O . THR B 2 206 ? 3.794 -41.408 63.061 1.00 37.25 206 THR B O 1
ATOM 3254 N N . LYS B 2 207 ? 5.369 -41.454 61.443 1.00 33.52 207 LYS B N 1
ATOM 3255 C CA . LYS B 2 207 ? 5.118 -42.817 60.999 1.00 35.67 207 LYS B CA 1
ATOM 3256 C C . LYS B 2 207 ? 6.432 -43.575 61.071 1.00 35.55 207 LYS B C 1
ATOM 3257 O O . LYS B 2 207 ? 7.489 -43.025 60.748 1.00 31.68 207 LYS B O 1
ATOM 3263 N N . SER B 2 208 ? 6.372 -44.830 61.512 1.00 35.92 208 SER B N 1
ATOM 3264 C CA . SER B 2 208 ? 7.598 -45.553 61.809 1.00 37.39 208 SER B CA 1
ATOM 3265 C C . SER B 2 208 ? 7.410 -47.047 61.586 1.00 39.53 208 SER B C 1
ATOM 3266 O O . SER B 2 208 ? 6.289 -47.548 61.474 1.00 39.81 208 SER B O 1
ATOM 3269 N N . PHE B 2 209 ? 8.540 -47.747 61.511 1.00 43.66 209 PHE B N 1
ATOM 3270 C CA . PHE B 2 209 ? 8.580 -49.202 61.505 1.00 42.54 209 PHE B CA 1
ATOM 3271 C C . PHE B 2 209 ? 9.839 -49.652 62.232 1.00 45.31 209 PHE B C 1
ATOM 3272 O O . PHE B 2 209 ? 10.783 -48.878 62.418 1.00 45.15 209 PHE B O 1
ATOM 3280 N N . ASN B 2 210 ? 9.842 -50.916 62.641 1.00 50.26 210 ASN B N 1
ATOM 3281 C CA . ASN B 2 210 ? 11.019 -51.566 63.203 1.00 49.16 210 ASN B CA 1
ATOM 3282 C C . ASN B 2 210 ? 11.560 -52.555 62.182 1.00 49.13 210 ASN B C 1
ATOM 3283 O O . ASN B 2 210 ? 10.804 -53.378 61.655 1.00 49.75 210 ASN B O 1
ATOM 3288 N N . ARG B 2 211 ? 12.861 -52.466 61.901 1.00 47.83 211 ARG B N 1
ATOM 3289 C CA . ARG B 2 211 ? 13.496 -53.293 60.879 1.00 53.11 211 ARG B CA 1
ATOM 3290 C C . ARG B 2 211 ? 13.262 -54.777 61.131 1.00 60.39 211 ARG B C 1
ATOM 3291 O O . ARG B 2 211 ? 13.743 -55.328 62.127 1.00 58.19 211 ARG B O 1
ATOM 3299 N N . GLY B 2 212 ? 12.525 -55.428 60.236 1.00 64.05 212 GLY B N 1
ATOM 3300 C CA . GLY B 2 212 ? 12.217 -56.840 60.377 1.00 64.14 212 GLY B CA 1
ATOM 3301 C C . GLY B 2 212 ? 10.735 -57.116 60.542 1.00 68.39 212 GLY B C 1
ATOM 3302 O O . GLY B 2 212 ? 10.049 -56.444 61.313 1.00 65.93 212 GLY B O 1
ATOM 3303 N N . ALA C 3 1 ? 16.705 0.072 22.131 1.00 35.64 512 ALA F N 1
ATOM 3304 C CA . ALA C 3 1 ? 17.099 -1.282 22.507 1.00 35.98 512 ALA F CA 1
ATOM 3305 C C . ALA C 3 1 ? 18.266 -1.769 21.653 1.00 37.47 512 ALA F C 1
ATOM 3306 O O . ALA C 3 1 ? 18.652 -1.121 20.678 1.00 42.56 512 ALA F O 1
ATOM 3308 N N . VAL C 3 2 ? 18.821 -2.924 22.028 1.00 28.14 513 VAL F N 1
ATOM 3309 C CA . VAL C 3 2 ? 19.924 -3.507 21.272 1.00 26.43 513 VAL F CA 1
ATOM 3310 C C . VAL C 3 2 ? 19.434 -3.985 19.908 1.00 27.19 513 VAL F C 1
ATOM 3311 O O . VAL C 3 2 ? 18.246 -4.248 19.696 1.00 25.32 513 VAL F O 1
ATOM 3315 N N . GLY C 3 3 ? 20.376 -4.120 18.975 1.00 22.93 514 GLY F N 1
ATOM 3316 C CA . GLY C 3 3 ? 20.046 -4.534 17.624 1.00 27.49 514 GLY F CA 1
ATOM 3317 C C . GLY C 3 3 ? 21.227 -5.168 16.924 1.00 25.32 514 GLY F C 1
ATOM 3318 O O . GLY C 3 3 ? 22.377 -5.043 17.358 1.00 28.11 514 GLY F O 1
ATOM 3319 N N . LEU C 3 4 ? 20.928 -5.852 15.815 1.00 25.49 515 LEU F N 1
ATOM 3320 C CA . LEU C 3 4 ? 21.941 -6.584 15.062 1.00 24.34 515 LEU F CA 1
ATOM 3321 C C . LEU C 3 4 ? 21.954 -6.209 13.585 1.00 30.20 515 LEU F C 1
ATOM 3322 O O . LEU C 3 4 ? 22.438 -6.991 12.761 1.00 30.26 515 LEU F O 1
ATOM 3327 N N . GLY C 3 5 ? 21.430 -5.045 13.229 1.00 33.42 516 GLY F N 1
ATOM 3328 C CA . GLY C 3 5 ? 21.479 -4.608 11.854 1.00 30.10 516 GLY F CA 1
ATOM 3329 C C . GLY C 3 5 ? 20.339 -5.152 11.014 1.00 33.68 516 GLY F C 1
ATOM 3330 O O . GLY C 3 5 ? 19.407 -5.806 11.497 1.00 27.95 516 GLY F O 1
ATOM 3331 N N . ALA C 3 6 ? 20.443 -4.883 9.715 1.00 31.71 517 ALA F N 1
ATOM 3332 C CA . ALA C 3 6 ? 19.355 -5.150 8.788 1.00 31.75 517 ALA F CA 1
ATOM 3333 C C . ALA C 3 6 ? 19.157 -6.645 8.567 1.00 35.51 517 ALA F C 1
ATOM 3334 O O . ALA C 3 6 ? 20.079 -7.453 8.714 1.00 30.70 517 ALA F O 1
ATOM 3336 N N . VAL C 3 7 ? 17.925 -7.000 8.202 1.00 34.84 518 VAL F N 1
ATOM 3337 C CA . VAL C 3 7 ? 17.541 -8.356 7.846 1.00 37.24 518 VAL F CA 1
ATOM 3338 C C . VAL C 3 7 ? 16.812 -8.303 6.508 1.00 34.11 518 VAL F C 1
ATOM 3339 O O . VAL C 3 7 ? 16.522 -7.232 5.977 1.00 37.64 518 VAL F O 1
ATOM 3343 N N . PHE C 3 8 ? 16.515 -9.482 5.968 1.00 33.65 519 PHE F N 1
ATOM 3344 C CA . PHE C 3 8 ? 15.842 -9.583 4.678 1.00 38.80 519 PHE F CA 1
ATOM 3345 C C . PHE C 3 8 ? 14.357 -9.278 4.848 1.00 43.01 519 PHE F C 1
ATOM 3346 O O . PHE C 3 8 ? 13.654 -9.977 5.584 1.00 45.28 519 PHE F O 1
ATOM 3354 N N . LEU C 3 9 ? 13.883 -8.237 4.169 1.00 39.53 520 LEU F N 1
ATOM 3355 C CA . LEU C 3 9 ? 12.496 -7.805 4.263 1.00 43.47 520 LEU F CA 1
ATOM 3356 C C . LEU C 3 9 ? 11.659 -8.422 3.148 1.00 50.66 520 LEU F C 1
ATOM 3357 O O . LEU C 3 9 ? 12.172 -8.961 2.163 1.00 56.09 520 LEU F O 1
ATOM 3362 N N . GLY C 3 10 ? 10.347 -8.329 3.320 1.00 48.85 521 GLY F N 1
ATOM 3363 C CA . GLY C 3 10 ? 9.402 -8.957 2.419 1.00 52.65 521 GLY F CA 1
ATOM 3364 C C . GLY C 3 10 ? 8.162 -9.391 3.173 1.00 41.48 521 GLY F C 1
ATOM 3365 O O . GLY C 3 10 ? 7.313 -10.096 2.635 1.00 48.40 521 GLY F O 1
ATOM 3366 N N . GLN D 1 1 ? 14.389 -54.870 0.268 1.00 50.32 1 GLN C N 1
ATOM 3367 C CA . GLN D 1 1 ? 14.707 -55.952 -0.653 1.00 45.29 1 GLN C CA 1
ATOM 3368 C C . GLN D 1 1 ? 13.536 -56.238 -1.586 1.00 40.72 1 GLN C C 1
ATOM 3369 O O . GLN D 1 1 ? 13.730 -56.616 -2.740 1.00 40.75 1 GLN C O 1
ATOM 3375 N N . GLU D 1 2 ? 12.320 -56.052 -1.078 1.00 37.52 2 GLU C N 1
ATOM 3376 C CA . GLU D 1 2 ? 11.110 -56.369 -1.830 1.00 42.49 2 GLU C CA 1
ATOM 3377 C C . GLU D 1 2 ? 10.811 -55.222 -2.787 1.00 36.61 2 GLU C C 1
ATOM 3378 O O . GLU D 1 2 ? 10.508 -54.106 -2.354 1.00 36.07 2 GLU C O 1
ATOM 3384 N N . VAL D 1 3 ? 10.904 -55.496 -4.087 1.00 35.35 3 VAL C N 1
ATOM 3385 C CA . VAL D 1 3 ? 10.871 -54.467 -5.123 1.00 32.99 3 VAL C CA 1
ATOM 3386 C C . VAL D 1 3 ? 10.046 -54.973 -6.300 1.00 35.02 3 VAL C C 1
ATOM 3387 O O . VAL D 1 3 ? 10.097 -56.159 -6.644 1.00 31.33 3 VAL C O 1
ATOM 3391 N N . LEU D 1 4 ? 9.276 -54.074 -6.911 1.00 30.53 4 LEU C N 1
ATOM 3392 C CA . LEU D 1 4 ? 8.597 -54.337 -8.174 1.00 31.03 4 LEU C CA 1
ATOM 3393 C C . LEU D 1 4 ? 9.164 -53.387 -9.217 1.00 33.02 4 LEU C C 1
ATOM 3394 O O . LEU D 1 4 ? 9.142 -52.167 -9.021 1.00 26.79 4 LEU C O 1
ATOM 3399 N N . VAL D 1 5 ? 9.674 -53.941 -10.313 1.00 30.36 5 VAL C N 1
ATOM 3400 C CA . VAL D 1 5 ? 10.285 -53.165 -11.388 1.00 27.72 5 VAL C CA 1
ATOM 3401 C C . VAL D 1 5 ? 9.387 -53.261 -12.613 1.00 29.38 5 VAL C C 1
ATOM 3402 O O . VAL D 1 5 ? 9.083 -54.363 -13.086 1.00 28.71 5 VAL C O 1
ATOM 3406 N N . GLN D 1 6 ? 8.976 -52.112 -13.132 1.00 29.89 6 GLN C N 1
ATOM 3407 C CA . GLN D 1 6 ? 8.085 -52.046 -14.276 1.00 27.96 6 GLN C CA 1
ATOM 3408 C C . GLN D 1 6 ? 8.855 -51.675 -15.537 1.00 31.61 6 GLN C C 1
ATOM 3409 O O . GLN D 1 6 ? 9.970 -51.152 -15.484 1.00 34.47 6 GLN C O 1
ATOM 3415 N N . SER D 1 7 ? 8.246 -51.973 -16.683 1.00 28.49 7 SER C N 1
ATOM 3416 C CA . SER D 1 7 ? 8.848 -51.648 -17.964 1.00 31.41 7 SER C CA 1
ATOM 3417 C C . SER D 1 7 ? 8.757 -50.143 -18.230 1.00 33.23 7 SER C C 1
ATOM 3418 O O . SER D 1 7 ? 8.047 -49.400 -17.546 1.00 29.65 7 SER C O 1
ATOM 3421 N N . GLY D 1 8 ? 9.489 -49.701 -19.249 1.00 33.12 8 GLY C N 1
ATOM 3422 C CA . GLY D 1 8 ? 9.655 -48.288 -19.521 1.00 32.46 8 GLY C CA 1
ATOM 3423 C C . GLY D 1 8 ? 8.416 -47.625 -20.099 1.00 28.55 8 GLY C C 1
ATOM 3424 O O . GLY D 1 8 ? 7.395 -48.249 -20.386 1.00 28.64 8 GLY C O 1
ATOM 3425 N N . ALA D 1 9 ? 8.533 -46.309 -20.280 1.00 30.31 9 ALA C N 1
ATOM 3426 C CA . ALA D 1 9 ? 7.414 -45.494 -20.732 1.00 30.97 9 ALA C CA 1
ATOM 3427 C C . ALA D 1 9 ? 6.968 -45.896 -22.135 1.00 28.98 9 ALA C C 1
ATOM 3428 O O . ALA D 1 9 ? 7.759 -46.368 -22.953 1.00 29.67 9 ALA C O 1
ATOM 3430 N N . GLU D 1 10 ? 5.680 -45.691 -22.409 1.00 28.41 10 GLU C N 1
ATOM 3431 C CA . GLU D 1 10 ? 5.061 -46.085 -23.664 1.00 30.16 10 GLU C CA 1
ATOM 3432 C C . GLU D 1 10 ? 4.352 -44.895 -24.294 1.00 32.13 10 GLU C C 1
ATOM 3433 O O . GLU D 1 10 ? 3.845 -44.012 -23.597 1.00 32.36 10 GLU C O 1
ATOM 3439 N N . VAL D 1 11 ? 4.320 -44.882 -25.625 1.00 31.82 11 VAL C N 1
ATOM 3440 C CA . VAL D 1 11 ? 3.565 -43.899 -26.396 1.00 34.40 11 VAL C CA 1
ATOM 3441 C C . VAL D 1 11 ? 2.785 -44.647 -27.468 1.00 33.95 11 VAL C C 1
ATOM 3442 O O . VAL D 1 11 ? 3.374 -45.391 -28.261 1.00 36.11 11 VAL C O 1
ATOM 3446 N N . LYS D 1 12 ? 1.467 -44.457 -27.491 1.00 32.15 12 LYS C N 1
ATOM 3447 C CA . LYS D 1 12 ? 0.591 -45.171 -28.408 1.00 35.22 12 LYS C CA 1
ATOM 3448 C C . LYS D 1 12 ? -0.352 -44.194 -29.095 1.00 40.09 12 LYS C C 1
ATOM 3449 O O . LYS D 1 12 ? -0.745 -43.179 -28.515 1.00 34.73 12 LYS C O 1
ATOM 3455 N N . LYS D 1 13 ? -0.713 -44.512 -30.340 1.00 33.46 13 LYS C N 1
ATOM 3456 C CA . LYS D 1 13 ? -1.773 -43.791 -31.023 1.00 34.54 13 LYS C CA 1
ATOM 3457 C C . LYS D 1 13 ? -3.124 -44.258 -30.492 1.00 30.44 13 LYS C C 1
ATOM 3458 O O . LYS D 1 13 ? -3.234 -45.350 -29.930 1.00 33.60 13 LYS C O 1
ATOM 3464 N N . PRO D 1 14 ? -4.170 -43.446 -30.644 1.00 33.92 14 PRO C N 1
ATOM 3465 C CA . PRO D 1 14 ? -5.509 -43.902 -30.254 1.00 32.44 14 PRO C CA 1
ATOM 3466 C C . PRO D 1 14 ? -5.893 -45.174 -30.996 1.00 39.80 14 PRO C C 1
ATOM 3467 O O . PRO D 1 14 ? -5.567 -45.354 -32.171 1.00 36.91 14 PRO C O 1
ATOM 3471 N N . GLY D 1 15 ? -6.584 -46.067 -30.289 1.00 38.64 15 GLY C N 1
ATOM 3472 C CA . GLY D 1 15 ? -7.020 -47.325 -30.845 1.00 33.90 15 GLY C CA 1
ATOM 3473 C C . GLY D 1 15 ? -6.040 -48.468 -30.697 1.00 36.58 15 GLY C C 1
ATOM 3474 O O . GLY D 1 15 ? -6.448 -49.632 -30.789 1.00 35.03 15 GLY C O 1
ATOM 3475 N N . ALA D 1 16 ? -4.763 -48.177 -30.465 1.00 29.18 16 ALA C N 1
ATOM 3476 C CA . ALA D 1 16 ? -3.752 -49.219 -30.353 1.00 30.65 16 ALA C CA 1
ATOM 3477 C C . ALA D 1 16 ? -3.864 -49.900 -28.986 1.00 28.85 16 ALA C C 1
ATOM 3478 O O . ALA D 1 16 ? -4.760 -49.610 -28.190 1.00 32.26 16 ALA C O 1
ATOM 3480 N N . SER D 1 17 ? -2.947 -50.822 -28.707 1.00 28.11 17 SER C N 1
ATOM 3481 C CA . SER D 1 17 ? -2.888 -51.536 -27.442 1.00 29.71 17 SER C CA 1
ATOM 3482 C C . SER D 1 17 ? -1.542 -51.282 -26.780 1.00 32.08 17 SER C C 1
ATOM 3483 O O . SER D 1 17 ? -0.577 -50.873 -27.430 1.00 32.17 17 SER C O 1
ATOM 3486 N N . VAL D 1 18 ? -1.482 -51.534 -25.474 1.00 32.48 18 VAL C N 1
ATOM 3487 C CA . VAL D 1 18 ? -0.241 -51.406 -24.718 1.00 33.39 18 VAL C CA 1
ATOM 3488 C C . VAL D 1 18 ? -0.122 -52.593 -23.771 1.00 29.15 18 VAL C C 1
ATOM 3489 O O . VAL D 1 18 ? -1.117 -53.050 -23.198 1.00 32.72 18 VAL C O 1
ATOM 3493 N N . LYS D 1 19 ? 1.097 -53.106 -23.626 1.00 33.08 19 LYS C N 1
ATOM 3494 C CA . LYS D 1 19 ? 1.402 -54.189 -22.698 1.00 28.66 19 LYS C CA 1
ATOM 3495 C C . LYS D 1 19 ? 2.514 -53.722 -21.771 1.00 33.32 19 LYS C C 1
ATOM 3496 O O . LYS D 1 19 ? 3.625 -53.430 -22.228 1.00 35.58 19 LYS C O 1
ATOM 3502 N N . VAL D 1 20 ? 2.215 -53.639 -20.477 1.00 28.76 20 VAL C N 1
ATOM 3503 C CA . VAL D 1 20 ? 3.183 -53.219 -19.472 1.00 30.36 20 VAL C CA 1
ATOM 3504 C C . VAL D 1 20 ? 3.474 -54.394 -18.548 1.00 27.29 20 VAL C C 1
ATOM 3505 O O . VAL D 1 20 ? 2.564 -55.127 -18.143 1.00 26.55 20 VAL C O 1
ATOM 3509 N N . SER D 1 21 ? 4.747 -54.572 -18.219 1.00 26.16 21 SER C N 1
ATOM 3510 C CA . SER D 1 21 ? 5.194 -55.674 -17.386 1.00 30.07 21 SER C CA 1
ATOM 3511 C C . SER D 1 21 ? 5.592 -55.157 -16.010 1.00 25.82 21 SER C C 1
ATOM 3512 O O . SER D 1 21 ? 5.823 -53.962 -15.810 1.00 26.08 21 SER C O 1
ATOM 3515 N N . CYS D 1 22 ? 5.670 -56.087 -15.061 1.00 25.34 22 CYS C N 1
ATOM 3516 C CA . CYS D 1 22 ? 5.965 -55.765 -13.667 1.00 28.62 22 CYS C CA 1
ATOM 3517 C C . CYS D 1 22 ? 6.605 -57.001 -13.054 1.00 30.25 22 CYS C C 1
ATOM 3518 O O . CYS D 1 22 ? 5.928 -58.017 -12.879 1.00 27.41 22 CYS C O 1
ATOM 3521 N N . ARG D 1 23 ? 7.896 -56.925 -12.742 1.00 30.58 23 ARG C N 1
ATOM 3522 C CA . ARG D 1 23 ? 8.654 -58.077 -12.274 1.00 28.49 23 ARG C CA 1
ATOM 3523 C C . ARG D 1 23 ? 8.979 -57.940 -10.791 1.00 30.39 23 ARG C C 1
ATOM 3524 O O . ARG D 1 23 ? 9.383 -56.869 -10.330 1.00 26.08 23 ARG C O 1
ATOM 3532 N N . ALA D 1 24 ? 8.824 -59.040 -10.055 1.00 26.68 24 ALA C N 1
ATOM 3533 C CA . ALA D 1 24 ? 9.017 -59.050 -8.610 1.00 32.01 24 ALA C CA 1
ATOM 3534 C C . ALA D 1 24 ? 10.438 -59.469 -8.253 1.00 31.29 24 ALA C C 1
ATOM 3535 O O . ALA D 1 24 ? 10.955 -60.457 -8.786 1.00 30.27 24 ALA C O 1
ATOM 3537 N N . PHE D 1 25 ? 11.060 -58.718 -7.343 1.00 27.44 25 PHE C N 1
ATOM 3538 C CA . PHE D 1 25 ? 12.369 -59.040 -6.792 1.00 33.33 25 PHE C CA 1
ATOM 3539 C C . PHE D 1 25 ? 12.284 -59.040 -5.273 1.00 33.90 25 PHE C C 1
ATOM 3540 O O . PHE D 1 25 ? 11.466 -58.329 -4.684 1.00 35.49 25 PHE C O 1
ATOM 3548 N N . GLY D 1 26 ? 13.146 -59.834 -4.643 1.00 37.12 26 GLY C N 1
ATOM 3549 C CA . GLY D 1 26 ? 13.273 -59.810 -3.200 1.00 34.62 26 GLY C CA 1
ATOM 3550 C C . GLY D 1 26 ? 12.164 -60.487 -2.429 1.00 36.10 26 GLY C C 1
ATOM 3551 O O . GLY D 1 26 ? 12.153 -60.405 -1.195 1.00 36.02 26 GLY C O 1
ATOM 3552 N N . TYR D 1 27 ? 11.224 -61.138 -3.108 1.00 36.08 27 TYR C N 1
ATOM 3553 C CA . TYR D 1 27 ? 10.187 -61.917 -2.444 1.00 30.25 27 TYR C CA 1
ATOM 3554 C C . TYR D 1 27 ? 9.615 -62.888 -3.466 1.00 30.86 27 TYR C C 1
ATOM 3555 O O . TYR D 1 27 ? 9.846 -62.761 -4.671 1.00 31.27 27 TYR C O 1
ATOM 3564 N N . THR D 1 28 ? 8.858 -63.862 -2.970 1.00 32.14 28 THR C N 1
ATOM 3565 C CA . THR D 1 28 ? 8.326 -64.920 -3.819 1.00 29.70 28 THR C CA 1
ATOM 3566 C C . THR D 1 28 ? 7.136 -64.383 -4.606 1.00 27.67 28 THR C C 1
ATOM 3567 O O . THR D 1 28 ? 6.102 -64.035 -4.026 1.00 23.62 28 THR C O 1
ATOM 3571 N N . PHE D 1 29 ? 7.288 -64.339 -5.931 1.00 27.86 29 PHE C N 1
ATOM 3572 C CA . PHE D 1 29 ? 6.287 -63.740 -6.811 1.00 25.35 29 PHE C CA 1
ATOM 3573 C C . PHE D 1 29 ? 4.913 -64.375 -6.623 1.00 28.24 29 PHE C C 1
ATOM 3574 O O . PHE D 1 29 ? 3.901 -63.673 -6.535 1.00 23.70 29 PHE C O 1
ATOM 3582 N N . THR D 1 30 ? 4.855 -65.708 -6.550 1.00 26.87 30 THR C N 1
ATOM 3583 C CA . THR D 1 30 ? 3.569 -66.381 -6.409 1.00 24.83 30 THR C CA 1
ATOM 3584 C C . THR D 1 30 ? 2.976 -66.256 -5.005 1.00 24.93 30 THR C C 1
ATOM 3585 O O . THR D 1 30 ? 1.923 -66.842 -4.748 1.00 26.42 30 THR C O 1
ATOM 3589 N N . GLY D 1 31 ? 3.591 -65.491 -4.108 1.00 26.91 31 GLY C N 1
ATOM 3590 C CA . GLY D 1 31 ? 3.134 -65.430 -2.736 1.00 26.35 31 GLY C CA 1
ATOM 3591 C C . GLY D 1 31 ? 2.112 -64.365 -2.406 1.00 27.89 31 GLY C C 1
ATOM 3592 O O . GLY D 1 31 ? 1.574 -64.373 -1.296 1.00 28.05 31 GLY C O 1
ATOM 3593 N N . ASN D 1 32 ? 1.821 -63.441 -3.323 1.00 23.52 32 ASN C N 1
ATOM 3594 C CA . ASN D 1 32 ? 0.935 -62.326 -3.014 1.00 26.37 32 ASN C CA 1
ATOM 3595 C C . ASN D 1 32 ? 0.146 -61.920 -4.246 1.00 22.67 32 ASN C C 1
ATOM 3596 O O . ASN D 1 32 ? 0.692 -61.873 -5.352 1.00 21.88 32 ASN C O 1
ATOM 3601 N N . ALA D 1 33 ? -1.126 -61.587 -4.042 1.00 21.61 33 ALA C N 1
ATOM 3602 C CA . ALA D 1 33 ? -1.908 -60.998 -5.118 1.00 19.77 33 ALA C CA 1
ATOM 3603 C C . ALA D 1 33 ? -1.321 -59.640 -5.498 1.00 24.26 33 ALA C C 1
ATOM 3604 O O . ALA D 1 33 ? -0.634 -58.988 -4.708 1.00 22.77 33 ALA C O 1
ATOM 3606 N N . LEU D 1 34 ? -1.606 -59.211 -6.727 1.00 22.98 34 LEU C N 1
ATOM 3607 C CA . LEU D 1 34 ? -0.990 -58.024 -7.303 1.00 24.61 34 LEU C CA 1
ATOM 3608 C C . LEU D 1 34 ? -2.058 -57.164 -7.958 1.00 29.05 34 LEU C C 1
ATOM 3609 O O . LEU D 1 34 ? -2.848 -57.665 -8.764 1.00 24.67 34 LEU C O 1
ATOM 3614 N N . HIS D 1 35 ? -2.069 -55.875 -7.626 1.00 23.36 35 HIS C N 1
ATOM 3615 C CA . HIS D 1 35 ? -3.040 -54.921 -8.145 1.00 22.43 35 HIS C CA 1
ATOM 3616 C C . HIS D 1 35 ? -2.461 -54.140 -9.315 1.00 25.07 35 HIS C C 1
ATOM 3617 O O . HIS D 1 35 ? -1.245 -54.003 -9.468 1.00 25.51 35 HIS C O 1
ATOM 3624 N N . TRP D 1 36 ? -3.359 -53.58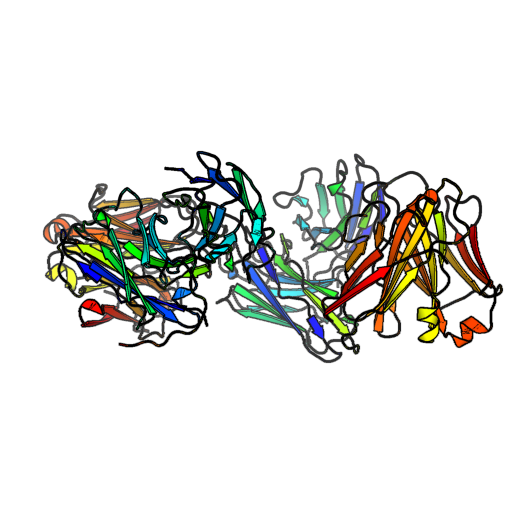1 -10.117 1.00 21.11 36 TRP C N 1
ATOM 3625 C CA . TRP D 1 36 ? -2.998 -52.599 -11.126 1.00 20.34 36 TRP C CA 1
ATOM 3626 C C . TRP D 1 36 ? -3.816 -51.341 -10.884 1.00 23.72 36 TRP C C 1
ATOM 3627 O O . TRP D 1 36 ? -5.050 -51.399 -10.823 1.00 21.95 36 TRP C O 1
ATOM 3638 N N . VAL D 1 37 ? -3.119 -50.216 -10.725 1.00 21.56 37 VAL C N 1
ATOM 3639 C CA . VAL D 1 37 ? -3.718 -48.929 -10.385 1.00 18.09 37 VAL C CA 1
ATOM 3640 C C . VAL D 1 37 ? -3.081 -47.868 -11.271 1.00 21.20 37 VAL C C 1
ATOM 3641 O O . VAL D 1 37 ? -1.866 -47.889 -11.503 1.00 21.88 37 VAL C O 1
ATOM 3645 N N . ARG D 1 38 ? -3.894 -46.942 -11.771 1.00 20.54 38 ARG C N 1
ATOM 3646 C CA . ARG D 1 38 ? -3.401 -45.898 -12.657 1.00 19.55 38 ARG C CA 1
ATOM 3647 C C . ARG D 1 38 ? -3.756 -44.518 -12.120 1.00 21.41 38 ARG C C 1
ATOM 3648 O O . ARG D 1 38 ? -4.683 -44.352 -11.324 1.00 24.54 38 ARG C O 1
ATOM 3656 N N . GLN D 1 39 ? -3.015 -43.516 -12.590 1.00 24.92 39 GLN C N 1
ATOM 3657 C CA . GLN D 1 39 ? -3.186 -42.142 -12.126 1.00 24.97 39 GLN C CA 1
ATOM 3658 C C . GLN D 1 39 ? -2.972 -41.206 -13.306 1.00 23.61 39 GLN C C 1
ATOM 3659 O O . GLN D 1 39 ? -1.847 -41.069 -13.796 1.00 23.90 39 GLN C O 1
ATOM 3665 N N . ALA D 1 40 ? -4.051 -40.574 -13.763 1.00 24.56 40 ALA C N 1
ATOM 3666 C CA . ALA D 1 40 ? -3.966 -39.611 -14.847 1.00 27.24 40 ALA C CA 1
ATOM 3667 C C . ALA D 1 40 ? -3.298 -38.326 -14.354 1.00 29.31 40 ALA C C 1
ATOM 3668 O O . ALA D 1 40 ? -3.258 -38.066 -13.148 1.00 29.16 40 ALA C O 1
ATOM 3670 N N . PRO D 1 41 ? -2.760 -37.513 -15.266 1.00 33.37 41 PRO C N 1
ATOM 3671 C CA . PRO D 1 41 ? -2.073 -36.284 -14.844 1.00 32.62 41 PRO C CA 1
ATOM 3672 C C . PRO D 1 41 ? -2.945 -35.418 -13.946 1.00 27.92 41 PRO C C 1
ATOM 3673 O O . PRO D 1 41 ? -4.075 -35.069 -14.292 1.00 33.25 41 PRO C O 1
ATOM 3677 N N . GLY D 1 42 ? -2.417 -35.102 -12.764 1.00 32.19 42 GLY C N 1
ATOM 3678 C CA . GLY D 1 42 ? -3.102 -34.257 -11.805 1.00 36.37 42 GLY C CA 1
ATOM 3679 C C . GLY D 1 42 ? -4.349 -34.839 -11.178 1.00 36.56 42 GLY C C 1
ATOM 3680 O O . GLY D 1 42 ? -5.131 -34.089 -10.583 1.00 31.86 42 GLY C O 1
ATOM 3681 N N . GLN D 1 43 ? -4.563 -36.145 -11.272 1.00 29.99 43 GLN C N 1
ATOM 3682 C CA . GLN D 1 43 ? -5.792 -36.761 -10.789 1.00 30.16 43 GLN C CA 1
ATOM 3683 C C . GLN D 1 43 ? -5.479 -37.799 -9.712 1.00 29.58 43 GLN C C 1
ATOM 3684 O O . GLN D 1 43 ? -4.329 -37.991 -9.308 1.00 28.72 43 GLN C O 1
ATOM 3690 N N . GLY D 1 44 ? -6.532 -38.466 -9.247 1.00 27.52 44 GLY C N 1
ATOM 3691 C CA . GLY D 1 44 ? -6.436 -39.439 -8.179 1.00 24.97 44 GLY C CA 1
ATOM 3692 C C . GLY D 1 44 ? -6.129 -40.829 -8.695 1.00 28.68 44 GLY C C 1
ATOM 3693 O O . GLY D 1 44 ? -5.693 -41.016 -9.834 1.00 27.34 44 GLY C O 1
ATOM 3694 N N . LEU D 1 45 ? -6.379 -41.821 -7.839 1.00 27.60 45 LEU C N 1
ATOM 3695 C CA . LEU D 1 45 ? -6.005 -43.209 -8.091 1.00 26.51 45 LEU C CA 1
ATOM 3696 C C . LEU D 1 45 ? -7.220 -44.008 -8.543 1.00 25.85 45 LEU C C 1
ATOM 3697 O O . LEU D 1 45 ? -8.286 -43.923 -7.926 1.00 30.81 45 LEU C O 1
ATOM 3702 N N . GLU D 1 46 ? -7.051 -44.792 -9.609 1.00 27.70 46 GLU C N 1
ATOM 3703 C CA . GLU D 1 46 ? -8.125 -45.591 -10.189 1.00 25.38 46 GLU C CA 1
ATOM 3704 C C . GLU D 1 46 ? -7.685 -47.049 -10.263 1.00 23.34 46 GLU C C 1
ATOM 3705 O O . GLU D 1 46 ? -6.672 -47.363 -10.897 1.00 23.31 46 GLU C O 1
ATOM 3711 N N . TRP D 1 47 ? -8.448 -47.930 -9.617 1.00 23.96 47 TRP C N 1
ATOM 3712 C CA . TRP D 1 47 ? -8.140 -49.357 -9.588 1.00 23.32 47 TRP C CA 1
ATOM 3713 C C . TRP D 1 47 ? -8.598 -50.028 -10.881 1.00 22.45 47 TRP C C 1
ATOM 3714 O O . TRP D 1 47 ? -9.760 -49.900 -11.278 1.00 21.74 47 TRP C O 1
ATOM 3725 N N . LEU D 1 48 ? -7.681 -50.739 -11.539 1.00 20.18 48 LEU C N 1
ATOM 3726 C CA . LEU D 1 48 ? -7.994 -51.462 -12.768 1.00 22.47 48 LEU C CA 1
ATOM 3727 C C . LEU D 1 48 ? -8.412 -52.902 -12.500 1.00 22.96 48 LEU C C 1
ATOM 3728 O O . LEU D 1 48 ? -9.353 -53.403 -1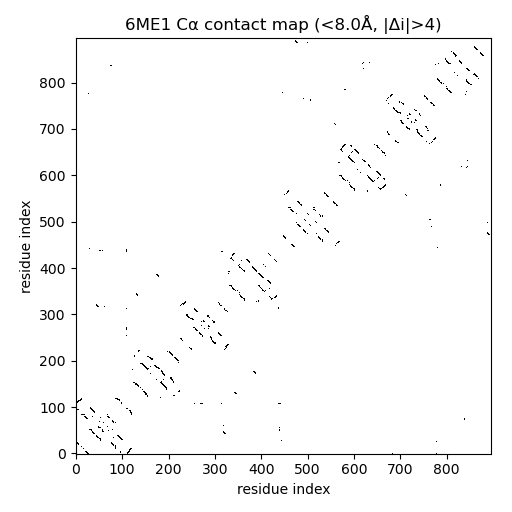3.122 1.00 23.82 48 LEU C O 1
ATOM 3733 N N . GLY D 1 49 ? -7.733 -53.566 -11.579 1.00 20.89 49 GLY C N 1
ATOM 3734 C CA . GLY D 1 49 ? -8.010 -54.954 -11.281 1.00 25.08 49 GLY C CA 1
ATOM 3735 C C . GLY D 1 49 ? -6.842 -55.557 -10.527 1.00 25.46 49 GLY C C 1
ATOM 3736 O O . GLY D 1 49 ? -5.901 -54.860 -10.148 1.00 22.53 49 GLY C O 1
ATOM 3737 N N . TRP D 1 50 ? -6.924 -56.871 -10.317 1.00 25.02 50 TRP C N 1
ATOM 3738 C CA . TRP D 1 50 ? -5.826 -57.554 -9.649 1.00 21.78 50 TRP C CA 1
ATOM 3739 C C . TRP D 1 50 ? -5.791 -59.023 -10.055 1.00 26.51 50 TRP C C 1
ATOM 3740 O O . TRP D 1 50 ? -6.747 -59.559 -10.622 1.00 21.87 50 TRP C O 1
ATOM 3751 N N . ILE D 1 51 ? -4.658 -59.659 -9.761 1.00 22.58 51 ILE C N 1
ATOM 3752 C CA . ILE D 1 51 ? -4.353 -61.003 -10.236 1.00 21.20 51 ILE C CA 1
ATOM 3753 C C . ILE D 1 51 ? -3.693 -61.789 -9.111 1.00 29.01 51 ILE C C 1
ATOM 3754 O O . ILE D 1 51 ? -2.956 -61.235 -8.291 1.00 21.90 51 ILE C O 1
ATOM 3759 N N . ASN D 1 52 ? -4.002 -63.086 -9.058 1.00 21.21 52 ASN C N 1
ATOM 3760 C CA . ASN D 1 52 ? -3.274 -64.035 -8.227 1.00 21.90 52 ASN C CA 1
ATOM 3761 C C . ASN D 1 52 ? -2.175 -64.651 -9.080 1.00 23.05 52 ASN C C 1
ATOM 3762 O O . ASN D 1 52 ? -2.481 -65.448 -9.976 1.00 23.58 52 ASN C O 1
ATOM 3767 N N . PRO D 1 53 A -0.903 -64.323 -8.849 1.00 20.22 52 PRO C N 1
ATOM 3768 C CA . PRO D 1 53 A 0.152 -64.828 -9.742 1.00 20.39 52 PRO C CA 1
ATOM 3769 C C . PRO D 1 53 A 0.315 -66.334 -9.687 1.00 24.06 52 PRO C C 1
ATOM 3770 O O . PRO D 1 53 A 0.676 -66.941 -10.702 1.00 20.13 52 PRO C O 1
ATOM 3774 N N . HIS D 1 54 ? 0.061 -66.952 -8.534 1.00 21.85 53 HIS C N 1
ATOM 3775 C CA . HIS D 1 54 ? 0.093 -68.409 -8.448 1.00 26.15 53 HIS C CA 1
ATOM 3776 C C . HIS D 1 54 ? -0.914 -69.043 -9.402 1.00 23.55 53 HIS C C 1
ATOM 3777 O O . HIS D 1 54 ? -0.540 -69.776 -10.323 1.00 28.16 53 HIS C O 1
ATOM 3784 N N . SER D 1 55 ? -2.204 -68.780 -9.187 1.00 23.97 54 SER C N 1
ATOM 3785 C CA . SER D 1 55 ? -3.259 -69.454 -9.937 1.00 26.98 54 SER C CA 1
ATOM 3786 C C . SER D 1 55 ? -3.613 -68.764 -11.249 1.00 29.61 54 SER C C 1
ATOM 3787 O O . SER D 1 55 ? -4.153 -69.418 -12.149 1.00 25.71 54 SER C O 1
ATOM 3790 N N . GLY D 1 56 ? -3.335 -67.470 -11.382 1.00 27.51 55 GLY C N 1
ATOM 3791 C CA . GLY D 1 56 ? -3.717 -66.727 -12.562 1.00 21.87 55 GLY C CA 1
ATOM 3792 C C . GLY D 1 56 ? -5.102 -66.120 -12.513 1.00 23.31 55 GLY C C 1
ATOM 3793 O O . GLY D 1 56 ? -5.467 -65.375 -13.433 1.00 26.41 55 GLY C O 1
ATOM 3794 N N . ASP D 1 57 ? -5.884 -66.409 -11.477 1.00 22.69 56 ASP C N 1
ATOM 3795 C CA . ASP D 1 57 ? -7.227 -65.856 -11.385 1.00 28.25 56 ASP C CA 1
ATOM 3796 C C . ASP D 1 57 ? -7.165 -64.342 -11.213 1.00 32.20 56 ASP C C 1
ATOM 3797 O O . ASP D 1 57 ? -6.214 -63.794 -10.651 1.00 24.31 56 ASP C O 1
ATOM 3802 N N . THR D 1 58 ? -8.183 -63.662 -11.736 1.00 28.49 57 THR C N 1
ATOM 3803 C CA . THR D 1 58 ? -8.186 -62.210 -11.786 1.00 27.49 57 THR C CA 1
ATOM 3804 C C . THR D 1 58 ? -9.584 -61.683 -11.511 1.00 32.82 57 THR C C 1
ATOM 3805 O O . THR D 1 58 ? -10.575 -62.414 -11.566 1.00 30.78 57 THR C O 1
ATOM 3809 N N . THR D 1 59 ? -9.640 -60.386 -11.218 1.00 29.74 58 THR C N 1
ATOM 3810 C CA . THR D 1 59 ? -10.874 -59.617 -11.203 1.00 29.19 58 THR C CA 1
ATOM 3811 C C . THR D 1 59 ? -10.560 -58.285 -11.863 1.00 32.85 58 THR C C 1
ATOM 3812 O O . THR D 1 59 ? -9.583 -57.628 -11.496 1.00 27.28 58 THR C O 1
ATOM 3816 N N . THR D 1 60 ? -11.357 -57.910 -12.853 1.00 27.71 59 THR C N 1
ATOM 3817 C CA . THR D 1 60 ? -11.191 -56.649 -13.557 1.00 30.86 59 THR C CA 1
ATOM 3818 C C . THR D 1 60 ? -12.343 -55.736 -13.179 1.00 28.09 59 THR C C 1
ATOM 3819 O O . THR D 1 60 ? -13.493 -56.184 -13.119 1.00 26.88 59 THR C O 1
ATOM 3823 N N . SER D 1 61 ? -12.031 -54.473 -12.883 1.00 26.37 60 SER C N 1
ATOM 3824 C CA . SER D 1 61 ? -13.085 -53.497 -12.649 1.00 32.02 60 SER C CA 1
ATOM 3825 C C . SER D 1 61 ? -14.024 -53.467 -13.848 1.00 27.14 60 SER C C 1
ATOM 3826 O O . SER D 1 61 ? -13.579 -53.478 -14.998 1.00 28.48 60 SER C O 1
ATOM 3829 N N . GLN D 1 62 ? -15.332 -53.452 -13.567 1.00 30.08 61 GLN C N 1
ATOM 3830 C CA . GLN D 1 62 ? -16.334 -53.638 -14.616 1.00 34.91 61 GLN C CA 1
ATOM 3831 C C . GLN D 1 62 ? -16.138 -52.661 -15.766 1.00 36.64 61 GLN C C 1
ATOM 3832 O O . GLN D 1 62 ? -16.273 -53.034 -16.936 1.00 31.86 61 GLN C O 1
ATOM 3838 N N . LYS D 1 63 ? -15.786 -51.414 -15.447 1.00 32.47 62 LYS C N 1
ATOM 3839 C CA . LYS D 1 63 ? -15.539 -50.390 -16.455 1.00 34.35 62 LYS C CA 1
ATOM 3840 C C . LYS D 1 63 ? -14.498 -50.812 -17.486 1.00 33.19 62 LYS C C 1
ATOM 3841 O O . LYS D 1 63 ? -14.518 -50.309 -18.615 1.00 33.05 62 LYS C O 1
ATOM 3847 N N . PHE D 1 64 ? -13.599 -51.733 -17.137 1.00 30.45 63 PHE C N 1
ATOM 3848 C CA . PHE D 1 64 ? -12.519 -52.134 -18.029 1.00 30.54 63 PHE C CA 1
ATOM 3849 C C . PHE D 1 64 ? -12.628 -53.574 -18.516 1.00 30.41 63 PHE C C 1
ATOM 3850 O O . PHE D 1 64 ? -11.731 -54.038 -19.229 1.00 28.44 63 PHE C O 1
ATOM 3858 N N . GLN D 1 65 ? -13.682 -54.295 -18.151 1.00 31.68 64 GLN C N 1
ATOM 3859 C CA . GLN D 1 65 ? -13.833 -55.663 -18.628 1.00 30.52 64 GLN C CA 1
ATOM 3860 C C . GLN D 1 65 ? -14.011 -55.676 -20.141 1.00 34.21 64 GLN C C 1
ATOM 3861 O O . GLN D 1 65 ? -14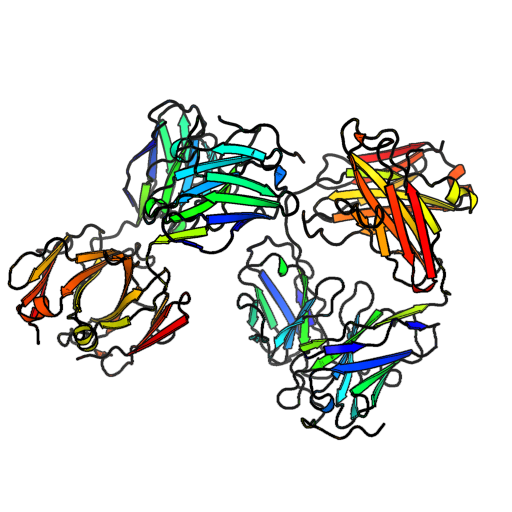.682 -54.812 -20.714 1.00 32.45 64 GLN C O 1
ATOM 3867 N N . GLY D 1 66 ? -13.389 -56.655 -20.791 1.00 30.25 65 GLY C N 1
ATOM 3868 C CA . GLY D 1 66 ? -13.348 -56.694 -22.234 1.00 34.63 65 GLY C CA 1
ATOM 3869 C C . GLY D 1 66 ? -12.322 -55.779 -22.863 1.00 37.66 65 GLY C C 1
ATOM 3870 O O . GLY D 1 66 ? -12.217 -55.747 -24.096 1.00 37.37 65 GLY C O 1
ATOM 3871 N N . ARG D 1 67 ? -11.559 -55.036 -22.061 1.00 34.74 66 ARG C N 1
ATOM 3872 C CA . ARG D 1 67 ? -10.564 -54.121 -22.606 1.00 32.87 66 ARG C CA 1
ATOM 3873 C C . ARG D 1 67 ? -9.232 -54.245 -21.876 1.00 31.18 66 ARG C C 1
ATOM 3874 O O . ARG D 1 67 ? -8.175 -53.990 -22.463 1.00 29.62 66 ARG C O 1
ATOM 3882 N N . VAL D 1 68 ? -9.268 -54.645 -20.605 1.00 29.07 67 VAL C N 1
ATOM 3883 C CA . VAL D 1 68 ? -8.076 -54.768 -19.772 1.00 33.17 67 VAL C CA 1
ATOM 3884 C C . VAL D 1 68 ? -7.881 -56.235 -19.407 1.00 27.99 67 VAL C C 1
ATOM 3885 O O . VAL D 1 68 ? -8.833 -56.913 -19.000 1.00 29.57 67 VAL C O 1
ATOM 3889 N N . TYR D 1 69 ? -6.647 -56.720 -19.550 1.00 27.00 68 TYR C N 1
ATOM 3890 C CA . TYR D 1 69 ? -6.323 -58.127 -19.350 1.00 27.32 68 TYR C CA 1
ATOM 3891 C C . TYR D 1 69 ? -5.064 -58.264 -18.508 1.00 25.49 68 TYR C C 1
ATOM 3892 O O . TYR D 1 69 ? -4.065 -57.582 -18.752 1.00 28.12 68 TYR C O 1
ATOM 3901 N N . MET D 1 70 ? -5.112 -59.168 -17.532 1.00 25.65 69 MET C N 1
ATOM 3902 C CA . MET D 1 70 ? -4.031 -59.366 -16.575 1.00 23.22 69 MET C CA 1
ATOM 3903 C C . MET D 1 70 ? -3.549 -60.806 -16.646 1.00 24.86 69 MET C C 1
ATOM 3904 O O . MET D 1 70 ? -4.338 -61.740 -16.462 1.00 25.64 69 MET C O 1
ATOM 3909 N N . THR D 1 71 ? -2.258 -60.983 -16.907 1.00 20.41 70 THR C N 1
ATOM 3910 C CA . THR D 1 71 ? -1.654 -62.302 -17.029 1.00 26.27 70 THR C CA 1
ATOM 3911 C C . THR D 1 71 ? -0.302 -62.279 -16.335 1.00 25.82 70 THR C C 1
ATOM 3912 O O . THR D 1 71 ? 0.124 -61.254 -15.797 1.00 23.05 70 THR C O 1
ATOM 3916 N N . ARG D 1 72 ? 0.386 -63.417 -16.355 1.00 21.05 71 ARG C N 1
ATOM 3917 C CA . ARG D 1 72 ? 1.694 -63.492 -15.722 1.00 25.14 71 ARG C CA 1
ATOM 3918 C C . ARG D 1 72 ? 2.505 -64.609 -16.356 1.00 26.47 71 ARG C C 1
ATOM 3919 O O . ARG D 1 72 ? 1.953 -65.592 -16.855 1.00 27.03 71 ARG C O 1
ATOM 3927 N N . ASP D 1 73 ? 3.823 -64.430 -16.338 1.00 28.09 72 ASP C N 1
ATOM 3928 C CA . ASP D 1 73 ? 4.790 -65.465 -16.689 1.00 30.10 72 ASP C CA 1
ATOM 3929 C C . ASP D 1 73 ? 5.569 -65.759 -15.413 1.00 33.24 72 ASP C C 1
ATOM 3930 O O . ASP D 1 73 ? 6.427 -64.971 -15.008 1.00 30.92 72 ASP C O 1
ATOM 3935 N N . LYS D 1 74 ? 5.255 -66.889 -14.776 1.00 30.11 73 LYS C N 1
ATOM 3936 C CA . LYS D 1 74 ? 5.902 -67.243 -13.518 1.00 30.28 73 LYS C CA 1
ATOM 3937 C C . LYS D 1 74 ? 7.376 -67.571 -13.701 1.00 32.73 73 LYS C C 1
ATOM 3938 O O . LYS D 1 74 ? 8.145 -67.462 -12.739 1.00 34.03 73 LYS C O 1
ATOM 3944 N N . SER D 1 75 ? 7.790 -67.953 -14.913 1.00 36.38 74 SER C N 1
ATOM 3945 C CA . SER D 1 75 ? 9.187 -68.298 -15.148 1.00 32.97 74 SER C CA 1
ATOM 3946 C C . SER D 1 75 ? 10.108 -67.092 -15.043 1.00 35.53 74 SER C C 1
ATOM 3947 O O . SER D 1 75 ? 11.313 -67.270 -14.839 1.00 37.43 74 SER C O 1
ATOM 3950 N N . ILE D 1 76 ? 9.578 -65.877 -15.179 1.00 34.65 75 ILE C N 1
ATOM 3951 C CA . ILE D 1 76 ? 10.379 -64.669 -15.050 1.00 34.64 75 ILE C CA 1
ATOM 3952 C C . ILE D 1 76 ? 9.822 -63.739 -13.972 1.00 32.75 75 ILE C C 1
ATOM 3953 O O . ILE D 1 76 ? 10.173 -62.565 -13.931 1.00 34.56 75 ILE C O 1
ATOM 3958 N N . ASN D 1 77 ? 8.952 -64.258 -13.101 1.00 31.04 76 ASN C N 1
ATOM 3959 C CA . ASN D 1 77 ? 8.409 -63.502 -11.966 1.00 30.41 76 ASN C CA 1
ATOM 3960 C C . ASN D 1 77 ? 7.759 -62.195 -12.416 1.00 30.66 76 ASN C C 1
ATOM 3961 O O . ASN D 1 77 ? 7.895 -61.156 -11.767 1.00 26.55 76 ASN C O 1
ATOM 3966 N N . THR D 1 78 ? 7.039 -62.242 -13.533 1.00 25.41 77 THR C N 1
ATOM 3967 C CA . THR D 1 78 ? 6.540 -61.028 -14.166 1.00 28.97 77 THR C CA 1
ATOM 3968 C C . THR D 1 78 ? 5.042 -61.125 -14.409 1.00 29.29 77 THR C C 1
ATOM 3969 O O . THR D 1 78 ? 4.554 -62.130 -14.934 1.00 26.58 77 THR C O 1
ATOM 3973 N N . ALA D 1 79 ? 4.322 -60.079 -14.019 1.00 26.40 78 ALA C N 1
ATOM 3974 C CA . ALA D 1 79 ? 2.919 -59.908 -14.359 1.00 26.72 78 ALA C CA 1
ATOM 3975 C C . ALA D 1 79 ? 2.780 -58.925 -15.516 1.00 26.13 78 ALA C C 1
ATOM 3976 O O . ALA D 1 79 ? 3.614 -58.037 -15.700 1.00 25.17 78 ALA C O 1
ATOM 3978 N N . PHE D 1 80 ? 1.712 -59.084 -16.293 1.00 23.18 79 PHE C N 1
ATOM 3979 C CA . PHE D 1 80 ? 1.466 -58.233 -17.449 1.00 23.24 79 PHE C CA 1
ATOM 3980 C C . PHE D 1 80 ? 0.098 -57.582 -17.344 1.00 25.22 79 PHE C C 1
ATOM 3981 O O . PHE D 1 80 ? -0.868 -58.212 -16.908 1.00 25.74 79 PHE C O 1
ATOM 3989 N N . LEU D 1 81 ? 0.024 -56.323 -17.763 1.00 25.40 80 LEU C N 1
ATOM 3990 C CA . LEU D 1 81 ? -1.236 -55.622 -17.951 1.00 24.34 80 LEU C CA 1
ATOM 3991 C C . LEU D 1 81 ? -1.385 -55.287 -19.429 1.00 25.98 80 LEU C C 1
ATOM 3992 O O . LEU D 1 81 ? -0.491 -54.672 -20.022 1.00 28.25 80 LEU C O 1
ATOM 3997 N N . ASP D 1 82 ? -2.499 -55.705 -20.020 1.00 25.91 81 ASP C N 1
ATOM 3998 C CA . ASP D 1 82 ? -2.814 -55.432 -21.419 1.00 27.91 81 ASP C CA 1
ATOM 3999 C C . ASP D 1 82 ? -4.026 -54.515 -21.471 1.00 28.15 81 ASP C C 1
ATOM 4000 O O . ASP D 1 82 ? -5.089 -54.864 -20.946 1.00 26.17 81 ASP C O 1
ATOM 4005 N N . VAL D 1 83 ? -3.866 -53.349 -22.097 1.00 27.67 82 VAL C N 1
ATOM 4006 C CA . VAL D 1 83 ? -4.951 -52.390 -22.276 1.00 27.78 82 VAL C CA 1
ATOM 4007 C C . VAL D 1 83 ? -5.115 -52.134 -23.770 1.00 32.95 82 VAL C C 1
ATOM 4008 O O . VAL D 1 83 ? -4.183 -51.658 -24.433 1.00 33.50 82 VAL C O 1
ATOM 4012 N N . THR D 1 84 A -6.295 -52.443 -24.293 1.00 29.74 82 THR C N 1
ATOM 4013 C CA . THR D 1 84 A -6.594 -52.350 -25.711 1.00 33.48 82 THR C CA 1
ATOM 4014 C C . THR D 1 84 A -7.492 -51.149 -25.975 1.00 32.91 82 THR C C 1
ATOM 4015 O O . THR D 1 84 A -8.026 -50.530 -25.053 1.00 32.17 82 THR C O 1
ATOM 4019 N N . ARG D 1 85 B -7.647 -50.829 -27.261 1.00 35.38 82 ARG C N 1
ATOM 4020 C CA . ARG D 1 85 B -8.530 -49.753 -27.714 1.00 30.96 82 ARG C CA 1
ATOM 4021 C C . ARG D 1 85 B -8.287 -48.471 -26.917 1.00 29.90 82 ARG C C 1
ATOM 4022 O O . ARG D 1 85 B -9.195 -47.886 -26.323 1.00 29.23 82 ARG C O 1
ATOM 4030 N N . LEU D 1 86 C -7.027 -48.049 -26.904 1.00 28.75 82 LEU C N 1
ATOM 4031 C CA . LEU D 1 86 C -6.607 -46.924 -26.080 1.00 29.46 82 LEU C CA 1
ATOM 4032 C C . LEU D 1 86 C -7.183 -45.615 -26.602 1.00 35.65 82 LEU C C 1
ATOM 4033 O O . LEU D 1 86 C -7.352 -45.427 -27.812 1.00 34.61 82 LEU C O 1
ATOM 4038 N N . THR D 1 87 ? -7.493 -44.707 -25.676 1.00 33.22 83 THR C N 1
ATOM 4039 C CA . THR D 1 87 ? -7.807 -43.320 -25.995 1.00 30.14 83 THR C CA 1
ATOM 4040 C C . THR D 1 87 ? -7.042 -42.408 -25.047 1.00 35.00 83 THR C C 1
ATOM 4041 O O . THR D 1 87 ? -6.370 -42.861 -24.115 1.00 30.16 83 THR C O 1
ATOM 4045 N N . SER D 1 88 ? -7.171 -41.101 -25.292 1.00 30.91 84 SER C N 1
ATOM 4046 C CA . SER D 1 88 ? -6.484 -40.108 -24.472 1.00 33.94 84 SER C CA 1
ATOM 4047 C C . SER D 1 88 ? -6.836 -40.236 -22.996 1.00 28.60 84 SER C C 1
ATOM 4048 O O . SER D 1 88 ? -6.036 -39.858 -22.133 1.00 38.17 84 SER C O 1
ATOM 4051 N N . ASP D 1 89 ? -8.026 -40.756 -22.683 1.00 30.17 85 ASP C N 1
ATOM 4052 C CA . ASP D 1 89 ? -8.414 -40.946 -21.291 1.00 32.32 85 ASP C CA 1
ATOM 4053 C C . ASP D 1 89 ? -7.576 -42.001 -20.585 1.00 33.96 85 ASP C C 1
ATOM 4054 O O . ASP D 1 89 ? -7.614 -42.073 -19.352 1.00 30.73 85 ASP C O 1
ATOM 4059 N N . ASP D 1 90 ? -6.834 -42.816 -21.327 1.00 32.88 86 ASP C N 1
ATOM 4060 C CA . ASP D 1 90 ? -5.962 -43.821 -20.738 1.00 33.83 86 ASP C CA 1
ATOM 4061 C C . ASP D 1 90 ? -4.556 -43.298 -20.490 1.00 29.83 86 ASP C C 1
ATOM 4062 O O . ASP D 1 90 ? -3.723 -44.035 -19.951 1.00 25.99 86 ASP C O 1
ATOM 4067 N N . THR D 1 91 ? -4.273 -42.054 -20.874 1.00 25.22 87 THR C N 1
ATOM 4068 C CA . THR D 1 91 ? -2.993 -41.442 -20.549 1.00 27.04 87 THR C CA 1
ATOM 4069 C C . THR D 1 91 ? -2.833 -41.345 -19.035 1.00 22.86 87 THR C C 1
ATOM 4070 O O . THR D 1 91 ? -3.768 -40.990 -18.314 1.00 23.44 87 THR C O 1
ATOM 4074 N N . GLY D 1 92 ? -1.652 -41.688 -18.553 1.00 23.42 88 GLY C N 1
ATOM 4075 C CA . GLY D 1 92 ? -1.391 -41.647 -17.129 1.00 26.20 88 GLY C CA 1
ATOM 4076 C C . GLY D 1 92 ? -0.243 -42.564 -16.775 1.00 27.54 88 GLY C C 1
ATOM 4077 O O . GLY D 1 92 ? 0.401 -43.157 -17.640 1.00 27.98 88 GLY C O 1
ATOM 4078 N N . ILE D 1 93 ? 0.009 -42.655 -15.473 1.00 23.25 89 ILE C N 1
ATOM 4079 C CA . ILE D 1 93 ? 1.022 -43.549 -14.928 1.00 23.55 89 ILE C CA 1
ATOM 4080 C C . ILE D 1 93 ? 0.317 -44.795 -14.414 1.00 23.10 89 ILE C C 1
ATOM 4081 O O . ILE D 1 93 ? -0.666 -44.695 -13.670 1.00 23.20 89 ILE C O 1
ATOM 4086 N N . TYR D 1 94 ? 0.803 -45.963 -14.826 1.00 23.05 90 TYR C N 1
ATOM 4087 C CA . TYR D 1 94 ? 0.211 -47.246 -14.465 1.00 22.14 90 TYR C CA 1
ATOM 4088 C C . TYR D 1 94 ? 1.115 -47.921 -13.445 1.00 21.87 90 TYR C C 1
ATOM 4089 O O . TYR D 1 94 ? 2.308 -48.109 -13.704 1.00 26.34 90 TYR C O 1
ATOM 4098 N N . TYR D 1 95 ? 0.555 -48.266 -12.287 1.00 20.17 91 TYR C N 1
ATOM 4099 C CA . TYR D 1 95 ? 1.302 -48.919 -11.219 1.00 21.51 91 TYR C CA 1
ATOM 4100 C C . TYR D 1 95 ? 0.843 -50.359 -11.037 1.00 19.56 91 TYR C C 1
ATOM 4101 O O . TYR D 1 95 ? -0.353 -50.657 -11.107 1.00 22.04 91 TYR C O 1
ATOM 4110 N N . CYS D 1 96 ? 1.798 -51.243 -10.783 1.00 21.38 92 CYS C N 1
ATOM 4111 C CA . CYS D 1 96 ? 1.518 -52.503 -10.116 1.00 23.10 92 CYS C CA 1
ATOM 4112 C C . CYS D 1 96 ? 1.851 -52.352 -8.638 1.00 25.32 92 CYS C C 1
ATOM 4113 O O . CYS D 1 96 ? 2.771 -51.619 -8.266 1.00 22.58 92 CYS C O 1
ATOM 4116 N N . ALA D 1 97 ? 1.099 -53.055 -7.795 1.00 21.39 93 ALA C N 1
ATOM 4117 C CA . ALA D 1 97 ? 1.292 -52.944 -6.355 1.00 21.98 93 ALA C CA 1
ATOM 4118 C C . ALA D 1 97 ? 0.924 -54.258 -5.685 1.00 24.40 93 ALA C C 1
ATOM 4119 O O . ALA D 1 97 ? -0.161 -54.794 -5.924 1.00 22.60 93 ALA C O 1
ATOM 4121 N N . ARG D 1 98 ? 1.820 -54.755 -4.837 1.00 25.20 94 ARG C N 1
ATOM 4122 C CA . ARG D 1 98 ? 1.579 -55.992 -4.109 1.00 22.03 94 ARG C CA 1
ATOM 4123 C C . ARG D 1 98 ? 0.609 -55.758 -2.959 1.00 24.71 94 ARG C C 1
ATOM 4124 O O . ARG D 1 98 ? 0.682 -54.741 -2.262 1.00 23.04 94 ARG C O 1
ATOM 4132 N N . ASP D 1 99 ? -0.297 -56.709 -2.756 1.00 23.64 95 ASP C N 1
ATOM 4133 C CA . ASP D 1 99 ? -1.177 -56.683 -1.599 1.00 20.93 95 ASP C CA 1
ATOM 4134 C C . ASP D 1 99 ? -0.575 -57.529 -0.488 1.00 25.73 95 ASP C C 1
ATOM 4135 O O . ASP D 1 99 ? 0.000 -58.591 -0.744 1.00 26.25 95 ASP C O 1
ATOM 4140 N N . LYS D 1 100 ? -0.694 -57.041 0.750 1.00 20.01 96 LYS C N 1
ATOM 4141 C CA . LYS D 1 100 ? -0.248 -57.831 1.894 1.00 23.32 96 LYS C CA 1
ATOM 4142 C C . LYS D 1 100 ? -0.943 -59.186 1.915 1.00 24.74 96 LYS C C 1
ATOM 4143 O O . LYS D 1 100 ? -0.332 -60.204 2.260 1.00 29.39 96 LYS C O 1
ATOM 4149 N N . TYR D 1 101 ? -2.229 -59.210 1.565 1.00 24.43 97 TYR C N 1
ATOM 4150 C CA . TYR D 1 101 ? -2.946 -60.445 1.264 1.00 28.01 97 TYR C CA 1
ATOM 4151 C C . TYR D 1 101 ? -2.996 -61.391 2.462 1.00 33.48 97 TYR C C 1
ATOM 4152 O O . TYR D 1 101 ? -3.022 -62.615 2.297 1.00 29.14 97 TYR C O 1
ATOM 4161 N N . TYR D 1 102 ? -2.999 -60.831 3.672 1.00 25.37 98 TYR C N 1
ATOM 4162 C CA . TYR D 1 102 ? -3.151 -61.644 4.873 1.00 29.76 98 TYR C CA 1
ATOM 4163 C C . TYR D 1 102 ? -4.450 -62.435 4.807 1.00 30.81 98 TYR C C 1
ATOM 4164 O O . TYR D 1 102 ? -5.499 -61.906 4.429 1.00 31.56 98 TYR C O 1
ATOM 4173 N N . GLY D 1 103 ? -4.380 -63.711 5.180 1.00 32.94 99 GLY C N 1
ATOM 4174 C CA . GLY D 1 103 ? -5.558 -64.555 5.104 1.00 32.91 99 GLY C CA 1
ATOM 4175 C C . GLY D 1 103 ? -6.115 -64.722 3.710 1.00 31.50 99 GLY C C 1
ATOM 4176 O O . GLY D 1 103 ? -7.291 -65.061 3.558 1.00 33.10 99 GLY C O 1
ATOM 4177 N N . ASN D 1 104 ? -5.299 -64.474 2.683 1.00 33.88 100 ASN C N 1
ATOM 4178 C CA . ASN D 1 104 ? -5.701 -64.617 1.282 1.00 29.74 100 ASN C CA 1
ATOM 4179 C C . ASN D 1 104 ? -6.881 -63.712 0.926 1.00 32.03 100 ASN C C 1
ATOM 4180 O O . ASN D 1 104 ? -7.761 -64.082 0.145 1.00 31.76 100 ASN C O 1
ATOM 4185 N N . GLU D 1 105 A -6.890 -62.502 1.479 1.00 30.55 100 GLU C N 1
ATOM 4186 C CA . GLU D 1 105 A -7.824 -61.479 1.038 1.00 26.53 100 GLU C CA 1
ATOM 4187 C C . GLU D 1 105 A -7.123 -60.127 1.029 1.00 30.57 100 GLU C C 1
ATOM 4188 O O . GLU D 1 105 A -6.034 -59.959 1.586 1.00 26.16 100 GLU C O 1
ATOM 4194 N N . ALA D 1 106 B -7.762 -59.162 0.375 1.00 25.69 100 ALA C N 1
ATOM 4195 C CA . ALA D 1 106 B -7.173 -57.841 0.191 1.00 30.59 100 ALA C CA 1
ATOM 4196 C C . ALA D 1 106 B -7.042 -57.126 1.530 1.00 25.51 100 ALA C C 1
ATOM 4197 O O . ALA D 1 106 B -8.023 -56.982 2.268 1.00 26.32 100 ALA C O 1
ATOM 4199 N N . VAL D 1 107 C -5.827 -56.672 1.839 1.00 27.14 100 VAL C N 1
ATOM 4200 C CA . VAL D 1 107 C -5.543 -55.966 3.079 1.00 23.30 100 VAL C CA 1
ATOM 4201 C C . VAL D 1 107 C -5.006 -54.562 2.826 1.00 29.00 100 VAL C C 1
ATOM 4202 O O . VAL D 1 107 C -5.428 -53.603 3.482 1.00 28.05 100 VAL C O 1
ATOM 4206 N N . GLY D 1 108 D -4.086 -54.416 1.878 1.00 24.84 100 GLY C N 1
ATOM 4207 C CA . GLY D 1 108 D -3.463 -53.137 1.606 1.00 25.86 100 GLY C CA 1
ATOM 4208 C C . GLY D 1 108 D -2.269 -53.314 0.697 1.00 23.83 100 GLY C C 1
ATOM 4209 O O . GLY D 1 108 D -1.657 -54.388 0.676 1.00 21.93 100 GLY C O 1
ATOM 4210 N N . MET D 1 109 E -1.928 -52.272 -0.058 1.00 22.68 100 MET C N 1
ATOM 4211 C CA . MET D 1 109 E -0.898 -52.343 -1.091 1.00 22.50 100 MET C CA 1
ATOM 4212 C C . MET D 1 109 E 0.413 -51.863 -0.480 1.00 23.96 100 MET C C 1
ATOM 4213 O O . MET D 1 109 E 0.638 -50.658 -0.329 1.00 22.16 100 MET C O 1
ATOM 4218 N N . ASP D 1 110 ? 1.287 -52.812 -0.138 1.00 22.09 101 ASP C N 1
ATOM 4219 C CA . ASP D 1 110 ? 2.461 -52.484 0.657 1.00 23.68 101 ASP C CA 1
ATOM 4220 C C . ASP D 1 110 ? 3.729 -52.303 -0.163 1.00 28.35 101 ASP C C 1
ATOM 4221 O O . ASP D 1 110 ? 4.652 -51.630 0.306 1.00 31.22 101 ASP C O 1
ATOM 4226 N N . VAL D 1 111 ? 3.800 -52.857 -1.371 1.00 21.81 102 VAL C N 1
ATOM 4227 C CA . VAL D 1 111 ? 4.956 -52.680 -2.241 1.00 23.23 102 VAL C CA 1
ATOM 4228 C C . VAL D 1 111 ? 4.451 -52.199 -3.593 1.00 27.28 102 VAL C C 1
ATOM 4229 O O . VAL D 1 111 ? 3.547 -52.811 -4.169 1.00 22.46 102 VAL C O 1
ATOM 4233 N N . TRP D 1 112 ? 5.026 -51.105 -4.092 1.00 24.18 103 TRP C N 1
ATOM 4234 C CA . TRP D 1 112 ? 4.588 -50.474 -5.331 1.00 21.49 103 TRP C CA 1
ATOM 4235 C C . TRP D 1 112 ? 5.723 -50.449 -6.343 1.00 25.17 103 TRP C C 1
ATOM 4236 O O . TRP D 1 112 ? 6.867 -50.136 -5.999 1.00 25.27 103 TRP C O 1
ATOM 4247 N N . GLY D 1 113 ? 5.404 -50.765 -7.593 1.00 23.38 104 GLY C N 1
ATOM 4248 C CA . GLY D 1 113 ? 6.329 -50.499 -8.675 1.00 24.14 104 GLY C CA 1
ATOM 4249 C C . GLY D 1 113 ? 6.546 -49.006 -8.839 1.00 27.05 104 GLY C C 1
ATOM 4250 O O . GLY D 1 113 ? 5.847 -48.173 -8.264 1.00 24.53 104 GLY C O 1
ATOM 4251 N N . GLN D 1 114 ? 7.556 -48.660 -9.635 1.00 25.80 105 GLN C N 1
ATOM 4252 C CA . GLN D 1 114 ? 7.847 -47.249 -9.858 1.00 28.71 105 GLN C CA 1
ATOM 4253 C C . GLN D 1 114 ? 6.848 -46.581 -10.795 1.00 29.47 105 GLN C C 1
ATOM 4254 O O . GLN D 1 114 ? 6.844 -45.349 -10.890 1.00 29.89 105 GLN C O 1
ATOM 4260 N N . GLY D 1 115 ? 6.009 -47.350 -11.470 1.00 25.04 106 GLY C N 1
ATOM 4261 C CA . GLY D 1 115 ? 5.032 -46.805 -12.387 1.00 24.66 106 GLY C CA 1
ATOM 4262 C C . GLY D 1 115 ? 5.530 -46.812 -13.821 1.00 27.64 106 GLY C C 1
ATOM 4263 O O . GLY D 1 115 ? 6.733 -46.722 -14.094 1.00 26.55 106 GLY C O 1
ATOM 4264 N N . THR D 1 116 ? 4.589 -46.932 -14.758 1.00 28.35 107 THR C N 1
ATOM 4265 C CA . THR D 1 116 ? 4.874 -46.857 -16.187 1.00 25.61 107 THR C CA 1
ATOM 4266 C C . THR D 1 116 ? 4.017 -45.762 -16.801 1.00 26.22 107 THR C C 1
ATOM 4267 O O . THR D 1 116 ? 2.784 -45.857 -16.794 1.00 25.37 107 THR C O 1
ATOM 4271 N N . SER D 1 117 ? 4.663 -44.730 -17.331 1.00 25.76 108 SER C N 1
ATOM 4272 C CA . SER D 1 117 ? 3.938 -43.690 -18.045 1.00 28.16 108 SER C CA 1
ATOM 4273 C C . SER D 1 117 ? 3.462 -44.204 -19.400 1.00 25.98 108 SER C C 1
ATOM 4274 O O . SER D 1 117 ? 4.254 -44.726 -20.190 1.00 29.22 108 SER C O 1
ATOM 4277 N N . VAL D 1 118 ? 2.165 -44.054 -19.664 1.00 26.08 109 VAL C N 1
ATOM 4278 C CA . VAL D 1 118 ? 1.569 -44.346 -20.963 1.00 25.31 109 VAL C CA 1
ATOM 4279 C C . VAL D 1 118 ? 0.938 -43.062 -21.494 1.00 29.33 109 VAL C C 1
ATOM 4280 O O . VAL D 1 118 ? 0.052 -42.485 -20.852 1.00 29.10 109 VAL C O 1
ATOM 4284 N N . THR D 1 119 ? 1.388 -42.616 -22.662 1.00 25.28 110 THR C N 1
ATOM 4285 C CA . THR D 1 119 ? 0.832 -41.437 -23.316 1.00 27.18 110 THR C CA 1
ATOM 4286 C C . THR D 1 119 ? 0.107 -41.873 -24.581 1.00 25.50 110 THR C C 1
ATOM 4287 O O . THR D 1 119 ? 0.720 -42.463 -25.476 1.00 28.76 110 THR C O 1
ATOM 4291 N N . VAL D 1 120 ? -1.190 -41.587 -24.650 1.00 25.73 111 VAL C N 1
ATOM 4292 C CA . VAL D 1 120 ? -2.009 -41.908 -25.813 1.00 30.38 111 VAL C CA 1
ATOM 4293 C C . VAL D 1 120 ? -2.259 -40.612 -26.576 1.00 30.32 111 VAL C C 1
ATOM 4294 O O . VAL D 1 120 ? -2.946 -39.709 -26.084 1.00 28.01 111 VAL C O 1
ATOM 4298 N N . SER D 1 121 ? -1.693 -40.514 -27.776 1.00 26.27 112 SER C N 1
ATOM 4299 C CA . SER D 1 121 ? -1.759 -39.281 -28.547 1.00 23.48 112 SER C CA 1
ATOM 4300 C C . SER D 1 121 ? -1.475 -39.577 -30.012 1.00 28.78 112 SER C C 1
ATOM 4301 O O . SER D 1 121 ? -0.799 -40.555 -30.343 1.00 31.68 112 SER C O 1
ATOM 4304 N N . SER D 1 122 ? -1.992 -38.709 -30.887 1.00 28.93 113 SER C N 1
ATOM 4305 C CA . SER D 1 122 ? -1.707 -38.801 -32.315 1.00 32.22 113 SER C CA 1
ATOM 4306 C C . SER D 1 122 ? -0.349 -38.231 -32.685 1.00 34.81 113 SER C C 1
ATOM 4307 O O . SER D 1 122 ? 0.097 -38.430 -33.820 1.00 33.92 113 SER C O 1
ATOM 4310 N N . ALA D 1 123 ? 0.311 -37.530 -31.768 1.00 30.65 114 ALA C N 1
ATOM 4311 C CA . ALA D 1 123 ? 1.555 -36.857 -32.097 1.00 29.28 114 ALA C CA 1
ATOM 4312 C C . ALA D 1 123 ? 2.700 -37.857 -32.233 1.00 30.75 114 ALA C C 1
ATOM 4313 O O . ALA D 1 123 ? 2.669 -38.964 -31.689 1.00 34.35 114 ALA C O 1
ATOM 4315 N N . SER D 1 124 ? 3.723 -37.444 -32.972 1.00 27.78 115 SER C N 1
ATOM 4316 C CA . SER D 1 124 ? 4.956 -38.199 -33.120 1.00 33.40 115 SER C CA 1
ATOM 4317 C C . SER D 1 124 ? 6.052 -37.580 -32.263 1.00 35.98 115 SER C C 1
ATOM 4318 O O . SER D 1 124 ? 6.015 -36.393 -31.929 1.00 32.30 115 SER C O 1
ATOM 4321 N N . THR D 1 125 ? 7.035 -38.408 -31.913 1.00 32.39 116 THR C N 1
ATOM 4322 C CA . THR D 1 125 ? 8.151 -37.961 -31.090 1.00 36.02 116 THR C CA 1
ATOM 4323 C C . THR D 1 125 ? 8.878 -36.797 -31.754 1.00 41.64 116 THR C C 1
ATOM 4324 O O . THR D 1 125 ? 9.159 -36.829 -32.955 1.00 36.82 116 THR C O 1
ATOM 4328 N N . LYS D 1 126 ? 9.177 -35.763 -30.968 1.00 35.35 117 LYS C N 1
ATOM 4329 C CA . LYS D 1 126 ? 9.820 -34.563 -31.490 1.00 36.98 117 LYS C CA 1
ATOM 4330 C C . LYS D 1 126 ? 10.595 -33.883 -30.372 1.00 39.02 117 LYS C C 1
ATOM 4331 O O . LYS D 1 126 ? 10.077 -33.733 -29.261 1.00 34.27 117 LYS C O 1
ATOM 4337 N N . GLY D 1 127 ? 11.828 -33.477 -30.669 1.00 36.64 118 GLY C N 1
ATOM 4338 C CA . GLY D 1 127 ? 12.643 -32.748 -29.727 1.00 37.74 118 GLY C CA 1
ATOM 4339 C C . GLY D 1 127 ? 12.239 -31.289 -29.644 1.00 37.73 118 GLY C C 1
ATOM 4340 O O . GLY D 1 127 ? 11.693 -30.720 -30.594 1.00 39.22 118 GLY C O 1
ATOM 4341 N N . PRO D 1 128 ? 12.506 -30.653 -28.508 1.00 33.75 119 PRO C N 1
ATOM 4342 C CA . PRO D 1 128 ? 12.058 -29.273 -28.306 1.00 37.24 119 PRO C CA 1
ATOM 4343 C C . PRO D 1 128 ? 12.977 -28.255 -28.965 1.00 39.42 119 PRO C C 1
ATOM 4344 O O . PRO D 1 128 ? 14.144 -28.515 -29.263 1.00 39.05 119 PRO C O 1
ATOM 4348 N N . SER D 1 129 ? 12.412 -27.072 -29.189 1.00 39.29 120 SER C N 1
ATOM 4349 C CA . SER D 1 129 ? 13.194 -25.879 -29.468 1.00 42.48 120 SER C CA 1
ATOM 4350 C C . SER D 1 129 ? 13.445 -25.152 -28.154 1.00 44.52 120 SER C C 1
ATOM 4351 O O . SER D 1 129 ? 12.544 -25.028 -27.320 1.00 44.51 120 SER C O 1
ATOM 4354 N N . VAL D 1 130 ? 14.674 -24.684 -27.964 1.00 44.92 121 VAL C N 1
ATOM 4355 C CA . VAL D 1 130 ? 15.084 -24.043 -26.719 1.00 43.41 121 VAL C CA 1
ATOM 4356 C C . VAL D 1 130 ? 15.422 -22.592 -27.026 1.00 46.19 121 VAL C C 1
ATOM 4357 O O . VAL D 1 130 ? 16.440 -22.306 -27.670 1.00 47.82 121 VAL C O 1
ATOM 4361 N N . PHE D 1 131 ? 14.569 -21.672 -26.563 1.00 46.38 122 PHE C N 1
ATOM 4362 C CA . PHE D 1 131 ? 14.742 -20.245 -26.773 1.00 41.61 122 PHE C CA 1
ATOM 4363 C C . PHE D 1 131 ? 15.108 -19.553 -25.465 1.00 46.85 122 PHE C C 1
ATOM 4364 O O . PHE D 1 131 ? 14.697 -19.993 -24.386 1.00 45.69 122 PHE C O 1
ATOM 4372 N N . PRO D 1 132 ? 15.886 -18.477 -25.520 1.00 50.19 123 PRO C N 1
ATOM 4373 C CA . PRO D 1 132 ? 16.303 -17.808 -24.287 1.00 44.24 123 PRO C CA 1
ATOM 4374 C C . PRO D 1 132 ? 15.220 -16.902 -23.726 1.00 45.36 123 PRO C C 1
ATOM 4375 O O . PRO D 1 132 ? 14.375 -16.369 -24.449 1.00 42.17 123 PRO C O 1
ATOM 4379 N N . LEU D 1 133 ? 15.257 -16.744 -22.407 1.00 45.43 124 LEU C N 1
ATOM 4380 C CA . LEU D 1 133 ? 14.446 -15.767 -21.685 1.00 45.06 124 LEU C CA 1
ATOM 4381 C C . LEU D 1 133 ? 15.436 -14.760 -21.100 1.00 48.91 124 LEU C C 1
ATOM 4382 O O . LEU D 1 133 ? 15.912 -14.913 -19.974 1.00 45.96 124 LEU C O 1
ATOM 4387 N N . ALA D 1 134 ? 15.748 -13.732 -21.885 1.00 48.18 125 ALA C N 1
ATOM 4388 C CA . ALA D 1 134 ? 16.869 -12.860 -21.566 1.00 53.16 125 ALA C CA 1
ATOM 4389 C C . ALA D 1 134 ? 16.562 -12.005 -20.338 1.00 49.77 125 ALA C C 1
ATOM 4390 O O . ALA D 1 134 ? 15.425 -11.555 -20.161 1.00 52.63 125 ALA C O 1
ATOM 4392 N N . PRO D 1 135 ? 17.550 -11.770 -19.475 1.00 55.42 126 PRO C N 1
ATOM 4393 C CA . PRO D 1 135 ? 17.334 -10.877 -18.330 1.00 60.00 126 PRO C CA 1
ATOM 4394 C C . PRO D 1 135 ? 17.007 -9.457 -18.775 1.00 66.97 126 PRO C C 1
ATOM 4395 O O . PRO D 1 135 ? 17.505 -8.965 -19.790 1.00 67.39 126 PRO C O 1
ATOM 4399 N N . SER D 1 136 ? 16.160 -8.799 -17.987 1.00 70.18 127 SER C N 1
ATOM 4400 C CA . SER D 1 136 ? 15.584 -7.518 -18.367 1.00 79.34 127 SER C CA 1
ATOM 4401 C C . SER D 1 136 ? 16.647 -6.424 -18.437 1.00 85.74 127 SER C C 1
ATOM 4402 O O . SER D 1 136 ? 17.767 -6.566 -17.937 1.00 83.81 127 SER C O 1
ATOM 4405 N N . SER D 1 137 ? 16.274 -5.314 -19.078 1.00 89.65 128 SER C N 1
ATOM 4406 C CA . SER D 1 137 ? 17.124 -4.132 -19.127 1.00 94.26 128 SER C CA 1
ATOM 4407 C C . SER D 1 137 ? 16.852 -3.175 -17.975 1.00 94.95 128 SER C C 1
ATOM 4408 O O . SER D 1 137 ? 17.756 -2.437 -17.566 1.00 95.93 128 SER C O 1
ATOM 4411 N N . LYS D 1 138 ? 15.624 -3.168 -17.448 1.00 95.73 129 LYS C N 1
ATOM 4412 C CA . LYS D 1 138 ? 15.269 -2.369 -16.282 1.00 99.00 129 LYS C CA 1
ATOM 4413 C C . LYS D 1 138 ? 15.471 -3.125 -14.974 1.00 97.87 129 LYS C C 1
ATOM 4414 O O . LYS D 1 138 ? 14.761 -2.862 -13.993 1.00 94.94 129 LYS C O 1
ATOM 4420 N N . SER D 1 139 ? 16.419 -4.063 -14.939 1.00 96.95 130 SER C N 1
ATOM 4421 C CA . SER D 1 139 ? 16.640 -4.869 -13.746 1.00 95.62 130 SER C CA 1
ATOM 4422 C C . SER D 1 139 ? 17.024 -3.987 -12.566 1.00 99.38 130 SER C C 1
ATOM 4423 O O . SER D 1 139 ? 17.715 -2.975 -12.722 1.00 102.28 130 SER C O 1
ATOM 4426 N N . THR D 1 140 ? 16.556 -4.375 -11.381 1.00 96.72 131 THR C N 1
ATOM 4427 C CA . THR D 1 140 ? 16.831 -3.619 -10.166 1.00 96.28 131 THR C CA 1
ATOM 4428 C C . THR D 1 140 ? 18.333 -3.493 -9.947 1.00 97.88 131 THR C C 1
ATOM 4429 O O . THR D 1 140 ? 19.029 -4.497 -9.762 1.00 97.35 131 THR C O 1
ATOM 4433 N N . SER D 1 141 ? 18.830 -2.256 -9.982 1.00 100.25 132 SER C N 1
ATOM 4434 C CA . SER D 1 141 ? 20.252 -1.989 -9.804 1.00 98.22 132 SER C CA 1
ATOM 4435 C C . SER D 1 141 ? 20.708 -2.456 -8.426 1.00 97.53 132 SER C C 1
ATOM 4436 O O . SER D 1 141 ? 20.291 -1.901 -7.405 1.00 98.60 132 SER C O 1
ATOM 4439 N N . GLY D 1 142 ? 21.559 -3.480 -8.390 1.00 94.00 133 GLY C N 1
ATOM 4440 C CA . GLY D 1 142 ? 21.943 -4.073 -7.125 1.00 93.23 133 GLY C CA 1
ATOM 4441 C C . GLY D 1 142 ? 20.883 -4.950 -6.500 1.00 94.17 133 GLY C C 1
ATOM 4442 O O . GLY D 1 142 ? 20.891 -5.143 -5.280 1.00 94.29 133 GLY C O 1
ATOM 4443 N N . GLY D 1 143 ? 19.966 -5.487 -7.302 1.00 85.97 134 GLY C N 1
ATOM 4444 C CA . GLY D 1 143 ? 18.895 -6.320 -6.792 1.00 79.23 134 GLY C CA 1
ATOM 4445 C C . GLY D 1 143 ? 18.919 -7.730 -7.344 1.00 72.69 134 GLY C C 1
ATOM 4446 O O . GLY D 1 143 ? 19.946 -8.413 -7.275 1.00 67.55 134 GLY C O 1
ATOM 4447 N N . 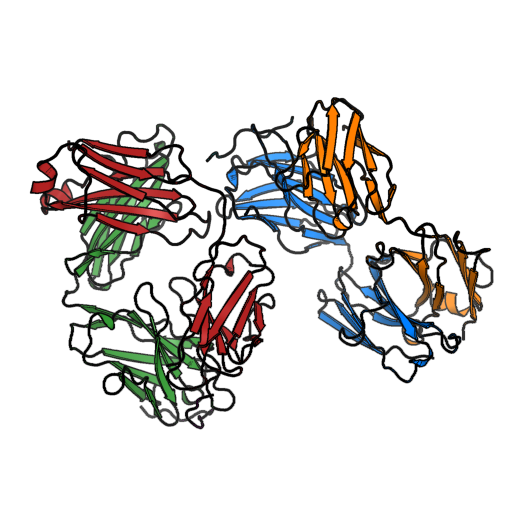THR D 1 144 ? 17.795 -8.175 -7.899 1.00 68.74 135 THR C N 1
ATOM 4448 C CA . THR D 1 144 ? 17.648 -9.530 -8.410 1.00 64.52 135 THR C CA 1
ATOM 4449 C C . THR D 1 144 ? 17.245 -9.495 -9.877 1.00 57.53 135 THR C C 1
ATOM 4450 O O . THR D 1 144 ? 16.376 -8.712 -10.275 1.00 56.66 135 THR C O 1
ATOM 4454 N N . ALA D 1 145 ? 17.882 -10.348 -10.677 1.00 56.94 136 ALA C N 1
ATOM 4455 C CA . ALA D 1 145 ? 17.559 -10.502 -12.086 1.00 58.05 136 ALA C CA 1
ATOM 4456 C C . ALA D 1 145 ? 17.088 -11.924 -12.357 1.00 50.51 136 ALA C C 1
ATOM 4457 O O . ALA D 1 145 ? 17.564 -12.882 -11.739 1.00 51.01 136 ALA C O 1
ATOM 4459 N N . ALA D 1 146 ? 16.150 -12.056 -13.290 1.00 47.30 137 ALA C N 1
ATOM 4460 C CA . ALA D 1 146 ? 15.586 -13.345 -13.662 1.00 45.35 137 ALA C CA 1
ATOM 4461 C C . ALA D 1 146 ? 15.917 -13.642 -15.115 1.00 48.92 137 ALA C C 1
ATOM 4462 O O . ALA D 1 146 ? 15.772 -12.772 -15.980 1.00 45.85 137 ALA C O 1
ATOM 4464 N N . LEU D 1 147 ? 16.370 -14.866 -15.373 1.00 46.94 138 LEU C N 1
ATOM 4465 C CA . LEU D 1 147 ? 16.617 -15.351 -16.722 1.00 45.17 138 LEU C CA 1
ATOM 4466 C C . LEU D 1 147 ? 16.044 -16.756 -16.832 1.00 45.27 138 LEU C C 1
ATOM 4467 O O . LEU D 1 147 ? 15.660 -17.370 -15.833 1.00 40.94 138 LEU C O 1
ATOM 4472 N N . GLY D 1 148 ? 15.988 -17.274 -18.053 1.00 37.90 139 GLY C N 1
ATOM 4473 C CA . GLY D 1 148 ? 15.433 -18.603 -18.206 1.00 37.61 139 GLY C CA 1
ATOM 4474 C C . GLY D 1 148 ? 15.560 -19.122 -19.620 1.00 45.09 139 GLY C C 1
ATOM 4475 O O . GLY D 1 148 ? 16.140 -18.480 -20.500 1.00 42.99 139 GLY C O 1
ATOM 4476 N N . CYS D 1 149 ? 15.003 -20.315 -19.818 1.00 38.97 140 CYS C N 1
ATOM 4477 C CA . CYS D 1 149 ? 14.979 -20.981 -21.113 1.00 42.90 140 CYS C CA 1
ATOM 4478 C C . CYS D 1 149 ? 13.570 -21.475 -21.390 1.00 40.57 140 CYS C C 1
ATOM 4479 O O . CYS D 1 149 ? 12.953 -22.120 -20.534 1.00 40.46 140 CYS C O 1
ATOM 4482 N N . LEU D 1 150 ? 13.066 -21.161 -22.576 1.00 35.93 141 LEU C N 1
ATOM 4483 C CA . LEU D 1 150 ? 11.777 -21.659 -23.030 1.00 36.23 141 LEU C CA 1
ATOM 4484 C C . LEU D 1 150 ? 12.008 -22.951 -23.800 1.00 38.21 141 LEU C C 1
ATOM 4485 O O . LEU D 1 150 ? 12.692 -22.950 -24.829 1.00 38.98 141 LEU C O 1
ATOM 4490 N N . VAL D 1 151 ? 11.450 -24.049 -23.294 1.00 33.09 142 VAL C N 1
ATOM 4491 C CA . VAL D 1 151 ? 11.615 -25.367 -23.900 1.00 30.58 142 VAL C CA 1
ATOM 4492 C C . VAL D 1 151 ? 10.305 -25.750 -24.571 1.00 31.67 142 VAL C C 1
ATOM 4493 O O . VAL D 1 151 ? 9.408 -26.310 -23.931 1.00 31.47 142 VAL C O 1
ATOM 4497 N N . LYS D 1 152 ? 10.187 -25.463 -25.865 1.00 34.57 143 LYS C N 1
ATOM 4498 C CA . LYS D 1 152 ? 8.899 -25.426 -26.543 1.00 32.24 143 LYS C CA 1
ATOM 4499 C C . LYS D 1 152 ? 8.766 -26.547 -27.566 1.00 34.23 143 LYS C C 1
ATOM 4500 O O . LYS D 1 152 ? 9.738 -26.914 -28.235 1.00 33.51 143 LYS C O 1
ATOM 4506 N N . ASP D 1 153 ? 7.550 -27.092 -27.664 1.00 29.49 144 ASP C N 1
ATOM 4507 C CA . ASP D 1 153 ? 7.128 -27.975 -28.747 1.00 33.22 144 ASP C CA 1
ATOM 4508 C C . ASP D 1 153 ? 7.875 -29.303 -28.771 1.00 35.67 144 ASP C C 1
ATOM 4509 O O . ASP D 1 153 ? 8.570 -29.607 -29.746 1.00 33.90 144 ASP C O 1
ATOM 4514 N N . TYR D 1 154 ? 7.731 -30.110 -27.723 1.00 31.43 145 TYR C N 1
ATOM 4515 C CA . TYR D 1 154 ? 8.303 -31.446 -27.703 1.00 26.43 145 TYR C CA 1
ATOM 4516 C C . TYR D 1 154 ? 7.224 -32.470 -27.376 1.00 27.34 145 TYR C C 1
ATOM 4517 O O . TYR D 1 154 ? 6.136 -32.130 -26.901 1.00 28.41 145 TYR C O 1
ATOM 4526 N N . PHE D 1 155 ? 7.545 -33.740 -27.647 1.00 29.19 146 PHE C N 1
ATOM 4527 C CA . PHE D 1 155 ? 6.663 -34.867 -27.376 1.00 30.70 146 PHE C CA 1
ATOM 4528 C C . PHE D 1 155 ? 7.499 -36.133 -27.399 1.00 31.15 146 PHE C C 1
ATOM 4529 O O . PHE D 1 155 ? 8.362 -36.269 -28.276 1.00 32.66 146 PHE C O 1
ATOM 4537 N N . PRO D 1 156 ? 7.296 -37.064 -26.460 1.00 31.33 147 PRO C N 1
ATOM 4538 C CA . PRO D 1 156 ? 6.407 -36.921 -25.309 1.00 30.28 147 PRO C CA 1
ATOM 4539 C C . PRO D 1 156 ? 7.169 -36.419 -24.088 1.00 27.71 147 PRO C C 1
ATOM 4540 O O . PRO D 1 156 ? 8.338 -36.056 -24.199 1.00 34.35 147 PRO C O 1
ATOM 4544 N N . GLU D 1 157 ? 6.512 -36.405 -22.933 1.00 31.63 148 GLU C N 1
ATOM 4545 C CA . GLU D 1 157 ? 7.231 -36.204 -21.688 1.00 35.41 148 GLU C CA 1
ATOM 4546 C C . GLU D 1 157 ? 8.197 -37.369 -21.471 1.00 38.15 148 GLU C C 1
ATOM 4547 O O . GLU D 1 157 ? 7.978 -38.469 -21.986 1.00 33.07 148 GLU C O 1
ATOM 4553 N N . PRO D 1 158 ? 9.286 -37.155 -20.713 1.00 39.14 149 PRO C N 1
ATOM 4554 C CA . PRO D 1 158 ? 9.697 -35.926 -20.035 1.00 35.04 149 PRO C CA 1
ATOM 4555 C C . PRO D 1 158 ? 10.912 -35.240 -20.656 1.00 39.80 149 PRO C C 1
ATOM 4556 O O . PRO D 1 158 ? 11.552 -35.777 -21.560 1.00 39.41 149 PRO C O 1
ATOM 4560 N N . VAL D 1 159 ? 11.216 -34.047 -20.153 1.00 35.34 150 VAL C N 1
ATOM 4561 C CA . VAL D 1 159 ? 12.450 -33.336 -20.459 1.00 40.83 150 VAL C CA 1
ATOM 4562 C C . VAL D 1 159 ? 13.091 -32.930 -19.140 1.00 44.41 150 VAL C C 1
ATOM 4563 O O . VAL D 1 159 ? 12.394 -32.537 -18.199 1.00 44.93 150 VAL C O 1
ATOM 4567 N N . THR D 1 160 ? 14.414 -33.053 -19.061 1.00 44.61 151 THR C N 1
ATOM 4568 C CA . THR D 1 160 ? 15.176 -32.594 -17.909 1.00 47.44 151 THR C CA 1
ATOM 4569 C C . THR D 1 160 ? 15.915 -31.315 -18.273 1.00 48.33 151 THR C C 1
ATOM 4570 O O . THR D 1 160 ? 16.393 -31.163 -19.402 1.00 47.97 151 THR C O 1
ATOM 4574 N N . VAL D 1 161 ? 15.993 -30.391 -17.318 1.00 46.52 152 VAL C N 1
ATOM 4575 C CA . VAL D 1 161 ? 16.701 -29.130 -17.498 1.00 43.14 152 VAL C CA 1
ATOM 4576 C C . VAL D 1 161 ? 17.645 -28.936 -16.320 1.00 50.88 152 VAL C C 1
ATOM 4577 O O . VAL D 1 161 ? 17.250 -29.119 -15.163 1.00 47.47 152 VAL C O 1
ATOM 4581 N N . SER D 1 162 ? 18.892 -28.585 -16.618 1.00 50.29 153 SER C N 1
ATOM 4582 C CA . SER D 1 162 ? 19.874 -28.201 -15.617 1.00 48.53 153 SER C CA 1
ATOM 4583 C C . SER D 1 162 ? 20.459 -26.857 -16.021 1.00 51.20 153 SER C C 1
ATOM 4584 O O . SER D 1 162 ? 20.244 -26.375 -17.136 1.00 52.18 153 SER C O 1
ATOM 4587 N N . TRP D 1 163 ? 21.208 -26.245 -15.108 1.00 51.69 154 TRP C N 1
ATOM 4588 C CA . TRP D 1 163 ? 21.767 -24.921 -15.340 1.00 53.05 154 TRP C CA 1
ATOM 4589 C C . TRP D 1 163 ? 23.268 -24.936 -15.097 1.00 55.24 154 TRP C C 1
ATOM 4590 O O . TRP D 1 163 ? 23.728 -25.398 -14.047 1.00 54.90 154 TRP C O 1
ATOM 4601 N N . ASN D 1 164 ? 24.016 -24.422 -16.074 1.00 58.33 155 ASN C N 1
ATOM 4602 C CA . ASN D 1 164 ? 25.479 -24.416 -16.059 1.00 59.35 155 ASN C CA 1
ATOM 4603 C C . ASN D 1 164 ? 26.029 -25.796 -15.715 1.00 57.34 155 ASN C C 1
ATOM 4604 O O . ASN D 1 164 ? 26.861 -25.961 -14.820 1.00 60.44 155 ASN C O 1
ATOM 4609 N N . SER D 1 165 ? 25.533 -26.801 -16.441 1.00 61.37 156 SER C N 1
ATOM 4610 C CA . SER D 1 165 ? 26.000 -28.184 -16.334 1.00 61.59 156 SER C CA 1
ATOM 4611 C C . SER D 1 165 ? 25.840 -28.734 -14.920 1.00 60.44 156 SER C C 1
ATOM 4612 O O . SER D 1 165 ? 26.634 -29.563 -14.469 1.00 61.28 156 SER C O 1
ATOM 4615 N N . GLY D 1 166 ? 24.809 -28.284 -14.212 1.00 59.30 157 GLY C N 1
ATOM 4616 C CA . GLY D 1 166 ? 24.560 -28.732 -12.860 1.00 56.41 157 GLY C CA 1
ATOM 4617 C C . GLY D 1 166 ? 25.206 -27.902 -11.775 1.00 59.20 157 GLY C C 1
ATOM 4618 O O . GLY D 1 166 ? 25.066 -28.243 -10.592 1.00 56.92 157 GLY C O 1
ATOM 4619 N N . ALA D 1 167 ? 25.909 -26.825 -12.131 1.00 58.41 158 ALA C N 1
ATOM 4620 C CA . ALA D 1 167 ? 26.544 -25.983 -11.122 1.00 61.24 158 ALA C CA 1
ATOM 4621 C C . ALA D 1 167 ? 25.529 -25.075 -10.437 1.00 66.21 158 ALA C C 1
ATOM 4622 O O . ALA D 1 167 ? 25.443 -25.047 -9.204 1.00 61.30 158 ALA C O 1
ATOM 4624 N N . LEU D 1 168 ? 24.758 -24.324 -11.222 1.00 55.83 159 LEU C N 1
ATOM 4625 C CA . LEU D 1 168 ? 23.737 -23.434 -10.684 1.00 53.80 159 LEU C CA 1
ATOM 4626 C C . LEU D 1 168 ? 22.490 -24.240 -10.340 1.00 56.95 159 LEU C C 1
ATOM 4627 O O . LEU D 1 168 ? 21.905 -24.891 -11.213 1.00 54.06 159 LEU C O 1
ATOM 4632 N N . THR D 1 169 ? 22.093 -24.216 -9.065 1.00 52.70 160 THR C N 1
ATOM 4633 C CA . THR D 1 169 ? 20.903 -24.943 -8.631 1.00 51.25 160 THR C CA 1
ATOM 4634 C C . THR D 1 169 ? 19.987 -24.062 -7.788 1.00 51.60 160 THR C C 1
ATOM 4635 O O . THR D 1 169 ? 18.762 -24.217 -7.831 1.00 47.75 160 THR C O 1
ATOM 4639 N N . SER D 1 170 ? 20.567 -23.143 -7.018 1.00 49.23 161 SER C N 1
ATOM 4640 C CA . SER D 1 170 ? 19.775 -22.288 -6.141 1.00 45.87 161 SER C CA 1
ATOM 4641 C C . SER D 1 170 ? 18.955 -21.295 -6.954 1.00 43.30 161 SER C C 1
ATOM 4642 O O . SER D 1 170 ? 19.462 -20.663 -7.886 1.00 42.23 161 SER C O 1
ATOM 4645 N N . GLY D 1 171 ? 17.684 -21.148 -6.588 1.00 45.71 162 GLY C N 1
ATOM 4646 C CA . GLY D 1 171 ? 16.795 -20.243 -7.279 1.00 39.53 162 GLY C CA 1
ATOM 4647 C C . GLY D 1 171 ? 16.248 -20.757 -8.592 1.00 41.02 162 GLY C C 1
ATOM 4648 O O . GLY D 1 171 ? 15.542 -20.011 -9.282 1.00 36.97 162 GLY C O 1
ATOM 4649 N N . VAL D 1 172 ? 16.547 -21.998 -8.961 1.00 39.66 163 VAL C N 1
ATOM 4650 C CA . VAL D 1 172 ? 16.056 -22.562 -10.214 1.00 38.51 163 VAL C CA 1
ATOM 4651 C C . VAL D 1 172 ? 14.626 -23.045 -10.020 1.00 37.15 163 VAL C C 1
ATOM 4652 O O . VAL D 1 172 ? 14.311 -23.715 -9.029 1.00 35.45 163 VAL C O 1
ATOM 4656 N N . HIS D 1 173 ? 13.755 -22.702 -10.967 1.00 34.41 164 HIS C N 1
ATOM 4657 C CA . HIS D 1 173 ? 12.387 -23.211 -11.014 1.00 32.47 164 HIS C CA 1
ATOM 4658 C C . HIS D 1 173 ? 12.138 -23.737 -12.420 1.00 32.26 164 HIS C C 1
ATOM 4659 O O . HIS D 1 173 ? 12.043 -22.952 -13.369 1.00 31.39 164 HIS C O 1
ATOM 4666 N N . THR D 1 174 ? 12.043 -25.055 -12.558 1.00 34.32 165 THR C N 1
ATOM 4667 C CA . THR D 1 174 ? 11.666 -25.684 -13.819 1.00 35.94 165 THR C CA 1
ATOM 4668 C C . THR D 1 174 ? 10.191 -26.056 -13.723 1.00 31.24 165 THR C C 1
ATOM 4669 O O . THR D 1 174 ? 9.813 -26.940 -12.948 1.00 29.67 165 THR C O 1
ATOM 4673 N N . PHE D 1 175 ? 9.365 -25.373 -14.503 1.00 24.74 166 PHE C N 1
ATOM 4674 C CA . PHE D 1 175 ? 7.928 -25.487 -14.344 1.00 28.76 166 PHE C CA 1
ATOM 4675 C C . PHE D 1 175 ? 7.412 -26.808 -14.912 1.00 29.60 166 PHE C C 1
ATOM 4676 O O . PHE D 1 175 ? 7.999 -27.369 -15.843 1.00 29.91 166 PHE C O 1
ATOM 4684 N N . PRO D 1 176 ? 6.322 -27.335 -14.351 1.00 26.76 167 PRO C N 1
ATOM 4685 C CA . PRO D 1 176 ? 5.649 -28.473 -14.985 1.00 27.20 167 PRO C CA 1
ATOM 4686 C C . PRO D 1 176 ? 5.216 -28.121 -16.402 1.00 29.00 167 PRO C C 1
ATOM 4687 O O . PRO D 1 176 ? 4.770 -27.004 -16.679 1.00 22.29 167 PRO C O 1
ATOM 4691 N N . ALA D 1 177 ? 5.356 -29.089 -17.299 1.00 24.95 168 ALA C N 1
ATOM 4692 C CA . ALA D 1 177 ? 5.033 -28.859 -18.697 1.00 28.84 168 ALA C CA 1
ATOM 4693 C C . ALA D 1 177 ? 3.536 -28.658 -18.880 1.00 27.45 168 ALA C C 1
ATOM 4694 O O . ALA D 1 177 ? 2.715 -29.221 -18.149 1.00 27.78 168 ALA C O 1
ATOM 4696 N N . VAL D 1 178 ? 3.186 -27.835 -19.863 1.00 25.86 169 VAL C N 1
ATOM 4697 C CA . VAL D 1 178 ? 1.808 -27.674 -20.306 1.00 31.31 169 VAL C CA 1
ATOM 4698 C C . VAL D 1 178 ? 1.661 -28.354 -21.659 1.00 30.13 169 VAL C C 1
ATOM 4699 O O . VAL D 1 178 ? 2.605 -28.414 -22.455 1.00 26.52 169 VAL C O 1
ATOM 4703 N N . LEU D 1 179 ? 0.468 -28.878 -21.913 1.00 28.40 170 LEU C N 1
ATOM 4704 C CA . LEU D 1 179 ? 0.143 -29.498 -23.191 1.00 28.69 170 LEU C CA 1
ATOM 4705 C C . LEU D 1 179 ? -0.552 -28.458 -24.059 1.00 26.66 170 LEU C C 1
ATOM 4706 O O . LEU D 1 179 ? -1.580 -27.902 -23.659 1.00 32.66 170 LEU C O 1
ATOM 4711 N N . GLN D 1 180 ? 0.015 -28.187 -25.231 1.00 28.60 171 GLN C N 1
ATOM 4712 C CA . GLN D 1 180 ? -0.523 -27.183 -26.137 1.00 32.15 171 GLN C CA 1
ATOM 4713 C C . GLN D 1 180 ? -1.553 -27.799 -27.082 1.00 36.13 171 GLN C C 1
ATOM 4714 O O . GLN D 1 180 ? -1.652 -29.020 -27.235 1.00 34.06 171 GLN C O 1
ATOM 4720 N N . SER D 1 181 ? -2.319 -26.921 -27.738 1.00 31.45 172 SER C N 1
ATOM 4721 C CA . SER D 1 181 ? -3.355 -27.379 -28.660 1.00 33.32 172 SER C CA 1
ATOM 4722 C C . SER D 1 181 ? -2.770 -28.203 -29.797 1.00 33.91 172 SER C C 1
ATOM 4723 O O . SER D 1 181 ? -3.465 -29.046 -30.373 1.00 35.55 172 SER C O 1
ATOM 4726 N N . SER D 1 182 ? -1.496 -27.980 -30.128 1.00 30.00 173 SER C N 1
ATOM 4727 C CA . SER D 1 182 ? -0.841 -28.764 -31.165 1.00 29.92 173 SER C CA 1
ATOM 4728 C C . SER D 1 182 ? -0.662 -30.221 -30.766 1.00 33.79 173 SER C C 1
ATOM 4729 O O . SER D 1 182 ? -0.408 -31.063 -31.635 1.00 31.71 173 SER C O 1
ATOM 4732 N N . GLY D 1 183 ? -0.793 -30.536 -29.481 1.00 29.36 174 GLY C N 1
ATOM 4733 C CA . GLY D 1 183 ? -0.444 -31.847 -28.979 1.00 31.56 174 GLY C CA 1
ATOM 4734 C C . GLY D 1 183 ? 0.997 -31.980 -28.545 1.00 30.37 174 GLY C C 1
ATOM 4735 O O . GLY D 1 183 ? 1.398 -33.066 -28.110 1.00 29.95 174 GLY C O 1
ATOM 4736 N N . LEU D 1 184 ? 1.788 -30.916 -28.660 1.00 26.75 175 LEU C N 1
ATOM 4737 C CA . LEU D 1 184 ? 3.159 -30.887 -28.178 1.00 29.98 175 LEU C CA 1
ATOM 4738 C C . LEU D 1 184 ? 3.215 -30.195 -26.820 1.00 27.38 175 LEU C C 1
ATOM 4739 O O . LEU D 1 184 ? 2.379 -29.345 -26.499 1.00 26.35 175 LEU C O 1
ATOM 4744 N N . TYR D 1 185 ? 4.215 -30.564 -26.028 1.00 26.05 176 TYR C N 1
ATOM 4745 C CA . TYR D 1 185 ? 4.397 -29.998 -24.699 1.00 26.44 176 TYR C CA 1
ATOM 4746 C C . TYR D 1 185 ? 5.350 -28.808 -24.745 1.00 28.19 176 TYR C C 1
ATOM 4747 O O . TYR D 1 185 ? 6.137 -28.647 -25.679 1.00 29.61 176 TYR C O 1
ATOM 4756 N N . SER D 1 186 ? 5.286 -27.985 -23.698 1.00 24.90 177 SER C N 1
ATOM 4757 C CA . SER D 1 186 ? 6.154 -26.826 -23.558 1.00 27.46 177 SER C CA 1
ATOM 4758 C C . SER D 1 186 ? 6.312 -26.484 -22.080 1.00 33.24 177 SER C C 1
ATOM 4759 O O . SER D 1 186 ? 5.353 -26.573 -21.308 1.00 27.83 177 SER C O 1
ATOM 4762 N N . LEU D 1 187 ? 7.527 -26.103 -21.689 1.00 28.54 178 LEU C N 1
ATOM 4763 C CA . LEU D 1 187 ? 7.775 -25.630 -20.335 1.00 30.98 178 LEU C CA 1
ATOM 4764 C C . LEU D 1 187 ? 8.865 -24.572 -20.370 1.00 31.28 178 LEU C C 1
ATOM 4765 O O . LEU D 1 187 ? 9.589 -24.431 -21.357 1.00 32.50 178 LEU C O 1
ATOM 4770 N N . SER D 1 188 ? 8.983 -23.839 -19.264 1.00 29.42 179 SER C N 1
ATOM 4771 C CA . SER D 1 188 ? 10.078 -22.906 -19.048 1.00 31.48 179 SER C CA 1
ATOM 4772 C C . SER D 1 188 ? 10.837 -23.289 -17.785 1.00 31.92 179 SER C C 1
ATOM 4773 O O . SER D 1 188 ? 10.262 -23.816 -16.828 1.00 32.25 179 SER C O 1
ATOM 4776 N N . SER D 1 189 ? 12.142 -23.035 -17.799 1.00 30.83 180 SER C N 1
ATOM 4777 C CA . SER D 1 189 ? 12.991 -23.168 -16.622 1.00 36.37 180 SER C CA 1
ATOM 4778 C C . SER D 1 189 ? 13.621 -21.810 -16.352 1.00 38.26 180 SER C C 1
ATOM 4779 O O . SER D 1 189 ? 14.281 -21.251 -17.232 1.00 39.66 180 SER C O 1
ATOM 4782 N N . VAL D 1 190 ? 13.414 -21.279 -15.148 1.00 36.76 181 VAL C N 1
ATOM 4783 C CA . VAL D 1 190 ? 13.906 -19.955 -14.791 1.00 37.11 181 VAL C CA 1
ATOM 4784 C C . VAL D 1 190 ? 14.856 -20.069 -13.602 1.00 38.61 181 VAL C C 1
ATOM 4785 O O . VAL D 1 190 ? 14.909 -21.083 -12.905 1.00 38.32 181 VAL C O 1
ATOM 4789 N N . VAL D 1 191 ? 15.610 -18.996 -13.382 1.00 37.44 182 VAL C N 1
ATOM 4790 C CA . VAL D 1 191 ? 16.523 -18.904 -12.250 1.00 39.50 182 VAL C CA 1
ATOM 4791 C C . VAL D 1 191 ? 16.753 -17.429 -11.961 1.00 42.41 182 VAL C C 1
ATOM 4792 O O . VAL D 1 191 ? 16.881 -16.616 -12.880 1.00 43.54 182 VAL C O 1
ATOM 4796 N N . THR D 1 192 ? 16.771 -17.084 -10.678 1.00 40.79 183 THR C N 1
ATOM 4797 C CA . THR D 1 192 ? 17.076 -15.729 -10.243 1.00 46.04 183 THR C CA 1
ATOM 4798 C C . THR D 1 192 ? 18.530 -15.649 -9.800 1.00 47.58 183 THR C C 1
ATOM 4799 O O . THR D 1 192 ? 19.032 -16.543 -9.113 1.00 45.09 183 THR C O 1
ATOM 4803 N N . VAL D 1 193 ? 19.204 -14.578 -10.211 1.00 52.91 184 VAL C N 1
ATOM 4804 C CA . VAL D 1 193 ? 20.632 -14.391 -9.951 1.00 57.41 184 VAL C CA 1
ATOM 4805 C C . VAL D 1 193 ? 20.879 -12.934 -9.594 1.00 56.06 184 VAL C C 1
ATOM 4806 O O . VAL D 1 193 ? 20.041 -12.062 -9.862 1.00 54.54 184 VAL C O 1
ATOM 4810 N N . PRO D 1 194 ? 22.024 -12.640 -8.972 1.00 59.48 185 PRO C N 1
ATOM 4811 C CA . PRO D 1 194 ? 22.345 -11.238 -8.663 1.00 62.60 185 PRO C CA 1
ATOM 4812 C C . PRO D 1 194 ? 22.426 -10.401 -9.931 1.00 63.73 185 PRO C C 1
ATOM 4813 O O . PRO D 1 194 ? 23.081 -10.780 -10.904 1.00 66.90 185 PRO C O 1
ATOM 4817 N N . SER D 1 195 ? 21.743 -9.251 -9.912 1.00 63.35 186 SER C N 1
ATOM 4818 C CA . SER D 1 195 ? 21.763 -8.353 -11.063 1.00 66.27 186 SER C CA 1
ATOM 4819 C C . SER D 1 195 ? 23.179 -7.925 -11.423 1.00 69.78 186 SER C C 1
ATOM 4820 O O . SER D 1 195 ? 23.452 -7.600 -12.584 1.00 71.26 186 SER C O 1
ATOM 4823 N N . SER D 1 196 ? 24.089 -7.917 -10.448 1.00 70.97 187 SER C N 1
ATOM 4824 C CA . SER D 1 196 ? 25.466 -7.525 -10.723 1.00 73.05 187 SER C CA 1
ATOM 4825 C C . SER D 1 196 ? 26.177 -8.538 -11.612 1.00 72.10 187 SER C C 1
ATOM 4826 O O . SER D 1 196 ? 27.090 -8.169 -12.359 1.00 75.90 187 SER C O 1
ATOM 4829 N N . SER D 1 197 ? 25.777 -9.807 -11.552 1.00 69.96 188 SER C N 1
ATOM 4830 C CA . SER D 1 197 ? 26.422 -10.850 -12.338 1.00 71.89 188 SER C CA 1
ATOM 4831 C C . SER D 1 197 ? 25.951 -10.887 -13.787 1.00 74.25 188 SER C C 1
ATOM 4832 O O . SER D 1 197 ? 26.412 -11.746 -14.546 1.00 73.69 188 SER C O 1
ATOM 4835 N N . LEU D 1 198 ? 25.050 -9.993 -14.188 1.00 74.83 189 LEU C N 1
ATOM 4836 C CA . LEU D 1 198 ? 24.656 -9.899 -15.589 1.00 74.81 189 LEU C CA 1
ATOM 4837 C C . LEU D 1 198 ? 25.786 -9.265 -16.391 1.00 77.61 189 LEU C C 1
ATOM 4838 O O . LEU D 1 198 ? 26.221 -8.148 -16.090 1.00 79.48 189 LEU C O 1
ATOM 4843 N N . GLY D 1 199 ? 26.259 -9.972 -17.415 1.00 77.30 190 GLY C N 1
ATOM 4844 C CA . GLY D 1 199 ? 27.407 -9.552 -18.181 1.00 81.35 190 GLY C CA 1
ATOM 4845 C C . GLY D 1 199 ? 28.732 -10.022 -17.615 1.00 81.33 190 GLY C C 1
ATOM 4846 O O . GLY D 1 199 ? 29.690 -10.208 -18.372 1.00 82.60 190 GLY C O 1
ATOM 4847 N N . THR D 1 200 ? 28.808 -10.217 -16.298 1.00 82.30 191 THR C N 1
ATOM 4848 C CA . THR D 1 200 ? 30.008 -10.774 -15.685 1.00 79.14 191 THR C CA 1
ATOM 4849 C C . THR D 1 200 ? 29.997 -12.297 -15.750 1.00 79.53 191 THR C C 1
ATOM 4850 O O . THR D 1 200 ? 31.008 -12.922 -16.086 1.00 77.13 191 THR C O 1
ATOM 4854 N N . GLN D 1 201 ? 28.855 -12.903 -15.438 1.00 79.08 192 GLN C N 1
ATOM 4855 C CA . GLN D 1 201 ? 28.704 -14.348 -15.373 1.00 77.45 192 GLN C CA 1
ATOM 4856 C C . GLN D 1 201 ? 27.908 -14.847 -16.573 1.00 74.62 192 GLN C C 1
ATOM 4857 O O . GLN D 1 201 ? 26.970 -14.183 -17.030 1.00 73.72 192 GLN C O 1
ATOM 4863 N N . THR D 1 202 ? 28.290 -16.013 -17.083 1.00 73.35 193 THR C N 1
ATOM 4864 C CA . THR D 1 202 ? 27.603 -16.653 -18.195 1.00 76.38 193 THR C CA 1
ATOM 4865 C C . THR D 1 202 ? 26.746 -17.803 -17.678 1.00 74.85 193 THR C C 1
ATOM 4866 O O . THR D 1 202 ? 27.193 -18.602 -16.849 1.00 69.01 193 THR C O 1
ATOM 4870 N N . TYR D 1 203 ? 25.509 -17.877 -18.165 1.00 69.20 194 TYR C N 1
ATOM 4871 C CA . TYR D 1 203 ? 24.555 -18.892 -17.742 1.00 65.04 194 TYR C CA 1
ATOM 4872 C C . TYR D 1 203 ? 24.144 -19.743 -18.935 1.00 61.03 194 TYR C C 1
ATOM 4873 O O . TYR D 1 203 ? 23.833 -19.211 -20.006 1.00 60.22 194 TYR C O 1
ATOM 4882 N N . ILE D 1 204 ? 24.133 -21.061 -18.741 1.00 59.99 195 ILE C N 1
ATOM 4883 C CA . ILE D 1 204 ? 23.816 -22.024 -19.790 1.00 56.63 195 ILE C CA 1
ATOM 4884 C C . ILE D 1 204 ? 22.795 -23.012 -19.244 1.00 56.31 195 ILE C C 1
ATOM 4885 O O . ILE D 1 204 ? 23.049 -23.675 -18.232 1.00 53.65 195 ILE C O 1
ATOM 4890 N N . CYS D 1 205 ? 21.648 -23.117 -19.914 1.00 55.79 196 CYS C N 1
ATOM 4891 C CA . CYS D 1 205 ? 20.646 -24.117 -19.570 1.00 52.46 196 CYS C CA 1
ATOM 4892 C C . CYS D 1 205 ? 20.876 -25.359 -20.421 1.00 53.20 196 CYS C C 1
ATOM 4893 O O . CYS D 1 205 ? 21.063 -25.261 -21.639 1.00 55.16 196 CYS C O 1
ATOM 4896 N N . ASN D 1 206 ? 20.883 -26.522 -19.777 1.00 51.02 197 ASN C N 1
ATOM 4897 C CA . ASN D 1 206 ? 21.170 -27.789 -20.439 1.00 51.64 197 ASN C CA 1
ATOM 4898 C C . ASN D 1 206 ? 19.874 -28.583 -20.530 1.00 52.74 197 ASN C C 1
ATOM 4899 O O . ASN D 1 206 ? 19.403 -29.132 -19.528 1.00 51.61 197 ASN C O 1
ATOM 4904 N N . VAL D 1 207 ? 19.306 -28.645 -21.729 1.00 49.07 198 VAL C N 1
ATOM 4905 C CA . VAL D 1 207 ? 18.028 -29.303 -21.973 1.00 47.19 198 VAL C CA 1
ATOM 4906 C C . VAL D 1 207 ? 18.284 -30.700 -22.519 1.00 49.57 198 VAL C C 1
ATOM 4907 O O . VAL D 1 207 ? 19.131 -30.892 -23.402 1.00 53.21 198 VAL C O 1
ATOM 4911 N N . ASN D 1 208 ? 17.552 -31.683 -21.997 1.00 49.75 199 ASN C N 1
ATOM 4912 C CA . ASN D 1 208 ? 17.677 -33.066 -22.441 1.00 48.66 199 ASN C CA 1
ATOM 4913 C C . ASN D 1 208 ? 16.289 -33.650 -22.657 1.00 46.96 199 ASN C C 1
ATOM 4914 O O . ASN D 1 208 ? 15.482 -33.698 -21.723 1.00 45.63 199 ASN C O 1
ATOM 4919 N N . HIS D 1 209 ? 16.018 -34.099 -23.880 1.00 43.26 200 HIS C N 1
ATOM 4920 C CA . HIS D 1 209 ? 14.789 -34.817 -24.211 1.00 42.45 200 HIS C CA 1
ATOM 4921 C C . HIS D 1 209 ? 15.203 -36.190 -24.735 1.00 44.59 200 HIS C C 1
ATOM 4922 O O . HIS D 1 209 ? 15.552 -36.337 -25.911 1.00 44.46 200 HIS C O 1
ATOM 4929 N N . LYS D 1 210 ? 15.178 -37.188 -23.857 1.00 44.14 201 LYS C N 1
ATOM 4930 C CA . LYS D 1 210 ? 15.661 -38.529 -24.173 1.00 45.13 201 LYS C CA 1
ATOM 4931 C C . LYS D 1 210 ? 14.838 -39.245 -25.243 1.00 43.75 201 LYS C C 1
ATOM 4932 O O . LYS D 1 210 ? 15.429 -39.909 -26.105 1.00 44.81 201 LYS C O 1
ATOM 4938 N N . PRO D 1 211 ? 13.498 -39.171 -25.234 1.00 41.83 202 PRO C N 1
ATOM 4939 C CA . PRO D 1 211 ? 12.738 -39.899 -26.268 1.00 40.33 202 PRO C CA 1
ATOM 4940 C C . PRO D 1 211 ? 13.132 -39.547 -27.693 1.00 46.19 202 PRO C C 1
ATOM 4941 O O . PRO D 1 211 ? 12.974 -40.386 -28.589 1.00 44.01 202 PRO C O 1
ATOM 4945 N N . SER D 1 212 ? 13.649 -38.344 -27.933 1.00 43.32 203 SER C N 1
ATOM 4946 C CA . SER D 1 212 ? 14.042 -37.923 -29.271 1.00 45.83 203 SER C CA 1
ATOM 4947 C C . SER D 1 212 ? 15.549 -37.821 -29.449 1.00 48.46 203 SER C C 1
ATOM 4948 O O . SER D 1 212 ? 16.002 -37.441 -30.534 1.00 49.13 203 SER C O 1
ATOM 4951 N N . ASN D 1 213 ? 16.332 -38.145 -28.422 1.00 49.57 204 ASN C N 1
ATOM 4952 C CA . ASN D 1 213 ? 17.790 -38.039 -28.463 1.00 50.65 204 ASN C CA 1
ATOM 4953 C C . ASN D 1 213 ? 18.212 -36.634 -28.894 1.00 51.43 204 ASN C C 1
ATOM 4954 O O . ASN D 1 213 ? 18.825 -36.422 -29.942 1.00 57.16 204 ASN C O 1
ATOM 4959 N N . THR D 1 214 ? 17.850 -35.663 -28.061 1.00 49.03 205 THR C N 1
ATOM 4960 C CA . THR D 1 214 ? 18.159 -34.261 -28.303 1.00 49.66 205 THR C CA 1
ATOM 4961 C C . THR D 1 214 ? 18.827 -33.677 -27.068 1.00 53.32 205 THR C C 1
ATOM 4962 O O . THR D 1 214 ? 18.358 -33.887 -25.945 1.00 51.10 205 THR C O 1
ATOM 4966 N N . LYS D 1 215 ? 19.927 -32.959 -27.278 1.00 55.36 206 LYS C N 1
ATOM 4967 C CA . LYS D 1 215 ? 20.629 -32.253 -26.215 1.00 55.47 206 LYS C CA 1
ATOM 4968 C C . LYS D 1 215 ? 20.939 -30.847 -26.699 1.00 59.44 206 LYS C C 1
ATOM 4969 O O . LYS D 1 215 ? 21.535 -30.675 -27.767 1.00 61.93 206 LYS C O 1
ATOM 4975 N N . VAL D 1 216 ? 20.529 -29.849 -25.921 1.00 54.81 207 VAL C N 1
ATOM 4976 C CA . VAL D 1 216 ? 20.693 -28.447 -26.283 1.00 50.42 207 VAL C CA 1
ATOM 4977 C C . VAL D 1 216 ? 21.300 -27.701 -25.103 1.00 55.03 207 VAL C C 1
ATOM 4978 O O . VAL D 1 216 ? 20.901 -27.908 -23.951 1.00 54.56 207 VAL C O 1
ATOM 4982 N N . ASP D 1 217 ? 22.272 -26.839 -25.393 1.00 56.61 208 ASP C N 1
ATOM 4983 C CA . ASP D 1 217 ? 22.877 -25.952 -24.401 1.00 57.53 208 ASP C CA 1
ATOM 4984 C C . ASP D 1 217 ? 22.759 -24.530 -24.935 1.00 58.79 208 ASP C C 1
ATOM 4985 O O . ASP D 1 217 ? 23.545 -24.114 -25.792 1.00 63.14 208 ASP C O 1
ATOM 4990 N N . LYS D 1 218 ? 21.773 -23.792 -24.440 1.00 56.74 209 LYS C N 1
ATOM 4991 C CA . LYS D 1 218 ? 21.570 -22.402 -24.817 1.00 56.83 209 LYS C CA 1
ATOM 4992 C C . LYS D 1 218 ? 22.143 -21.506 -23.728 1.00 57.88 209 LYS C C 1
ATOM 4993 O O . LYS D 1 218 ? 21.919 -21.749 -22.537 1.00 55.52 209 LYS C O 1
ATOM 4999 N N . LYS D 1 219 ? 22.890 -20.485 -24.131 1.00 59.55 210 LYS C N 1
ATOM 5000 C CA . LYS D 1 219 ? 23.369 -19.480 -23.195 1.00 59.52 210 LYS C CA 1
ATOM 5001 C C . LYS D 1 219 ? 22.415 -18.294 -23.213 1.00 61.01 210 LYS C C 1
ATOM 5002 O O . LYS D 1 219 ? 21.925 -17.889 -24.273 1.00 54.21 210 LYS C O 1
ATOM 5008 N N . VAL D 1 220 ? 22.124 -17.764 -22.030 1.00 58.83 211 VAL C N 1
ATOM 5009 C CA . VAL D 1 220 ? 21.198 -16.651 -21.868 1.00 58.47 211 VAL C CA 1
ATOM 5010 C C . VAL D 1 220 ? 22.010 -15.419 -21.496 1.00 61.68 211 VAL C C 1
ATOM 5011 O O . VAL D 1 220 ? 22.764 -15.435 -20.515 1.00 62.78 211 VAL C O 1
ATOM 5015 N N . GLU D 1 221 ? 21.864 -14.362 -22.283 1.00 62.09 212 GLU C N 1
ATOM 5016 C CA . GLU D 1 221 ? 22.562 -13.104 -22.076 1.00 64.92 212 GLU C CA 1
ATOM 5017 C C . GLU D 1 221 ? 21.581 -11.957 -22.284 1.00 62.33 212 GLU C C 1
ATOM 5018 O O . GLU D 1 221 ? 20.563 -12.124 -22.959 1.00 58.47 212 GLU C O 1
ATOM 5024 N N . PRO D 1 222 ? 21.863 -10.790 -21.703 1.00 63.40 213 PRO C N 1
ATOM 5025 C CA . PRO D 1 222 ? 20.941 -9.657 -21.865 1.00 65.57 213 PRO C CA 1
ATOM 5026 C C . PRO D 1 222 ? 20.858 -9.198 -23.314 1.00 66.49 213 PRO C C 1
ATOM 5027 O O . PRO D 1 222 ? 21.843 -9.225 -24.055 1.00 67.63 213 PRO C O 1
ATOM 5031 N N . LYS D 1 223 ? 19.660 -8.778 -23.711 1.00 69.51 214 LYS C N 1
ATOM 5032 C CA . LYS D 1 223 ? 19.410 -8.319 -25.074 1.00 71.89 214 LYS C CA 1
ATOM 5033 C C . LYS D 1 223 ? 19.836 -6.864 -25.251 1.00 76.01 214 LYS C C 1
ATOM 5034 O O . LYS D 1 223 ? 19.462 -5.997 -24.459 1.00 77.76 214 LYS C O 1
ATOM 5040 N N . ASP E 2 1 ? -20.942 -48.579 -7.568 1.00 45.75 1 ASP D N 1
ATOM 5041 C CA . ASP E 2 1 ? -19.666 -48.533 -6.864 1.00 45.12 1 ASP D CA 1
ATOM 5042 C C . ASP E 2 1 ? -19.803 -47.878 -5.494 1.00 47.37 1 ASP D C 1
ATOM 5043 O O . ASP E 2 1 ? -20.771 -47.168 -5.226 1.00 48.04 1 ASP D O 1
ATOM 5048 N N . ILE E 2 2 ? -18.824 -48.121 -4.631 1.00 42.93 2 ILE D N 1
ATOM 5049 C CA . ILE E 2 2 ? -18.754 -47.469 -3.331 1.00 39.81 2 ILE D CA 1
ATOM 5050 C C . ILE E 2 2 ? -17.924 -46.204 -3.478 1.00 42.98 2 ILE D C 1
ATOM 5051 O O . ILE E 2 2 ? -16.799 -46.245 -3.989 1.00 41.33 2 ILE D O 1
ATOM 5056 N N . GLN E 2 3 ? -18.480 -45.079 -3.041 1.00 43.51 3 GLN D N 1
ATOM 5057 C CA . GLN E 2 3 ? -17.829 -43.782 -3.163 1.00 45.40 3 GLN D CA 1
ATOM 5058 C C . GLN E 2 3 ? -17.173 -43.418 -1.839 1.00 40.35 3 GLN D C 1
ATOM 5059 O O . GLN E 2 3 ? -17.804 -43.516 -0.781 1.00 38.24 3 GLN D O 1
ATOM 5065 N N . LEU E 2 4 ? -15.908 -43.006 -1.900 1.00 36.43 4 LEU D N 1
ATOM 5066 C CA . LEU E 2 4 ? -15.151 -42.565 -0.732 1.00 36.60 4 LEU D CA 1
ATOM 5067 C C . LEU E 2 4 ? -14.962 -41.058 -0.844 1.00 36.48 4 LEU D C 1
ATOM 5068 O O . LEU E 2 4 ? -14.299 -40.579 -1.770 1.00 37.93 4 LEU D O 1
ATOM 5073 N N . THR E 2 5 ? -15.553 -40.318 0.088 1.00 33.24 5 THR D N 1
ATOM 5074 C CA . THR E 2 5 ? -15.470 -38.863 0.111 1.00 33.48 5 THR D CA 1
ATOM 5075 C C . THR E 2 5 ? -14.492 -38.436 1.197 1.00 35.06 5 THR D C 1
ATOM 5076 O O . THR E 2 5 ? -14.724 -38.695 2.384 1.00 34.37 5 THR D O 1
ATOM 5080 N N . GLN E 2 6 ? -13.405 -37.788 0.791 1.00 35.84 6 GLN D N 1
ATOM 5081 C CA . GLN E 2 6 ? -12.413 -37.266 1.720 1.00 33.65 6 GLN D CA 1
ATOM 5082 C C . GLN E 2 6 ? -12.621 -35.772 1.922 1.00 39.48 6 GLN D C 1
ATOM 5083 O O . GLN E 2 6 ? -12.926 -35.042 0.976 1.00 37.93 6 GLN D O 1
ATOM 5089 N N . SER E 2 7 ? -12.458 -35.326 3.166 1.00 38.20 7 SER D N 1
ATOM 5090 C CA . SER E 2 7 ? -12.557 -33.924 3.512 1.00 39.17 7 SER D CA 1
ATOM 5091 C C . SER E 2 7 ? -11.550 -33.620 4.612 1.00 38.31 7 SER D C 1
ATOM 5092 O O . SER E 2 7 ? -11.351 -34.445 5.515 1.00 37.24 7 SER D O 1
ATOM 5095 N N . PRO E 2 8 ? -10.881 -32.461 4.548 1.00 33.50 8 PRO D N 1
ATOM 5096 C CA . PRO E 2 8 ? -11.003 -31.528 3.424 1.00 36.91 8 PRO D CA 1
ATOM 5097 C C . PRO E 2 8 ? -10.183 -31.997 2.226 1.00 31.81 8 PRO D C 1
ATOM 5098 O O . PRO E 2 8 ? -9.320 -32.854 2.385 1.00 34.10 8 PRO D O 1
ATOM 5102 N N . SER E 2 9 ? -10.460 -31.450 1.043 1.00 30.74 9 SER D N 1
ATOM 5103 C CA . SER E 2 9 ? -9.641 -31.788 -0.114 1.00 31.93 9 SER D CA 1
ATOM 5104 C C . SER E 2 9 ? -8.274 -31.122 -0.044 1.00 33.04 9 SER D C 1
ATOM 5105 O O . SER E 2 9 ? -7.278 -31.701 -0.494 1.00 29.33 9 SER D O 1
ATOM 5108 N N . PHE E 2 10 ? -8.206 -29.913 0.513 1.00 29.18 10 PHE D N 1
ATOM 5109 C CA . PHE E 2 10 ? -6.959 -29.180 0.676 1.00 29.05 10 PHE D CA 1
ATOM 5110 C C . PHE E 2 10 ? -6.871 -28.684 2.111 1.00 31.94 10 PHE D C 1
ATOM 5111 O O . PHE E 2 10 ? -7.872 -28.252 2.688 1.00 29.77 10 PHE D O 1
ATOM 5119 N N . LEU E 2 11 ? -5.677 -28.761 2.691 1.00 27.66 11 LEU D N 1
ATOM 5120 C CA . LEU E 2 11 ? -5.470 -28.363 4.078 1.00 32.05 11 LEU D CA 1
ATOM 5121 C C . LEU E 2 11 ? -4.123 -27.673 4.198 1.00 31.80 11 LEU D C 1
ATOM 5122 O O . LEU E 2 11 ? -3.092 -28.264 3.864 1.00 29.10 11 LEU D O 1
ATOM 5127 N N . SER E 2 12 ? -4.138 -26.430 4.669 1.00 30.31 12 SER D N 1
ATOM 5128 C CA . SER E 2 12 ? -2.926 -25.703 5.019 1.00 27.38 12 SER D CA 1
ATOM 5129 C C . SER E 2 12 ? -2.731 -25.818 6.524 1.00 26.67 12 SER D C 1
ATOM 5130 O O . SER E 2 12 ? -3.597 -25.397 7.296 1.00 29.67 12 SER D O 1
ATOM 5133 N N . ALA E 2 13 ? -1.603 -26.388 6.936 1.00 26.64 13 ALA D N 1
ATOM 5134 C CA . ALA E 2 13 ? -1.323 -26.595 8.346 1.00 28.57 13 ALA D CA 1
ATOM 5135 C C . ALA E 2 13 ? 0.116 -26.207 8.629 1.00 28.02 13 ALA D C 1
ATOM 5136 O O . ALA E 2 13 ? 0.973 -26.256 7.743 1.00 27.07 13 ALA D O 1
ATOM 5138 N N . SER E 2 14 ? 0.368 -25.821 9.874 1.00 29.41 14 SER D N 1
ATOM 5139 C CA . SER E 2 14 ? 1.708 -25.487 10.325 1.00 30.09 14 SER D CA 1
ATOM 5140 C C . SER E 2 14 ? 2.442 -26.742 10.762 1.00 28.87 14 SER D C 1
ATOM 5141 O O . SER E 2 14 ? 1.833 -27.717 11.209 1.00 29.45 14 SER D O 1
ATOM 5144 N N . VAL E 2 15 ? 3.768 -26.714 10.615 1.00 29.99 15 VAL D N 1
ATOM 5145 C CA . VAL E 2 15 ? 4.591 -27.766 11.191 1.00 25.85 15 VAL D CA 1
ATOM 5146 C C . VAL E 2 15 ? 4.297 -27.859 12.680 1.00 34.71 15 VAL D C 1
ATOM 5147 O O . VAL E 2 15 ? 4.197 -26.842 13.374 1.00 30.07 15 VAL D O 1
ATOM 5151 N N . GLY E 2 16 ? 4.125 -29.085 13.171 1.00 31.65 16 GLY D N 1
ATOM 5152 C CA . GLY E 2 16 ? 3.759 -29.315 14.549 1.00 32.55 16 GLY D CA 1
ATOM 5153 C C . GLY E 2 16 ? 2.272 -29.410 14.815 1.00 36.45 16 GLY D C 1
ATOM 5154 O O . GLY E 2 16 ? 1.884 -29.825 15.914 1.00 34.15 16 GLY D O 1
ATOM 5155 N N . ASP E 2 17 ? 1.428 -29.041 13.854 1.00 31.37 17 ASP D N 1
ATOM 5156 C CA . ASP E 2 17 ? -0.014 -29.110 14.053 1.00 31.86 17 ASP D CA 1
ATOM 5157 C C . ASP E 2 17 ? -0.490 -30.554 14.160 1.00 40.90 17 ASP D C 1
ATOM 5158 O O . ASP E 2 17 ? 0.049 -31.462 13.521 1.00 34.83 17 ASP D O 1
ATOM 5163 N N . LYS E 2 18 ? -1.519 -30.755 14.978 1.00 39.37 18 LYS D N 1
ATOM 5164 C CA . LYS E 2 18 ? -2.311 -31.975 14.953 1.00 37.05 18 LYS D CA 1
ATOM 5165 C C . LYS E 2 18 ? -3.414 -31.805 13.920 1.00 37.58 18 LYS D C 1
ATOM 5166 O O . LYS E 2 18 ? -4.141 -30.808 13.942 1.00 36.67 18 LYS D O 1
ATOM 5172 N N . VAL E 2 19 ? -3.520 -32.758 12.997 1.00 36.30 19 VAL D N 1
ATOM 5173 C CA . VAL E 2 19 ? -4.521 -32.685 11.943 1.00 36.39 19 VAL D CA 1
ATOM 5174 C C . VAL E 2 19 ? -5.288 -33.996 11.891 1.00 31.69 19 VAL D C 1
ATOM 5175 O O . VAL E 2 19 ? -4.745 -35.071 12.159 1.00 31.57 19 VAL D O 1
ATOM 5179 N N . THR E 2 20 ? -6.572 -33.892 11.559 1.00 32.76 20 THR D N 1
ATOM 5180 C CA . THR E 2 20 ? -7.439 -35.048 11.383 1.00 33.18 20 THR D CA 1
ATOM 5181 C C . THR E 2 20 ? -8.181 -34.881 10.067 1.00 39.13 20 THR D C 1
ATOM 5182 O O . THR E 2 20 ? -8.893 -33.890 9.876 1.00 37.75 20 THR D O 1
ATOM 5186 N N . ILE E 2 21 ? -8.007 -35.836 9.161 1.00 31.53 21 ILE D N 1
ATOM 5187 C CA . ILE E 2 21 ? -8.712 -35.822 7.888 1.00 33.91 21 ILE D CA 1
ATOM 5188 C C . ILE E 2 21 ? -9.648 -37.020 7.850 1.00 35.46 21 ILE D C 1
ATOM 5189 O O . ILE E 2 21 ? -9.370 -38.068 8.442 1.00 32.89 21 ILE D O 1
ATOM 5194 N N . THR E 2 22 ? -10.776 -36.858 7.166 1.00 34.79 22 THR D N 1
ATOM 5195 C CA . THR E 2 22 ? -11.862 -37.821 7.248 1.00 34.24 22 THR D CA 1
ATOM 5196 C C . THR E 2 22 ? -12.118 -38.473 5.895 1.00 37.64 22 THR D C 1
ATOM 5197 O O . THR E 2 22 ? -11.851 -37.893 4.839 1.00 36.47 22 THR D O 1
ATOM 5201 N N . CYS E 2 23 ? -12.643 -39.695 5.949 1.00 31.67 23 CYS D N 1
ATOM 5202 C CA . CYS E 2 23 ? -13.005 -40.469 4.768 1.00 37.89 23 CYS D CA 1
ATOM 5203 C C . CYS E 2 23 ? -14.373 -41.078 5.031 1.00 36.75 23 CYS D C 1
ATOM 5204 O O . CYS E 2 23 ? -14.547 -41.810 6.011 1.00 37.70 23 CYS D O 1
ATOM 5207 N N . ARG E 2 24 ? -15.345 -40.760 4.181 1.00 37.61 24 ARG D N 1
ATOM 5208 C CA . ARG E 2 24 ? -16.715 -41.230 4.345 1.00 41.92 24 ARG D CA 1
ATOM 5209 C C . ARG E 2 24 ? -17.089 -42.136 3.180 1.00 39.36 24 ARG D C 1
ATOM 5210 O O . ARG E 2 24 ? -16.917 -41.758 2.016 1.00 39.79 24 ARG D O 1
ATOM 5218 N N . ALA E 2 25 ? -17.600 -43.324 3.496 1.00 38.14 25 ALA D N 1
ATOM 5219 C CA . ALA E 2 25 ? -17.983 -44.308 2.492 1.00 41.64 25 ALA D CA 1
ATOM 5220 C C . ALA E 2 25 ? -19.486 -44.256 2.236 1.00 40.85 25 ALA D C 1
ATOM 5221 O O . ALA E 2 25 ? -20.285 -44.162 3.173 1.00 43.21 25 ALA D O 1
ATOM 5223 N N . SER E 2 26 ? -19.866 -44.332 0.956 1.00 39.76 26 SER D N 1
ATOM 5224 C CA . SER E 2 26 ? -21.276 -44.270 0.582 1.00 40.00 26 SER D CA 1
ATOM 5225 C C . SER E 2 26 ? -22.074 -45.448 1.126 1.00 48.45 26 SER D C 1
ATOM 5226 O O . SER E 2 26 ? -23.306 -45.368 1.199 1.00 49.53 26 SER D O 1
ATOM 5229 N N . GLN E 2 27 ? -21.408 -46.544 1.485 1.00 43.93 27 GLN D N 1
ATOM 5230 C CA . GLN E 2 27 ? -22.043 -47.645 2.195 1.00 46.12 27 GLN D CA 1
ATOM 5231 C C . GLN E 2 27 ? -20.976 -48.359 3.013 1.00 43.75 27 GLN D C 1
ATOM 5232 O O . GLN E 2 27 ? -19.778 -48.111 2.859 1.00 45.68 27 GLN D O 1
ATOM 5238 N N . GLY E 2 28 ? -21.426 -49.251 3.892 1.00 43.73 28 GLY D N 1
ATOM 5239 C CA . GLY E 2 28 ? -20.530 -49.822 4.887 1.00 38.13 28 GLY D CA 1
ATOM 5240 C C . GLY E 2 28 ? -19.435 -50.671 4.261 1.00 41.30 28 GLY D C 1
ATOM 5241 O O . GLY E 2 28 ? -19.668 -51.438 3.325 1.00 42.99 28 GLY D O 1
ATOM 5242 N N . VAL E 2 29 ? -18.220 -50.525 4.792 1.00 37.37 29 VAL D N 1
ATOM 5243 C CA . VAL E 2 29 ? -17.076 -51.315 4.345 1.00 37.01 29 VAL D CA 1
ATOM 5244 C C . VAL E 2 29 ? -16.382 -51.934 5.552 1.00 35.51 29 VAL D C 1
ATOM 5245 O O . VAL E 2 29 ? -15.234 -52.385 5.456 1.00 37.51 29 VAL D O 1
ATOM 5249 N N . ARG E 2 30 ? -17.070 -51.952 6.692 1.00 38.97 30 ARG D N 1
ATOM 5250 C CA . ARG E 2 30 ? -16.588 -52.596 7.923 1.00 38.33 30 ARG D CA 1
ATOM 5251 C C . ARG E 2 30 ? -15.258 -51.949 8.310 1.00 38.44 30 ARG D C 1
ATOM 5252 O O . ARG E 2 30 ? -15.168 -50.711 8.328 1.00 39.42 30 ARG D O 1
ATOM 5260 N N . ASN E 2 31 ? -14.220 -52.721 8.632 1.00 35.83 31 ASN D N 1
ATOM 5261 C CA . ASN E 2 31 ? -12.882 -52.195 8.868 1.00 31.47 31 ASN D CA 1
ATOM 5262 C C . ASN E 2 31 ? -11.962 -52.424 7.674 1.00 29.18 31 ASN D C 1
ATOM 5263 O O . ASN E 2 31 ? -10.737 -52.408 7.825 1.00 29.32 31 ASN D O 1
ATOM 5268 N N . GLU E 2 32 ? -12.528 -52.639 6.490 1.00 29.50 32 GLU D N 1
ATOM 5269 C CA . GLU E 2 32 ? -11.746 -53.058 5.330 1.00 33.17 32 GLU D CA 1
ATOM 5270 C C . GLU E 2 32 ? -11.344 -51.823 4.522 1.00 29.29 32 GLU D C 1
ATOM 5271 O O . GLU E 2 32 ? -11.772 -51.590 3.390 1.00 29.48 32 GLU D O 1
ATOM 5277 N N . LEU E 2 33 ? -10.478 -51.027 5.145 1.00 29.79 33 LEU D N 1
ATOM 5278 C CA . LEU E 2 33 ? -10.104 -49.718 4.633 1.00 28.73 33 LEU D CA 1
ATOM 5279 C C . LEU E 2 33 ? -8.641 -49.443 4.944 1.00 32.77 33 LEU D C 1
ATOM 5280 O O . LEU E 2 33 ? -8.163 -49.758 6.037 1.00 31.35 33 LEU D O 1
ATOM 5285 N N . ALA E 2 34 ? -7.941 -48.838 3.985 1.00 30.09 34 ALA D N 1
ATOM 5286 C CA . ALA E 2 34 ? -6.532 -48.509 4.128 1.00 29.35 34 ALA D CA 1
ATOM 5287 C C . ALA E 2 34 ? -6.298 -47.036 3.805 1.00 24.49 34 ALA D C 1
ATOM 5288 O O . ALA E 2 34 ? -7.069 -46.411 3.076 1.00 24.76 34 ALA D O 1
ATOM 5290 N N . TRP E 2 35 ? -5.209 -46.491 4.354 1.00 24.67 35 TRP D N 1
ATOM 5291 C CA . TRP E 2 35 ? -4.780 -45.117 4.110 1.00 23.90 35 TRP D CA 1
ATOM 5292 C C . TRP E 2 35 ? -3.403 -45.122 3.463 1.00 24.77 35 TRP D C 1
ATOM 5293 O O . TRP E 2 35 ? -2.559 -45.957 3.798 1.00 23.25 35 TRP D O 1
ATOM 5304 N N . TYR E 2 36 ? -3.174 -44.176 2.549 1.00 22.02 36 TYR D N 1
ATOM 5305 C CA . TYR E 2 36 ? -1.900 -44.051 1.855 1.00 21.26 36 TYR D CA 1
ATOM 5306 C C . TYR E 2 36 ? -1.413 -42.613 1.905 1.00 22.81 36 TYR D C 1
ATOM 5307 O O . TYR E 2 36 ? -2.206 -41.677 2.004 1.00 22.47 36 TYR D O 1
ATOM 5316 N N . GLN E 2 37 ? -0.097 -42.456 1.807 1.00 22.10 37 GLN D N 1
ATOM 5317 C CA . GLN E 2 37 ? 0.552 -41.172 1.593 1.00 25.73 37 GLN D CA 1
ATOM 5318 C C . GLN E 2 37 ? 1.217 -41.185 0.223 1.00 24.29 37 GLN D C 1
ATOM 5319 O O . GLN E 2 37 ? 1.790 -42.200 -0.184 1.00 23.82 37 GLN D O 1
ATOM 5325 N N . GLN E 2 38 ? 1.123 -40.069 -0.499 1.00 23.67 38 GLN D N 1
ATOM 5326 C CA . GLN E 2 38 ? 1.781 -39.950 -1.794 1.00 21.19 38 GLN D CA 1
ATOM 5327 C C . GLN E 2 38 ? 2.404 -38.571 -1.921 1.00 25.15 38 GLN D C 1
ATOM 5328 O O . GLN E 2 38 ? 1.737 -37.561 -1.682 1.00 24.34 38 GLN D O 1
ATOM 5334 N N . LYS E 2 39 ? 3.651 -38.538 -2.299 1.00 21.27 39 LYS D N 1
ATOM 5335 C CA . LYS E 2 39 ? 4.359 -37.307 -2.592 1.00 26.66 39 LYS D CA 1
ATOM 5336 C C . LYS E 2 39 ? 4.515 -37.135 -4.099 1.00 29.41 39 LYS D C 1
ATOM 5337 O O . LYS E 2 39 ? 4.522 -38.124 -4.840 1.00 24.32 39 LYS D O 1
ATOM 5343 N N . PRO E 2 40 ? 4.619 -35.896 -4.584 1.00 32.73 40 PRO D N 1
ATOM 5344 C CA . PRO E 2 40 ? 4.682 -35.676 -6.036 1.00 25.81 40 PRO D CA 1
ATOM 5345 C C . PRO E 2 40 ? 5.818 -36.462 -6.674 1.00 26.48 40 PRO D C 1
ATOM 5346 O O . PRO E 2 40 ? 6.953 -36.453 -6.193 1.00 31.53 40 PRO D O 1
ATOM 5350 N N . GLY E 2 41 ? 5.497 -37.158 -7.763 1.00 30.65 41 GLY D N 1
ATOM 5351 C CA . GLY E 2 41 ? 6.470 -37.961 -8.470 1.00 32.62 41 GLY D CA 1
ATOM 5352 C C . GLY E 2 41 ? 6.756 -39.322 -7.873 1.00 35.23 41 GLY D C 1
ATOM 5353 O O . GLY E 2 41 ? 7.628 -40.032 -8.391 1.00 37.33 41 GLY D O 1
ATOM 5354 N N . LYS E 2 42 ? 6.058 -39.715 -6.809 1.00 30.27 42 LYS D N 1
ATOM 5355 C CA . LYS E 2 42 ? 6.298 -40.987 -6.145 1.00 31.88 42 LYS D CA 1
ATOM 5356 C C . LYS E 2 42 ? 5.029 -41.828 -6.133 1.00 26.40 42 LYS D C 1
ATOM 5357 O O . LYS E 2 42 ? 3.914 -41.315 -6.267 1.00 28.36 42 LYS D O 1
ATOM 5363 N N . ALA E 2 43 ? 5.213 -43.136 -5.974 1.00 24.28 43 ALA D N 1
ATOM 5364 C CA . ALA E 2 43 ? 4.085 -44.024 -5.779 1.00 23.55 43 ALA D CA 1
ATOM 5365 C C . ALA E 2 43 ? 3.509 -43.824 -4.378 1.00 23.46 43 ALA D C 1
ATOM 5366 O O . ALA E 2 43 ? 4.199 -43.343 -3.478 1.00 24.82 43 ALA D O 1
ATOM 5368 N N . PRO E 2 44 ? 2.239 -44.169 -4.174 1.00 23.77 44 PRO D N 1
ATOM 5369 C CA . PRO E 2 44 ? 1.668 -44.082 -2.827 1.00 24.27 44 PRO D CA 1
ATOM 5370 C C . PRO E 2 44 ? 2.394 -44.999 -1.851 1.00 27.13 44 PRO D C 1
ATOM 5371 O O . PRO E 2 44 ? 3.081 -45.947 -2.236 1.00 24.47 44 PRO D O 1
ATOM 5375 N N . ASN E 2 45 ? 2.218 -44.699 -0.565 1.00 22.46 45 ASN D N 1
ATOM 5376 C CA . ASN E 2 45 ? 2.875 -45.387 0.539 1.00 27.88 45 ASN D CA 1
ATOM 5377 C C . ASN E 2 45 ? 1.817 -45.804 1.548 1.00 26.64 45 ASN D C 1
ATOM 5378 O O . ASN E 2 45 ? 1.066 -44.957 2.040 1.00 23.27 45 ASN D O 1
ATOM 5383 N N . LEU E 2 46 ? 1.769 -47.095 1.871 1.00 26.25 46 LEU D N 1
ATOM 5384 C CA . LEU E 2 46 ? 0.747 -47.599 2.780 1.00 22.56 46 LEU D CA 1
ATOM 5385 C C . LEU E 2 46 ? 1.032 -47.162 4.214 1.00 21.39 46 LEU D C 1
ATOM 5386 O O . LEU E 2 46 ? 2.130 -47.377 4.734 1.00 26.54 46 LEU D O 1
ATOM 5391 N N . LEU E 2 47 ? 0.031 -46.564 4.857 1.00 24.44 47 LEU D N 1
ATOM 5392 C CA . LEU E 2 47 ? 0.121 -46.114 6.243 1.00 28.10 47 LEU D CA 1
ATOM 5393 C C . LEU E 2 47 ? -0.698 -46.959 7.203 1.00 25.71 47 LEU D C 1
ATOM 5394 O O . LEU E 2 47 ? -0.212 -47.316 8.276 1.00 29.28 47 LEU D O 1
ATOM 5399 N N . ILE E 2 48 ? -1.937 -47.269 6.837 1.00 28.61 48 ILE D N 1
ATOM 5400 C CA . ILE E 2 48 ? -2.910 -47.886 7.728 1.00 28.66 48 ILE D CA 1
ATOM 5401 C C . ILE E 2 48 ? -3.616 -48.990 6.955 1.00 30.45 48 ILE D C 1
ATOM 5402 O O . ILE E 2 48 ? -3.951 -48.814 5.781 1.00 25.17 48 ILE D O 1
ATOM 5407 N N . TYR E 2 49 ? -3.830 -50.131 7.600 1.00 25.38 49 TYR D N 1
ATOM 5408 C CA . TYR E 2 49 ? -4.729 -51.148 7.075 1.00 28.32 49 TYR D CA 1
ATOM 5409 C C . TYR E 2 49 ? -5.623 -51.632 8.208 1.00 32.23 49 TYR D C 1
ATOM 5410 O O . TYR E 2 49 ? -5.378 -51.346 9.383 1.00 29.87 49 TYR D O 1
ATOM 5419 N N . TYR E 2 50 ? -6.686 -52.354 7.842 1.00 28.54 50 TYR D N 1
ATOM 5420 C CA . TYR E 2 50 ? -7.737 -52.729 8.789 1.00 31.33 50 TYR D CA 1
ATOM 5421 C C . TYR E 2 50 ? -8.294 -51.497 9.501 1.00 32.60 50 TYR D C 1
ATOM 5422 O O . TYR E 2 50 ? -8.672 -51.559 10.674 1.00 32.41 50 TYR D O 1
ATOM 5431 N N . ALA E 2 51 ? -8.302 -50.360 8.797 1.00 31.08 51 ALA D N 1
ATOM 5432 C CA . ALA E 2 51 ? -8.850 -49.090 9.267 1.00 30.00 51 ALA D CA 1
ATOM 5433 C C . ALA E 2 51 ? -8.063 -48.466 10.419 1.00 31.93 51 ALA D C 1
ATOM 5434 O O . ALA E 2 51 ? -8.080 -47.241 10.580 1.00 33.23 51 ALA D O 1
ATOM 5436 N N . SER E 2 52 ? -7.367 -49.273 11.226 1.00 31.63 52 SER D N 1
ATOM 5437 C CA . SER E 2 52 ? -6.669 -48.731 12.384 1.00 31.87 52 SER D CA 1
ATOM 5438 C C . SER E 2 52 ? -5.298 -49.334 12.659 1.00 28.52 52 SER D C 1
ATOM 5439 O O . SER E 2 52 ? -4.639 -48.890 13.603 1.00 30.29 52 SER D O 1
ATOM 5442 N N . THR E 2 53 ? -4.838 -50.309 11.882 1.00 26.52 53 THR D N 1
ATOM 5443 C CA . THR E 2 53 ? -3.555 -50.948 12.145 1.00 24.06 53 THR D CA 1
ATOM 5444 C C . THR E 2 53 ? -2.432 -50.228 11.410 1.00 29.48 53 THR D C 1
ATOM 5445 O O . THR E 2 53 ? -2.547 -49.938 10.215 1.00 29.69 53 THR D O 1
ATOM 5449 N N . LEU E 2 54 ? -1.339 -49.968 12.124 1.00 31.45 54 LEU D N 1
ATOM 5450 C CA . LEU E 2 54 ? -0.217 -49.209 11.585 1.00 33.98 54 LEU D CA 1
ATOM 5451 C C . LEU E 2 54 ? 0.675 -50.113 10.747 1.00 34.04 54 LEU D C 1
ATOM 5452 O O . LEU E 2 54 ? 1.165 -51.133 11.240 1.00 26.64 54 LEU D O 1
ATOM 5457 N N . GLN E 2 55 ? 0.903 -49.730 9.492 1.00 27.76 55 GLN D N 1
ATOM 5458 C CA . GLN E 2 55 ? 1.830 -50.473 8.650 1.00 27.66 55 GLN D CA 1
ATOM 5459 C C . GLN E 2 55 ? 3.236 -50.412 9.236 1.00 30.20 55 GLN D C 1
ATOM 5460 O O . GLN E 2 55 ? 3.627 -49.429 9.871 1.00 31.01 55 GLN D O 1
ATOM 5466 N N . SER E 2 56 ? 3.985 -51.496 9.038 1.00 28.59 56 SER D N 1
ATOM 5467 C CA . SER E 2 56 ? 5.337 -51.598 9.569 1.00 33.45 56 SER D CA 1
ATOM 5468 C C . SER E 2 56 ? 6.208 -50.456 9.062 1.00 35.16 56 SER D C 1
ATOM 5469 O O . SER E 2 56 ? 6.244 -50.168 7.862 1.00 35.08 56 SER D O 1
ATOM 5472 N N . GLY E 2 57 ? 6.907 -49.799 9.985 1.00 36.81 57 GLY D N 1
ATOM 5473 C CA . GLY E 2 57 ? 7.792 -48.706 9.644 1.00 36.72 57 GLY D CA 1
ATOM 5474 C C . GLY E 2 57 ? 7.156 -47.333 9.639 1.00 38.59 57 GLY D C 1
ATOM 5475 O O . GLY E 2 57 ? 7.867 -46.342 9.432 1.00 40.09 57 GLY D O 1
ATOM 5476 N N . VAL E 2 58 ? 5.849 -47.238 9.862 1.00 37.43 58 VAL D N 1
ATOM 5477 C CA . VAL E 2 58 ? 5.137 -45.966 9.836 1.00 33.29 58 VAL D CA 1
ATOM 5478 C C . VAL E 2 58 ? 5.233 -45.338 11.226 1.00 36.43 58 VAL D C 1
ATOM 5479 O O . VAL E 2 58 ? 4.850 -45.991 12.209 1.00 31.47 58 VAL D O 1
ATOM 5483 N N . PRO E 2 59 ? 5.722 -44.104 11.349 1.00 38.62 59 PRO D N 1
ATOM 5484 C CA . PRO E 2 59 ? 5.920 -43.506 12.677 1.00 37.27 59 PRO D CA 1
ATOM 5485 C C . PRO E 2 59 ? 4.633 -43.437 13.486 1.00 31.61 59 PRO D C 1
ATOM 5486 O O . PRO E 2 59 ? 3.532 -43.344 12.941 1.00 36.19 59 PRO D O 1
ATOM 5490 N N . SER E 2 60 ? 4.793 -43.471 14.812 1.00 33.15 60 SER D N 1
ATOM 5491 C CA . SER E 2 60 ? 3.668 -43.589 15.734 1.00 36.41 60 SER D CA 1
ATOM 5492 C C . SER E 2 60 ? 2.818 -42.327 15.825 1.00 35.61 60 SER D C 1
ATOM 5493 O O . SER E 2 60 ? 1.748 -42.372 16.442 1.00 33.89 60 SER D O 1
ATOM 5496 N N . ARG E 2 61 ? 3.254 -41.208 15.244 1.00 34.54 61 ARG D N 1
ATOM 5497 C CA . ARG E 2 61 ? 2.389 -40.035 15.212 1.00 34.27 61 ARG D CA 1
ATOM 5498 C C . ARG E 2 61 ? 1.170 -40.250 14.322 1.00 32.21 61 ARG D C 1
ATOM 5499 O O . ARG E 2 61 ? 0.163 -39.553 14.489 1.00 37.85 61 ARG D O 1
ATOM 5507 N N . PHE E 2 62 ? 1.235 -41.199 13.393 1.00 29.12 62 PHE D N 1
ATOM 5508 C CA . PHE E 2 62 ? 0.079 -41.545 12.580 1.00 31.20 62 PHE D CA 1
ATOM 5509 C C . PHE E 2 62 ? -0.822 -42.511 13.335 1.00 31.81 62 PHE D C 1
ATOM 5510 O O . PHE E 2 62 ? -0.347 -43.444 13.988 1.00 34.34 62 PHE D O 1
ATOM 5518 N N . SER E 2 63 ? -2.128 -42.282 13.240 1.00 34.57 63 SER D N 1
ATOM 5519 C CA . SER E 2 63 ? -3.115 -43.191 13.806 1.00 32.97 63 SER D CA 1
ATOM 5520 C C . SER E 2 63 ? -4.410 -43.007 13.033 1.00 34.96 63 SER D C 1
ATOM 5521 O O . SER E 2 63 ? -4.600 -42.002 12.343 1.00 32.67 63 SER D O 1
ATOM 5524 N N . ALA E 2 64 ? -5.302 -43.987 13.153 1.00 29.79 64 ALA D N 1
ATOM 5525 C CA . ALA E 2 64 ? -6.550 -43.944 12.408 1.00 34.15 64 ALA D CA 1
ATOM 5526 C C . ALA E 2 64 ? -7.615 -44.741 13.145 1.00 35.68 64 ALA D C 1
ATOM 5527 O O . ALA E 2 64 ? -7.310 -45.694 13.868 1.00 34.08 64 ALA D O 1
ATOM 5529 N N . THR E 2 65 ? -8.870 -44.335 12.955 1.00 34.42 65 THR D N 1
ATOM 5530 C CA . THR E 2 65 ? -10.013 -44.993 13.574 1.00 39.66 65 THR D CA 1
ATOM 5531 C C . THR E 2 65 ? -11.149 -45.066 12.564 1.00 37.29 65 THR D C 1
ATOM 5532 O O . THR E 2 65 ? -11.106 -44.447 11.497 1.00 31.87 65 THR D O 1
ATOM 5536 N N . GLY E 2 66 ? -12.184 -45.820 12.921 1.00 36.34 66 GLY D N 1
ATOM 5537 C CA . GLY E 2 66 ? -13.387 -45.855 12.115 1.00 36.24 66 GLY D CA 1
ATOM 5538 C C . GLY E 2 66 ? -13.891 -47.245 11.792 1.00 38.77 66 GLY D C 1
ATOM 5539 O O . GLY E 2 66 ? -13.132 -48.218 11.819 1.00 38.35 66 GLY D O 1
ATOM 5540 N N . SER E 2 67 ? -15.184 -47.340 11.496 1.00 43.51 67 SER D N 1
ATOM 5541 C CA . SER E 2 67 ? -15.815 -48.572 11.046 1.00 42.04 67 SER D CA 1
ATOM 5542 C C . SER E 2 67 ? -17.057 -48.197 10.256 1.00 40.93 67 SER D C 1
ATOM 5543 O O . SER E 2 67 ? -17.617 -47.109 10.423 1.00 45.09 67 SER D O 1
ATOM 5546 N N . GLY E 2 68 ? -17.472 -49.105 9.380 1.00 39.90 68 GLY D N 1
ATOM 5547 C CA . GLY E 2 68 ? -18.665 -48.882 8.590 1.00 34.32 68 GLY D CA 1
ATOM 5548 C C . GLY E 2 68 ? -18.505 -47.843 7.500 1.00 40.67 68 GLY D C 1
ATOM 5549 O O . GLY E 2 68 ? -18.095 -48.171 6.381 1.00 37.87 68 GLY D O 1
ATOM 5550 N N . THR E 2 69 ? -18.825 -46.582 7.809 1.00 42.67 69 THR D N 1
ATOM 5551 C CA . THR E 2 69 ? -18.860 -45.529 6.801 1.00 41.99 69 THR D CA 1
ATOM 5552 C C . THR E 2 69 ? -18.043 -44.288 7.137 1.00 41.58 69 THR D C 1
ATOM 5553 O O . THR E 2 69 ? -17.863 -43.447 6.251 1.00 44.37 69 THR D O 1
ATOM 5557 N N . HIS E 2 70 ? -17.551 -44.136 8.366 1.00 42.25 70 HIS D N 1
ATOM 5558 C CA . HIS E 2 70 ? -16.849 -42.928 8.790 1.00 46.42 70 HIS D CA 1
ATOM 5559 C C . HIS E 2 70 ? -15.467 -43.304 9.305 1.00 38.07 70 HIS D C 1
ATOM 5560 O O . HIS E 2 70 ? -15.348 -44.067 10.268 1.00 38.78 70 HIS D O 1
ATOM 5567 N N . PHE E 2 71 ? -14.428 -42.756 8.680 1.00 33.20 71 PHE D N 1
ATOM 5568 C CA . PHE E 2 71 ? -13.054 -43.048 9.060 1.00 34.42 71 PHE D CA 1
ATOM 5569 C C . PHE E 2 71 ? -12.256 -41.757 9.148 1.00 32.89 71 PHE D C 1
ATOM 5570 O O . PHE E 2 71 ? -12.484 -40.815 8.382 1.00 35.20 71 PHE D O 1
ATOM 5578 N N . THR E 2 72 ? -11.310 -41.721 10.085 1.00 30.54 72 THR D N 1
ATOM 5579 C CA . THR E 2 72 ? -10.422 -40.578 10.248 1.00 32.21 72 THR D CA 1
ATOM 5580 C C . THR E 2 72 ? -8.978 -41.052 10.306 1.00 34.45 72 THR D C 1
ATOM 5581 O O . THR E 2 72 ? -8.679 -42.096 10.890 1.00 35.36 72 THR D O 1
ATOM 5585 N N . LEU E 2 73 ? -8.089 -40.278 9.697 1.00 29.66 73 LEU D N 1
ATOM 5586 C CA . LEU E 2 73 ? -6.653 -40.421 9.875 1.00 29.31 73 LEU D CA 1
ATOM 5587 C C . LEU E 2 73 ? -6.147 -39.208 10.644 1.00 32.17 73 LEU D C 1
ATOM 5588 O O . LEU E 2 73 ? -6.525 -38.075 10.336 1.00 33.70 73 LEU D O 1
ATOM 5593 N N . THR E 2 74 ? -5.301 -39.441 11.644 1.00 29.44 74 THR D N 1
ATOM 5594 C CA . THR E 2 74 ? -4.807 -38.367 12.497 1.00 31.58 74 THR D CA 1
ATOM 5595 C C . THR E 2 74 ? -3.289 -38.416 12.568 1.00 30.09 74 THR D C 1
ATOM 5596 O O . THR E 2 74 ? -2.705 -39.483 12.777 1.00 31.31 74 THR D O 1
ATOM 5600 N N . VAL E 2 75 ? -2.655 -37.262 12.379 1.00 31.00 75 VAL D N 1
ATOM 5601 C CA . VAL E 2 75 ? -1.237 -37.079 12.663 1.00 29.28 75 VAL D CA 1
ATOM 5602 C C . VAL E 2 75 ? -1.147 -36.209 13.909 1.00 35.45 75 VAL D C 1
ATOM 5603 O O . VAL E 2 75 ? -1.609 -35.061 13.905 1.00 33.78 75 VAL D O 1
ATOM 5607 N N . SER E 2 76 ? -0.577 -36.762 14.984 1.00 37.16 76 SER D N 1
ATOM 5608 C CA . SER E 2 76 ? -0.566 -36.048 16.258 1.00 37.69 76 SER D CA 1
ATOM 5609 C C . SER E 2 76 ? 0.227 -34.750 16.161 1.00 35.53 76 SER D C 1
ATOM 5610 O O . SER E 2 76 ? -0.186 -33.721 16.706 1.00 37.91 76 SER D O 1
ATOM 5613 N N . SER E 2 77 ? 1.361 -34.772 15.466 1.00 36.52 77 SER D N 1
ATOM 5614 C CA . SER E 2 77 ? 2.180 -33.572 15.310 1.00 35.07 77 SER D CA 1
ATOM 5615 C C . SER E 2 77 ? 2.889 -33.651 13.965 1.00 29.78 77 SER D C 1
ATOM 5616 O O . SER E 2 77 ? 3.826 -34.440 13.804 1.00 32.33 77 SER D O 1
ATOM 5619 N N . LEU E 2 78 ? 2.452 -32.825 13.012 1.00 32.89 78 LEU D N 1
ATOM 5620 C CA . LEU E 2 78 ? 2.963 -32.901 11.648 1.00 28.90 78 LEU D CA 1
ATOM 5621 C C . LEU E 2 78 ? 4.455 -32.611 11.594 1.00 31.77 78 LEU D C 1
ATOM 5622 O O . LEU E 2 78 ? 4.918 -31.570 12.068 1.00 35.92 78 LEU D O 1
ATOM 5627 N N . GLN E 2 79 ? 5.196 -33.523 11.008 1.00 26.90 79 GLN D N 1
ATOM 5628 C CA . GLN E 2 79 ? 6.597 -33.285 10.719 1.00 31.66 79 GLN D CA 1
ATOM 5629 C C . GLN E 2 79 ? 6.744 -32.729 9.309 1.00 30.74 79 GLN D C 1
ATOM 5630 O O . GLN E 2 79 ? 5.838 -32.870 8.481 1.00 29.01 79 GLN D O 1
ATOM 5636 N N . PRO E 2 80 ? 7.867 -32.067 9.007 1.00 28.18 80 PRO D N 1
ATOM 5637 C CA . PRO E 2 80 ? 8.045 -31.511 7.652 1.00 27.66 80 PRO D CA 1
ATOM 5638 C C . PRO E 2 80 ? 7.906 -32.543 6.549 1.00 31.35 80 PRO D C 1
ATOM 5639 O O . PRO E 2 80 ? 7.455 -32.204 5.447 1.00 26.28 80 PRO D O 1
ATOM 5643 N N . GLU E 2 81 ? 8.274 -33.795 6.806 1.00 27.49 81 GLU D N 1
ATOM 5644 C CA . GLU E 2 81 ? 8.149 -34.833 5.793 1.00 27.67 81 GLU D CA 1
ATOM 5645 C C . GLU E 2 81 ? 6.724 -35.353 5.642 1.00 25.93 81 GLU D C 1
ATOM 5646 O O . GLU E 2 81 ? 6.479 -36.197 4.773 1.00 26.26 81 GLU D O 1
ATOM 5652 N N . ASP E 2 82 ? 5.778 -34.874 6.450 1.00 26.12 82 ASP D N 1
ATOM 5653 C CA . ASP E 2 82 ? 4.404 -35.355 6.383 1.00 25.89 82 ASP D CA 1
ATOM 5654 C C . ASP E 2 82 ? 3.534 -34.566 5.415 1.00 26.57 82 ASP D C 1
ATOM 5655 O O . ASP E 2 82 ? 2.405 -34.983 5.134 1.00 24.28 82 ASP D O 1
ATOM 5660 N N . PHE E 2 83 ? 4.013 -33.443 4.903 1.00 26.14 83 PHE D N 1
ATOM 5661 C CA . PHE E 2 83 ? 3.207 -32.681 3.962 1.00 22.23 83 PHE D CA 1
ATOM 5662 C C . PHE E 2 83 ? 3.228 -33.367 2.605 1.00 23.51 83 PHE D C 1
ATOM 5663 O O . PHE E 2 83 ? 4.288 -33.535 1.993 1.00 24.85 83 PHE D O 1
ATOM 5671 N N . ALA E 2 84 ? 2.045 -33.787 2.164 1.00 22.31 84 ALA D N 1
ATOM 5672 C CA . ALA E 2 84 ? 1.853 -34.631 0.995 1.00 26.07 84 ALA D CA 1
ATOM 5673 C C . ALA E 2 84 ? 0.358 -34.855 0.828 1.00 25.76 84 ALA D C 1
ATOM 5674 O O . ALA E 2 84 ? -0.444 -34.255 1.551 1.00 24.69 84 ALA D O 1
ATOM 5676 N N . THR E 2 85 ? -0.035 -35.718 -0.099 1.00 22.67 85 THR D N 1
ATOM 5677 C CA . THR E 2 85 ? -1.441 -36.034 -0.296 1.00 21.74 85 THR D CA 1
ATOM 5678 C C . THR E 2 85 ? -1.750 -37.384 0.342 1.00 23.08 85 THR D C 1
ATOM 5679 O O . THR E 2 85 ? -0.922 -38.298 0.314 1.00 22.84 85 THR D O 1
ATOM 5683 N N . TYR E 2 86 ? -2.938 -37.500 0.932 1.00 23.65 86 TYR D N 1
ATOM 5684 C CA . TYR E 2 86 ? -3.351 -38.709 1.633 1.00 22.07 86 TYR D CA 1
ATOM 5685 C C . TYR E 2 86 ? -4.636 -39.260 1.026 1.00 27.41 86 TYR D C 1
ATOM 5686 O O . TYR E 2 86 ? -5.584 -38.511 0.770 1.00 25.29 86 TYR D O 1
ATOM 5695 N N . PHE E 2 87 ? -4.658 -40.574 0.800 1.00 24.43 87 PHE D N 1
ATOM 5696 C CA . PHE E 2 87 ? -5.784 -41.269 0.187 1.00 25.61 87 PHE D CA 1
ATOM 5697 C C . PHE E 2 87 ? -6.284 -42.371 1.112 1.00 25.01 87 PHE D C 1
ATOM 5698 O O . PHE E 2 87 ? -5.486 -43.057 1.759 1.00 24.18 87 PHE D O 1
ATOM 5706 N N . CYS E 2 88 ? -7.601 -42.550 1.166 1.00 22.08 88 CYS D N 1
ATOM 5707 C CA . CYS E 2 88 ? -8.185 -43.757 1.735 1.00 23.67 88 CYS D CA 1
ATOM 5708 C C . CYS E 2 88 ? -8.579 -44.710 0.612 1.00 24.86 88 CYS D C 1
ATOM 5709 O O . CYS E 2 88 ? -8.721 -44.311 -0.544 1.00 24.04 88 CYS D O 1
ATOM 5712 N N . GLN E 2 89 ? -8.750 -45.984 0.967 1.00 25.45 89 GLN D N 1
ATOM 5713 C CA . GLN E 2 89 ? -9.116 -47.009 -0.004 1.00 26.40 89 GLN D CA 1
ATOM 5714 C C . GLN E 2 89 ? -9.822 -48.146 0.719 1.00 26.24 89 GLN D C 1
ATOM 5715 O O . GLN E 2 89 ? -9.359 -48.585 1.774 1.00 28.91 89 GLN D O 1
ATOM 5721 N N . HIS E 2 90 ? -10.927 -48.620 0.150 1.00 26.76 90 HIS D N 1
ATOM 5722 C CA . HIS E 2 90 ? -11.646 -49.768 0.679 1.00 27.40 90 HIS D CA 1
ATOM 5723 C C . HIS E 2 90 ? -11.390 -50.993 -0.189 1.00 27.72 90 HIS D C 1
ATOM 5724 O O . HIS E 2 90 ? -11.009 -50.892 -1.357 1.00 27.95 90 HIS D O 1
ATOM 5731 N N . MET E 2 91 ? -11.626 -52.161 0.399 1.00 31.67 91 MET D N 1
ATOM 5732 C CA . MET E 2 91 ? -11.485 -53.430 -0.302 1.00 31.60 91 MET D CA 1
ATOM 5733 C C . MET E 2 91 ? -12.563 -54.404 0.159 1.00 33.75 91 MET D C 1
ATOM 5734 O O . MET E 2 91 ? -12.318 -55.604 0.319 1.00 35.01 91 MET D O 1
ATOM 5739 N N . SER E 2 92 ? -13.779 -53.898 0.377 1.00 30.35 92 SER D N 1
ATOM 5740 C CA . SER E 2 92 ? -14.863 -54.737 0.869 1.00 36.55 92 SER D CA 1
ATOM 5741 C C . SER E 2 92 ? -15.627 -55.423 -0.248 1.00 31.04 92 SER D C 1
ATOM 5742 O O . SER E 2 92 ? -16.232 -56.474 -0.009 1.00 37.13 92 SER D O 1
ATOM 5745 N N . SER E 2 93 ? -15.609 -54.856 -1.450 1.00 35.79 93 SER D N 1
ATOM 5746 C CA . SER E 2 93 ? -16.296 -55.427 -2.599 1.00 35.70 93 SER D CA 1
ATOM 5747 C C . SER E 2 93 ? -15.744 -54.770 -3.856 1.00 35.11 93 SER D C 1
ATOM 5748 O O . SER E 2 93 ? -14.972 -53.810 -3.790 1.00 34.72 93 SER D O 1
ATOM 5751 N N . TYR E 2 94 ? -16.167 -55.309 -5.036 1.00 31.56 94 TYR D N 1
ATOM 5752 C CA . TYR E 2 94 ? -15.635 -54.749 -6.270 1.00 29.39 94 TYR D CA 1
ATOM 5753 C C . TYR E 2 94 ? -16.545 -53.649 -6.813 1.00 33.02 94 TYR D C 1
ATOM 5754 O O . TYR E 2 94 ? -17.767 -53.701 -6.642 1.00 33.97 94 TYR D O 1
ATOM 5763 N N . PRO E 2 95 ? -15.975 -52.624 -7.466 1.00 30.56 95 PRO D N 1
ATOM 5764 C CA . PRO E 2 95 ? -14.525 -52.450 -7.600 1.00 29.53 95 PRO D CA 1
ATOM 5765 C C . PRO E 2 95 ? -13.913 -51.818 -6.358 1.00 29.42 95 PRO D C 1
ATOM 5766 O O . PRO E 2 95 ? -14.621 -51.197 -5.564 1.00 28.04 95 PRO D O 1
ATOM 5770 N N . LEU E 2 96 ? -12.613 -52.009 -6.173 1.00 29.43 96 LEU D N 1
ATOM 5771 C CA . LEU E 2 96 ? -11.904 -51.266 -5.145 1.00 26.80 96 LEU D CA 1
ATOM 5772 C C . LEU E 2 96 ? -11.807 -49.811 -5.579 1.00 24.31 96 LEU D C 1
ATOM 5773 O O . LEU E 2 96 ? -11.576 -49.518 -6.756 1.00 24.58 96 LEU D O 1
ATOM 5778 N N . THR E 2 97 ? -12.021 -48.893 -4.638 1.00 27.04 97 THR D N 1
ATOM 5779 C CA . THR E 2 97 ? -11.991 -47.471 -4.964 1.00 27.76 97 THR D CA 1
ATOM 5780 C C . THR E 2 97 ? -11.184 -46.710 -3.922 1.00 29.48 97 THR D C 1
ATOM 5781 O O . THR E 2 97 ? -11.031 -47.149 -2.781 1.00 24.27 97 THR D O 1
ATOM 5785 N N . PHE E 2 98 ? -10.668 -45.557 -4.344 1.00 30.35 98 PHE D N 1
ATOM 5786 C CA . PHE E 2 98 ? -9.892 -44.651 -3.511 1.00 28.36 98 PHE D CA 1
ATOM 5787 C C . PHE E 2 98 ? -10.672 -43.363 -3.285 1.00 29.23 98 PHE D C 1
ATOM 5788 O O . PHE E 2 98 ? -11.474 -42.950 -4.127 1.00 30.00 98 PHE D O 1
ATOM 5796 N N . GLY E 2 99 ? -10.410 -42.716 -2.155 1.00 27.61 99 GLY D N 1
ATOM 5797 C CA . GLY E 2 99 ? -10.923 -41.381 -1.936 1.00 30.24 99 GLY D CA 1
ATOM 5798 C C . GLY E 2 99 ? -10.337 -40.392 -2.927 1.00 29.11 99 GLY D C 1
ATOM 5799 O O . GLY E 2 99 ? -9.436 -40.693 -3.710 1.00 26.91 99 GLY D O 1
ATOM 5800 N N . GLY E 2 100 ? -10.873 -39.174 -2.886 1.00 30.15 100 GLY D N 1
ATOM 5801 C CA . GLY E 2 100 ? -10.394 -38.118 -3.763 1.00 34.78 100 GLY D CA 1
ATOM 5802 C C . GLY E 2 100 ? -9.063 -37.508 -3.373 1.00 29.47 100 GLY D C 1
ATOM 5803 O O . GLY E 2 100 ? -8.476 -36.773 -4.171 1.00 30.56 100 GLY D O 1
ATOM 5804 N N . GLY E 2 101 ? -8.580 -37.788 -2.178 1.00 27.09 101 GLY D N 1
ATOM 5805 C CA . GLY E 2 101 ? -7.297 -37.290 -1.727 1.00 29.12 101 GLY D CA 1
ATOM 5806 C C . GLY E 2 101 ? -7.432 -36.048 -0.864 1.00 29.53 101 GLY D C 1
ATOM 5807 O O . GLY E 2 101 ? -8.347 -35.233 -1.029 1.00 29.55 101 GLY D O 1
ATOM 5808 N N . THR E 2 102 ? -6.503 -35.900 0.079 1.00 26.95 102 THR D N 1
ATOM 5809 C CA . THR E 2 102 ? -6.400 -34.697 0.904 1.00 25.95 102 THR D CA 1
ATOM 5810 C C . THR E 2 102 ? -4.975 -34.168 0.792 1.00 27.06 102 THR D C 1
ATOM 5811 O O . THR E 2 102 ? -4.032 -34.813 1.258 1.00 26.00 102 THR D O 1
ATOM 5815 N N . LYS E 2 103 ? -4.813 -33.002 0.173 1.00 26.50 103 LYS D N 1
ATOM 5816 C CA . LYS E 2 103 ? -3.495 -32.405 -0.001 1.00 28.04 103 LYS D CA 1
ATOM 5817 C C . LYS E 2 103 ? -3.181 -31.529 1.210 1.00 26.75 103 LYS D C 1
ATOM 5818 O O . LYS E 2 103 ? -3.923 -30.588 1.505 1.00 27.15 103 LYS D O 1
ATOM 5824 N N . VAL E 2 104 ? -2.092 -31.841 1.910 1.00 26.09 104 VAL D N 1
ATOM 5825 C CA . VAL E 2 104 ? -1.669 -31.116 3.108 1.00 25.14 104 VAL D CA 1
ATOM 5826 C C . VAL E 2 104 ? -0.441 -30.295 2.739 1.00 25.49 104 VAL D C 1
ATOM 5827 O O . VAL E 2 104 ? 0.611 -30.859 2.415 1.00 25.49 104 VAL D O 1
ATOM 5831 N N . GLU E 2 105 ? -0.563 -28.967 2.787 1.00 27.05 105 GLU D N 1
ATOM 5832 C CA A GLU E 2 105 ? 0.510 -28.044 2.440 0.59 25.70 105 GLU D CA 1
ATOM 5833 C CA B GLU E 2 105 ? 0.546 -28.089 2.455 0.41 24.77 105 GLU D CA 1
ATOM 5834 C C . GLU E 2 105 ? 0.952 -27.266 3.674 1.00 23.60 105 GLU D C 1
ATOM 5835 O O . GLU E 2 105 ? 0.172 -27.061 4.607 1.00 26.09 105 GLU D O 1
ATOM 5846 N N . ILE E 2 106 ? 2.208 -26.818 3.664 1.00 23.29 106 ILE D N 1
ATOM 5847 C CA . ILE E 2 106 ? 2.775 -26.081 4.792 1.00 26.54 106 ILE D CA 1
ATOM 5848 C C . ILE E 2 106 ? 2.253 -24.651 4.781 1.00 27.79 106 ILE D C 1
ATOM 5849 O O . ILE E 2 106 ? 2.338 -23.955 3.763 1.00 23.62 106 ILE D O 1
ATOM 5854 N N . LYS E 2 107 ? 1.731 -24.205 5.919 1.00 26.02 107 LYS D N 1
ATOM 5855 C CA . LYS E 2 107 ? 1.318 -22.818 6.066 1.00 28.03 107 LYS D CA 1
ATOM 5856 C C . LYS E 2 107 ? 2.522 -21.944 6.398 1.00 22.51 107 LYS D C 1
ATOM 5857 O O . LYS E 2 107 ? 3.400 -22.339 7.170 1.00 22.90 107 LYS D O 1
ATOM 5863 N N . ARG E 2 108 ? 2.565 -20.751 5.806 1.00 20.70 108 ARG D N 1
ATOM 5864 C CA . ARG E 2 108 ? 3.649 -19.813 6.072 1.00 20.91 108 ARG D CA 1
ATOM 5865 C C . ARG E 2 108 ? 3.132 -18.392 5.902 1.00 22.79 108 ARG D C 1
ATOM 5866 O O . ARG E 2 108 ? 2.002 -18.169 5.462 1.00 22.45 108 ARG D O 1
ATOM 5874 N N . THR E 2 109 ? 3.981 -17.427 6.248 1.00 23.94 109 THR D N 1
ATOM 5875 C CA . THR E 2 109 ? 3.604 -16.022 6.154 1.00 21.29 109 THR D CA 1
ATOM 5876 C C . THR E 2 109 ? 3.455 -15.589 4.697 1.00 27.65 109 THR D C 1
ATOM 5877 O O . THR E 2 109 ? 4.003 -16.202 3.776 1.00 23.96 109 THR D O 1
ATOM 5881 N N . VAL E 2 110 ? 2.705 -14.500 4.504 1.00 25.91 110 VAL D N 1
ATOM 5882 C CA . VAL E 2 110 ? 2.478 -13.966 3.166 1.00 25.38 110 VAL D CA 1
ATOM 5883 C C . VAL E 2 110 ? 3.802 -13.515 2.569 1.00 28.22 110 VAL D C 1
ATOM 5884 O O . VAL E 2 110 ? 4.610 -12.856 3.236 1.00 24.29 110 VAL D O 1
ATOM 5888 N N . ALA E 2 111 ? 4.033 -13.875 1.307 1.00 21.29 111 ALA D N 1
ATOM 5889 C CA . ALA E 2 111 ? 5.201 -13.426 0.559 1.00 23.39 111 ALA D CA 1
ATOM 5890 C C . ALA E 2 111 ? 4.742 -12.955 -0.814 1.00 28.78 111 ALA D C 1
ATOM 5891 O O . ALA E 2 111 ? 4.117 -13.719 -1.557 1.00 23.57 111 ALA D O 1
ATOM 5893 N N . ALA E 2 112 ? 5.041 -11.702 -1.143 1.00 25.37 112 ALA D N 1
ATOM 5894 C CA . ALA E 2 112 ? 4.622 -11.149 -2.420 1.00 22.67 112 ALA D CA 1
ATOM 5895 C C . ALA E 2 112 ? 5.515 -11.664 -3.549 1.00 28.58 112 ALA D C 1
ATOM 5896 O O . ALA E 2 112 ? 6.711 -11.903 -3.352 1.00 25.54 112 ALA D O 1
ATOM 5898 N N . PRO E 2 113 ? 4.957 -11.852 -4.742 1.00 25.09 113 PRO D N 1
ATOM 5899 C CA . PRO E 2 113 ? 5.773 -12.335 -5.860 1.00 23.33 113 PRO D CA 1
ATOM 5900 C C . PRO E 2 113 ? 6.672 -11.243 -6.415 1.00 30.69 113 PRO D C 1
ATOM 5901 O O . PRO E 2 113 ? 6.291 -10.072 -6.482 1.00 31.95 113 PRO D O 1
ATOM 5905 N N . SER E 2 114 ? 7.885 -11.638 -6.793 1.00 29.30 114 SER D N 1
ATOM 5906 C CA . SER E 2 114 ? 8.676 -10.851 -7.728 1.00 30.82 114 SER D CA 1
ATOM 5907 C C . SER E 2 114 ? 8.205 -11.168 -9.141 1.00 32.38 114 SER D C 1
ATOM 5908 O O . SER E 2 114 ? 8.125 -12.339 -9.525 1.00 30.24 114 SER D O 1
ATOM 5911 N N . VAL E 2 115 ? 7.891 -10.128 -9.910 1.00 32.77 115 VAL D N 1
ATOM 5912 C CA . VAL E 2 115 ? 7.252 -10.270 -11.214 1.00 30.36 115 VAL D CA 1
ATOM 5913 C C . VAL E 2 115 ? 8.227 -9.830 -12.297 1.00 36.23 115 VAL D C 1
ATOM 5914 O O . VAL E 2 115 ? 8.828 -8.751 -12.204 1.00 34.43 115 VAL D O 1
ATOM 5918 N N . PHE E 2 116 ? 8.375 -10.664 -13.326 1.00 31.55 116 PHE D N 1
ATOM 5919 C CA . PHE E 2 116 ? 9.228 -10.378 -14.469 1.00 33.78 116 PHE D CA 1
ATOM 5920 C C . PHE E 2 116 ? 8.476 -10.720 -15.749 1.00 39.56 116 PHE D C 1
ATOM 5921 O O . PHE E 2 116 ? 7.646 -11.634 -15.773 1.00 34.90 116 PHE D O 1
ATOM 5929 N N . ILE E 2 117 ? 8.775 -9.985 -16.819 1.00 35.11 117 ILE D N 1
ATOM 5930 C CA . ILE E 2 117 ? 8.197 -10.250 -18.132 1.00 36.01 117 ILE D CA 1
ATOM 5931 C C . ILE E 2 117 ? 9.325 -10.445 -19.137 1.00 39.23 117 ILE D C 1
ATOM 5932 O O . ILE E 2 117 ? 10.348 -9.753 -19.083 1.00 41.74 117 ILE D O 1
ATOM 5937 N N . PHE E 2 118 ? 9.141 -11.404 -20.043 1.00 40.70 118 PHE D N 1
ATOM 5938 C CA . PHE E 2 118 ? 10.150 -11.771 -21.030 1.00 42.07 118 PHE D CA 1
ATOM 5939 C C . PHE E 2 118 ? 9.572 -11.623 -22.430 1.00 41.48 118 PHE D C 1
ATOM 5940 O O . PHE E 2 118 ? 8.558 -12.270 -22.745 1.00 37.35 118 PHE D O 1
ATOM 5948 N N . PRO E 2 119 ? 10.165 -10.812 -23.300 1.00 44.27 119 PRO D N 1
ATOM 5949 C CA . PRO E 2 119 ? 9.698 -10.743 -24.685 1.00 45.45 119 PRO D CA 1
ATOM 5950 C C . PRO E 2 119 ? 10.147 -11.968 -25.459 1.00 42.86 119 PRO D C 1
ATOM 5951 O O . PRO E 2 119 ? 11.114 -12.637 -25.066 1.00 43.21 119 PRO D O 1
ATOM 5955 N N . PRO E 2 120 ? 9.476 -12.301 -26.562 1.00 46.73 120 PRO D N 1
ATOM 5956 C CA . PRO E 2 120 ? 9.936 -13.430 -27.378 1.00 47.03 120 PRO D CA 1
ATOM 5957 C C . PRO E 2 120 ? 11.303 -13.139 -27.977 1.00 47.76 120 PRO D C 1
ATOM 5958 O O . PRO E 2 120 ? 11.612 -12.004 -28.345 1.00 50.27 120 PRO D O 1
ATOM 5962 N N . SER E 2 121 ? 12.131 -14.175 -28.055 1.00 45.49 121 SER D N 1
ATOM 5963 C CA . SER E 2 121 ? 13.445 -14.023 -28.656 1.00 53.08 121 SER D CA 1
ATOM 5964 C C . SER E 2 121 ? 13.320 -13.824 -30.165 1.00 56.04 121 SER D C 1
ATOM 5965 O O . SER E 2 121 ? 12.324 -14.201 -30.790 1.00 52.83 121 SER D O 1
ATOM 5968 N N . ASP E 2 122 ? 14.351 -13.208 -30.750 1.00 56.21 122 ASP D N 1
ATOM 5969 C CA . ASP E 2 122 ? 14.383 -13.058 -32.201 1.00 59.54 122 ASP D CA 1
ATOM 5970 C C . ASP E 2 122 ? 14.481 -14.409 -32.894 1.00 59.89 122 ASP D C 1
ATOM 5971 O O . ASP E 2 122 ? 13.917 -14.590 -33.981 1.00 60.58 122 ASP D O 1
ATOM 5976 N N . GLU E 2 123 ? 15.181 -15.368 -32.282 1.00 61.28 123 GLU D N 1
ATOM 5977 C CA . GLU E 2 123 ? 15.296 -16.697 -32.875 1.00 61.44 123 GLU D CA 1
ATOM 5978 C C . GLU E 2 123 ? 13.932 -17.360 -33.015 1.00 58.23 123 GLU D C 1
ATOM 5979 O O . GLU E 2 123 ? 13.645 -17.996 -34.036 1.00 61.58 123 GLU D O 1
ATOM 5985 N N . GLN E 2 124 ? 13.074 -17.222 -32.002 1.00 55.67 124 GLN D N 1
ATOM 5986 C CA . GLN E 2 124 ? 11.736 -17.793 -32.106 1.00 56.41 124 GLN D CA 1
ATOM 5987 C C . GLN E 2 124 ? 10.911 -17.072 -33.163 1.00 56.88 124 GLN D C 1
ATOM 5988 O O . GLN E 2 124 ? 10.181 -17.712 -33.930 1.00 53.17 124 GLN D O 1
ATOM 5994 N N . LEU E 2 125 ? 11.015 -15.741 -33.216 1.00 55.48 125 LEU D N 1
ATOM 5995 C CA . LEU E 2 125 ? 10.218 -14.966 -34.164 1.00 58.52 125 LEU D CA 1
ATOM 5996 C C . LEU E 2 125 ? 10.510 -15.372 -35.603 1.00 57.68 125 LEU D C 1
ATOM 5997 O O . LEU E 2 125 ? 9.603 -15.393 -36.442 1.00 54.16 125 LEU D O 1
ATOM 6002 N N . LYS E 2 126 ? 11.767 -15.710 -35.905 1.00 58.34 126 LYS D N 1
ATOM 6003 C CA . LYS E 2 126 ? 12.100 -16.188 -37.243 1.00 60.58 126 LYS D CA 1
ATOM 6004 C C . LYS E 2 126 ? 11.317 -17.445 -37.601 1.00 60.44 126 LYS D C 1
ATOM 6005 O O . LYS E 2 126 ? 10.983 -17.653 -38.773 1.00 62.22 126 LYS D O 1
ATOM 6011 N N . SER E 2 127 ? 11.009 -18.286 -36.612 1.00 56.70 127 SER D N 1
ATOM 6012 C CA . SER E 2 127 ? 10.217 -19.483 -36.859 1.00 55.88 127 SER D CA 1
ATOM 6013 C C . SER E 2 127 ? 8.739 -19.179 -37.065 1.00 54.86 127 SER D C 1
ATOM 6014 O O . SER E 2 127 ? 7.994 -20.075 -37.474 1.00 58.06 127 SER D O 1
ATOM 6017 N N . GLY E 2 128 ? 8.296 -17.958 -36.781 1.00 54.94 128 GLY D N 1
ATOM 6018 C CA . GLY E 2 128 ? 6.943 -17.546 -37.086 1.00 52.45 128 GLY D CA 1
ATOM 6019 C C . GLY E 2 128 ? 5.977 -17.462 -35.924 1.00 53.13 128 GLY D C 1
ATOM 6020 O O . GLY E 2 128 ? 4.778 -17.275 -36.160 1.00 52.49 128 GLY D O 1
ATOM 6021 N N . THR E 2 129 ? 6.448 -17.584 -34.683 1.00 54.13 129 THR D N 1
ATOM 6022 C CA . THR E 2 129 ? 5.570 -17.533 -33.521 1.00 52.95 129 THR D CA 1
ATOM 6023 C C . THR E 2 129 ? 6.249 -16.773 -32.389 1.00 48.32 129 THR D C 1
ATOM 6024 O O . THR E 2 129 ? 7.469 -16.845 -32.224 1.00 47.87 129 THR D O 1
ATOM 6028 N N . ALA E 2 130 ? 5.450 -16.048 -31.610 1.00 44.79 130 ALA D N 1
ATOM 6029 C CA . ALA E 2 130 ? 5.945 -15.245 -30.498 1.00 43.56 130 ALA D CA 1
ATOM 6030 C C . ALA E 2 130 ? 5.363 -15.761 -29.190 1.00 38.80 130 ALA D C 1
ATOM 6031 O O . ALA E 2 130 ? 4.140 -15.857 -29.045 1.00 36.47 130 ALA D O 1
ATOM 6033 N N . SER E 2 131 ? 6.241 -16.088 -28.245 1.00 38.52 13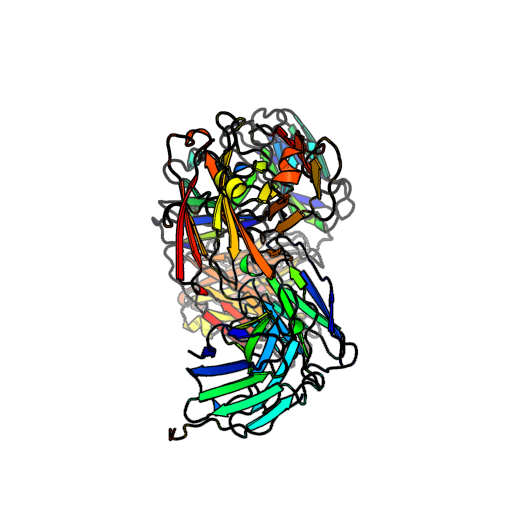1 SER D N 1
ATOM 6034 C CA . SER E 2 131 ? 5.855 -16.489 -26.898 1.00 37.21 131 SER D CA 1
ATOM 6035 C C . SER E 2 131 ? 6.312 -15.415 -25.922 1.00 32.07 131 SER D C 1
ATOM 6036 O O . SER E 2 131 ? 7.507 -15.109 -25.850 1.00 35.86 131 SER D O 1
ATOM 6039 N N . VAL E 2 132 ? 5.366 -14.845 -25.180 1.00 31.69 132 VAL D N 1
ATOM 6040 C CA . VAL E 2 132 ? 5.653 -13.857 -24.145 1.00 35.00 132 VAL D CA 1
ATOM 6041 C C . VAL E 2 132 ? 5.418 -14.509 -22.787 1.00 33.02 132 VAL D C 1
ATOM 6042 O O . VAL E 2 132 ? 4.340 -15.063 -22.538 1.00 34.19 132 VAL D O 1
ATOM 6046 N N . VAL E 2 133 ? 6.418 -14.436 -21.908 1.00 31.26 133 VAL D N 1
ATOM 6047 C CA . VAL E 2 133 ? 6.411 -15.161 -20.641 1.00 33.89 133 VAL D CA 1
ATOM 6048 C C . VAL E 2 133 ? 6.408 -14.167 -19.485 1.00 32.98 133 VAL D C 1
ATOM 6049 O O . VAL E 2 133 ? 7.234 -13.249 -19.442 1.00 36.00 133 VAL D O 1
ATOM 6053 N N . CYS E 2 134 ? 5.484 -14.364 -18.547 1.00 34.88 134 CYS D N 1
ATOM 6054 C CA . CYS E 2 134 ? 5.409 -13.605 -17.305 1.00 30.26 134 CYS D CA 1
ATOM 6055 C C . CYS E 2 134 ? 5.719 -14.552 -16.151 1.00 31.94 134 CYS D C 1
ATOM 6056 O O . CYS E 2 134 ? 5.117 -15.626 -16.056 1.00 29.62 134 CYS D O 1
ATOM 6059 N N . LEU E 2 135 ? 6.660 -14.165 -15.287 1.00 31.93 135 LEU D N 1
ATOM 6060 C CA . LEU E 2 135 ? 7.117 -15.012 -14.189 1.00 27.89 135 LEU D CA 1
ATOM 6061 C C . LEU E 2 135 ? 6.782 -14.366 -12.851 1.00 31.00 135 LEU D C 1
ATOM 6062 O O . LEU E 2 135 ? 7.202 -13.235 -12.578 1.00 30.61 135 LEU D O 1
ATOM 6067 N N . LEU E 2 136 ? 6.039 -15.090 -12.019 1.00 27.41 136 LEU D N 1
ATOM 6068 C CA . LEU E 2 136 ? 5.749 -14.698 -10.644 1.00 28.95 136 LEU D CA 1
ATOM 6069 C C . LEU E 2 136 ? 6.541 -15.621 -9.728 1.00 29.44 136 LEU D C 1
ATOM 6070 O O . LEU E 2 136 ? 6.285 -16.829 -9.691 1.00 27.30 136 LEU D O 1
ATOM 6075 N N . ASN E 2 137 ? 7.492 -15.061 -8.989 1.00 29.42 137 ASN D N 1
ATOM 6076 C CA . ASN E 2 137 ? 8.513 -15.859 -8.325 1.00 28.09 137 ASN D CA 1
ATOM 6077 C C . ASN E 2 137 ? 8.366 -15.809 -6.807 1.00 28.65 137 ASN D C 1
ATOM 6078 O O . ASN E 2 137 ? 8.326 -14.723 -6.215 1.00 27.30 137 ASN D O 1
ATOM 6083 N N . ASN E 2 138 ? 8.290 -16.992 -6.190 1.00 27.69 138 ASN D N 1
ATOM 6084 C CA . ASN E 2 138 ? 8.414 -17.186 -4.739 1.00 23.64 138 ASN D CA 1
ATOM 6085 C C . ASN E 2 138 ? 7.374 -16.365 -3.970 1.00 23.81 138 ASN D C 1
ATOM 6086 O O . ASN E 2 138 ? 7.693 -15.428 -3.237 1.00 25.07 138 ASN D O 1
ATOM 6091 N N . PHE E 2 139 ? 6.116 -16.753 -4.141 1.00 23.34 139 PHE D N 1
ATOM 6092 C CA . PHE E 2 139 ? 5.027 -16.080 -3.452 1.00 25.79 139 PHE D CA 1
ATOM 6093 C C . PHE E 2 139 ? 4.235 -17.063 -2.602 1.00 23.38 139 PHE D C 1
ATOM 6094 O O . PHE E 2 139 ? 4.289 -18.280 -2.796 1.00 25.60 139 PHE D O 1
ATOM 6102 N N . TYR E 2 140 ? 3.505 -16.509 -1.633 1.00 24.05 140 TYR D N 1
ATOM 6103 C CA . TYR E 2 140 ? 2.593 -17.266 -0.791 1.00 23.33 140 TYR D CA 1
ATOM 6104 C C . TYR E 2 140 ? 1.516 -16.297 -0.332 1.00 23.44 140 TYR D C 1
ATOM 6105 O O . TYR E 2 140 ? 1.847 -15.173 0.072 1.00 27.35 140 TYR D O 1
ATOM 6114 N N . PRO E 2 141 ? 0.230 -16.697 -0.351 1.00 25.19 141 PRO D N 1
ATOM 6115 C CA . PRO E 2 141 ? -0.277 -18.024 -0.728 1.00 24.38 141 PRO D CA 1
ATOM 6116 C C . PRO E 2 141 ? -0.331 -18.283 -2.229 1.00 24.80 141 PRO D C 1
ATOM 6117 O O . PRO E 2 141 ? 0.068 -17.438 -3.030 1.00 25.20 141 PRO D O 1
ATOM 6121 N N . ARG E 2 142 ? -0.852 -19.461 -2.584 1.00 28.78 142 ARG D N 1
ATOM 6122 C CA . ARG E 2 142 ? -0.819 -19.931 -3.965 1.00 29.09 142 ARG D CA 1
ATOM 6123 C C . ARG E 2 142 ? -1.716 -19.105 -4.877 1.00 33.32 142 ARG D C 1
ATOM 6124 O O . ARG E 2 142 ? -1.415 -18.953 -6.069 1.00 29.38 142 ARG D O 1
ATOM 6132 N N . GLU E 2 143 ? -2.819 -18.580 -4.348 1.00 30.81 143 GLU D N 1
ATOM 6133 C CA . GLU E 2 143 ? -3.783 -17.868 -5.177 1.00 32.64 143 GLU D CA 1
ATOM 6134 C C . GLU E 2 143 ? -3.152 -16.624 -5.784 1.00 36.78 143 GLU D C 1
ATOM 6135 O O . GLU E 2 143 ? -2.576 -15.791 -5.078 1.00 32.53 143 GLU D O 1
ATOM 6141 N N . ALA E 2 144 ? -3.263 -16.505 -7.103 1.00 31.82 144 ALA D N 1
ATOM 6142 C CA . ALA E 2 144 ? -2.734 -15.357 -7.818 1.00 30.67 144 ALA D CA 1
ATOM 6143 C C . ALA E 2 144 ? -3.519 -15.193 -9.108 1.00 38.16 144 ALA D C 1
ATOM 6144 O O . ALA E 2 144 ? -4.052 -16.163 -9.655 1.00 35.80 144 ALA D O 1
ATOM 6146 N N . LYS E 2 145 ? -3.589 -13.956 -9.583 1.00 35.84 145 LYS D N 1
ATOM 6147 C CA . LYS E 2 145 ? -4.277 -13.636 -10.825 1.00 38.19 145 LYS D CA 1
ATOM 6148 C C . LYS E 2 145 ? -3.323 -12.866 -11.720 1.00 34.74 145 LYS D C 1
ATOM 6149 O O . LYS E 2 145 ? -2.752 -11.856 -11.295 1.00 35.47 145 LYS D O 1
ATOM 6155 N N . VAL E 2 146 ? -3.134 -13.347 -12.947 1.00 35.46 146 VAL D N 1
ATOM 6156 C CA . VAL E 2 146 ? -2.324 -12.650 -13.937 1.00 33.42 146 VAL D CA 1
ATOM 6157 C C . VAL E 2 146 ? -3.185 -12.406 -15.171 1.00 43.81 146 VAL D C 1
ATOM 6158 O O . VAL E 2 146 ? -3.967 -13.270 -15.584 1.00 35.48 146 VAL D O 1
ATOM 6162 N N . GLN E 2 147 ? -3.074 -11.204 -15.728 1.00 39.29 147 GLN D N 1
ATOM 6163 C CA . GLN E 2 147 ? -3.881 -10.795 -16.868 1.00 44.82 147 GLN D CA 1
ATOM 6164 C C . GLN E 2 147 ? -2.965 -10.179 -17.910 1.00 39.92 147 GLN D C 1
ATOM 6165 O O . GLN E 2 147 ? -2.104 -9.359 -17.577 1.00 42.28 147 GLN D O 1
ATOM 6171 N N . TRP E 2 148 ? -3.141 -10.583 -19.160 1.00 35.61 148 TRP D N 1
ATOM 6172 C CA . TRP E 2 148 ? -2.372 -10.042 -20.268 1.00 39.20 148 TRP D CA 1
ATOM 6173 C C . TRP E 2 148 ? -3.159 -8.917 -20.926 1.00 40.49 148 TRP D C 1
ATOM 6174 O O . TRP E 2 148 ? -4.351 -9.070 -21.217 1.00 44.91 148 TRP D O 1
ATOM 6185 N N . LYS E 2 149 ? -2.496 -7.788 -21.141 1.00 38.85 149 LYS D N 1
ATOM 6186 C CA . LYS E 2 149 ? -3.072 -6.652 -21.847 1.00 45.95 149 LYS D CA 1
ATOM 6187 C C . LYS E 2 149 ? -2.165 -6.330 -23.023 1.00 43.94 149 LYS D C 1
ATOM 6188 O O . LYS E 2 149 ? -0.969 -6.078 -22.836 1.00 42.35 149 LYS D O 1
ATOM 6194 N N . VAL E 2 150 ? -2.724 -6.359 -24.227 1.00 46.17 150 VAL D N 1
ATOM 6195 C CA . VAL E 2 150 ? -1.993 -6.035 -25.447 1.00 47.57 150 VAL D CA 1
ATOM 6196 C C . VAL E 2 150 ? -2.554 -4.718 -25.966 1.00 49.60 150 VAL D C 1
ATOM 6197 O O . VAL E 2 150 ? -3.708 -4.656 -26.411 1.00 48.55 150 VAL D O 1
ATOM 6201 N N . ASP E 2 151 ? -1.739 -3.663 -25.905 1.00 49.42 151 ASP D N 1
ATOM 6202 C CA . ASP E 2 151 ? -2.202 -2.287 -26.092 1.00 53.45 151 ASP D CA 1
ATOM 6203 C C . ASP E 2 151 ? -3.457 -2.026 -25.263 1.00 56.64 151 ASP D C 1
ATOM 6204 O O . ASP E 2 151 ? -4.455 -1.483 -25.744 1.00 57.84 151 ASP D O 1
ATOM 6209 N N . ASN E 2 152 ? -3.397 -2.451 -23.999 1.00 50.32 152 ASN D N 1
ATOM 6210 C CA . ASN E 2 152 ? -4.448 -2.256 -23.002 1.00 51.30 152 ASN D CA 1
ATOM 6211 C C . ASN E 2 152 ? -5.742 -2.979 -23.357 1.00 51.54 152 ASN D C 1
ATOM 6212 O O . ASN E 2 152 ? -6.801 -2.672 -22.798 1.00 55.03 152 ASN D O 1
ATOM 6217 N N . ALA E 2 153 ? -5.683 -3.943 -24.267 1.00 52.65 153 ALA D N 1
ATOM 6218 C CA . ALA E 2 153 ? -6.800 -4.840 -24.526 1.00 51.88 153 ALA D CA 1
ATOM 6219 C C . ALA E 2 153 ? -6.565 -6.127 -23.746 1.00 50.51 153 ALA D C 1
ATOM 6220 O O . ALA E 2 153 ? -5.532 -6.782 -23.924 1.00 47.32 153 ALA D O 1
ATOM 6222 N N . LEU E 2 154 ? -7.512 -6.476 -22.877 1.00 50.71 154 LEU D N 1
ATOM 6223 C CA . LEU E 2 154 ? -7.386 -7.686 -22.075 1.00 51.07 154 LEU D CA 1
ATOM 6224 C C . LEU E 2 154 ? -7.438 -8.919 -22.970 1.00 51.09 154 LEU D C 1
ATOM 6225 O O . LEU E 2 154 ? -8.316 -9.040 -23.829 1.00 49.85 154 LEU D O 1
ATOM 6230 N N . GLN E 2 155 ? -6.498 -9.835 -22.765 1.00 47.94 155 GLN D N 1
ATOM 6231 C CA . GLN E 2 155 ? -6.393 -11.029 -23.588 1.00 44.91 155 GLN D CA 1
ATOM 6232 C C . GLN E 2 155 ? -7.208 -12.175 -23.002 1.00 48.62 155 GLN D C 1
ATOM 6233 O O . GLN E 2 155 ? -7.388 -12.280 -21.786 1.00 50.17 155 GLN D O 1
ATOM 6239 N N . SER E 2 156 ? -7.701 -13.037 -23.890 1.00 43.37 156 SER D N 1
ATOM 6240 C CA . SER E 2 156 ? -8.424 -14.241 -23.509 1.00 46.97 156 SER D CA 1
ATOM 6241 C C . SER E 2 156 ? -8.020 -15.383 -24.427 1.00 46.14 156 SER D C 1
ATOM 6242 O O . SER E 2 156 ? -7.803 -15.177 -25.624 1.00 46.51 156 SER D O 1
ATOM 6245 N N . GLY E 2 157 ? -7.908 -16.580 -23.854 1.00 40.84 157 GLY D N 1
ATOM 6246 C CA . GLY E 2 157 ? -7.743 -17.799 -24.620 1.00 37.80 157 GLY D CA 1
ATOM 6247 C C . GLY E 2 157 ? -6.403 -17.998 -25.290 1.00 35.54 157 GLY D C 1
ATOM 6248 O O . GLY E 2 157 ? -6.218 -19.020 -25.961 1.00 45.88 157 GLY D O 1
ATOM 6249 N N . ASN E 2 158 ? -5.455 -17.074 -25.135 1.00 35.06 158 ASN D N 1
ATOM 6250 C CA . ASN E 2 158 ? -4.156 -17.188 -25.790 1.00 35.99 158 ASN D CA 1
ATOM 6251 C C . ASN E 2 158 ? -3.009 -17.275 -24.785 1.00 34.87 158 ASN D C 1
ATOM 6252 O O . ASN E 2 158 ? -1.874 -16.906 -25.097 1.00 31.50 158 ASN D O 1
ATOM 6257 N N . SER E 2 159 ? -3.280 -17.774 -23.580 1.00 35.89 159 SER D N 1
ATOM 6258 C CA . SER E 2 159 ? -2.241 -17.948 -22.577 1.00 36.51 159 SER D CA 1
ATOM 6259 C C . SER E 2 159 ? -2.447 -19.266 -21.845 1.00 31.38 159 SER D C 1
ATOM 6260 O O . SER E 2 159 ? -3.565 -19.777 -21.756 1.00 30.57 159 SER D O 1
ATOM 6263 N N . GLN E 2 160 ? -1.349 -19.812 -21.328 1.00 31.19 160 GLN D N 1
ATOM 6264 C CA . GLN E 2 160 ? -1.370 -21.002 -20.489 1.00 29.41 160 GLN D CA 1
ATOM 6265 C C . GLN E 2 160 ? -0.505 -20.763 -19.259 1.00 32.71 160 GLN D C 1
ATOM 6266 O O . GLN E 2 160 ? 0.582 -20.184 -19.360 1.00 29.13 160 GLN D O 1
ATOM 6272 N N . GLU E 2 161 ? -0.979 -21.221 -18.103 1.00 29.26 161 GLU D N 1
ATOM 6273 C CA . GLU E 2 161 ? -0.260 -21.062 -16.848 1.00 29.87 161 GLU D CA 1
ATOM 6274 C C . GLU E 2 161 ? 0.337 -22.388 -16.392 1.00 28.43 161 GLU D C 1
ATOM 6275 O O . GLU E 2 161 ? -0.175 -23.463 -16.715 1.00 28.72 161 GLU D O 1
ATOM 6281 N N . SER E 2 162 ? 1.430 -22.297 -15.634 1.00 24.54 162 SER D N 1
ATOM 6282 C CA . SER E 2 162 ? 2.026 -23.438 -14.950 1.00 25.98 162 SER D CA 1
ATOM 6283 C C . SER E 2 162 ? 2.489 -22.977 -13.576 1.00 28.67 162 SER D C 1
ATOM 6284 O O . SER E 2 162 ? 3.008 -21.866 -13.435 1.00 25.23 162 SER D O 1
ATOM 6287 N N . VAL E 2 163 ? 2.288 -23.821 -12.563 1.00 24.06 163 VAL D N 1
ATOM 6288 C CA . VAL E 2 163 ? 2.611 -23.482 -11.180 1.00 27.40 163 VAL D CA 1
ATOM 6289 C C . VAL E 2 163 ? 3.456 -24.601 -10.593 1.00 28.03 163 VAL D C 1
ATOM 6290 O O . VAL E 2 163 ? 3.179 -25.783 -10.819 1.00 21.95 163 VAL D O 1
ATOM 6294 N N . THR E 2 164 ? 4.494 -24.230 -9.853 1.00 25.77 164 THR D N 1
ATOM 6295 C CA . THR E 2 164 ? 5.327 -25.229 -9.206 1.00 28.02 164 THR D CA 1
ATOM 6296 C C . THR E 2 164 ? 4.607 -25.830 -8.005 1.00 29.02 164 THR D C 1
ATOM 6297 O O . THR E 2 164 ? 3.647 -25.265 -7.471 1.00 28.46 164 THR D O 1
ATOM 6301 N N . GLU E 2 165 ? 5.085 -26.996 -7.582 1.00 25.47 165 GLU D N 1
ATOM 6302 C CA . GLU E 2 165 ? 4.758 -27.473 -6.250 1.00 29.30 165 GLU D CA 1
ATOM 6303 C C . GLU E 2 165 ? 5.391 -26.552 -5.212 1.00 27.82 165 GLU D C 1
ATOM 6304 O O . GLU E 2 165 ? 6.374 -25.856 -5.481 1.00 26.63 165 GLU D O 1
ATOM 6310 N N . GLN E 2 166 ? 4.817 -26.553 -4.012 1.00 27.86 166 GLN D N 1
ATOM 6311 C CA . GLN E 2 166 ? 5.360 -25.746 -2.927 1.00 28.14 166 GLN D CA 1
ATOM 6312 C C . GLN E 2 166 ? 6.838 -26.059 -2.727 1.00 27.43 166 GLN D C 1
ATOM 6313 O O . GLN E 2 166 ? 7.226 -27.224 -2.614 1.00 25.76 166 GLN D O 1
ATOM 6319 N N . ASP E 2 167 ? 7.664 -25.015 -2.728 1.00 22.99 167 ASP D N 1
ATOM 6320 C CA . ASP E 2 167 ? 9.105 -25.196 -2.586 1.00 23.87 167 ASP D CA 1
ATOM 6321 C C . ASP E 2 167 ? 9.435 -25.836 -1.239 1.00 29.38 167 ASP D C 1
ATOM 6322 O O . ASP E 2 167 ? 8.918 -25.426 -0.198 1.00 24.44 167 ASP D O 1
ATOM 6327 N N . SER E 2 168 ? 10.296 -26.852 -1.260 1.00 30.14 168 SER D N 1
ATOM 6328 C CA . SER E 2 168 ? 10.616 -27.565 -0.031 1.00 29.75 168 SER D CA 1
ATOM 6329 C C . SER E 2 168 ? 11.516 -26.761 0.900 1.00 34.55 168 SER D C 1
ATOM 6330 O O . SER E 2 168 ? 11.639 -27.118 2.076 1.00 34.55 168 SER D O 1
ATOM 6333 N N . LYS E 2 169 ? 12.124 -25.677 0.415 1.00 32.45 169 LYS D N 1
ATOM 6334 C CA . LYS E 2 169 ? 12.980 -24.842 1.251 1.00 35.28 169 LYS D CA 1
ATOM 6335 C C . LYS E 2 169 ? 12.200 -23.703 1.909 1.00 32.33 169 LYS D C 1
ATOM 6336 O O . LYS E 2 169 ? 12.156 -23.610 3.140 1.00 31.40 169 LYS D O 1
ATOM 6342 N N . ASP E 2 170 ? 11.583 -22.829 1.109 1.00 26.06 170 ASP D N 1
ATOM 6343 C CA . ASP E 2 170 ? 10.933 -21.637 1.644 1.00 28.37 170 ASP D CA 1
ATOM 6344 C C . ASP E 2 170 ? 9.410 -21.695 1.577 1.00 29.61 170 ASP D C 1
ATOM 6345 O O . ASP E 2 170 ? 8.754 -20.698 1.894 1.00 24.82 170 ASP D O 1
ATOM 6350 N N . SER E 2 171 ? 8.837 -22.825 1.150 1.00 24.76 171 SER D N 1
ATOM 6351 C CA . SER E 2 171 ? 7.390 -23.060 1.199 1.00 20.57 171 SER D CA 1
ATOM 6352 C C . SER E 2 171 ? 6.599 -22.061 0.350 1.00 22.86 171 SER D C 1
ATOM 6353 O O . SER E 2 171 ? 5.423 -21.800 0.615 1.00 22.10 171 SER D O 1
ATOM 6356 N N . THR E 2 172 ? 7.212 -21.510 -0.690 1.00 18.79 172 THR D N 1
ATOM 6357 C CA . THR E 2 172 ? 6.499 -20.632 -1.601 1.00 21.65 172 THR D CA 1
ATOM 6358 C C . THR E 2 172 ? 6.153 -21.371 -2.889 1.00 28.10 172 THR D C 1
ATOM 6359 O O . THR E 2 172 ? 6.538 -22.522 -3.109 1.00 22.86 172 THR D O 1
ATOM 6363 N N . TYR E 2 173 ? 5.412 -20.681 -3.751 1.00 23.78 173 TYR D N 1
ATOM 6364 C CA . TYR E 2 173 ? 5.084 -21.143 -5.088 1.00 21.56 173 TYR D CA 1
ATOM 6365 C C . TYR E 2 173 ? 5.643 -20.164 -6.109 1.00 27.39 173 TYR D C 1
ATOM 6366 O O . TYR E 2 173 ? 5.880 -18.989 -5.813 1.00 21.32 173 TYR D O 1
ATOM 6375 N N . SER E 2 174 ? 5.852 -20.662 -7.322 1.00 25.65 174 SER D N 1
ATOM 6376 C CA . SER E 2 174 ? 6.145 -19.811 -8.462 1.00 22.44 174 SER D CA 1
ATOM 6377 C C . SER E 2 174 ? 5.170 -20.145 -9.579 1.00 25.33 174 SER D C 1
ATOM 6378 O O . SER E 2 174 ? 4.641 -21.256 -9.657 1.00 22.70 174 SER D O 1
ATOM 6381 N N . LEU E 2 175 ? 4.930 -19.163 -10.445 1.00 23.73 175 LEU D N 1
ATOM 6382 C CA . LEU E 2 175 ? 3.946 -19.314 -11.505 1.00 25.14 175 LEU D CA 1
ATOM 6383 C C . LEU E 2 175 ? 4.474 -18.676 -12.780 1.00 29.40 175 LEU D C 1
ATOM 6384 O O . LEU E 2 175 ? 5.091 -17.607 -12.743 1.00 24.19 175 LEU D O 1
ATOM 6389 N N . SER E 2 176 ? 4.233 -19.344 -13.903 1.00 26.05 176 SER D N 1
ATOM 6390 C CA . SER E 2 176 ? 4.522 -18.806 -15.221 1.00 28.37 176 SER D CA 1
ATOM 6391 C C . SER E 2 176 ? 3.218 -18.640 -15.987 1.00 30.90 176 SER D C 1
ATOM 6392 O O . SER E 2 176 ? 2.316 -19.477 -15.886 1.00 27.59 176 SER D O 1
ATOM 6395 N N . SER E 2 177 ? 3.116 -17.547 -16.737 1.00 32.76 177 SER D N 1
ATOM 6396 C CA . SER E 2 177 ? 2.057 -17.363 -17.717 1.00 31.04 177 SER D CA 1
ATOM 6397 C C . SER E 2 177 ? 2.713 -17.081 -19.059 1.00 34.26 177 SER D C 1
ATOM 6398 O O . SER E 2 177 ? 3.569 -16.196 -19.161 1.00 31.70 177 SER D O 1
ATOM 6401 N N . THR E 2 178 ? 2.335 -17.848 -20.077 1.00 35.39 178 THR D N 1
ATOM 6402 C CA . THR E 2 178 ? 2.963 -17.757 -21.388 1.00 32.44 178 THR D CA 1
ATOM 6403 C C . THR E 2 178 ? 1.917 -17.324 -22.403 1.00 34.77 178 THR D C 1
ATOM 6404 O O . THR E 2 178 ? 0.952 -18.054 -22.655 1.00 33.34 178 THR D O 1
ATOM 6408 N N . LEU E 2 179 ? 2.101 -16.131 -22.962 1.00 33.42 179 LEU D N 1
ATOM 6409 C CA . LEU E 2 179 ? 1.254 -15.632 -24.035 1.00 33.56 179 LEU D CA 1
ATOM 6410 C C . LEU E 2 179 ? 1.851 -16.055 -25.370 1.00 34.62 179 LEU D C 1
ATOM 6411 O O . LEU E 2 179 ? 3.026 -15.789 -25.641 1.00 33.90 179 LEU D O 1
ATOM 6416 N N . THR E 2 180 ? 1.045 -16.715 -26.195 1.00 35.30 180 THR D N 1
ATOM 6417 C CA . THR E 2 180 ? 1.495 -17.241 -27.476 1.00 43.76 180 THR D CA 1
ATOM 6418 C C . THR E 2 180 ? 0.766 -16.517 -28.596 1.00 38.82 180 THR D C 1
ATOM 6419 O O . THR E 2 180 ? -0.469 -16.509 -28.635 1.00 37.76 180 THR D O 1
ATOM 6423 N N . LEU E 2 181 ? 1.530 -15.907 -29.498 1.00 40.79 181 LEU D N 1
ATOM 6424 C CA . LEU E 2 181 ? 0.978 -15.166 -30.623 1.00 46.43 181 LEU D CA 1
ATOM 6425 C C . LEU E 2 181 ? 1.715 -15.539 -31.898 1.00 46.10 181 LEU D C 1
ATOM 6426 O O . LEU E 2 181 ? 2.916 -15.824 -31.881 1.00 45.93 181 LEU D O 1
ATOM 6431 N N . SER E 2 182 ? 0.981 -15.533 -33.008 1.00 46.74 182 SER D N 1
ATOM 6432 C CA . SER E 2 182 ? 1.631 -15.595 -34.306 1.00 52.89 182 SER D CA 1
ATOM 6433 C C . SER E 2 182 ? 2.519 -14.372 -34.480 1.00 51.81 182 SER D C 1
ATOM 6434 O O . SER E 2 182 ? 2.256 -13.306 -33.919 1.00 51.42 182 SER D O 1
ATOM 6437 N N . LYS E 2 183 ? 3.594 -14.539 -35.254 1.00 54.01 183 LYS D N 1
ATOM 6438 C CA . LYS E 2 183 ? 4.492 -13.417 -35.508 1.00 56.85 183 LYS D CA 1
ATOM 6439 C C . LYS E 2 183 ? 3.751 -12.241 -36.130 1.00 57.96 183 LYS D C 1
ATOM 6440 O O . LYS E 2 183 ? 4.091 -11.082 -35.866 1.00 56.76 183 LYS D O 1
ATOM 6446 N N . ALA E 2 184 ? 2.728 -12.518 -36.942 1.00 60.08 184 ALA D N 1
ATOM 6447 C CA . ALA E 2 184 ? 1.936 -11.446 -37.533 1.00 61.47 184 ALA D CA 1
ATOM 6448 C C . ALA E 2 184 ? 1.133 -10.707 -36.470 1.00 59.81 184 ALA D C 1
ATOM 6449 O O . ALA E 2 184 ? 1.173 -9.473 -36.396 1.00 59.59 184 ALA D O 1
ATOM 6451 N N . ASP E 2 185 ? 0.390 -11.446 -35.639 1.00 56.88 185 ASP D N 1
ATOM 6452 C CA . ASP E 2 185 ? -0.373 -10.811 -34.568 1.00 57.29 185 ASP D CA 1
ATOM 6453 C C . ASP E 2 185 ? 0.536 -10.090 -33.585 1.00 55.86 185 ASP D C 1
ATOM 6454 O O . ASP E 2 185 ? 0.133 -9.083 -32.991 1.00 57.02 185 ASP D O 1
ATOM 6459 N N . TYR E 2 186 ? 1.764 -10.583 -33.406 1.00 55.77 186 TYR D N 1
ATOM 6460 C CA . TYR E 2 186 ? 2.672 -9.977 -32.439 1.00 54.67 186 TYR D CA 1
ATOM 6461 C C . TYR E 2 186 ? 3.082 -8.572 -32.863 1.00 55.11 186 TYR D C 1
ATOM 6462 O O . TYR E 2 186 ? 3.220 -7.678 -32.018 1.00 55.63 186 TYR D O 1
ATOM 6471 N N . GLU E 2 187 ? 3.277 -8.354 -34.160 1.00 57.90 187 GLU D N 1
ATOM 6472 C CA . GLU E 2 187 ? 3.709 -7.059 -34.665 1.00 55.94 187 GLU D CA 1
ATOM 6473 C C . GLU E 2 187 ? 2.556 -6.101 -34.933 1.00 54.03 187 GLU D C 1
ATOM 6474 O O . GLU E 2 187 ? 2.805 -4.925 -35.217 1.00 56.95 187 GLU D O 1
ATOM 6480 N N . LYS E 2 188 ? 1.307 -6.564 -34.838 1.00 56.51 188 LYS D N 1
ATOM 6481 C CA . LYS E 2 188 ? 0.170 -5.664 -34.991 1.00 58.19 188 LYS D CA 1
ATOM 6482 C C . LYS E 2 188 ? 0.024 -4.698 -33.822 1.00 60.94 188 LYS D C 1
ATOM 6483 O O . LYS E 2 188 ? -0.705 -3.707 -33.945 1.00 59.68 188 LYS D O 1
ATOM 6489 N N . HIS E 2 189 ? 0.693 -4.953 -32.698 1.00 55.46 189 HIS D N 1
ATOM 6490 C CA . HIS E 2 189 ? 0.474 -4.189 -31.480 1.00 54.73 189 HIS D CA 1
ATOM 6491 C C . HIS E 2 189 ? 1.809 -3.798 -30.853 1.00 51.96 189 HIS D C 1
ATOM 6492 O O . HIS E 2 189 ? 2.873 -4.297 -31.232 1.00 50.06 189 HIS D O 1
ATOM 6499 N N . LYS E 2 190 ? 1.737 -2.905 -29.865 1.00 51.53 190 LYS D N 1
ATOM 6500 C CA . LYS E 2 190 ? 2.911 -2.221 -29.330 1.00 50.67 190 LYS D CA 1
ATOM 6501 C C . LYS E 2 190 ? 3.212 -2.563 -27.878 1.00 47.91 190 LYS D C 1
ATOM 6502 O O . LYS E 2 190 ? 4.357 -2.903 -27.552 1.00 41.03 190 LYS D O 1
ATOM 6508 N N . VAL E 2 191 ? 2.229 -2.455 -26.988 1.00 46.91 191 VAL D N 1
ATOM 6509 C CA . VAL E 2 191 ? 2.451 -2.571 -25.549 1.00 49.48 191 VAL D CA 1
ATOM 6510 C C . VAL E 2 191 ? 2.084 -3.979 -25.103 1.00 42.89 191 VAL D C 1
ATOM 6511 O O . VAL E 2 191 ? 0.934 -4.408 -25.257 1.00 49.04 191 VAL D O 1
ATOM 6515 N N . TYR E 2 192 ? 3.052 -4.693 -24.535 1.00 44.69 192 TYR D N 1
ATOM 6516 C CA . TYR E 2 192 ? 2.835 -6.029 -23.993 1.00 44.60 192 TYR D CA 1
ATOM 6517 C C . TYR E 2 192 ? 3.066 -5.993 -22.491 1.00 40.31 192 TYR D C 1
ATOM 6518 O O . TYR E 2 192 ? 4.183 -5.721 -22.040 1.00 37.69 192 TYR D O 1
ATOM 6527 N N . ALA E 2 193 ? 2.013 -6.277 -21.727 1.00 39.77 193 ALA D N 1
ATOM 6528 C CA . ALA E 2 193 ? 2.040 -6.161 -20.277 1.00 42.08 193 ALA D CA 1
ATOM 6529 C C . ALA E 2 193 ? 1.342 -7.352 -19.639 1.00 38.15 193 ALA D C 1
ATOM 6530 O O . ALA E 2 193 ? 0.365 -7.872 -20.184 1.00 40.83 193 ALA D O 1
ATOM 6532 N N . CYS E 2 194 ? 1.844 -7.779 -18.481 1.00 37.49 194 CYS D N 1
ATOM 6533 C CA . CYS E 2 194 ? 1.133 -8.715 -17.620 1.00 37.28 194 CYS D CA 1
ATOM 6534 C C . CYS E 2 194 ? 0.904 -8.055 -16.270 1.00 34.29 194 CYS D C 1
ATOM 6535 O O . CYS E 2 194 ? 1.835 -7.501 -15.677 1.00 33.52 194 CYS D O 1
ATOM 6538 N N . GLU E 2 195 ? -0.338 -8.104 -15.799 1.00 33.57 195 GLU D N 1
ATOM 6539 C CA . GLU E 2 195 ? -0.751 -7.458 -14.561 1.00 37.08 195 GLU D CA 1
ATOM 6540 C C . GLU E 2 195 ? -1.017 -8.532 -13.518 1.00 38.39 195 GLU D C 1
ATOM 6541 O O . GLU E 2 195 ? -1.861 -9.409 -13.729 1.00 34.70 195 GLU D O 1
ATOM 6547 N N . VAL E 2 196 ? -0.317 -8.448 -12.390 1.00 38.87 196 VAL D N 1
ATOM 6548 C CA . VAL E 2 196 ? -0.318 -9.492 -11.372 1.00 31.07 196 VAL D CA 1
ATOM 6549 C C . VAL E 2 196 ? -1.027 -8.969 -10.131 1.00 32.55 196 VAL D C 1
ATOM 6550 O O . VAL E 2 196 ? -0.659 -7.918 -9.592 1.00 33.35 196 VAL D O 1
ATOM 6554 N N . THR E 2 197 ? -2.039 -9.703 -9.682 1.00 29.71 197 THR D N 1
ATOM 6555 C CA . THR E 2 197 ? -2.740 -9.417 -8.440 1.00 33.60 197 THR D CA 1
ATOM 6556 C C . THR E 2 197 ? -2.441 -10.527 -7.441 1.00 33.54 197 THR D C 1
ATOM 6557 O O . THR E 2 197 ? -2.662 -11.706 -7.731 1.00 29.63 197 THR D O 1
ATOM 6561 N N . HIS E 2 198 ? -1.932 -10.149 -6.272 1.00 31.49 198 HIS D N 1
ATOM 6562 C CA . HIS E 2 198 ? -1.645 -11.110 -5.220 1.00 31.45 198 HIS D CA 1
ATOM 6563 C C . HIS E 2 198 ? -1.857 -10.420 -3.882 1.00 31.20 198 HIS D C 1
ATOM 6564 O O . HIS E 2 198 ? -1.566 -9.230 -3.733 1.00 28.96 198 HIS D O 1
ATOM 6571 N N . GLN E 2 199 ? -2.371 -11.176 -2.910 1.00 30.19 199 GLN D N 1
ATOM 6572 C CA . GLN E 2 199 ? -2.753 -10.573 -1.640 1.00 35.01 199 GLN D CA 1
ATOM 6573 C C . GLN E 2 199 ? -1.564 -10.035 -0.854 1.00 31.80 199 GLN D C 1
ATOM 6574 O O . GLN E 2 199 ? -1.773 -9.359 0.158 1.00 35.25 199 GLN D O 1
ATOM 6580 N N . GLY E 2 200 ? -0.333 -10.285 -1.300 1.00 24.28 200 GLY D N 1
ATOM 6581 C CA . GLY E 2 200 ? 0.832 -9.691 -0.677 1.00 29.52 200 GLY D CA 1
ATOM 6582 C C . GLY E 2 200 ? 1.199 -8.306 -1.161 1.00 32.19 200 GLY D C 1
ATOM 6583 O O . GLY E 2 200 ? 2.180 -7.728 -0.681 1.00 32.55 200 GLY D O 1
ATOM 6584 N N . LEU E 2 201 ? 0.440 -7.752 -2.102 1.00 33.78 201 LEU D N 1
ATOM 6585 C CA . LEU E 2 201 ? 0.707 -6.439 -2.671 1.00 33.43 201 LEU D CA 1
ATOM 6586 C C . LEU E 2 201 ? -0.475 -5.515 -2.415 1.00 28.94 201 LEU D C 1
ATOM 6587 O O . LEU E 2 201 ? -1.626 -5.957 -2.367 1.00 31.32 201 LEU D O 1
ATOM 6592 N N . SER E 2 202 ? -0.181 -4.219 -2.257 1.00 28.93 202 SER D N 1
ATOM 6593 C CA . SER E 2 202 ? -1.232 -3.234 -2.016 1.00 33.39 202 SER D CA 1
ATOM 6594 C C . SER E 2 202 ? -2.098 -3.001 -3.243 1.00 35.90 202 SER D C 1
ATOM 6595 O O . SER E 2 202 ? -3.237 -2.543 -3.109 1.00 37.07 202 SER D O 1
ATOM 6598 N N . SER E 2 203 ? -1.585 -3.318 -4.428 1.00 29.89 203 SER D N 1
ATOM 6599 C CA . SER E 2 203 ? -2.216 -2.965 -5.690 1.00 36.63 203 SER D CA 1
ATOM 6600 C C . SER E 2 203 ? -1.629 -3.857 -6.770 1.00 33.31 203 SER D C 1
ATOM 6601 O O . SER E 2 203 ? -0.503 -4.344 -6.613 1.00 32.53 203 SER D O 1
ATOM 6604 N N . PRO E 2 204 ? -2.361 -4.108 -7.854 1.00 39.31 204 PRO D N 1
ATOM 6605 C CA . PRO E 2 204 ? -1.799 -4.897 -8.956 1.00 37.53 204 PRO D CA 1
ATOM 6606 C C . PRO E 2 204 ? -0.456 -4.346 -9.412 1.00 34.94 204 PRO D C 1
ATOM 6607 O O . PRO E 2 204 ? -0.223 -3.136 -9.416 1.00 36.53 204 PRO D O 1
ATOM 6611 N N . VAL E 2 205 ? 0.445 -5.254 -9.768 1.00 32.89 205 VAL D N 1
ATOM 6612 C CA . VAL E 2 205 ? 1.772 -4.909 -10.258 1.00 33.79 205 VAL D CA 1
ATOM 6613 C C . VAL E 2 205 ? 1.834 -5.268 -11.735 1.00 40.22 205 VAL D C 1
ATOM 6614 O O . VAL E 2 205 ? 1.536 -6.406 -12.118 1.00 35.53 205 VAL D O 1
ATOM 6618 N N . THR E 2 206 ? 2.207 -4.297 -12.561 1.00 37.72 206 THR D N 1
ATOM 6619 C CA . THR E 2 206 ? 2.278 -4.473 -14.004 1.00 35.97 206 THR D CA 1
ATOM 6620 C C . THR E 2 206 ? 3.730 -4.417 -14.453 1.00 39.56 206 THR D C 1
ATOM 6621 O O . THR E 2 206 ? 4.457 -3.484 -14.101 1.00 35.93 206 THR D O 1
ATOM 6625 N N . LYS E 2 207 ? 4.152 -5.430 -15.204 1.00 37.09 207 LYS D N 1
ATOM 6626 C CA . LYS E 2 207 ? 5.423 -5.417 -15.916 1.00 33.49 207 LYS D CA 1
ATOM 6627 C C . LYS E 2 207 ? 5.126 -5.416 -17.409 1.00 40.59 207 LYS D C 1
ATOM 6628 O O . LYS E 2 207 ? 4.380 -6.272 -17.896 1.00 38.48 207 LYS D O 1
ATOM 6634 N N . SER E 2 208 ? 5.688 -4.450 -18.128 1.00 42.59 208 SER D N 1
ATOM 6635 C CA . SER E 2 208 ? 5.380 -4.269 -19.538 1.00 45.31 208 SER D CA 1
ATOM 6636 C C . SER E 2 208 ? 6.659 -4.046 -20.331 1.00 44.05 208 SER D C 1
ATOM 6637 O O . SER E 2 208 ? 7.735 -3.803 -19.777 1.00 45.43 208 SER D O 1
ATOM 6640 N N . PHE E 2 209 ? 6.524 -4.149 -21.652 1.00 43.98 209 PHE D N 1
ATOM 6641 C CA . PHE E 2 209 ? 7.583 -3.759 -22.568 1.00 47.73 209 PHE D CA 1
ATOM 6642 C C . PHE E 2 209 ? 6.952 -3.342 -23.888 1.00 46.49 209 PHE D C 1
ATOM 6643 O O . PHE E 2 209 ? 5.877 -3.821 -24.260 1.00 46.99 209 PHE D O 1
ATOM 6651 N N . ASN E 2 210 ? 7.629 -2.436 -24.586 1.00 51.97 210 ASN D N 1
ATOM 6652 C CA . ASN E 2 210 ? 7.217 -2.018 -25.918 1.00 54.05 210 ASN D CA 1
ATOM 6653 C C . ASN E 2 210 ? 7.964 -2.847 -26.951 1.00 51.57 210 ASN D C 1
ATOM 6654 O O . ASN E 2 210 ? 9.191 -2.976 -26.879 1.00 50.83 210 ASN D O 1
ATOM 6659 N N . ARG E 2 211 ? 7.220 -3.424 -27.895 1.00 50.18 211 ARG D N 1
ATOM 6660 C CA . ARG E 2 211 ? 7.824 -4.212 -28.962 1.00 54.98 211 ARG D CA 1
ATOM 6661 C C . ARG E 2 211 ? 8.879 -3.391 -29.692 1.00 61.36 211 ARG D C 1
ATOM 6662 O O . ARG E 2 211 ? 8.548 -2.513 -30.495 1.00 63.36 211 ARG D O 1
ATOM 6670 N N . GLY E 2 212 ? 10.148 -3.662 -29.406 1.00 62.64 212 GLY D N 1
ATOM 6671 C CA . GLY E 2 212 ? 11.244 -2.912 -29.991 1.00 61.45 212 GLY D CA 1
ATOM 6672 C C . GLY E 2 212 ? 12.409 -2.732 -29.038 1.00 65.97 212 GLY D C 1
ATOM 6673 O O . GLY E 2 212 ? 12.295 -2.048 -28.020 1.00 63.92 212 GLY D O 1
ATOM 6674 N N . ALA F 3 1 ? -13.367 -59.189 3.231 1.00 39.30 512 ALA E N 1
ATOM 6675 C CA . ALA F 3 1 ? -12.833 -58.515 2.051 1.00 39.55 512 ALA E CA 1
ATOM 6676 C C . ALA F 3 1 ? -12.737 -59.475 0.873 1.00 41.06 512 ALA E C 1
ATOM 6677 O O . ALA F 3 1 ? -12.793 -60.692 1.046 1.00 46.37 512 ALA E O 1
ATOM 6679 N N . VAL F 3 2 ? -12.583 -58.910 -0.327 1.00 37.46 513 VAL E N 1
ATOM 6680 C CA . VAL F 3 2 ? -12.440 -59.724 -1.522 1.00 31.48 513 VAL E CA 1
ATOM 6681 C C . VAL F 3 2 ? -11.132 -60.508 -1.466 1.00 34.53 513 VAL E C 1
ATOM 6682 O O . VAL F 3 2 ? -10.180 -60.139 -0.771 1.00 33.55 513 VAL E O 1
ATOM 6686 N N . GLY F 3 3 ? -11.088 -61.605 -2.223 1.00 31.33 514 GLY E N 1
ATOM 6687 C CA . GLY F 3 3 ? -9.914 -62.458 -2.262 1.00 31.23 514 GLY E CA 1
ATOM 6688 C C . GLY F 3 3 ? -9.855 -63.209 -3.573 1.00 29.93 514 GLY E C 1
ATOM 6689 O O . GLY F 3 3 ? -10.824 -63.245 -4.336 1.00 30.26 514 GLY E O 1
ATOM 6690 N N . LEU F 3 4 ? -8.687 -63.813 -3.836 1.00 28.19 515 LEU E N 1
ATOM 6691 C CA . LEU F 3 4 ? -8.465 -64.533 -5.087 1.00 27.02 515 LEU E CA 1
ATOM 6692 C C . LEU F 3 4 ? -7.910 -65.933 -4.852 1.00 34.71 515 LEU E C 1
ATOM 6693 O O . LEU F 3 4 ? -7.258 -66.495 -5.738 1.00 32.27 515 LEU E O 1
ATOM 6698 N N . GLY F 3 5 ? -8.154 -66.508 -3.681 1.00 27.63 516 GLY E N 1
ATOM 6699 C CA . GLY F 3 5 ? -7.737 -67.866 -3.420 1.00 36.42 516 GLY E CA 1
ATOM 6700 C C . GLY F 3 5 ? -6.315 -67.956 -2.918 1.00 33.91 516 GLY E C 1
ATOM 6701 O O . GLY F 3 5 ? -5.617 -66.959 -2.709 1.00 28.22 516 GLY E O 1
ATOM 6702 N N . ALA F 3 6 ? -5.879 -69.199 -2.731 1.00 29.59 517 ALA E N 1
ATOM 6703 C CA . ALA F 3 6 ? -4.581 -69.471 -2.134 1.00 26.91 517 ALA E CA 1
ATOM 6704 C C . ALA F 3 6 ? -3.449 -69.021 -3.050 1.00 31.21 517 ALA E C 1
ATOM 6705 O O . ALA F 3 6 ? -3.592 -68.922 -4.274 1.00 25.66 517 ALA E O 1
ATOM 6707 N N . VAL F 3 7 ? -2.309 -68.739 -2.428 1.00 23.68 518 VAL E N 1
ATOM 6708 C CA . VAL F 3 7 ? -1.085 -68.402 -3.142 1.00 26.31 518 VAL E CA 1
ATOM 6709 C C . VAL F 3 7 ? -0.134 -69.572 -2.970 1.00 29.10 518 VAL E C 1
ATOM 6710 O O . VAL F 3 7 ? -0.513 -70.611 -2.424 1.00 27.41 518 VAL E O 1
ATOM 6714 N N . PHE F 3 8 ? 1.105 -69.419 -3.426 1.00 31.50 519 PHE E N 1
ATOM 6715 C CA . PHE F 3 8 ? 2.130 -70.433 -3.213 1.00 33.09 519 PHE E CA 1
ATOM 6716 C C . PHE F 3 8 ? 3.386 -69.742 -2.712 1.00 34.83 519 PHE E C 1
ATOM 6717 O O . PHE F 3 8 ? 4.080 -69.074 -3.482 1.00 31.43 519 PHE E O 1
ATOM 6725 N N . LEU F 3 9 ? 3.673 -69.908 -1.422 1.00 37.87 520 LEU E N 1
ATOM 6726 C CA . LEU F 3 9 ? 4.837 -69.292 -0.793 1.00 41.68 520 LEU E CA 1
ATOM 6727 C C . LEU F 3 9 ? 5.917 -70.358 -0.658 1.00 44.00 520 LEU E C 1
ATOM 6728 O O . LEU F 3 9 ? 6.103 -70.977 0.388 1.00 49.22 520 LEU E O 1
ATOM 6733 N N . GLY F 3 10 ? 6.632 -70.571 -1.755 1.00 42.90 521 GLY E N 1
ATOM 6734 C CA . GLY F 3 10 ? 7.738 -71.509 -1.778 1.00 48.15 521 GLY E CA 1
ATOM 6735 C C . GLY F 3 10 ? 8.499 -71.342 -3.071 1.00 50.39 521 GLY E C 1
ATOM 6736 O O . GLY F 3 10 ? 8.042 -70.680 -4.008 1.00 45.35 521 GLY E O 1
ATOM 6737 N N . HIS F 3 11 ? 9.681 -71.945 -3.104 1.00 56.38 522 HIS E N 1
ATOM 6738 C CA . HIS F 3 11 ? 10.495 -71.923 -4.309 1.00 56.53 522 HIS E CA 1
ATOM 6739 C C . HIS F 3 11 ? 9.955 -72.931 -5.314 1.00 56.28 522 HIS E C 1
ATOM 6740 O O . HIS F 3 11 ? 9.634 -74.068 -4.957 1.00 61.65 522 HIS E O 1
ATOM 6747 N N . HIS F 3 12 ? 9.837 -72.505 -6.567 1.00 52.08 523 HIS E N 1
ATOM 6748 C CA . HIS F 3 12 ? 9.533 -73.404 -7.668 1.00 52.53 523 HIS E CA 1
ATOM 6749 C C . HIS F 3 12 ? 10.534 -73.154 -8.786 1.00 51.65 523 HIS E C 1
ATOM 6750 O O . HIS F 3 12 ? 11.001 -72.028 -8.983 1.00 46.98 523 HIS E O 1
ATOM 6757 N N . HIS F 3 13 ? 10.872 -74.220 -9.506 1.00 49.40 524 HIS E N 1
ATOM 6758 C CA . HIS F 3 13 ? 11.869 -74.125 -10.565 1.00 46.18 524 HIS E CA 1
ATOM 6759 C C . HIS F 3 13 ? 11.318 -73.321 -11.738 1.00 43.48 524 HIS E C 1
ATOM 6760 O O . HIS F 3 13 ? 10.211 -73.582 -12.220 1.00 47.30 524 HIS E O 1
ATOM 6767 N N . HIS F 3 14 ? 12.087 -72.329 -12.185 1.00 41.85 525 HIS E N 1
ATOM 6768 C CA . HIS F 3 14 ? 11.721 -71.505 -13.332 1.00 41.81 525 HIS E CA 1
ATOM 6769 C C . HIS F 3 14 ? 12.269 -72.152 -14.598 1.00 40.30 525 HIS E C 1
ATOM 6770 O O . HIS F 3 14 ? 13.472 -72.413 -14.694 1.00 39.00 525 HIS E O 1
ATOM 6777 N N . HIS F 3 15 ? 11.392 -72.395 -15.575 1.00 44.13 526 HIS E N 1
ATOM 6778 C CA . HIS F 3 15 ? 11.705 -73.312 -16.664 1.00 42.98 526 HIS E CA 1
ATOM 6779 C C . HIS F 3 15 ? 11.965 -72.653 -18.013 1.00 46.24 526 HIS E C 1
ATOM 6780 O O . HIS F 3 15 ? 12.334 -73.367 -18.953 1.00 60.52 526 HIS E O 1
ATOM 6787 N N . HIS F 3 16 ? 11.782 -71.338 -18.132 1.00 44.02 527 HIS E N 1
ATOM 6788 C CA . HIS F 3 16 ? 12.100 -70.555 -19.337 1.00 44.78 527 HIS E CA 1
ATOM 6789 C C . HIS F 3 16 ? 11.862 -71.274 -20.672 1.00 45.00 527 HIS E C 1
ATOM 6790 O O . HIS F 3 16 ? 12.723 -72.012 -21.163 1.00 41.64 527 HIS E O 1
#

Secondary structure (DSSP, 8-state):
--EEEE---EEE-TT--EEEEEEEESS-GGGS-EEEEEE-TT---EEEEEE-TTT--EEE-GGGTTTEEEEEEGGGTEEEEEE-S--GGG-EEEEEEEE--GGGS---EEEE---EEEEE-S---BPPEEEEEPPPS---TTSEEEEEEEEEEEBSS--EEEEGGGTB-TTEEEPPPEE-TTS-EEEEEEEEEEGGGTTTS--EEEEEEGGGTEEEEEE----/---EEEE-SEEEE-TT--EEEEEEESS--TT-EEEEEE-TTS--EEEEETTTEEPTT--TTEEEEEETTEEEEEESS--GGG-SEEEEEE-SSSSPEE---EEEEE----BPPEEEEEPPPHHHHHHTEEEEEEEEEEEBSS--EEEEEETTEEP-SSEEEEEPPPPTTT--EEEEEEEEEEHHHHHH--EEEEEEE-TTSSS-EEEEEE--/--EEEE---EEE-TT--EEEEEEEESS-GGGS-EEEEEE-TT---EEEEEE-TTT--EEE-GGGTTTEEEEEEGGGTEEEEEE-S--GGG-EEEEEEEE--GGGS---EEEE---EEEEE-SPPPBPPEEEEEPPPSS--TTSEEEEEEEEEEEBSS--EEEEGGGTB-TTEEEPPPEE-TTS-EEEEEEEEEEGGGBTTB-EEEEEEEGGGTEEEEEEE---/---EEEE-SEEEE-TT--EEEEEEESS--TT-EEEEEE-TTS--EEEEETTTEEPTT--TTEEEEEETTEEEEEESS--GGG-SEEEEEE-SSSSPEE---EEEEE----BPPEEEEEPPPHHHHHTTEEEEEEEEEEEBSS--EEEEEETTEEP-SSEEEEEPPPPTTT--EEEEEEEEEEHHHHHT--EEEEEEE-TTSSS-EEEEEE--/---------S------/----------

Organism: Human immunodeficiency virus type 1 group M subtype B (isolate BH10) (NCBI:txid11678)

Radius of gyration: 34.56 Å; Cα contacts (8 Å, |Δi|>4): 2421; chains: 6; bounding box: 57×77×105 Å

B-factor: mean 37.61, std 13.57, range [16.68, 107.0]

InterPro domains:
  IPR000328 Retroviral envelope protein GP41-like [PF00517] (530-719)
  IPR000328 Retroviral envelope protein GP41-like [cd09909] (539-665)
  IPR000777 Human immunodeficiency virus 1, envelope glycoprotein Gp120 [PF00516] (34-511)
  IPR036377 Gp120 core superfamily [G3DSA:2.170.40.20] (44-164)
  IPR036377 Gp120 core superfamily [G3DSA:2.170.40.20] (165-512)
  IPR036377 Gp120 core superfamily [SSF56502] (83-492)
  IPR037527 Envelope glycoprotein Gp160 [MF_04083] (5-856)

GO terms:
  GO:0044220 host cell perinuclear region of cytoplasm (C, IDA)
  GO:0044538 host cell periphery (C, IDA)
  GO:0044877 protein-containing complex binding (F, IDA)
  GO:0005515 protein binding (F, IPI)
  GO:0042609 CD4 receptor binding (F, IPI)

Nearest PDB structures (foldseek):
  5i8h-assembly1_E  TM=1.001E+00  e=1.249E-42  Homo sapiens
  8eli-assembly1_H  TM=9.891E-01  e=5.346E-43  Homo sapiens
  6ucf-assembly1_H  TM=9.874E-01  e=8.615E-43  Homo sapiens
  7mzk-assembly2_H  TM=9.705E-01  e=2.335E-37  Homo sapiens
  8jbj-assembly1_A  TM=9.656E-01  e=1.574E-36  Homo sapiens

Sequence (896 aa):
QEVLVQSGAEVKKPGASVKVSCRAFGYTFTGNALHWVRQAPGQGLEWLGWINPHSGDTTTSQKFQGRVYMTRDKSINTAFLDVTRLTSDDTGIYYCARDKYYGNEAVGMDVWGQGTSVTVSSASTKGPSVFPLAPSSKSTSGGTAALGCLVKDYFPEPVTVSWNSGALTSGVHTFPAVLQSSGLYSLSSVVTVPSSSLGTQTYICNVNHKPSNTKVDKKVEPKDIQLTQSPSFLSASVGDKVTITCRASQGVRNELAWYQQKPGKAPNLLIYYASTLQSGVPSRFSATGSGTHFTLTVSSLQPEDFATYFCQHMSSYPLTFGGGTKVEIKRTVAAPSVFIFPPSDEQLKSGTASVVCLLNNFYPREAKVQWKVDNALQSGNSQESVTEQDSKDSTYSLSSTLTLSKADYEKHKVYACEVTHQGLSSPVTKSFNRGAVGLGAVFLGQEVLVQSGAEVKKPGASVKVSCRAFGYTFTGNALHWVRQAPGQGLEWLGWINPHSGDTTTSQKFQGRVYMTRDKSINTAFLDVTRLTSDDTGIYYCARDKYYGNEAVGMDVWGQGTSVTVSSASTKGPSVFPLAPSSKSTSGGTAALGCLVKDYFPEPVTVSWNSGALTSGVHTFPAVLQSSGLYSLSSVVTVPSSSLGTQTYICNVNHKPSNTKVDKKVEPKDIQLTQSPSFLSASVGDKVTITCRASQGVRNELAWYQQKPGKAPNLLIYYASTLQSGVPSRFSATGSGTHFTLTVSSLQPEDFATYFCQHMSSYPLTFGGGTKVEEIKRTVAAPSVFIFPPSDEQLKSGTASVVCLLNNFYPREAKVQWKVDNALQSGNSQESVTEQDSKDSTYSLSSTLTLSKADYEKHKVYACEVTHQGLSSPVTKSFNRGAVGLGAVFLGHHHHHH

CATH classification: 2.60.40.10

Solvent-accessible surface area: 39280 Å² total; per-residue (Å²): 75,47,31,6,47,10,36,52,84,44,68,62,106,72,54,34,55,4,112,0,29,0,68,2,22,5,15,50,7,18,16,19,0,0,0,0,0,17,29,34,98,83,114,31,15,53,6,1,0,0,0,0,0,65,56,26,78,56,31,22,8,154,136,1,106,40,43,6,110,14,67,64,55,84,69,68,16,8,0,42,0,27,2,29,146,2,68,79,114,1,29,6,70,1,7,0,0,25,0,19,8,103,76,57,58,3,2,0,0,28,21,30,1,111,12,1,49,1,12,4,23,86,21,78,81,84,21,11,46,7,14,31,4,25,2,51,94,172,40,87,118,71,28,68,4,4,0,0,0,4,0,13,34,0,2,9,72,84,18,83,26,44,1,32,104,39,92,37,107,90,30,40,22,56,3,70,26,31,97,23,130,78,19,31,25,9,16,5,0,1,0,32,5,77,16,88,21,35,73,116,88,57,15,51,0,13,0,42,0,159,55,38,145,30,121,41,92,57,99,6,98,61,185,130,9,132,12,87,12,51,58,82,49,43,34,3,43,84,41,55,146,16,63,2,22,0,138,7,76,100,51,0,146,70,21,1,0,0,0,22,17,59,92,80,131,21,0,92,8,9,0,23,88,0,60,59,56,29,97,81,24,57,101,65,4,52,7,87,27,72,23,62,79,0,25,1,28,3,59,37,0,63,92,115,2,27,8,32,1,7,0,1,0,2,24,45,84,18,3,28,20,2,68,7,0,70,4,5,44,116,79,99,75,20,41,10,58,11,39,19,2,61,11,14,92,92,2,36,184,80,30,50,0,2,0,0,0,0,0,12,47,0,13,18,84,104,34,113,18,65,4,55,4,52,118,51,106,43,105,85,39,52,72,88,13,69,20,96,34,41,106,191,54,12,6,5,0,11,7,2,25,0,53,22,52,81,73,79,7,72,157,54,109,47,0,8,0,50,0,53,10,128,30,32,129,69,83,43,67,87,64,35,77,79,114,34,17,36,21,44,66,18,119,156,97,174,69,69,4,70,9,37,54,76,43,57,58,105,71,54,40,55,4,113,1,30,0,91,3,94,37,39,47,6,5,7,21,0,1,0,0,0,18,29,26,101,94,122,31,15,53,6,1,0,0,0,0,1,62,64,21,80,48,29,20,9,130,143,2,105,43,44,5,111,13,67,71,56,64,23,51,34,6,0,40,0,28,1,32,138,0,69,78,113,2,29,5,68,3,7,0,0,20,1,20,9,106,76,60,62,2,1,0,0,32,20,32,0,112,11,1,45,2,12,6,25,90,18,76,72,83,15,14,43,8,16,30,4,22,7,52,103,180,33,89,116,78,27,69,1,3,0,0,0,6,0,17,33,0,1,7,69,86,16,80,25,44,2,37,100,43,83,38,93,90,33,38,21,54,3,67,27,31,99,26,132,78,20,28,28,9,15,5,0,2,0,29,7,83,16,90,21,39,59,119,89,62,14,62,0,27,4,22,0,150,61,30,139,40,171,46,101,55,110,3,68,62,177,119,9,108,14,83,12,50,56,62,153,44,49,3,9,6,38,54,152,16,64,5,33,0,126,8,72,105,45,0,164,66,22,0,0,0,0,19,17,78,87,83,137,26,3,91,9,9,0,24,76,0,62,55,60,28,100,81,25,60,112,48,6,49,6,83,28,80,25,40,96,1,42,2,24,5,60,43,0,54,46,93,2,28,8,30,3,7,0,1,0,2,28,46,82,10,3,28,18,3,66,6,0,68,6,26,22,79,14,38,81,14,39,10,58,10,33,21,3,41,11,19,96,69,2,24,165,80,32,51,0,3,0,0,0,0,0,7,50,0,17,22,122,109,32,122,17,66,6,67,6,61,125,55,97,42,98,88,39,50,75,84,12,35,19,94,38,45,112,96,42,9,3,8,0,6,6,1,25,0,57,18,53,75,64,55,12,76,143,66,120,42,0,7,0,37,0,57,6,122,30,50,129,64,65,42,74,88,64,36,82,91,104,39,19,33,14,44,65,35,90,140,24,149,58,126,65,151,167

Foldseek 3Di:
DWAKAKDEAAEAEAQAKDKIKIAIPDDQLQPWKKWKWWAAVVGDIDTAWIARQNVRDIDGPPVQPPFWHWGADNVRRMIMIMGGRDDQVPFTWMKMFTAPCVVNDGDDGDYIYPTYGYGYHPDDFDFWDKDKQAWEPPADQQAKTKIKIKTDFGDDDDKDKDKPVNPDDPQKDWDDWDQDPVRGIITMIMGMDGPVCAVVDWIWMWMADPVVRDTDIDTHHHD/DKAKAKPPQEAEDAFFDKDKIKIFIPWFQFQQKWKWWDAPPDDIDTADGSLFHGDPPHDPLWTKDDGTTIIMIMRRGDDLVRQTKMKMWGDRDPPIDIYPIYGYAYDDDFFFWDKDKDWADPVVLVVFKTKIKIKTHFGPDPDKDKWKAFQNRTDDDFKDKDKDQQDSPNRGIMMMIIGMDTSVVVVVTFKIKMWMDDPVDPGIDIDIGTDD/DDDDDDDDDD/DWAKAKDEAAEAEAQAKDKIKIATDDDQLQPFKKWKWWAAVPGDIDTQWIARQNVGDIDGDPVQPVFWDWGADNVRRMIMIMGGRDDQVPFTWMKMFTAPCVVNDGDDGDYIYPTYGYGYHPDDFDFWDKDWFAWDPPPDDQAKIKIKIKTDFGDDDDKDKDKPVNPDDPQKDWDDWDQDPVRGIITMIMGMDGPVCAVVDKMWMWMDDPVVGDIDIDIHHHD/DKAKAKPPQEAADAFFDKDKIKIFIPWWQFLQKWKWFDAPPDDTHTADGSQFHGDPPHDPQWTKDDGITMIMIIRNGHHLVRQTKMKMWGDRDPPIDIYPIYGYAYDDDFDFWDKDKDWADPVVVVVFKTKIKIKTPFGPDPDKDKWKQFQHNTDDDQKDKDKDDQDSPNRGIMMMIIGMGTSVVVVVTFKIKMWMDDPVDPGIDIDIDTDD/DDDDDDDDPDDDDDDD